Protein AF-0000000086659235 (afdb_homodimer)

pLDDT: mean 73.27, std 20.07, range [25.64, 96.81]

Organism: Colletotrichum gloeosporioides (NCBI:txid474922)

Sequence (1084 aa):
MAILKSAFWPSCLPILSLALAESQTADDIQRLITEQNGDSKALSAISAASWVDSPKVRGTVDILLTCVVTLVACVWSVLHQNIWTLIAILAPDTVLVVAANQMIAARGLRKELKMLQARKNKTYLVDVPLNFCFSVEMGGFQVDLDLEGISLGPSFMASCPERLPLSPAGFLKLIDMDLLNLEKMMKHANVTEKSKANVFQKLLIATQVIWMFIQCIARKSQGLPIILLEIHTVVHVVCALIVLLCWTSKPLDVNTPEIVESESDNVLGFFSLAIQSQICEQKFVLVGPRDIHSYTTAIRQDANEDDLDAERELPRILHLRPKETLPFGFKYEGGPNLHLQPTDMLRLRRATQFLRDHYGRELRHPNQALPMSQFGSFFSEGGNYAYSISGRYKGLALWEQASLLVIGPWFYTHEEEEGVLNVSYRVSIFALLVTLVYSGLHLSAWSARFPTQVEEICWKAAGIIPIGNALFALFVIYVIEFDTPSGLSFFTSKVFPAALLMFGALNGMARIYLTAESFASLRNLPIGAFSMPVWLQLFPHIMAILKSAFWPSCLPILSLALAESQTADDIQRLITEQNGDSKALSAISAASWVDSPKVRGTVDILLTCVVTLVACVWSVLHQNIWTLIAILAPDTVLVVAANQMIAARGLRKELKMLQARKNKTYLVDVPLNFCFSVEMGGFQVDLDLEGISLGPSFMASCPERLPLSPAGFLKLIDMDLLNLEKMMKHANVTEKSKANVFQKLLIATQVIWMFIQCIARKSQGLPIILLEIHTVVHVVCALIVLLCWTSKPLDVNTPEIVESESDNVLGFFSLAIQSQICEQKFVLVGPRDIHSYTTAIRQDANEDDLDAERELPRILHLRPKETLPFGFKYEGGPNLHLQPTDMLRLRRATQFLRDHYGRELRHPNQALPMSQFGSFFSEGGNYAYSISGRYKGLALWEQASLLVIGPWFYTHEEEEGVLNVSYRVSIFALLVTLVYSGLHLSAWSARFPTQVEEICWKAAGIIPIGNALFALFVIYVIEFDTPSGLSFFTSKVFPAALLMFGALNGMARIYLTAESFASLRNLPIGAFSMPVWLQLFPHI

Solvent-accessible surface area (backbone atoms only — not comparable to full-atom values): 57962 Å² total; per-residue (Å²): 118,63,65,69,57,60,56,55,56,62,67,49,46,63,58,54,57,33,67,74,41,62,72,36,50,33,68,57,52,47,50,56,53,60,72,50,73,80,42,40,69,55,30,54,64,43,71,40,52,37,21,36,39,48,49,50,46,50,12,50,56,56,54,50,50,39,43,51,51,44,47,50,48,46,35,51,92,37,54,79,37,65,72,50,28,54,39,36,72,59,35,33,55,52,51,30,47,35,34,49,48,49,38,52,48,19,52,48,48,45,50,50,52,50,51,51,41,58,70,67,63,50,90,70,76,78,84,72,55,63,35,53,29,34,35,37,66,72,30,25,39,23,40,61,28,78,41,92,39,50,34,81,58,88,49,89,84,44,78,65,63,61,56,44,26,31,14,57,60,28,49,50,50,35,44,73,70,65,68,40,59,66,68,59,50,56,62,68,59,48,50,67,67,52,40,57,68,47,50,61,58,50,48,54,36,47,41,36,39,49,43,53,50,49,53,53,53,53,40,48,75,70,43,34,50,78,53,59,41,56,48,57,37,43,50,40,34,57,33,31,54,52,31,50,64,43,44,66,51,47,53,77,78,56,85,69,50,43,68,58,85,57,85,46,69,65,46,43,10,50,51,19,36,25,45,43,23,48,58,43,78,51,69,38,28,24,46,38,70,71,50,78,76,66,43,57,59,73,58,42,67,80,50,68,81,87,67,70,81,56,93,64,74,67,62,76,66,45,79,45,50,58,67,40,67,46,67,78,14,46,29,32,62,56,68,74,71,39,78,37,39,52,44,46,50,42,16,50,49,35,18,47,50,38,45,47,73,74,39,33,83,72,42,70,51,70,61,39,51,34,40,46,73,84,32,44,50,28,48,31,54,72,56,43,60,75,29,45,50,47,36,77,65,41,66,74,53,64,64,64,57,45,44,63,69,66,56,52,82,58,57,50,61,61,64,81,65,80,93,59,67,52,48,53,64,66,58,52,54,50,44,39,54,44,39,43,50,54,26,48,55,58,46,68,54,70,83,53,82,57,82,42,71,65,58,45,54,50,49,54,48,34,29,45,42,50,47,52,40,44,53,49,52,53,49,51,51,49,44,62,68,65,65,59,55,79,84,43,45,62,45,64,69,47,50,48,56,52,49,48,51,51,40,48,52,49,32,51,51,24,36,50,46,55,56,50,48,23,61,58,44,56,50,44,36,33,51,25,57,31,56,38,68,52,75,66,62,71,50,78,65,88,119,64,66,68,57,61,56,55,58,62,67,49,44,62,60,55,57,34,66,74,42,60,69,36,51,33,67,57,53,48,53,56,52,60,73,50,73,80,41,40,68,56,31,55,63,42,70,39,54,36,22,36,38,48,49,52,44,50,13,50,56,54,54,50,50,39,42,50,50,43,47,50,48,47,32,51,91,36,54,77,38,65,72,51,29,55,39,36,73,60,36,33,53,49,49,28,46,32,33,48,50,51,38,52,49,19,52,48,47,45,50,51,52,52,50,50,42,58,70,66,63,50,88,70,78,76,84,72,55,64,36,54,30,34,34,36,65,72,31,26,39,22,39,61,30,79,42,93,40,52,33,73,65,86,50,91,86,42,76,68,64,62,56,46,26,32,13,57,60,28,49,48,50,36,44,74,70,65,68,43,57,66,69,60,50,56,60,67,58,49,50,68,67,51,39,57,66,46,50,60,60,50,48,54,37,47,41,37,39,50,42,54,51,50,51,54,53,53,38,48,74,71,44,34,52,78,52,59,42,57,48,55,37,45,50,40,34,58,33,32,55,51,31,50,63,42,45,67,51,47,53,78,74,57,82,68,51,43,66,59,83,58,85,46,68,66,49,45,11,49,50,21,35,26,45,42,22,48,58,54,73,46,75,35,29,24,41,38,71,72,49,77,77,65,43,57,59,72,57,41,69,80,50,68,82,85,65,69,82,54,95,64,74,68,64,76,66,45,76,44,50,59,67,41,67,46,65,76,16,44,28,30,65,52,69,74,70,39,78,36,39,53,44,47,50,42,17,49,50,35,19,46,51,37,44,46,73,76,40,33,83,71,39,71,50,67,66,35,50,52,42,37,74,84,33,44,51,26,48,32,56,70,61,44,61,74,32,45,51,48,37,76,71,42,67,75,54,64,64,64,57,46,45,65,71,66,59,50,79,54,55,52,62,60,66,81,64,81,93,60,69,52,46,54,65,67,55,53,53,50,45,40,54,44,40,45,50,53,25,48,55,56,46,67,54,71,81,53,82,56,82,43,72,66,58,45,53,51,49,55,49,34,30,46,41,51,46,52,41,44,52,49,52,52,50,51,51,51,46,61,67,64,66,58,56,80,83,43,46,62,45,63,67,49,48,47,55,54,50,49,51,50,42,47,50,51,34,51,51,24,35,50,46,54,56,51,46,23,61,58,43,56,48,44,35,33,51,25,59,29,56,38,68,53,75,65,64,71,50,79,65,91

Nearest PDB structures (foldseek):
  5l0d-assembly2_D  TM=6.676E-01  e=7.601E+00  Homo sapiens
  5l0g-assembly2_C  TM=6.094E-01  e=7.601E+00  Homo sapiens
  5l0d-assembly2_D  TM=5.496E-01  e=5.290E+00  Homo sapiens
  5l0g-assembly2_C  TM=6.109E-01  e=8.288E+00  Homo sapiens

Secondary structure (DSSP, 8-state):
-HHHHHHHHHHTHHHHHHHTS-EE-HHHHHHHHHHTTT-HHHHHHSBPPSEEPPPSB--HHHHHHHHHHHHHHHTGGGTTSHHHHHHHHH-HHHHHHHHHHHHHHHHHHHHHHHHHHHHTT-SS-----HHHHHHHHTT-EEEETTSTTT-----SSS---SEEEBPHHHHHHHHHTTSS-HHHHHHHH-HHHHHHHHHHHHHHHHHHHHHHHHHHHHHHHTTPPPPHHHHHHHHHHHHHHHHHHHTTT--S-TTSPEE----SHHHHHHHHHHHHHHTS--TTEEE----STTHHHHHHHHS-GGGGSS-----SSEEE-TT-B-TTSEEE-SSSPEEE-HHHHHHHHHHHHHHHHHHTTGGGSS-EEES-GGGTTSB-HHHHHHTTHHHHHS---HHHHHHHHHS-TT-----SSSS-----HHHHHHHHHHHHHHHHHHHGGGG---SSHHHHHHHHHHHHHHHHHHHHHHHHHHHHHTT--GGGHHIIIIIHHHHHHHHHHHHHHHHHHHHHHHHHGGGS-BGGGGB--GGGGGS---/-HHHHHHHHHHTHHHHHHHTS-EE-HHHHHHHHHHTTT-HHHHHHSBPPSEEPPPSB--HHHHHHHHHHHHHHHTGGGTTSHHHHHHHHH-HHHHHHHHHHHHHHHHHHHHHHHHHHHHTT-SS-----HHHHHHHHTT-EEEETTSTTT-----SSS---SEEEBPHHHHHHHHHTTSS-HHHHHHHH-HHHHHHHHHHHHHHHHHHHHHHHHHHHHHHHTTPPPPHHHHHHHHHHHHHHHHHHHTTT--S-TTSPEE----SHHHHHHHHHHHHHHTS--TTEEE----STTHHHHHHHHS-GGGSSS-----SSEEE-TT-B-TTSEEE-SSSPEEE-HHHHHHHHHHHHHHHHHHHHHHTSS-EESS-GGGTTSB-HHHHHHTTHHHHHS---HHHHHHHHSS-TT-----SSSS-----HHHHHHHHHHHHHHHHHHHGGGG---SSHHHHHHHHHHHHHHHHHHHHHHHHHHHHHS---GGGHHIIIIIHHHHHHHHHHHHHHHHHHHHHHHHHGGGS-BGGGGB--GGGGGS---

Radius of gyration: 35.7 Å; Cα contacts (8 Å, |Δi|>4): 1490; chains: 2; bounding box: 100×107×80 Å

Foldseek 3Di:
DPVVVPPVVVVCVVVVVLVPFDEAEPVVVVVVVVVVVPPPVVVVVDDDRSHYFDDQFFDLVRVVVLLVVLLCLLLVLCVVPVVSSVCCNLPLLLVLLQLQVLLVQLVVLQVLLQVLCVVVVDVDRDRDDSQNSSLLQVQLEKAALPPQQNNPPPLVPWPPPRIFGWHSLLVSVCVSVVVDDPVVVRVVCVLVVQLVVCVVSLVQSLQSLVLLLVQVVVLVVVVFDDALSSLSSNLSSVSSVSSCVSCNSHGRPSVNRDYDDQPDLLSLLLSLLLCFQAQVPQQQKWFFPQPPPVQCPPVPPVDDPVPVPPPDDPPQWDWDAAQDADNLRIHRHDDDIDIDGPSRVSSVSSNSVNCCVPVVVVSVPGTDTPNDLSSNPGTPCVRVVVTCSCCSVPNPPVVVVVVVVFRRVQQPPPPSDDDASPRPLVSLVSSLVSLCVSLVSQCVCLPPDAPDPVLSVLSNVLSCLSNVLSVLVSVLNVCRPVDPPPVCCCCNPPVSVVVNVVSRVSNSVSSVSSSVRSSVRSVDDDPSNRGGDRVSVVRDYD/DPPVVPPVPVVCVVVVVLVPFDEAEPVVVVVVVVVVVPPPVVVVVDDDRSHYFDDQFFDLVRVVVLLVVLLCLLLVLCVVPVVSSVCCNLPLLLVLLQLQVLLVQLVVLQVLLQVLCVVVVDVDRDRDDSQNSSLLQVQLEKAACPPQLRHPPPDVPFPPDRIFGWHSLLVSVCVSVVVDDPVVVRVVCVLVVQLVVCVVSLVQSLQSLVLLLVQVVVLVVVVFDDALSSLSSNLSSVSSVSSCVSCNSHGRPSVNRHYDDQPDLLSLLLSLLLCCLAQVPQQQKWAFPQPPPVQCPPVPPVDDPVPVPPPDDPPQWDWAAAQDADNLRIGRHDDDIDIDGPSRVSSVNSNSVNCCVPVVVVSVPGTDGSNDLSSNPGTPCVVVVVGCSCCSVPNPPVVVVVVVVFRRVQQPPSPSDDDARVRPLVSLVSSLVSLCVSLVSQCVCLPPDAPDPVLSVLSNVLSCLSNVLSVLVSVLNVCRPVDPDPVCCCCNPPVSVVVNVVSRVSNSVSSVSSSVRSSVRSVDDDSSNRGGDRVSVVRDYD

Structure (mmCIF, N/CA/C/O backbone):
data_AF-0000000086659235-model_v1
#
loop_
_entity.id
_entity.type
_entity.pdbx_description
1 polymer 'Uncharacterized protein'
#
loop_
_atom_site.group_PDB
_atom_site.id
_atom_site.type_symbol
_atom_site.label_atom_id
_atom_site.label_alt_id
_atom_site.label_comp_id
_atom_site.label_asym_id
_atom_site.label_entity_id
_atom_site.label_seq_id
_atom_site.pdbx_PDB_ins_code
_atom_site.Cartn_x
_atom_site.Cartn_y
_atom_site.Cartn_z
_atom_site.occupancy
_atom_site.B_iso_or_equiv
_atom_site.auth_seq_id
_atom_site.auth_comp_id
_atom_site.auth_asym_id
_atom_site.auth_atom_id
_atom_site.pdbx_PDB_model_num
ATOM 1 N N . MET A 1 1 ? 2.992 6.582 -16.672 1 26.02 1 MET A N 1
ATOM 2 C CA . MET A 1 1 ? 1.937 5.664 -17.094 1 26.02 1 MET A CA 1
ATOM 3 C C . MET A 1 1 ? 2.248 5.055 -18.453 1 26.02 1 MET A C 1
ATOM 5 O O . MET A 1 1 ? 1.911 3.898 -18.703 1 26.02 1 MET A O 1
ATOM 9 N N . ALA A 1 2 ? 2.844 5.957 -19.266 1 29.45 2 ALA A N 1
ATOM 10 C CA . ALA A 1 2 ? 3.045 5.621 -20.672 1 29.45 2 ALA A CA 1
ATOM 11 C C . ALA A 1 2 ? 4.18 4.613 -20.828 1 29.45 2 ALA A C 1
ATOM 13 O O . ALA A 1 2 ? 4.113 3.725 -21.688 1 29.45 2 ALA A O 1
ATOM 14 N N . ILE A 1 3 ? 5.16 4.848 -20.047 1 29.36 3 ILE A N 1
ATOM 15 C CA . ILE A 1 3 ? 6.324 4.051 -20.406 1 29.36 3 ILE A CA 1
ATOM 16 C C . ILE A 1 3 ? 6.117 2.604 -19.969 1 29.36 3 ILE A C 1
ATOM 18 O O . ILE A 1 3 ? 6.5 1.671 -20.672 1 29.36 3 ILE A O 1
ATOM 22 N N . LEU A 1 4 ? 5.473 2.402 -18.844 1 31.45 4 LEU A N 1
ATOM 23 C CA . LEU A 1 4 ? 5.234 1.007 -18.5 1 31.45 4 LEU A CA 1
ATOM 24 C C . LEU A 1 4 ? 4.215 0.379 -19.438 1 31.45 4 LEU A C 1
ATOM 26 O O . LEU A 1 4 ? 4.125 -0.847 -19.547 1 31.45 4 LEU A O 1
ATOM 30 N N . LYS A 1 5 ? 3.307 1.133 -20.016 1 36.94 5 LYS A N 1
ATOM 31 C CA . LYS A 1 5 ? 2.357 0.588 -20.984 1 36.94 5 LYS A CA 1
ATOM 32 C C . LYS A 1 5 ? 3.074 0.08 -22.219 1 36.94 5 LYS A C 1
ATOM 34 O O . LYS A 1 5 ? 2.691 -0.945 -22.797 1 36.94 5 LYS A O 1
ATOM 39 N N . SER A 1 6 ? 4.051 0.846 -22.75 1 33.34 6 SER A N 1
ATOM 40 C CA . SER A 1 6 ? 4.586 0.503 -24.062 1 33.34 6 SER A CA 1
ATOM 41 C C . SER A 1 6 ? 5.578 -0.652 -23.969 1 33.34 6 SER A C 1
ATOM 43 O O . SER A 1 6 ? 5.871 -1.309 -24.969 1 33.34 6 SER A O 1
ATOM 45 N N . ALA A 1 7 ? 6.32 -0.747 -22.859 1 34.56 7 ALA A N 1
ATOM 46 C CA . ALA A 1 7 ? 7.41 -1.721 -22.891 1 34.56 7 ALA A CA 1
ATOM 47 C C . ALA A 1 7 ? 6.914 -3.111 -22.5 1 34.56 7 ALA A C 1
ATOM 49 O O . ALA A 1 7 ? 7.602 -4.109 -22.734 1 34.56 7 ALA A O 1
ATOM 50 N N . PHE A 1 8 ? 5.867 -3.164 -21.812 1 37.25 8 PHE A N 1
ATOM 51 C CA . PHE A 1 8 ? 5.457 -4.496 -21.375 1 37.25 8 PHE A CA 1
ATOM 52 C C . PHE A 1 8 ? 4.973 -5.324 -22.562 1 37.25 8 PHE A C 1
ATOM 54 O O . PHE A 1 8 ? 5.238 -6.523 -22.641 1 37.25 8 PHE A O 1
ATOM 61 N N . TRP A 1 9 ? 4.316 -4.734 -23.453 1 36.53 9 TRP A N 1
ATOM 62 C CA . TRP A 1 9 ? 3.668 -5.488 -24.531 1 36.53 9 TRP A CA 1
ATOM 63 C C . TRP A 1 9 ? 4.699 -6.055 -25.5 1 36.53 9 TRP A C 1
ATOM 65 O O . TRP A 1 9 ? 4.578 -7.199 -25.938 1 36.53 9 TRP A O 1
ATOM 75 N N . PRO A 1 10 ? 5.617 -5.27 -25.844 1 37.97 10 PRO A N 1
ATOM 76 C CA . PRO A 1 10 ? 6.488 -5.883 -26.844 1 37.97 10 PRO A CA 1
ATOM 77 C C . PRO A 1 10 ? 7.324 -7.031 -26.297 1 37.97 10 PRO A C 1
ATOM 79 O O . PRO A 1 10 ? 7.797 -7.879 -27.047 1 37.97 10 PRO A O 1
ATOM 82 N N . SER A 1 11 ? 7.605 -7.023 -25.078 1 39.66 11 SER A N 1
ATOM 83 C CA . SER A 1 11 ? 8.422 -8.125 -24.594 1 39.66 11 SER A CA 1
ATOM 84 C C . SER A 1 11 ? 7.625 -9.43 -24.531 1 39.66 11 SER A C 1
ATOM 86 O O . SER A 1 11 ? 8.18 -10.492 -24.266 1 39.66 11 SER A O 1
ATOM 88 N N . CYS A 1 12 ? 6.32 -9.32 -24.516 1 42.78 12 CYS A N 1
ATOM 89 C CA . CYS A 1 12 ? 5.477 -10.508 -24.594 1 42.78 12 CYS A CA 1
ATOM 90 C C . CYS A 1 12 ? 5.539 -11.117 -25.984 1 42.78 12 CYS A C 1
ATOM 92 O O . CYS A 1 12 ? 4.957 -12.18 -26.234 1 42.78 12 CYS A O 1
ATOM 94 N N . LEU A 1 13 ? 5.98 -10.477 -26.922 1 44.66 13 LEU A N 1
ATOM 95 C CA . LEU A 1 13 ? 5.977 -10.953 -28.312 1 44.66 13 LEU A CA 1
ATOM 96 C C . LEU A 1 13 ? 6.805 -12.219 -28.453 1 44.66 13 LEU A C 1
ATOM 98 O O . LEU A 1 13 ? 6.402 -13.156 -29.156 1 44.66 13 LEU A O 1
ATOM 102 N N . PRO A 1 14 ? 7.961 -12.203 -28 1 48.88 14 PRO A N 1
ATOM 103 C CA . PRO A 1 14 ? 8.664 -13.469 -28.25 1 48.88 14 PRO A CA 1
ATOM 104 C C . PRO A 1 14 ? 8 -14.656 -27.547 1 48.88 14 PRO A C 1
ATOM 106 O O . PRO A 1 14 ? 8.156 -15.797 -27.984 1 48.88 14 PRO A O 1
ATOM 109 N N . ILE A 1 15 ? 7.352 -14.414 -26.516 1 53.03 15 ILE A N 1
ATOM 110 C CA . ILE A 1 15 ? 6.652 -15.508 -25.844 1 53.03 15 ILE A CA 1
ATOM 111 C C . ILE A 1 15 ? 5.586 -16.078 -26.781 1 53.03 15 ILE A C 1
ATOM 113 O O . ILE A 1 15 ? 5.383 -17.297 -26.844 1 53.03 15 ILE A O 1
ATOM 117 N N . LEU A 1 16 ? 4.879 -15.164 -27.484 1 49.22 16 LEU A N 1
ATOM 118 C CA . LEU A 1 16 ? 3.852 -15.617 -28.422 1 49.22 16 LEU A CA 1
ATOM 119 C C . LEU A 1 16 ? 4.469 -16.422 -29.562 1 49.22 16 LEU A C 1
ATOM 121 O O . LEU A 1 16 ? 3.869 -17.391 -30.047 1 49.22 16 LEU A O 1
ATOM 125 N N . SER A 1 17 ? 5.609 -15.953 -30.016 1 53.88 17 SER A N 1
ATOM 126 C CA . SER A 1 17 ? 6.199 -16.719 -31.109 1 53.88 17 SER A CA 1
ATOM 127 C C . SER A 1 17 ? 6.598 -18.125 -30.641 1 53.88 17 SER A C 1
ATOM 129 O O . SER A 1 17 ? 6.617 -19.062 -31.438 1 53.88 17 SER A O 1
ATOM 131 N N . LEU A 1 18 ? 6.934 -18.281 -29.469 1 55.56 18 LEU A N 1
ATOM 132 C CA . LEU A 1 18 ? 7.301 -19.594 -28.922 1 55.56 18 LEU A CA 1
ATOM 133 C C . LEU A 1 18 ? 6.094 -20.516 -28.875 1 55.56 18 LEU A C 1
ATOM 135 O O . LEU A 1 18 ? 6.227 -21.719 -29.125 1 55.56 18 LEU A O 1
ATOM 139 N N . ALA A 1 19 ? 4.844 -19.953 -28.578 1 53.59 19 ALA A N 1
ATOM 140 C CA . ALA A 1 19 ? 3.645 -20.781 -28.5 1 53.59 19 ALA A CA 1
ATOM 141 C C . ALA A 1 19 ? 3.281 -21.359 -29.875 1 53.59 19 ALA A C 1
ATOM 143 O O . ALA A 1 19 ? 2.672 -22.422 -29.969 1 53.59 19 ALA A O 1
ATOM 144 N N . LEU A 1 20 ? 3.684 -20.688 -30.953 1 52.84 20 LEU A N 1
ATOM 145 C CA . LEU A 1 20 ? 3.344 -21.172 -32.281 1 52.84 20 LEU A CA 1
ATOM 146 C C . LEU A 1 20 ? 4.32 -22.25 -32.75 1 52.84 20 LEU A C 1
ATOM 148 O O . LEU A 1 20 ? 4.086 -22.922 -33.75 1 52.84 20 LEU A O 1
ATOM 152 N N . ALA A 1 21 ? 5.332 -22.469 -32 1 60.78 21 ALA A N 1
ATOM 153 C CA . ALA A 1 21 ? 6.305 -23.453 -32.469 1 60.78 21 ALA A CA 1
ATOM 154 C C . ALA A 1 21 ? 5.91 -24.859 -32 1 60.78 21 ALA A C 1
ATOM 156 O O . ALA A 1 21 ? 4.836 -25.062 -31.438 1 60.78 21 ALA A O 1
ATOM 157 N N . GLU A 1 22 ? 6.723 -25.891 -32.188 1 73.5 22 GLU A N 1
ATOM 158 C CA . GLU A 1 22 ? 6.512 -27.297 -31.844 1 73.5 22 GLU A CA 1
ATOM 159 C C . GLU A 1 22 ? 6.156 -27.453 -30.375 1 73.5 22 GLU A C 1
ATOM 161 O O . GLU A 1 22 ? 6.82 -26.875 -29.5 1 73.5 22 GLU A O 1
ATOM 166 N N . SER A 1 23 ? 4.824 -27.953 -30.109 1 85.75 23 SER A N 1
ATOM 167 C CA . SER A 1 23 ? 4.324 -28.078 -28.75 1 85.75 23 SER A CA 1
ATOM 168 C C . SER A 1 23 ? 4.297 -29.547 -28.312 1 85.75 23 SER A C 1
ATOM 170 O O . SER A 1 23 ? 4.164 -30.438 -29.141 1 85.75 23 SER A O 1
ATOM 172 N N 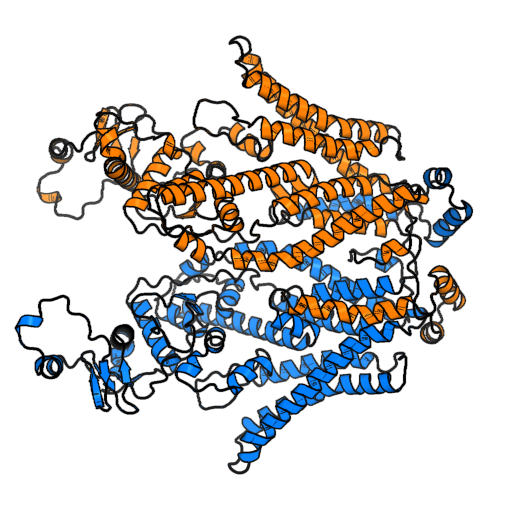. GLN A 1 24 ? 4.766 -29.797 -27.141 1 90.5 24 GLN A N 1
ATOM 173 C CA . GLN A 1 24 ? 4.668 -31.094 -26.484 1 90.5 24 GLN A CA 1
ATOM 174 C C . GLN A 1 24 ? 3.76 -31.031 -25.266 1 90.5 24 GLN A C 1
ATOM 176 O O . GLN A 1 24 ? 3.621 -29.984 -24.641 1 90.5 24 GLN A O 1
ATOM 181 N N . THR A 1 25 ? 3.059 -32.125 -25.062 1 90.94 25 THR A N 1
ATOM 182 C CA . THR A 1 25 ? 2.162 -32.188 -23.906 1 90.94 25 THR A CA 1
ATOM 183 C C . THR A 1 25 ? 2.934 -32.5 -22.625 1 90.94 25 THR A C 1
ATOM 185 O O . THR A 1 25 ? 4.039 -33.062 -22.688 1 90.94 25 THR A O 1
ATOM 188 N N . ALA A 1 26 ? 2.354 -32.156 -21.5 1 92.31 26 ALA A N 1
ATOM 189 C CA . ALA A 1 26 ? 2.953 -32.469 -20.203 1 92.31 26 ALA A CA 1
ATOM 190 C C . ALA A 1 26 ? 3.076 -33.969 -20 1 92.31 26 ALA A C 1
ATOM 192 O O . ALA A 1 26 ? 4.039 -34.438 -19.391 1 92.31 26 ALA A O 1
ATOM 193 N N . ASP A 1 27 ? 2.15 -34.719 -20.562 1 89.81 27 ASP A N 1
ATOM 194 C CA . ASP A 1 27 ? 2.168 -36.188 -20.453 1 89.81 27 ASP A CA 1
ATOM 195 C C . ASP A 1 27 ? 3.361 -36.781 -21.188 1 89.81 27 ASP A C 1
ATOM 197 O O . ASP A 1 27 ? 3.992 -37.719 -20.719 1 89.81 27 ASP A O 1
ATOM 201 N N . ASP A 1 28 ? 3.658 -36.219 -22.328 1 92.12 28 ASP A N 1
ATOM 202 C CA . ASP A 1 28 ? 4.805 -36.656 -23.125 1 92.12 28 ASP A CA 1
ATOM 203 C C . ASP A 1 28 ? 6.113 -36.406 -22.375 1 92.12 28 ASP A C 1
ATOM 205 O O . ASP A 1 28 ? 6.988 -37.281 -22.344 1 92.12 28 ASP A O 1
ATOM 209 N N . ILE A 1 29 ? 6.227 -35.281 -21.797 1 93.38 29 ILE A N 1
ATOM 210 C CA . ILE A 1 29 ? 7.422 -34.906 -21.047 1 93.38 29 ILE A CA 1
ATOM 211 C C . ILE A 1 29 ? 7.574 -35.812 -19.828 1 93.38 29 ILE A C 1
ATOM 213 O O . ILE A 1 29 ? 8.68 -36.25 -19.516 1 93.38 29 ILE A O 1
ATOM 217 N N . GLN A 1 30 ? 6.465 -36.094 -19.172 1 92.06 30 GLN A N 1
ATOM 218 C CA . GLN A 1 30 ? 6.492 -36.969 -18.016 1 92.06 30 GLN A CA 1
ATOM 219 C C . GLN A 1 30 ? 6.961 -38.375 -18.406 1 92.06 30 GLN A C 1
ATOM 221 O O . GLN A 1 30 ? 7.746 -39 -17.688 1 92.06 30 GLN A O 1
ATOM 226 N N . ARG A 1 31 ? 6.488 -38.844 -19.484 1 91.12 31 ARG A N 1
ATOM 227 C CA . ARG A 1 31 ? 6.914 -40.156 -19.984 1 91.12 31 ARG A CA 1
ATOM 228 C C . ARG A 1 31 ? 8.414 -40.156 -20.266 1 91.12 31 ARG A C 1
ATOM 230 O O . ARG A 1 31 ? 9.117 -41.094 -19.875 1 91.12 31 ARG A O 1
ATOM 237 N N . LEU A 1 32 ? 8.938 -39.125 -20.875 1 92.94 32 LEU A N 1
ATOM 238 C CA . LEU A 1 32 ? 10.352 -39.031 -21.219 1 92.94 32 LEU A CA 1
ATOM 239 C C . LEU A 1 32 ? 11.211 -38.969 -19.953 1 92.94 32 LEU A C 1
ATOM 241 O O . LEU A 1 32 ? 12.281 -39.562 -19.891 1 92.94 32 LEU A O 1
ATOM 245 N N . ILE A 1 33 ? 10.773 -38.25 -18.984 1 92.44 33 ILE A N 1
ATOM 246 C CA . ILE A 1 33 ? 11.508 -38.125 -17.734 1 92.44 33 ILE A CA 1
ATOM 247 C C . ILE A 1 33 ? 11.547 -39.469 -17.016 1 92.44 33 ILE A C 1
ATOM 249 O O . ILE A 1 33 ? 12.594 -39.875 -16.5 1 92.44 33 ILE A O 1
ATOM 253 N N . THR A 1 34 ? 10.352 -40.156 -16.938 1 90.44 34 THR A N 1
ATOM 254 C CA . THR A 1 34 ? 10.266 -41.438 -16.25 1 90.44 34 THR A CA 1
ATOM 255 C C . THR A 1 34 ? 11.141 -42.469 -16.938 1 90.44 34 THR A C 1
ATOM 257 O O . THR A 1 34 ? 11.734 -43.312 -16.266 1 90.44 34 THR A O 1
ATOM 260 N N . GLU A 1 35 ? 11.258 -42.406 -18.219 1 92.44 35 GLU A N 1
ATOM 261 C CA . GLU A 1 35 ? 12.055 -43.344 -18.984 1 92.44 35 GLU A CA 1
ATOM 262 C C . GLU A 1 35 ? 13.539 -43.188 -18.656 1 92.44 35 GLU A C 1
ATOM 264 O O . GLU A 1 35 ? 14.312 -44.156 -18.844 1 92.44 35 GLU A O 1
ATOM 269 N N . GLN A 1 36 ? 13.984 -42 -18.219 1 91 36 GLN A N 1
ATOM 270 C CA . GLN A 1 36 ? 15.398 -41.781 -17.938 1 91 36 GLN A CA 1
ATOM 271 C C . GLN A 1 36 ? 15.766 -42.219 -16.531 1 91 36 GLN A C 1
ATOM 273 O O . GLN A 1 36 ? 16.938 -42.188 -16.156 1 91 36 GLN A O 1
ATOM 278 N N . ASN A 1 37 ? 14.969 -42.812 -15.734 1 86.38 37 ASN A N 1
ATOM 279 C CA . ASN A 1 37 ? 15.148 -43.406 -14.43 1 86.38 37 ASN A CA 1
ATOM 280 C C . ASN A 1 37 ? 16.047 -42.562 -13.523 1 86.38 37 ASN A C 1
ATOM 282 O O . ASN A 1 37 ? 17 -43.094 -12.93 1 86.38 37 ASN A O 1
ATOM 286 N N . GLY A 1 38 ? 15.961 -41.25 -13.477 1 83.25 38 GLY A N 1
ATOM 287 C CA . GLY A 1 38 ? 16.656 -40.375 -12.539 1 83.25 38 GLY A CA 1
ATOM 288 C C . GLY A 1 38 ? 18.078 -40.031 -12.984 1 83.25 38 GLY A C 1
ATOM 289 O O . GLY A 1 38 ? 18.891 -39.594 -12.18 1 83.25 38 GLY A O 1
ATOM 290 N N . ASP A 1 39 ? 18.469 -40.25 -14.227 1 90.69 39 ASP A N 1
ATOM 291 C CA . ASP A 1 39 ? 19.781 -39.875 -14.766 1 90.69 39 ASP A CA 1
ATOM 292 C C . ASP A 1 39 ? 19.875 -38.375 -15 1 90.69 39 ASP A C 1
ATOM 294 O O . ASP A 1 39 ? 19.312 -37.844 -15.961 1 90.69 39 ASP A O 1
ATOM 298 N N . SER A 1 40 ? 20.641 -37.812 -14.086 1 90.31 40 SER A N 1
ATOM 299 C CA . SER A 1 40 ? 20.766 -36.375 -14.117 1 90.31 40 SER A CA 1
ATOM 300 C C . SER A 1 40 ? 21.391 -35.875 -15.422 1 90.31 40 SER A C 1
ATOM 302 O O . SER A 1 40 ? 21 -34.844 -15.961 1 90.31 40 SER A O 1
ATOM 304 N N . LYS A 1 41 ? 22.375 -36.562 -16.047 1 87.94 41 LYS A N 1
ATOM 305 C CA . LYS A 1 41 ? 23.031 -36.188 -17.281 1 87.94 41 LYS A CA 1
ATOM 306 C C . LYS A 1 41 ? 22.078 -36.25 -18.469 1 87.94 41 LYS A C 1
ATOM 308 O O . LYS A 1 41 ? 22.062 -35.344 -19.312 1 87.94 41 LYS A O 1
ATOM 313 N N . ALA A 1 42 ? 21.234 -37.219 -18.453 1 91.38 42 ALA A N 1
ATOM 314 C CA . ALA A 1 42 ? 20.266 -37.375 -19.531 1 91.38 42 ALA A CA 1
ATOM 315 C C . ALA A 1 42 ? 19.172 -36.281 -19.438 1 91.38 42 ALA A C 1
ATOM 317 O O . ALA A 1 42 ? 18.75 -35.75 -20.469 1 91.38 42 ALA A O 1
ATOM 318 N N . LEU A 1 43 ? 18.781 -36.062 -18.25 1 92.44 43 LEU A N 1
ATOM 319 C CA . LEU A 1 43 ? 17.734 -35.062 -18.016 1 92.44 43 LEU A CA 1
ATOM 320 C C . LEU A 1 43 ? 18.203 -33.688 -18.453 1 92.44 43 LEU A C 1
ATOM 322 O O . LEU A 1 43 ? 17.391 -32.844 -18.812 1 92.44 43 LEU A O 1
ATOM 326 N N . SER A 1 44 ? 19.484 -33.438 -18.406 1 91.31 44 SER A N 1
ATOM 327 C CA . SER A 1 44 ? 20.047 -32.156 -18.781 1 91.31 44 SER A CA 1
ATOM 328 C C . SER A 1 44 ? 20.422 -32.125 -20.25 1 91.31 44 SER A C 1
ATOM 330 O O . SER A 1 44 ? 20.625 -31.047 -20.828 1 91.31 44 SER A O 1
ATOM 332 N N . ALA A 1 45 ? 20.453 -33.281 -20.906 1 89.56 45 ALA A N 1
ATOM 333 C CA . ALA A 1 45 ? 20.938 -33.375 -22.266 1 89.56 45 ALA A CA 1
ATOM 334 C C . ALA A 1 45 ? 19.797 -33.406 -23.266 1 89.56 45 ALA A C 1
ATOM 336 O O . ALA A 1 45 ? 19.875 -32.812 -24.344 1 89.56 45 ALA A O 1
ATOM 337 N N . ILE A 1 46 ? 18.688 -34.062 -22.953 1 92 46 ILE A N 1
ATOM 338 C CA . ILE A 1 46 ? 17.562 -34.25 -23.875 1 92 46 ILE A CA 1
ATOM 339 C C . ILE A 1 46 ? 16.766 -32.938 -23.953 1 92 46 ILE A C 1
ATOM 341 O O . ILE A 1 46 ? 16.344 -32.406 -22.938 1 92 46 ILE A O 1
ATOM 345 N N . SER A 1 47 ? 16.578 -32.5 -25.172 1 91.19 47 SER A N 1
ATOM 346 C CA . SER A 1 47 ? 15.875 -31.25 -25.391 1 91.19 47 SER A CA 1
ATOM 347 C C . SER A 1 47 ? 14.367 -31.469 -25.516 1 91.19 47 SER A C 1
ATOM 349 O O . SER A 1 47 ? 13.922 -32.438 -26.125 1 91.19 47 SER A O 1
ATOM 351 N N . ALA A 1 48 ? 13.695 -30.609 -24.844 1 92.94 48 ALA A N 1
ATOM 352 C CA . ALA A 1 48 ? 12.242 -30.594 -25 1 92.94 48 ALA A CA 1
ATOM 353 C C . ALA A 1 48 ? 11.836 -29.688 -26.156 1 92.94 48 ALA A C 1
ATOM 355 O O . ALA A 1 48 ? 12.664 -28.969 -26.719 1 92.94 48 ALA A O 1
ATOM 356 N N . ALA A 1 49 ? 10.547 -29.797 -26.516 1 90.5 49 ALA A N 1
ATOM 357 C CA . ALA A 1 49 ? 10 -28.891 -27.531 1 90.5 49 ALA A CA 1
ATOM 358 C C . ALA A 1 49 ? 10.031 -27.453 -27.031 1 90.5 49 ALA A C 1
ATOM 360 O O . ALA A 1 49 ? 10.227 -27.203 -25.828 1 90.5 49 ALA A O 1
ATOM 361 N N . SER A 1 50 ? 9.898 -26.5 -27.922 1 88.62 50 SER A N 1
ATOM 362 C CA . SER A 1 50 ? 9.969 -25.078 -27.594 1 88.62 50 SER A CA 1
ATOM 363 C C . SER A 1 50 ? 8.852 -24.688 -26.641 1 88.62 50 SER A C 1
ATOM 365 O O . SER A 1 50 ? 9 -23.734 -25.875 1 88.62 50 SER A O 1
ATOM 367 N N . TRP A 1 51 ? 7.777 -25.453 -26.766 1 90.75 51 TRP A N 1
ATOM 368 C CA . TRP A 1 51 ? 6.652 -25.172 -25.891 1 90.75 51 TRP A CA 1
ATOM 369 C C . TRP A 1 51 ? 6.117 -26.453 -25.266 1 90.75 51 TRP A C 1
ATOM 371 O O . TRP A 1 51 ? 5.848 -27.438 -25.984 1 90.75 51 TRP A O 1
ATOM 381 N N . VAL A 1 52 ? 6.082 -26.453 -24 1 92.69 52 VAL A N 1
ATOM 382 C CA . VAL A 1 52 ? 5.504 -27.578 -23.266 1 92.69 52 VAL A CA 1
ATOM 383 C C . VAL A 1 52 ? 4.23 -27.125 -22.547 1 92.69 52 VAL A C 1
ATOM 385 O O . VAL A 1 52 ? 4.246 -26.156 -21.797 1 92.69 52 VAL A O 1
ATOM 388 N N . ASP A 1 53 ? 3.096 -27.828 -22.797 1 91.5 53 ASP A N 1
ATOM 389 C CA . ASP A 1 53 ? 1.81 -27.469 -22.188 1 91.5 53 ASP A CA 1
ATOM 390 C C . ASP A 1 53 ? 1.797 -27.781 -20.703 1 91.5 53 ASP A C 1
ATOM 392 O O . ASP A 1 53 ? 2.506 -28.672 -20.234 1 91.5 53 ASP A O 1
ATOM 396 N N . SER A 1 54 ? 0.921 -27 -20 1 91.81 54 SER A N 1
ATOM 397 C CA . SER A 1 54 ? 0.705 -27.281 -18.578 1 91.81 54 SER A CA 1
ATOM 398 C C . SER A 1 54 ? -0.057 -28.578 -18.375 1 91.81 54 SER A C 1
ATOM 400 O O . SER A 1 54 ? -0.739 -29.062 -19.281 1 91.81 54 SER A O 1
ATOM 402 N N . PRO A 1 55 ? 0.13 -29.141 -17.188 1 93.06 55 PRO A N 1
ATOM 403 C CA . PRO A 1 55 ? -0.617 -30.375 -16.922 1 93.06 55 PRO A CA 1
ATOM 404 C C . PRO A 1 55 ? -2.129 -30.156 -16.922 1 93.06 55 PRO A C 1
ATOM 406 O O . PRO A 1 55 ? -2.607 -29.078 -16.562 1 93.06 55 PRO A O 1
ATOM 409 N N . LYS A 1 56 ? -2.844 -31.203 -17.281 1 92.5 56 LYS A N 1
ATOM 410 C CA . LYS A 1 56 ? -4.297 -31.141 -17.406 1 92.5 56 LYS A CA 1
ATOM 411 C C . LYS A 1 56 ? -4.969 -31.422 -16.062 1 92.5 56 LYS A C 1
ATOM 413 O O . LYS A 1 56 ? -6.191 -31.328 -15.938 1 92.5 56 LYS A O 1
ATOM 418 N N . VAL A 1 57 ? -4.227 -31.844 -15.102 1 93.75 57 VAL A N 1
ATOM 419 C CA . VAL A 1 57 ? -4.766 -32.156 -13.789 1 93.75 57 VAL A CA 1
ATOM 420 C C . VAL A 1 57 ? -4.102 -31.297 -12.727 1 93.75 57 VAL A C 1
ATOM 422 O O . VAL A 1 57 ? -2.92 -30.969 -12.836 1 93.75 57 VAL A O 1
ATOM 425 N N . ARG A 1 58 ? -4.918 -30.875 -11.805 1 92.19 58 ARG A N 1
ATOM 426 C CA . ARG A 1 58 ? -4.414 -30.125 -10.656 1 92.19 58 ARG A CA 1
ATOM 427 C C . ARG A 1 58 ? -4.574 -30.938 -9.375 1 92.19 58 ARG A C 1
ATOM 429 O O . ARG A 1 58 ? -5.418 -31.828 -9.297 1 92.19 58 ARG A O 1
ATOM 436 N N . GLY A 1 59 ? -3.705 -30.672 -8.422 1 92 59 GLY A N 1
ATOM 437 C CA . GLY A 1 59 ? -3.768 -31.359 -7.145 1 92 59 GLY A CA 1
ATOM 438 C C . GLY A 1 59 ? -4.625 -30.641 -6.121 1 92 59 GLY A C 1
ATOM 439 O O . GLY A 1 59 ? -5.16 -29.562 -6.398 1 92 59 GLY A O 1
ATOM 440 N N . THR A 1 60 ? -4.812 -31.297 -4.977 1 91.81 60 THR A N 1
ATOM 441 C CA . THR A 1 60 ? -5.605 -30.734 -3.891 1 91.81 60 THR A CA 1
ATOM 442 C C . THR A 1 60 ? -4.984 -29.438 -3.391 1 91.81 60 THR A C 1
ATOM 444 O O . THR A 1 60 ? -5.691 -28.453 -3.17 1 91.81 60 THR A O 1
ATOM 447 N N . VAL A 1 61 ? -3.697 -29.422 -3.309 1 90.38 61 VAL A N 1
ATOM 448 C CA . VAL A 1 61 ? -3.02 -28.25 -2.795 1 90.38 61 VAL A CA 1
ATOM 449 C C . VAL A 1 61 ? -3.123 -27.109 -3.811 1 90.38 61 VAL A C 1
ATOM 451 O O . VAL A 1 61 ? -3.221 -25.938 -3.436 1 90.38 61 VAL A O 1
ATOM 454 N N . ASP A 1 62 ? -3.084 -27.422 -5.07 1 90.94 62 ASP A N 1
ATOM 455 C CA . ASP A 1 62 ? -3.221 -26.406 -6.113 1 90.94 62 ASP A CA 1
ATOM 456 C C . ASP A 1 62 ? -4.57 -25.703 -6.02 1 90.94 62 ASP A C 1
ATOM 458 O O . ASP A 1 62 ? -4.648 -24.484 -6.145 1 90.94 62 ASP A O 1
ATOM 462 N N . ILE A 1 63 ? -5.59 -26.484 -5.812 1 92.56 63 ILE A N 1
ATOM 463 C CA . ILE A 1 63 ? -6.934 -25.938 -5.672 1 92.56 63 ILE A CA 1
ATOM 464 C C . ILE A 1 63 ? -7.008 -25.047 -4.426 1 92.56 63 ILE A C 1
ATOM 466 O O . ILE A 1 63 ? -7.504 -23.922 -4.48 1 92.56 63 ILE A O 1
ATOM 470 N N . LEU A 1 64 ? -6.5 -25.625 -3.379 1 91.88 64 LEU A N 1
ATOM 471 C CA . LEU A 1 64 ? -6.531 -24.922 -2.1 1 91.88 64 LEU A CA 1
ATOM 472 C C . LEU A 1 64 ? -5.801 -23.594 -2.195 1 91.88 64 LEU A C 1
ATOM 474 O O . LEU A 1 64 ? -6.34 -22.562 -1.796 1 91.88 64 LEU A O 1
ATOM 478 N N . LEU A 1 65 ? -4.609 -23.562 -2.73 1 89.62 65 LEU A N 1
ATOM 479 C CA . LEU A 1 65 ? -3.783 -22.359 -2.783 1 89.62 65 LEU A CA 1
ATOM 480 C C . LEU A 1 65 ? -4.391 -21.328 -3.721 1 89.62 65 LEU A C 1
ATOM 482 O O . LEU A 1 65 ? -4.367 -20.125 -3.426 1 89.62 65 LEU A O 1
ATOM 486 N N . THR A 1 66 ? -4.879 -21.734 -4.812 1 90.19 66 THR A N 1
ATOM 487 C CA . THR A 1 66 ? -5.496 -20.797 -5.742 1 90.19 66 THR A CA 1
ATOM 488 C C . THR A 1 66 ? -6.699 -20.109 -5.098 1 90.19 66 THR A C 1
ATOM 490 O O . THR A 1 66 ? -6.883 -18.906 -5.25 1 90.19 66 THR A O 1
ATOM 493 N N . CYS A 1 67 ? -7.496 -20.844 -4.398 1 93.06 67 CYS A N 1
ATOM 494 C CA . CYS A 1 67 ? -8.672 -20.281 -3.742 1 93.06 67 CYS A CA 1
ATOM 495 C C . CYS A 1 67 ? -8.266 -19.375 -2.592 1 93.06 67 CYS A C 1
ATOM 497 O O . CYS A 1 67 ? -8.828 -18.281 -2.428 1 93.06 67 CYS A O 1
ATOM 499 N N . VAL A 1 68 ? -7.312 -19.812 -1.839 1 90.56 68 VAL A N 1
ATOM 500 C CA . VAL A 1 68 ? -6.875 -19.031 -0.692 1 90.56 68 VAL A CA 1
ATOM 501 C C . VAL A 1 68 ? -6.25 -17.719 -1.174 1 90.56 68 VAL A C 1
ATOM 503 O O . VAL A 1 68 ? -6.535 -16.656 -0.627 1 90.56 68 VAL A O 1
ATOM 506 N N . VAL A 1 69 ? -5.406 -17.781 -2.17 1 88.06 69 VAL A N 1
ATOM 507 C CA . VAL A 1 69 ? -4.773 -16.594 -2.711 1 88.06 69 VAL A CA 1
ATOM 508 C C . VAL A 1 69 ? -5.836 -15.641 -3.264 1 88.06 69 VAL A C 1
ATOM 510 O O . VAL A 1 69 ? -5.742 -14.422 -3.088 1 88.06 69 VAL A O 1
ATOM 513 N N . THR A 1 70 ? -6.797 -16.188 -3.934 1 91.62 70 THR A N 1
ATOM 514 C CA . THR A 1 70 ? -7.879 -15.367 -4.465 1 91.62 70 THR A CA 1
ATOM 515 C C . THR A 1 70 ? -8.68 -14.734 -3.332 1 91.62 70 THR A C 1
ATOM 517 O O . THR A 1 70 ? -9.055 -13.562 -3.414 1 91.62 70 THR A O 1
ATOM 520 N N . LEU A 1 71 ? -8.922 -15.484 -2.281 1 92.06 71 LEU A N 1
ATOM 521 C CA . LEU A 1 71 ? -9.656 -14.945 -1.144 1 92.06 71 LEU A CA 1
ATOM 522 C C . LEU A 1 71 ? -8.875 -13.812 -0.479 1 92.06 71 LEU A C 1
ATOM 524 O O . LEU A 1 71 ? -9.453 -12.789 -0.11 1 92.06 71 LEU A O 1
ATOM 528 N N . VAL A 1 72 ? -7.629 -13.969 -0.402 1 86.81 72 VAL A N 1
ATOM 529 C CA . VAL A 1 72 ? -6.777 -12.93 0.173 1 86.81 72 VAL A CA 1
ATOM 530 C C . VAL A 1 72 ? -6.809 -11.688 -0.713 1 86.81 72 VAL A C 1
ATOM 532 O O . VAL A 1 72 ? -6.871 -10.562 -0.213 1 86.81 72 VAL A O 1
ATOM 535 N N . ALA A 1 73 ? -6.73 -11.891 -1.971 1 87.06 73 ALA A N 1
ATOM 536 C CA . ALA A 1 73 ? -6.809 -10.773 -2.912 1 87.06 73 ALA A CA 1
ATOM 537 C C . ALA A 1 73 ? -8.125 -10.016 -2.756 1 87.06 73 ALA A C 1
ATOM 539 O O . ALA A 1 73 ? -8.156 -8.789 -2.852 1 87.06 73 ALA A O 1
ATOM 540 N N . CYS A 1 74 ? -9.141 -10.75 -2.43 1 89.19 74 CYS A N 1
ATOM 541 C CA . CYS A 1 74 ? -10.461 -10.148 -2.312 1 89.19 74 CYS A CA 1
ATOM 542 C C . CYS A 1 74 ? -10.547 -9.281 -1.058 1 89.19 74 CYS A C 1
ATOM 544 O O . CYS A 1 74 ? -11.297 -8.305 -1.027 1 89.19 74 CYS A O 1
ATOM 546 N N . VAL A 1 75 ? -9.867 -9.617 -0.063 1 85.81 75 VAL A N 1
ATOM 547 C CA . VAL A 1 75 ? -9.992 -8.875 1.188 1 85.81 75 VAL A CA 1
ATOM 548 C C . VAL A 1 75 ? -8.82 -7.91 1.34 1 85.81 75 VAL A C 1
ATOM 550 O O . VAL A 1 75 ? -8.672 -7.262 2.377 1 85.81 75 VAL A O 1
ATOM 553 N N . TRP A 1 76 ? -8.07 -7.652 0.314 1 76.69 76 TRP A N 1
ATOM 554 C CA . TRP A 1 76 ? -6.832 -6.887 0.371 1 76.69 76 TRP A CA 1
ATOM 555 C C . TRP A 1 76 ? -7.098 -5.441 0.774 1 76.69 76 TRP A C 1
ATOM 557 O O . TRP A 1 76 ? -6.359 -4.867 1.576 1 76.69 76 TRP A O 1
ATOM 567 N N . SER A 1 77 ? -8.164 -4.902 0.256 1 70.12 77 SER A N 1
ATOM 568 C CA . SER A 1 77 ? -8.461 -3.488 0.455 1 70.12 77 SER A CA 1
ATOM 569 C C . SER A 1 77 ? -8.766 -3.188 1.918 1 70.12 77 SER A C 1
ATOM 571 O O . SER A 1 77 ? -8.625 -2.045 2.363 1 70.12 77 SER A O 1
ATOM 573 N N . VAL A 1 78 ? -9.133 -4.172 2.646 1 69.94 78 VAL A N 1
ATOM 574 C CA . VAL A 1 78 ? -9.539 -3.924 4.023 1 69.94 78 VAL A CA 1
ATOM 575 C C . VAL A 1 78 ? -8.617 -4.676 4.98 1 69.94 78 VAL A C 1
ATOM 577 O O . VAL A 1 78 ? -8.883 -4.738 6.184 1 69.94 78 VAL A O 1
ATOM 580 N N . LEU A 1 79 ? -7.609 -5.309 4.418 1 61.12 79 LEU A N 1
ATOM 581 C CA . LEU A 1 79 ? -6.762 -6.227 5.168 1 61.12 79 LEU A CA 1
ATOM 582 C C . LEU A 1 79 ? -6.113 -5.523 6.352 1 61.12 79 LEU A C 1
ATOM 584 O O . LEU A 1 79 ? -5.797 -6.156 7.363 1 61.12 79 LEU A O 1
ATOM 588 N N . HIS A 1 80 ? -6.008 -4.203 6.344 1 58.09 80 HIS A N 1
ATOM 589 C CA . HIS A 1 80 ? -5.273 -3.518 7.398 1 58.09 80 HIS A CA 1
ATOM 590 C C . HIS A 1 80 ? -6.203 -3.092 8.531 1 58.09 80 HIS A C 1
ATOM 592 O O . HIS A 1 80 ? -5.742 -2.643 9.578 1 58.09 80 HIS A O 1
ATOM 598 N N . GLN A 1 81 ? -7.379 -3.354 8.367 1 60.56 81 GLN A N 1
ATOM 599 C CA . GLN A 1 81 ? -8.375 -3.078 9.398 1 60.56 81 GLN A CA 1
ATOM 600 C C . GLN A 1 81 ? -8.945 -4.371 9.969 1 60.56 81 GLN A C 1
ATOM 602 O O . GLN A 1 81 ? -9.758 -5.035 9.32 1 60.56 81 GLN A O 1
ATOM 607 N N . ASN A 1 82 ? -8.5 -4.77 11.109 1 59.69 82 ASN A N 1
ATOM 608 C CA . ASN A 1 82 ? -8.758 -6.086 11.68 1 59.69 82 ASN A CA 1
ATOM 609 C C . ASN A 1 82 ? -10.234 -6.449 11.617 1 59.69 82 ASN A C 1
ATOM 611 O O . ASN A 1 82 ? -10.602 -7.484 11.047 1 59.69 82 ASN A O 1
ATOM 615 N N . ILE A 1 83 ? -11.031 -5.551 12.156 1 62.59 83 ILE A N 1
ATOM 616 C CA . ILE A 1 83 ? -12.445 -5.918 12.25 1 62.59 83 ILE A CA 1
ATOM 617 C C . ILE A 1 83 ? -13.039 -6.027 10.844 1 62.59 83 ILE A C 1
ATOM 619 O O . ILE A 1 83 ? -13.789 -6.957 10.555 1 62.59 83 ILE A O 1
ATOM 623 N N . TRP A 1 84 ? -12.586 -5.297 10 1 68.75 84 TRP A N 1
ATOM 624 C CA . TRP A 1 84 ? -13.141 -5.281 8.648 1 68.75 84 TRP A CA 1
ATOM 625 C C . TRP A 1 84 ? -12.617 -6.453 7.828 1 68.75 84 TRP A C 1
ATOM 627 O O . TRP A 1 84 ? -13.305 -6.965 6.945 1 68.75 84 TRP A O 1
ATOM 637 N N . THR A 1 85 ? -11.43 -6.863 8.18 1 75.5 85 THR A N 1
ATOM 638 C CA . THR A 1 85 ? -10.906 -8.039 7.484 1 75.5 85 THR A CA 1
ATOM 639 C C . THR A 1 85 ? -11.734 -9.273 7.809 1 75.5 85 THR A C 1
ATOM 641 O O . THR A 1 85 ? -12.086 -10.047 6.914 1 75.5 85 THR A O 1
ATOM 644 N N . LEU A 1 86 ? -12.086 -9.406 9.055 1 77.62 86 LEU A N 1
ATOM 645 C CA . LEU A 1 86 ? -12.891 -10.547 9.469 1 77.62 86 LEU A CA 1
ATOM 646 C C . LEU A 1 86 ? -14.273 -10.492 8.82 1 77.62 86 LEU A C 1
ATOM 648 O O . LEU A 1 86 ? -14.773 -11.516 8.344 1 77.62 86 LEU A O 1
ATOM 652 N N . ILE A 1 87 ? -14.75 -9.328 8.766 1 81.81 87 ILE A N 1
ATOM 653 C CA . ILE A 1 87 ? -16.062 -9.164 8.156 1 81.81 87 ILE A CA 1
ATOM 654 C C . ILE A 1 87 ? -15.984 -9.461 6.66 1 81.81 87 ILE A C 1
ATOM 656 O O . ILE A 1 87 ? -16.875 -10.094 6.098 1 81.81 87 ILE A O 1
ATOM 660 N N . ALA A 1 88 ? -14.914 -9.07 6.121 1 85.44 88 ALA A N 1
ATOM 661 C CA . ALA A 1 88 ? -14.75 -9.289 4.688 1 85.44 88 ALA A CA 1
ATOM 662 C C . ALA A 1 88 ? -14.625 -10.773 4.367 1 85.44 88 ALA A C 1
ATOM 664 O O . ALA A 1 88 ? -15.07 -11.227 3.314 1 85.44 88 ALA A O 1
ATOM 665 N N . ILE A 1 89 ? -14.094 -11.453 5.316 1 87.69 89 ILE A N 1
ATOM 666 C CA . ILE A 1 89 ? -13.914 -12.891 5.113 1 87.69 89 ILE A CA 1
ATOM 667 C C . ILE A 1 89 ? -15.25 -13.609 5.293 1 87.69 89 ILE A C 1
ATOM 669 O O . ILE A 1 89 ? -15.594 -14.5 4.512 1 87.69 89 ILE A O 1
ATOM 673 N N . LEU A 1 90 ? -16.031 -13.172 6.223 1 89.56 90 LEU A N 1
ATOM 674 C CA . LEU A 1 90 ? -17.25 -13.898 6.578 1 89.56 90 LEU A CA 1
ATOM 675 C C . LEU A 1 90 ? -18.453 -13.305 5.863 1 89.56 90 LEU A C 1
ATOM 677 O O . LEU A 1 90 ? -19.422 -14.023 5.562 1 89.56 90 LEU A O 1
ATOM 681 N N . ALA A 1 91 ? -18.375 -12.055 5.668 1 90.94 91 ALA A N 1
ATOM 682 C CA . ALA A 1 91 ? -19.531 -11.375 5.105 1 90.94 91 ALA A CA 1
ATOM 683 C C . ALA A 1 91 ? -19.125 -10.344 4.062 1 90.94 91 ALA A C 1
ATOM 685 O O . ALA A 1 91 ? -19.328 -9.141 4.246 1 90.94 91 ALA A O 1
ATOM 686 N N . PRO A 1 92 ? -18.688 -10.883 2.898 1 91 92 PRO A N 1
ATOM 687 C CA . PRO A 1 92 ? -18.25 -9.945 1.858 1 91 92 PRO A CA 1
ATOM 688 C C . PRO A 1 92 ? -19.375 -9.062 1.342 1 91 92 PRO A C 1
ATOM 690 O O . PRO A 1 92 ? -19.125 -7.949 0.874 1 91 92 PRO A O 1
ATOM 693 N N . ASP A 1 93 ? -20.688 -9.508 1.439 1 90.81 93 ASP A N 1
ATOM 694 C CA . ASP A 1 93 ? -21.828 -8.719 0.996 1 90.81 93 ASP A CA 1
ATOM 695 C C . ASP A 1 93 ? -22 -7.473 1.858 1 90.81 93 ASP A C 1
ATOM 697 O O . ASP A 1 93 ? -22.391 -6.414 1.357 1 90.81 93 ASP A O 1
ATOM 701 N N . THR A 1 94 ? -21.672 -7.605 3.092 1 85.38 94 THR A N 1
ATOM 702 C CA . THR A 1 94 ? -21.75 -6.449 3.975 1 85.38 94 THR A CA 1
ATOM 703 C C . THR A 1 94 ? -20.719 -5.391 3.572 1 85.38 94 THR A C 1
ATOM 705 O O . THR A 1 94 ? -21.031 -4.195 3.568 1 85.38 94 THR A O 1
ATOM 708 N N . VAL A 1 95 ? -19.562 -5.801 3.266 1 85.06 95 VAL A N 1
ATOM 709 C CA . VAL A 1 95 ? -18.531 -4.875 2.826 1 85.06 95 VAL A CA 1
ATOM 710 C C . VAL A 1 95 ? -18.953 -4.188 1.535 1 85.06 95 VAL A C 1
ATOM 712 O O . VAL A 1 95 ? -18.719 -2.992 1.349 1 85.06 95 VAL A O 1
ATOM 715 N N . LEU A 1 96 ? -19.547 -4.953 0.726 1 89.12 96 LEU A N 1
ATOM 716 C CA . LEU A 1 96 ? -20.047 -4.406 -0.534 1 89.12 96 LEU A CA 1
ATOM 717 C C . LEU A 1 96 ? -21.078 -3.312 -0.285 1 89.12 96 LEU A C 1
ATOM 719 O O . LEU A 1 96 ? -21.047 -2.262 -0.929 1 89.12 96 LEU A O 1
ATOM 723 N N . VAL A 1 97 ? -21.953 -3.5 0.596 1 86.44 97 VAL A N 1
ATOM 724 C CA . VAL A 1 97 ? -22.984 -2.516 0.904 1 86.44 97 VAL A CA 1
ATOM 725 C C . VAL A 1 97 ? -22.344 -1.252 1.471 1 86.44 97 VAL A C 1
ATOM 727 O O . VAL A 1 97 ? -22.734 -0.137 1.106 1 86.44 97 VAL A O 1
ATOM 730 N N . VAL A 1 98 ? -21.406 -1.436 2.289 1 83.06 98 VAL A N 1
ATOM 731 C CA . VAL A 1 98 ? -20.703 -0.295 2.875 1 83.06 98 VAL A CA 1
ATOM 732 C C . VAL A 1 98 ? -19.984 0.482 1.781 1 83.06 98 VAL A C 1
ATOM 734 O O . VAL A 1 98 ? -20.016 1.714 1.753 1 83.06 98 VAL A O 1
ATOM 737 N N . ALA A 1 99 ? -19.328 -0.206 0.939 1 84.31 99 ALA A N 1
ATOM 738 C CA . ALA A 1 99 ? -18.594 0.433 -0.152 1 84.31 99 ALA A CA 1
ATOM 739 C C . ALA A 1 99 ? -19.531 1.211 -1.062 1 84.31 99 ALA A C 1
ATOM 741 O O . ALA A 1 99 ? -19.234 2.336 -1.469 1 84.31 99 ALA A O 1
ATOM 742 N N . ALA A 1 100 ? -20.656 0.62 -1.353 1 85.44 100 ALA A N 1
ATOM 743 C CA . ALA A 1 100 ? -21.641 1.284 -2.205 1 85.44 100 ALA A CA 1
ATOM 744 C C . ALA A 1 100 ? -22.203 2.537 -1.531 1 85.44 100 ALA A C 1
ATOM 746 O O . ALA A 1 100 ? -22.344 3.578 -2.174 1 85.44 100 ALA A O 1
ATOM 747 N N . ASN A 1 101 ? -22.438 2.449 -0.31 1 82.25 101 ASN A N 1
ATOM 748 C CA . ASN A 1 101 ? -22.938 3.602 0.43 1 82.25 101 ASN A CA 1
ATOM 749 C C . ASN A 1 101 ? -21.906 4.723 0.49 1 82.25 101 ASN A C 1
ATOM 751 O O . ASN A 1 101 ? -22.266 5.902 0.405 1 82.25 101 ASN A O 1
ATOM 755 N N . GLN A 1 102 ? -20.734 4.309 0.696 1 81.56 102 GLN A N 1
ATOM 756 C CA . GLN A 1 102 ? -19.672 5.312 0.725 1 81.56 102 GLN A CA 1
ATOM 757 C C . GLN A 1 102 ? -19.547 6.016 -0.624 1 81.56 102 GLN A C 1
ATOM 759 O O . GLN A 1 102 ? -19.297 7.223 -0.682 1 81.56 102 GLN A O 1
ATOM 764 N N . MET A 1 103 ? -19.688 5.312 -1.652 1 86.5 103 MET A N 1
ATOM 765 C CA . MET A 1 103 ? -19.625 5.898 -2.986 1 86.5 103 MET A CA 1
ATOM 766 C C . MET A 1 103 ? -20.797 6.859 -3.215 1 86.5 103 MET A C 1
ATOM 768 O O . MET A 1 103 ? -20.609 7.953 -3.75 1 86.5 103 MET A O 1
ATOM 772 N N . ILE A 1 104 ? -21.953 6.453 -2.795 1 85.12 104 ILE A N 1
ATOM 773 C CA . ILE A 1 104 ? -23.125 7.297 -2.947 1 85.12 104 ILE A CA 1
ATOM 774 C C . ILE A 1 104 ? -22.969 8.562 -2.113 1 85.12 104 ILE A C 1
ATOM 776 O O . ILE A 1 104 ? -23.281 9.664 -2.58 1 85.12 104 ILE A O 1
ATOM 780 N N . ALA A 1 105 ? -22.453 8.367 -0.938 1 83.56 105 ALA A N 1
ATOM 781 C CA . ALA A 1 105 ? -22.234 9.516 -0.054 1 83.56 105 ALA A CA 1
ATOM 782 C C . ALA A 1 105 ? -21.203 10.469 -0.643 1 83.56 105 ALA A C 1
ATOM 784 O O . ALA A 1 105 ? -21.391 11.688 -0.613 1 83.56 105 ALA A O 1
ATOM 785 N N . ALA A 1 106 ? -20.156 9.953 -1.116 1 88.12 106 ALA A N 1
ATOM 786 C CA . ALA A 1 106 ? -19.109 10.781 -1.714 1 88.12 106 ALA A CA 1
ATOM 787 C C . ALA A 1 106 ? -19.625 11.523 -2.939 1 88.12 106 ALA A C 1
ATOM 789 O O . ALA A 1 106 ? -19.328 12.703 -3.129 1 88.12 106 ALA A O 1
ATOM 790 N N . ARG A 1 107 ? -20.391 10.867 -3.773 1 90.12 107 ARG A N 1
ATOM 791 C CA . ARG A 1 107 ? -20.984 11.508 -4.945 1 90.12 107 ARG A CA 1
ATOM 792 C C . ARG A 1 107 ? -21.984 12.586 -4.535 1 90.12 107 ARG A C 1
ATOM 794 O O . ARG A 1 107 ? -22.078 13.633 -5.188 1 90.12 107 ARG A O 1
ATOM 801 N N . GLY A 1 108 ? -22.719 12.234 -3.52 1 90.19 108 GLY A N 1
ATOM 802 C CA . GLY A 1 108 ? -23.625 13.234 -2.98 1 90.19 108 GLY A CA 1
ATOM 803 C C . GLY A 1 108 ? -22.906 14.477 -2.48 1 90.19 108 GLY A C 1
ATOM 804 O O . GLY A 1 108 ? -23.344 15.602 -2.74 1 90.19 108 GLY A O 1
ATOM 805 N N . LEU A 1 109 ? -21.875 14.25 -1.818 1 91.56 109 LEU A N 1
ATOM 806 C CA . LEU A 1 109 ? -21.078 15.375 -1.326 1 91.56 109 LEU A CA 1
ATOM 807 C C . LEU A 1 109 ? -20.531 16.188 -2.484 1 91.56 109 LEU A C 1
ATOM 809 O O . LEU A 1 109 ? -20.516 17.422 -2.428 1 91.56 109 LEU A O 1
ATOM 813 N N . ARG A 1 110 ? -20.031 15.562 -3.455 1 93.31 110 ARG A N 1
ATOM 814 C CA . ARG A 1 110 ? -19.516 16.25 -4.641 1 93.31 110 ARG A CA 1
ATOM 815 C C . ARG A 1 110 ? -20.594 17.125 -5.27 1 93.31 110 ARG A C 1
ATOM 817 O O . ARG A 1 110 ? -20.328 18.266 -5.641 1 93.31 110 ARG A O 1
ATOM 824 N N . LYS A 1 111 ? -21.766 16.625 -5.355 1 92.06 111 LYS A N 1
ATOM 825 C CA . LYS A 1 111 ? -22.891 17.375 -5.914 1 92.06 111 LYS A CA 1
ATOM 826 C C . LYS A 1 111 ? -23.219 18.578 -5.043 1 92.06 111 LYS A C 1
ATOM 828 O O . LYS A 1 111 ? -23.453 19.672 -5.559 1 92.06 111 LYS A O 1
ATOM 833 N N . GLU A 1 112 ? -23.266 18.359 -3.803 1 92.12 112 GLU A N 1
ATOM 834 C CA . GLU A 1 112 ? -23.578 19.438 -2.877 1 92.12 112 GLU A CA 1
ATOM 835 C C . GLU A 1 112 ? -22.516 20.531 -2.943 1 92.12 112 GLU A C 1
ATOM 837 O O . GLU A 1 112 ? -22.844 21.719 -2.873 1 92.12 112 GLU A O 1
ATOM 842 N N . LEU A 1 113 ? -21.266 20.141 -3.027 1 92.25 113 LEU A N 1
ATOM 843 C CA . LEU A 1 113 ? -20.188 21.125 -3.121 1 92.25 113 LEU A CA 1
ATOM 844 C C . LEU A 1 113 ? -20.297 21.922 -4.418 1 92.25 113 LEU A C 1
ATOM 846 O O . LEU A 1 113 ? -20.047 23.125 -4.43 1 92.25 113 LEU A O 1
ATOM 850 N N . LYS A 1 114 ? -20.656 21.266 -5.461 1 90.06 114 LYS A N 1
ATOM 851 C CA . LYS A 1 114 ? -20.844 21.938 -6.738 1 90.06 114 LYS A CA 1
ATOM 852 C C . LYS A 1 114 ? -22 22.938 -6.66 1 90.06 114 LYS A C 1
ATOM 854 O O . LYS A 1 114 ? -21.906 24.062 -7.156 1 90.06 114 LYS A O 1
ATOM 859 N N . MET A 1 115 ? -23.047 22.5 -6.039 1 89.44 115 MET A N 1
ATOM 860 C CA . MET A 1 115 ? -24.219 23.359 -5.879 1 89.44 115 MET A CA 1
ATOM 861 C C . MET A 1 115 ? -23.875 24.578 -5.016 1 89.44 115 MET A C 1
ATOM 863 O O . MET A 1 115 ? -24.344 25.688 -5.285 1 89.44 115 MET A O 1
ATOM 867 N N . LEU A 1 116 ? -23.109 24.328 -4.02 1 89.81 116 LEU A N 1
ATOM 868 C CA . LEU A 1 116 ? -22.703 25.406 -3.133 1 89.81 116 LEU A CA 1
ATOM 869 C C . LEU A 1 116 ? -21.844 26.438 -3.883 1 89.81 116 LEU A C 1
ATOM 871 O O . LEU A 1 116 ? -22 27.641 -3.688 1 89.81 116 LEU A O 1
ATOM 875 N N . GLN A 1 117 ? -20.953 25.953 -4.648 1 88.81 117 GLN A N 1
ATOM 876 C CA . GLN A 1 117 ? -20.125 26.844 -5.449 1 88.81 117 GLN A CA 1
ATOM 877 C C . GLN A 1 117 ? -20.969 27.641 -6.438 1 88.81 117 GLN A C 1
ATOM 879 O O . GLN A 1 117 ? -20.719 28.812 -6.676 1 88.81 117 GLN A O 1
ATOM 884 N N . ALA A 1 118 ? -21.922 27 -7.02 1 86.06 118 ALA A N 1
ATOM 885 C CA . ALA A 1 118 ? -22.812 27.672 -7.969 1 86.06 118 ALA A CA 1
ATOM 886 C C . ALA A 1 118 ? -23.641 28.75 -7.285 1 86.06 118 ALA A C 1
ATOM 888 O O . ALA A 1 118 ? -23.859 29.828 -7.855 1 86.06 118 ALA A O 1
ATOM 889 N N . ARG A 1 119 ? -24.047 28.5 -6.148 1 86.44 119 ARG A N 1
ATOM 890 C CA . ARG A 1 119 ? -24.844 29.453 -5.383 1 86.44 119 ARG A CA 1
ATOM 891 C C . ARG A 1 119 ? -24.016 30.688 -5.02 1 86.44 119 ARG A C 1
ATOM 893 O O . ARG A 1 119 ? -24.547 31.797 -5 1 86.44 119 ARG A O 1
ATOM 900 N N . LYS A 1 120 ? -22.781 30.484 -4.609 1 83.19 120 LYS A N 1
ATOM 901 C CA . LYS A 1 120 ? -21.922 31.594 -4.203 1 83.19 120 LYS A CA 1
ATOM 902 C C . LYS A 1 120 ? -21.359 32.344 -5.418 1 83.19 120 LYS A C 1
ATOM 904 O O . LYS A 1 120 ? -20.547 33.25 -5.277 1 83.19 120 LYS A O 1
ATOM 909 N N . ASN A 1 121 ? -21.953 32.156 -6.527 1 70.31 121 ASN A N 1
ATOM 910 C CA . ASN A 1 121 ? -21.656 32.844 -7.781 1 70.31 121 ASN A CA 1
ATOM 911 C C . ASN A 1 121 ? -20.156 32.938 -8.031 1 70.31 121 ASN A C 1
ATOM 913 O O . ASN A 1 121 ? -19.656 33.969 -8.438 1 70.31 121 ASN A O 1
ATOM 917 N N . LYS A 1 122 ? -19.453 31.891 -7.578 1 66.12 122 LYS A N 1
ATOM 918 C CA . LYS A 1 122 ? -18.031 31.953 -7.887 1 66.12 122 LYS A CA 1
ATOM 919 C C . LYS A 1 122 ? -17.781 31.797 -9.383 1 66.12 122 LYS A C 1
ATOM 921 O O . LYS A 1 122 ? -18.5 31.047 -10.055 1 66.12 122 LYS A O 1
ATOM 926 N N . THR A 1 123 ? -17.188 32.719 -10.039 1 60.66 123 THR A N 1
ATOM 927 C CA . THR A 1 123 ? -16.906 32.781 -11.469 1 60.66 123 THR A CA 1
ATOM 928 C C . THR A 1 123 ? -16.203 31.5 -11.945 1 60.66 123 THR A C 1
ATOM 930 O O . THR A 1 123 ? -16.469 31.031 -13.055 1 60.66 123 THR A O 1
ATOM 933 N N . TYR A 1 124 ? -15.391 30.953 -11.117 1 63.56 124 TYR A N 1
ATOM 934 C CA . TYR A 1 124 ? -14.656 29.75 -11.484 1 63.56 124 TYR A CA 1
ATOM 935 C C . TYR A 1 124 ? -14.992 28.594 -10.539 1 63.56 124 TYR A C 1
ATOM 937 O O . TYR A 1 124 ? -14.805 28.703 -9.328 1 63.56 124 TYR A O 1
ATOM 945 N N . LEU A 1 125 ? -15.844 27.688 -11.109 1 74.44 125 LEU A N 1
ATOM 946 C CA . LEU A 1 125 ? -16.156 26.484 -10.344 1 74.44 125 LEU A CA 1
ATOM 947 C C . LEU A 1 125 ? -14.945 25.562 -10.258 1 74.44 125 LEU A C 1
ATOM 949 O O . LEU A 1 125 ? -14.383 25.188 -11.289 1 74.44 125 LEU A O 1
ATOM 953 N N . VAL A 1 126 ? -14.43 25.391 -9.125 1 81.62 126 VAL A N 1
ATOM 954 C CA . VAL A 1 126 ? -13.328 24.469 -8.906 1 81.62 126 VAL A CA 1
ATOM 955 C C . VAL A 1 126 ? -13.828 23.031 -9.008 1 81.62 126 VAL A C 1
ATOM 957 O O . VAL A 1 126 ? -14.875 22.688 -8.453 1 81.62 126 VAL A O 1
ATOM 960 N N . ASP A 1 127 ? -13.312 22.25 -9.898 1 85.81 127 ASP A N 1
ATOM 961 C CA . ASP A 1 127 ? -13.68 20.844 -10.008 1 85.81 127 ASP A CA 1
ATOM 962 C C . ASP A 1 127 ? -13.18 20.047 -8.797 1 85.81 127 ASP A C 1
ATOM 964 O O . ASP A 1 127 ? -11.984 20.062 -8.492 1 85.81 127 ASP A O 1
ATOM 968 N N . VAL A 1 128 ? -14.117 19.484 -8.117 1 89.25 128 VAL A N 1
ATOM 969 C CA . VAL A 1 128 ? -13.773 18.703 -6.938 1 89.25 128 VAL A CA 1
ATOM 970 C C . VAL A 1 128 ? -13.656 17.219 -7.316 1 89.25 128 VAL A C 1
ATOM 972 O O . VAL A 1 128 ? -14.648 16.594 -7.691 1 89.25 128 VAL A O 1
ATOM 975 N N . PRO A 1 129 ? -12.508 16.703 -7.273 1 89.06 129 PRO A N 1
ATOM 976 C CA . PRO A 1 129 ? -12.359 15.289 -7.598 1 89.06 129 PRO A CA 1
ATOM 977 C C . PRO A 1 129 ? -13.07 14.383 -6.598 1 89.06 129 PRO A C 1
ATOM 979 O O . PRO A 1 129 ? -13.18 14.719 -5.414 1 89.06 129 PRO A O 1
ATOM 982 N N . LEU A 1 130 ? -13.531 13.266 -7.082 1 89.62 130 LEU A N 1
ATOM 983 C CA . LEU A 1 130 ? -14.266 12.32 -6.254 1 89.62 130 LEU A CA 1
ATOM 984 C C . LEU A 1 130 ? -13.375 11.766 -5.141 1 89.62 130 LEU A C 1
ATOM 986 O O . LEU A 1 130 ? -13.859 11.445 -4.055 1 89.62 130 LEU A O 1
ATOM 990 N N . ASN A 1 131 ? -12.109 11.625 -5.418 1 85.88 131 ASN A N 1
ATOM 991 C CA . ASN A 1 131 ? -11.188 11.141 -4.402 1 85.88 131 ASN A CA 1
ATOM 992 C C . ASN A 1 131 ? -11.148 12.062 -3.188 1 85.88 131 ASN A C 1
ATOM 994 O O . ASN A 1 131 ? -10.992 11.602 -2.055 1 85.88 131 ASN A O 1
ATOM 998 N N . PHE A 1 132 ? -11.25 13.297 -3.447 1 87.88 132 PHE A N 1
ATOM 999 C CA . PHE A 1 132 ? -11.305 14.266 -2.359 1 87.88 132 PHE A CA 1
ATOM 1000 C C . PHE A 1 132 ? -12.57 14.078 -1.531 1 87.88 132 PHE A C 1
ATOM 1002 O O . PHE A 1 132 ? -12.523 14.102 -0.3 1 87.88 132 PHE A O 1
ATOM 1009 N N . CYS A 1 133 ? -13.633 13.852 -2.189 1 89 133 CYS A N 1
ATOM 1010 C CA . CYS A 1 133 ? -14.898 13.656 -1.496 1 89 133 CYS A CA 1
ATOM 1011 C C . CYS A 1 133 ? -14.867 12.398 -0.643 1 89 133 CYS A C 1
ATOM 1013 O O . CYS A 1 133 ? -15.43 12.367 0.454 1 89 133 CYS A O 1
ATOM 1015 N N . PHE A 1 134 ? -14.266 11.375 -1.163 1 84.56 134 PHE A N 1
ATOM 1016 C CA . PHE A 1 134 ? -14.086 10.156 -0.377 1 84.56 134 PHE A CA 1
ATOM 1017 C C . PHE A 1 134 ? -13.273 10.445 0.88 1 84.56 134 PHE A C 1
ATOM 1019 O O . PHE A 1 134 ? -13.578 9.93 1.956 1 84.56 134 PHE A O 1
ATOM 1026 N N . SER A 1 135 ? -12.25 11.242 0.71 1 82 135 SER A N 1
ATOM 1027 C CA . SER A 1 135 ? -11.406 11.57 1.852 1 82 135 SER A CA 1
ATOM 1028 C C . SER A 1 135 ? -12.195 12.305 2.93 1 82 135 SER A C 1
ATOM 1030 O O . SER A 1 135 ? -12.016 12.055 4.121 1 82 135 SER A O 1
ATOM 1032 N N . VAL A 1 136 ? -13.016 13.172 2.504 1 84.75 136 VAL A N 1
ATOM 1033 C CA . VAL A 1 136 ? -13.836 13.922 3.453 1 84.75 136 VAL A CA 1
ATOM 1034 C C . VAL A 1 136 ? -14.797 12.969 4.16 1 84.75 136 VAL A C 1
ATOM 1036 O O . VAL A 1 136 ? -14.953 13.031 5.383 1 84.75 136 VAL A O 1
ATOM 1039 N N . GLU A 1 137 ? -15.375 12.062 3.414 1 81.12 137 GLU A N 1
ATOM 1040 C CA . GLU A 1 137 ? -16.344 11.109 3.955 1 81.12 137 GLU A CA 1
ATOM 1041 C C . GLU A 1 137 ? -15.68 10.164 4.953 1 81.12 137 GLU A C 1
ATOM 1043 O O . GLU A 1 137 ? -16.312 9.719 5.91 1 81.12 137 GLU A O 1
ATOM 1048 N N . MET A 1 138 ? -14.484 9.914 4.75 1 77.94 138 MET A N 1
ATOM 1049 C CA . MET A 1 138 ? -13.789 8.953 5.605 1 77.94 138 MET A CA 1
ATOM 1050 C C . MET A 1 138 ? -13.172 9.648 6.812 1 77.94 138 MET A C 1
ATOM 1052 O O . MET A 1 138 ? -12.516 9.008 7.637 1 77.94 138 MET A O 1
ATOM 1056 N N . GLY A 1 139 ? -13.32 10.914 6.918 1 77.81 139 GLY A N 1
ATOM 1057 C CA . GLY A 1 139 ? -12.781 11.641 8.055 1 77.81 139 GLY A CA 1
ATOM 1058 C C . GLY A 1 139 ? -11.359 12.125 7.836 1 77.81 139 GLY A C 1
ATOM 1059 O O . GLY A 1 139 ? -10.578 12.219 8.781 1 77.81 139 GLY A O 1
ATOM 1060 N N . GLY A 1 140 ? -11.023 12.391 6.621 1 75.69 140 GLY A N 1
ATOM 1061 C CA . GLY A 1 140 ? -9.68 12.844 6.281 1 75.69 140 GLY A CA 1
ATOM 1062 C C . GLY A 1 140 ? -9.328 14.18 6.902 1 75.69 140 GLY A C 1
ATOM 1063 O O . GLY A 1 140 ? -8.148 14.523 7.035 1 75.69 140 GLY A O 1
ATOM 1064 N N . PHE A 1 141 ? -10.289 14.922 7.277 1 82.06 141 PHE A N 1
ATOM 1065 C CA . PHE A 1 141 ? -10.07 16.203 7.926 1 82.06 141 PHE A CA 1
ATOM 1066 C C . PHE A 1 141 ? -10.438 16.141 9.406 1 82.06 141 PHE A C 1
ATOM 1068 O O . PHE A 1 141 ? -11.562 15.797 9.758 1 82.06 141 PHE A O 1
ATOM 1075 N N . GLN A 1 142 ? -9.359 16.438 10.148 1 81.5 142 GLN A N 1
ATOM 1076 C CA . GLN A 1 142 ? -9.578 16.312 11.586 1 81.5 142 GLN A CA 1
ATOM 1077 C C . GLN A 1 142 ? -9.242 17.625 12.297 1 81.5 142 GLN A C 1
ATOM 1079 O O . GLN A 1 142 ? -8.453 18.422 11.805 1 81.5 142 GLN A O 1
ATOM 1084 N N . VAL A 1 143 ? -9.898 17.812 13.422 1 81.12 143 VAL A N 1
ATOM 1085 C CA . VAL A 1 143 ? -9.703 19 14.25 1 81.12 143 VAL A CA 1
ATOM 1086 C C . VAL A 1 143 ? -8.969 18.625 15.539 1 81.12 143 VAL A C 1
ATOM 1088 O O . VAL A 1 143 ? -9.328 17.641 16.203 1 81.12 143 VAL A O 1
ATOM 1091 N N . ASP A 1 144 ? -7.84 19.359 15.781 1 74.69 144 ASP A N 1
ATOM 1092 C CA . ASP A 1 144 ? -7.07 19.109 17 1 74.69 144 ASP A CA 1
ATOM 1093 C C . ASP A 1 144 ? -7.758 19.734 18.203 1 74.69 144 ASP A C 1
ATOM 1095 O O . ASP A 1 144 ? -8.07 20.922 18.219 1 74.69 144 ASP A O 1
ATOM 1099 N N . LEU A 1 145 ? -7.98 18.875 19.188 1 71.88 145 LEU A N 1
ATOM 1100 C CA . LEU A 1 145 ? -8.703 19.344 20.375 1 71.88 145 LEU A CA 1
ATOM 1101 C C . LEU A 1 145 ? -7.754 20.016 21.359 1 71.88 145 LEU A C 1
ATOM 1103 O O . LEU A 1 145 ? -8.195 20.641 22.328 1 71.88 145 LEU A O 1
ATOM 1107 N N . ASP A 1 146 ? -6.465 19.859 21.125 1 64.69 146 ASP A N 1
ATOM 1108 C CA . ASP A 1 146 ? -5.52 20.5 22.031 1 64.69 146 ASP A CA 1
ATOM 1109 C C . ASP A 1 146 ? -5.387 21.984 21.703 1 64.69 146 ASP A C 1
ATOM 1111 O O . ASP A 1 146 ? -4.648 22.703 22.391 1 64.69 146 ASP A O 1
ATOM 1115 N N . LEU A 1 147 ? -6.191 22.422 20.797 1 61.56 147 LEU A N 1
ATOM 1116 C CA . LEU A 1 147 ? -6.152 23.859 20.5 1 61.56 147 LEU A CA 1
ATOM 1117 C C . LEU A 1 147 ? -6.766 24.656 21.641 1 61.56 147 LEU A C 1
ATOM 1119 O O . LEU A 1 147 ? -7.672 24.188 22.328 1 61.56 147 LEU A O 1
ATOM 1123 N N . GLU A 1 148 ? -6.082 25.75 22 1 56.91 148 GLU A N 1
ATOM 1124 C CA . GLU A 1 148 ? -6.531 26.594 23.094 1 56.91 148 GLU A CA 1
ATOM 1125 C C . GLU A 1 148 ? -8 26.984 22.938 1 56.91 148 GLU A C 1
ATOM 1127 O O . GLU A 1 148 ? -8.391 27.547 21.922 1 56.91 148 GLU A O 1
ATOM 1132 N N . GLY A 1 149 ? -8.898 26.516 23.859 1 57.88 149 GLY A N 1
ATOM 1133 C CA . GLY A 1 149 ? -10.281 26.953 23.953 1 57.88 149 GLY A CA 1
ATOM 1134 C C . GLY A 1 149 ? -11.273 25.906 23.484 1 57.88 149 GLY A C 1
ATOM 1135 O O . GLY A 1 149 ? -12.492 26.125 23.547 1 57.88 149 GLY A O 1
ATOM 1136 N N . ILE A 1 150 ? -10.719 24.797 22.828 1 62.06 150 ILE A N 1
ATOM 1137 C CA . ILE A 1 150 ? -11.688 23.812 22.344 1 62.06 150 ILE A CA 1
ATOM 1138 C C . ILE A 1 150 ? -11.492 22.484 23.078 1 62.06 150 ILE A C 1
ATOM 1140 O O . ILE A 1 150 ? -12.203 21.516 22.812 1 62.06 150 ILE A O 1
ATOM 1144 N N . SER A 1 151 ? -10.586 22.516 23.969 1 60.66 151 SER A N 1
ATOM 1145 C CA . SER A 1 151 ? -10.211 21.266 24.641 1 60.66 151 SER A CA 1
ATOM 1146 C C . SER A 1 151 ? -11.344 20.75 25.516 1 60.66 151 SER A C 1
ATOM 1148 O O . SER A 1 151 ? -12.094 21.531 26.109 1 60.66 151 SER A O 1
ATOM 1150 N N . LEU A 1 152 ? -11.75 19.422 25.344 1 59.97 152 LEU A N 1
ATOM 1151 C CA . LEU A 1 152 ? -12.789 18.797 26.172 1 59.97 152 LEU A CA 1
ATOM 1152 C C . LEU A 1 152 ? -12.25 18.484 27.562 1 59.97 152 LEU A C 1
ATOM 1154 O O . LEU A 1 152 ? -13.016 18.141 28.469 1 59.97 152 LEU A O 1
ATOM 1158 N N . GLY A 1 153 ? -11.336 19.328 28.109 1 49.78 153 GLY A N 1
ATOM 1159 C CA . GLY A 1 153 ? -10.789 19.062 29.422 1 49.78 153 GLY A CA 1
ATOM 1160 C C . GLY A 1 153 ? -10.609 17.578 29.719 1 49.78 153 GLY A C 1
ATOM 1161 O O . GLY A 1 153 ? -11.07 16.734 28.938 1 49.78 153 GLY A O 1
ATOM 1162 N N . PRO A 1 154 ? -9.664 17.203 30.547 1 44.31 154 PRO A N 1
ATOM 1163 C CA . PRO A 1 154 ? -9.406 15.82 30.938 1 44.31 154 PRO A CA 1
ATOM 1164 C C . PRO A 1 154 ? -10.664 15.094 31.391 1 44.31 154 PRO A C 1
ATOM 1166 O O . PRO A 1 154 ? -11.43 15.625 32.188 1 44.31 154 PRO A O 1
ATOM 1169 N N . SER A 1 155 ? -11.43 14.602 30.562 1 41.84 155 SER A N 1
ATOM 1170 C CA . SER A 1 155 ? -12.508 13.805 31.141 1 41.84 155 SER A CA 1
ATOM 1171 C C . SER A 1 155 ? -11.961 12.547 31.812 1 41.84 155 SER A C 1
ATOM 1173 O O . SER A 1 155 ? -10.945 11.992 31.375 1 41.84 155 SER A O 1
ATOM 1175 N N . PHE A 1 156 ? -12.078 12.477 33.188 1 38.25 156 PHE A N 1
ATOM 1176 C CA . PHE A 1 156 ? -11.648 11.375 34.062 1 38.25 156 PHE A CA 1
ATOM 1177 C C . PHE A 1 156 ? -11.656 10.062 33.281 1 38.25 156 PHE A C 1
ATOM 1179 O O . PHE A 1 156 ? -10.812 9.195 33.5 1 38.25 156 PHE A O 1
ATOM 1186 N N . MET A 1 157 ? -12.758 9.672 32.781 1 37.34 157 MET A N 1
ATOM 1187 C CA . MET A 1 157 ? -12.867 8.25 32.438 1 37.34 157 MET A CA 1
ATOM 1188 C C . MET A 1 157 ? -12.352 7.984 31.031 1 37.34 157 MET A C 1
ATOM 1190 O O . MET A 1 157 ? -12.18 6.828 30.641 1 37.34 157 MET A O 1
ATOM 1194 N N . ALA A 1 158 ? -12.664 8.867 30.047 1 42.72 158 ALA A N 1
ATOM 1195 C CA . ALA A 1 158 ? -12.383 8.391 28.688 1 42.72 158 ALA A CA 1
ATOM 1196 C C . ALA A 1 158 ? -11.32 9.25 28.016 1 42.72 158 ALA A C 1
ATOM 1198 O O . ALA A 1 158 ? -11.188 10.438 28.328 1 42.72 158 ALA A O 1
ATOM 1199 N N . SER A 1 159 ? -10.172 8.688 27.703 1 45.72 159 SER A N 1
ATOM 1200 C CA . SER A 1 159 ? -9.086 9.258 26.922 1 45.72 159 SER A CA 1
ATOM 1201 C C . SER A 1 159 ? -9.609 10.141 25.797 1 45.72 159 SER A C 1
ATOM 1203 O O . SER A 1 159 ? -10.367 9.68 24.938 1 45.72 159 SER A O 1
ATOM 1205 N N . CYS A 1 160 ? -9.93 11.289 26.047 1 50.84 160 CYS A N 1
ATOM 1206 C CA . CYS A 1 160 ? -10.336 12.25 25.031 1 50.84 160 CYS A CA 1
ATOM 1207 C C . CYS A 1 160 ? -9.461 12.141 23.797 1 50.84 160 CYS A C 1
ATOM 1209 O O . CYS A 1 160 ? -8.234 12.07 23.906 1 50.84 160 CYS A O 1
ATOM 1211 N N . PRO A 1 161 ? -10.219 11.812 22.719 1 60.59 161 PRO A N 1
ATOM 1212 C CA . PRO A 1 161 ? -9.375 11.773 21.516 1 60.59 161 PRO A CA 1
ATOM 1213 C C . PRO A 1 161 ? -8.633 13.086 21.281 1 60.59 161 PRO A C 1
ATOM 1215 O O . PRO A 1 161 ? -9.109 14.156 21.688 1 60.59 161 PRO A O 1
ATOM 1218 N N . GLU A 1 162 ? -7.516 13.023 21 1 64.19 162 GLU A N 1
ATOM 1219 C CA . GLU A 1 162 ? -6.703 14.203 20.703 1 64.19 162 GLU A CA 1
ATOM 1220 C C . GLU A 1 162 ? -7.219 14.93 19.453 1 64.19 162 GLU A C 1
ATOM 1222 O O . GLU A 1 162 ? -7.07 16.156 19.344 1 64.19 162 GLU A O 1
ATOM 1227 N N . ARG A 1 163 ? -8.016 14.125 18.594 1 74.94 163 ARG A N 1
ATOM 1228 C CA . ARG A 1 163 ? -8.508 14.695 17.344 1 74.94 163 ARG A CA 1
ATOM 1229 C C . ARG A 1 163 ? -9.906 14.172 17.016 1 74.94 163 ARG A C 1
ATOM 1231 O O . ARG A 1 163 ? -10.25 13.047 17.375 1 74.94 163 ARG A O 1
ATOM 1238 N N . LEU A 1 164 ? -10.68 15.062 16.5 1 76.62 164 LEU A N 1
ATOM 1239 C CA . LEU A 1 164 ? -12.016 14.664 16.047 1 76.62 164 LEU A CA 1
ATOM 1240 C C . LEU A 1 164 ? -12.164 14.844 14.547 1 76.62 164 LEU A C 1
ATOM 1242 O O . LEU A 1 164 ? -11.844 15.906 14.008 1 76.62 164 LEU A O 1
ATOM 1246 N N . PRO A 1 165 ? -12.633 13.805 13.844 1 79.62 165 PRO A N 1
ATOM 1247 C CA . PRO A 1 165 ? -12.859 13.945 12.406 1 79.62 165 PRO A CA 1
ATOM 1248 C C . PRO A 1 165 ? -14.102 14.773 12.078 1 79.62 165 PRO A C 1
ATOM 1250 O O . PRO A 1 165 ? -15.125 14.641 12.75 1 79.62 165 PRO A O 1
ATOM 1253 N N . LEU A 1 166 ? -14 15.57 11.156 1 83.88 166 LEU A N 1
ATOM 1254 C CA . LEU A 1 166 ? -15.133 16.359 10.672 1 83.88 166 LEU A CA 1
ATOM 1255 C C . LEU A 1 166 ? -16.078 15.508 9.828 1 83.88 166 LEU A C 1
ATOM 1257 O O . LEU A 1 166 ? -15.625 14.688 9.031 1 83.88 166 LEU A O 1
ATOM 1261 N N . SER A 1 167 ? -17.312 15.625 10.086 1 82.19 167 SER A N 1
ATOM 1262 C CA . SER A 1 167 ? -18.312 14.984 9.219 1 82.19 167 SER A CA 1
ATOM 1263 C C . SER A 1 167 ? -18.453 15.734 7.902 1 82.19 167 SER A C 1
ATOM 1265 O O . SER A 1 167 ? -18.047 16.891 7.789 1 82.19 167 SER A O 1
ATOM 1267 N N . PRO A 1 168 ? -19 15.047 6.918 1 86 168 PRO A N 1
ATOM 1268 C CA . PRO A 1 168 ? -19.25 15.742 5.652 1 86 168 PRO A CA 1
ATOM 1269 C C . PRO A 1 168 ? -20.156 16.969 5.82 1 86 168 PRO A C 1
ATOM 1271 O O . PRO A 1 168 ? -19.953 17.984 5.156 1 86 168 PRO A O 1
ATOM 1274 N N . ALA A 1 169 ? -21.125 16.859 6.707 1 85.12 169 ALA A N 1
ATOM 1275 C CA . ALA A 1 169 ? -22 18 6.969 1 85.12 169 ALA A CA 1
ATOM 1276 C C . ALA A 1 169 ? -21.234 19.172 7.586 1 85.12 169 ALA A C 1
ATOM 1278 O O . ALA A 1 169 ? -21.469 20.328 7.238 1 85.12 169 ALA A O 1
ATOM 1279 N N . GLY A 1 170 ? -20.406 18.75 8.531 1 87.62 170 GLY A N 1
ATOM 1280 C CA . GLY A 1 170 ? -19.578 19.781 9.133 1 87.62 170 GLY A CA 1
ATOM 1281 C C . GLY A 1 170 ? -18.641 20.438 8.148 1 87.62 170 GLY A C 1
ATOM 1282 O O . GLY A 1 170 ? -18.469 21.672 8.172 1 87.62 170 GLY A O 1
ATOM 1283 N N . PHE A 1 171 ? -18.109 19.719 7.234 1 90.75 171 PHE A N 1
ATOM 1284 C CA . PHE A 1 171 ? -17.219 20.234 6.195 1 90.75 171 PHE A CA 1
ATOM 1285 C C . PHE A 1 171 ? -17.984 21.156 5.254 1 90.75 171 PHE A C 1
ATOM 1287 O O . PHE A 1 171 ? -17.484 22.25 4.926 1 90.75 171 PHE A O 1
ATOM 1294 N N . LEU A 1 172 ? -19.109 20.75 4.898 1 89.81 172 LEU A N 1
ATOM 1295 C CA . LEU A 1 172 ? -19.938 21.547 3.99 1 89.81 172 LEU A CA 1
ATOM 1296 C C . LEU A 1 172 ? -20.328 22.875 4.629 1 89.81 172 LEU A C 1
ATOM 1298 O O . LEU A 1 172 ? -20.312 23.906 3.967 1 89.81 172 LEU A O 1
ATOM 1302 N N . LYS A 1 173 ? -20.672 22.828 5.84 1 90 173 LYS A N 1
ATOM 1303 C CA . LYS A 1 173 ? -21.078 24.047 6.531 1 90 173 LYS A CA 1
ATOM 1304 C C . LYS A 1 173 ? -19.906 25.016 6.66 1 90 173 LYS A C 1
ATOM 1306 O O . LYS A 1 173 ? -20.094 26.234 6.527 1 90 173 LYS A O 1
ATOM 1311 N N . LEU A 1 174 ? -18.75 24.484 6.918 1 91.38 174 LEU A N 1
ATOM 1312 C CA . LEU A 1 174 ? -17.562 25.328 7.02 1 91.38 174 LEU A CA 1
ATOM 1313 C C . LEU A 1 174 ? -17.266 26.016 5.688 1 91.38 174 LEU A C 1
ATOM 1315 O O . LEU A 1 174 ? -16.891 27.188 5.66 1 91.38 174 LEU A O 1
ATOM 1319 N N . ILE A 1 175 ? -17.406 25.312 4.613 1 90.38 175 ILE A N 1
ATOM 1320 C CA . ILE A 1 175 ? -17.203 25.891 3.287 1 90.38 175 ILE A CA 1
ATOM 1321 C C . ILE A 1 175 ? -18.312 26.891 2.984 1 90.38 175 ILE A C 1
ATOM 1323 O O . ILE A 1 175 ? -18.047 27.969 2.428 1 90.38 175 ILE A O 1
ATOM 1327 N N . ASP A 1 176 ? -19.531 26.547 3.371 1 89.31 176 ASP A N 1
ATOM 1328 C CA . ASP A 1 176 ? -20.688 27.406 3.133 1 89.31 176 ASP A CA 1
ATOM 1329 C C . ASP A 1 176 ? -20.531 28.75 3.842 1 89.31 176 ASP A C 1
ATOM 1331 O O . ASP A 1 176 ? -20.875 29.797 3.291 1 89.31 176 ASP A O 1
ATOM 1335 N N . MET A 1 177 ? -19.938 28.766 5.023 1 89 177 MET A N 1
ATOM 1336 C CA . MET A 1 177 ? -19.766 29.969 5.82 1 89 177 MET A CA 1
ATOM 1337 C C . MET A 1 177 ? -18.469 30.672 5.449 1 89 177 MET A C 1
ATOM 1339 O O . MET A 1 177 ? -18.078 31.656 6.086 1 89 177 MET A O 1
ATOM 1343 N N . ASP A 1 178 ? -17.656 30.094 4.512 1 87.94 178 ASP A N 1
ATOM 1344 C CA . ASP A 1 178 ? -16.406 30.656 4.02 1 87.94 178 ASP A CA 1
ATOM 1345 C C . ASP A 1 178 ? -15.336 30.656 5.109 1 87.94 178 ASP A C 1
ATOM 1347 O O . ASP A 1 178 ? -14.539 31.594 5.203 1 87.94 178 ASP A O 1
ATOM 1351 N N . LEU A 1 179 ? -15.484 29.703 5.988 1 88.81 179 LEU A N 1
ATOM 1352 C CA . LEU A 1 179 ? -14.484 29.562 7.039 1 88.81 179 LEU A CA 1
ATOM 1353 C C . LEU A 1 179 ? -13.32 28.688 6.566 1 88.81 179 LEU A C 1
ATOM 1355 O O . LEU A 1 179 ? -12.227 28.766 7.125 1 88.81 179 LEU A O 1
ATOM 1359 N N . LEU A 1 180 ? -13.648 27.844 5.605 1 88.25 180 LEU A N 1
ATOM 1360 C CA . LEU A 1 180 ? -12.633 27.016 4.961 1 88.25 180 LEU A CA 1
ATOM 1361 C C . LEU A 1 180 ? -12.609 27.266 3.455 1 88.25 180 LEU A C 1
ATOM 1363 O O . LEU A 1 180 ? -13.664 27.422 2.83 1 88.25 180 LEU A O 1
ATOM 1367 N N . ASN A 1 181 ? -11.375 27.328 3.006 1 85.31 181 ASN A N 1
ATOM 1368 C CA . ASN A 1 181 ? -11.227 27.469 1.562 1 85.31 181 ASN A CA 1
ATOM 1369 C C . ASN A 1 181 ? -11.078 26.125 0.871 1 85.31 181 ASN A C 1
ATOM 1371 O O . ASN A 1 181 ? -10.117 25.391 1.124 1 85.31 181 ASN A O 1
ATOM 1375 N N . LEU A 1 182 ? -12.023 25.828 0.005 1 87.19 182 LEU A N 1
ATOM 1376 C CA . LEU A 1 182 ? -12.086 24.547 -0.669 1 87.19 182 LEU A CA 1
ATOM 1377 C C . LEU A 1 182 ? -10.844 24.312 -1.518 1 87.19 182 LEU A C 1
ATOM 1379 O O . LEU A 1 182 ? -10.281 23.219 -1.518 1 87.19 182 LEU A O 1
ATOM 1383 N N . GLU A 1 183 ? -10.414 25.312 -2.227 1 82.25 183 GLU A N 1
ATOM 1384 C CA . GLU A 1 183 ? -9.25 25.188 -3.096 1 82.25 183 GLU A CA 1
ATOM 1385 C C . GLU A 1 183 ? -7.984 24.906 -2.287 1 82.25 183 GLU A C 1
ATOM 1387 O O . GLU A 1 183 ? -7.16 24.078 -2.676 1 82.25 183 GLU A O 1
ATOM 1392 N N . LYS A 1 184 ? -7.879 25.547 -1.206 1 77.62 184 LYS A N 1
ATOM 1393 C CA . LYS A 1 184 ? -6.727 25.359 -0.333 1 77.62 184 LYS A CA 1
ATOM 1394 C C . LYS A 1 184 ? -6.727 23.953 0.273 1 77.62 184 LYS A C 1
ATOM 1396 O O . LYS A 1 184 ? -5.68 23.312 0.365 1 77.62 184 LYS A O 1
ATOM 1401 N N . MET A 1 185 ? -7.926 23.516 0.614 1 83.06 185 MET A N 1
ATOM 1402 C CA . MET A 1 185 ? -8.031 22.203 1.224 1 83.06 185 MET A CA 1
ATOM 1403 C C . MET A 1 185 ? -7.703 21.109 0.212 1 83.06 185 MET A C 1
ATOM 1405 O O . MET A 1 185 ? -7.094 20.094 0.562 1 83.06 185 MET A O 1
ATOM 1409 N N . MET A 1 186 ? -8.141 21.328 -0.977 1 82 186 MET A N 1
ATOM 1410 C CA . MET A 1 186 ? -7.875 20.344 -2.031 1 82 186 MET A CA 1
ATOM 1411 C C . MET A 1 186 ? -6.387 20.281 -2.355 1 82 186 MET A C 1
ATOM 1413 O O . MET A 1 186 ? -5.848 19.203 -2.627 1 82 186 MET A O 1
ATOM 1417 N N . LYS A 1 187 ? -5.727 21.328 -2.332 1 71.25 187 LYS A N 1
ATOM 1418 C CA . LYS A 1 187 ? -4.293 21.375 -2.602 1 71.25 187 LYS A CA 1
ATOM 1419 C C . LYS A 1 187 ? -3.496 20.719 -1.479 1 71.25 187 LYS A C 1
ATOM 1421 O O . LYS A 1 187 ? -2.51 20.031 -1.734 1 71.25 187 LYS A O 1
ATOM 1426 N N . HIS A 1 188 ? -3.986 20.938 -0.284 1 66.25 188 HIS A N 1
ATOM 1427 C CA . HIS A 1 188 ? -3.303 20.375 0.875 1 66.25 188 HIS A CA 1
ATOM 1428 C C . HIS A 1 188 ? -3.441 18.859 0.911 1 66.25 188 HIS A C 1
ATOM 1430 O O . HIS A 1 188 ? -2.5 18.156 1.284 1 66.25 188 HIS A O 1
ATOM 1436 N N . ALA A 1 189 ? -4.527 18.359 0.636 1 63.53 189 ALA A N 1
ATOM 1437 C CA . ALA A 1 189 ? -4.816 16.938 0.793 1 63.53 189 ALA A CA 1
ATOM 1438 C C . ALA A 1 189 ? -4.086 16.109 -0.262 1 63.53 189 ALA A C 1
ATOM 1440 O O . ALA A 1 189 ? -3.811 14.93 -0.052 1 63.53 189 ALA A O 1
ATOM 1441 N N . ASN A 1 190 ? -3.268 16.812 -1.14 1 61.47 190 ASN A N 1
ATOM 1442 C CA . ASN A 1 190 ? -2.52 16.156 -2.207 1 61.47 190 ASN A CA 1
ATOM 1443 C C . ASN A 1 190 ? -3.047 14.742 -2.477 1 61.47 190 ASN A C 1
ATOM 1445 O O . ASN A 1 190 ? -2.268 13.797 -2.594 1 61.47 190 ASN A O 1
ATOM 1449 N N . VAL A 1 191 ? -4.379 14.492 -2.467 1 58.47 191 VAL A N 1
ATOM 1450 C CA . VAL A 1 191 ? -5.062 13.203 -2.537 1 58.47 191 VAL A CA 1
ATOM 1451 C C . VAL A 1 191 ? -4.738 12.523 -3.863 1 58.47 191 VAL A C 1
ATOM 1453 O O . VAL A 1 191 ? -4.684 11.297 -3.938 1 58.47 191 VAL A O 1
ATOM 1456 N N . THR A 1 192 ? -4.344 13.312 -4.824 1 58.44 192 THR A N 1
ATOM 1457 C CA . THR A 1 192 ? -4.113 12.742 -6.145 1 58.44 192 THR A CA 1
ATOM 1458 C C . THR A 1 192 ? -2.846 11.891 -6.156 1 58.44 192 THR A C 1
ATOM 1460 O O . THR A 1 192 ? -2.805 10.828 -6.785 1 58.44 192 THR A O 1
ATOM 1463 N N . GLU A 1 193 ? -1.872 12.312 -5.457 1 58.19 193 GLU A N 1
ATOM 1464 C CA . GLU A 1 193 ? -0.621 11.562 -5.473 1 58.19 193 GLU A CA 1
ATOM 1465 C C . GLU A 1 193 ? -0.753 10.25 -4.703 1 58.19 193 GLU A C 1
ATOM 1467 O O . GLU A 1 193 ? -0.198 9.227 -5.109 1 58.19 193 GLU A O 1
ATOM 1472 N N . LYS A 1 194 ? -1.651 10.289 -3.746 1 59.56 194 LYS A N 1
ATOM 1473 C CA . LYS A 1 194 ? -1.859 9.094 -2.938 1 59.56 194 LYS A CA 1
ATOM 1474 C C . LYS A 1 194 ? -2.602 8.016 -3.727 1 59.56 194 LYS A C 1
ATOM 1476 O O . LYS A 1 194 ? -2.395 6.824 -3.502 1 59.56 194 LYS A O 1
ATOM 1481 N N . SER A 1 195 ? -3.293 8.438 -4.715 1 58.47 195 SER A N 1
ATOM 1482 C CA . SER A 1 195 ? -4.156 7.527 -5.465 1 58.47 195 SER A CA 1
ATOM 1483 C C . SER A 1 195 ? -3.361 6.738 -6.5 1 58.47 195 SER A C 1
ATOM 1485 O O . SER A 1 195 ? -3.693 5.59 -6.801 1 58.47 195 SER A O 1
ATOM 1487 N N . LYS A 1 196 ? -2.213 7.215 -6.965 1 57.5 196 LYS A N 1
ATOM 1488 C CA . LYS A 1 196 ? -1.47 6.57 -8.039 1 57.5 196 LYS A CA 1
ATOM 1489 C C . LYS A 1 196 ? -0.821 5.273 -7.562 1 57.5 196 LYS A C 1
ATOM 1491 O O . LYS A 1 196 ? -0.822 4.273 -8.281 1 57.5 196 LYS A O 1
ATOM 1496 N N . ALA A 1 197 ? -0.163 5.254 -6.434 1 56.72 197 ALA A N 1
ATOM 1497 C CA . ALA A 1 197 ? 0.488 4.055 -5.91 1 56.72 197 ALA A CA 1
ATOM 1498 C C . ALA A 1 197 ? -0.504 2.9 -5.789 1 56.72 197 ALA A C 1
ATOM 1500 O O . ALA A 1 197 ? -0.136 1.736 -5.965 1 56.72 197 ALA A O 1
ATOM 1501 N N . ASN A 1 198 ? -1.776 3.131 -5.961 1 63.84 198 ASN A N 1
ATOM 1502 C CA . ASN A 1 198 ? -2.83 2.162 -5.676 1 63.84 198 ASN A CA 1
ATOM 1503 C C . ASN A 1 198 ? -3.324 1.481 -6.949 1 63.84 198 ASN A C 1
ATOM 1505 O O . ASN A 1 198 ? -3.881 0.383 -6.895 1 63.84 198 ASN A O 1
ATOM 1509 N N . VAL A 1 199 ? -2.82 1.976 -8.047 1 68.31 199 VAL A N 1
ATOM 1510 C CA . VAL A 1 199 ? -3.424 1.466 -9.273 1 68.31 199 VAL A CA 1
ATOM 1511 C C . VAL A 1 199 ? -2.836 0.098 -9.609 1 68.31 199 VAL A C 1
ATOM 1513 O O . VAL A 1 199 ? -3.555 -0.807 -10.039 1 68.31 199 VAL A O 1
ATOM 1516 N N . PHE A 1 200 ? -1.604 -0.146 -9.398 1 71.5 200 PHE A N 1
ATOM 1517 C CA . PHE A 1 200 ? -0.959 -1.417 -9.711 1 71.5 200 PHE A CA 1
ATOM 1518 C C . PHE A 1 200 ? -1.514 -2.533 -8.828 1 71.5 200 PHE A C 1
ATOM 1520 O O . PHE A 1 200 ? -1.777 -3.637 -9.312 1 71.5 200 PHE A O 1
ATOM 1527 N N . GLN A 1 201 ? -1.594 -2.162 -7.641 1 75.31 201 GLN A N 1
ATOM 1528 C CA . GLN A 1 201 ? -2.15 -3.145 -6.715 1 75.31 201 GLN A CA 1
ATOM 1529 C C . GLN A 1 201 ? -3.576 -3.521 -7.109 1 75.31 201 GLN A C 1
ATOM 1531 O O . GLN A 1 201 ? -3.938 -4.699 -7.098 1 75.31 201 GLN A O 1
ATOM 1536 N N . LYS A 1 202 ? -4.301 -2.574 -7.523 1 78.31 202 LYS A N 1
ATOM 1537 C CA . LYS A 1 202 ? -5.684 -2.814 -7.934 1 78.31 202 LYS A CA 1
ATOM 1538 C C . LYS A 1 202 ? -5.738 -3.652 -9.211 1 78.31 202 LYS A C 1
ATOM 1540 O O . LYS A 1 202 ? -6.613 -4.508 -9.359 1 78.31 202 LYS A O 1
ATOM 1545 N N . LEU A 1 203 ? -4.785 -3.51 -10.016 1 80.31 203 LEU A N 1
ATOM 1546 C CA . LEU A 1 203 ? -4.738 -4.27 -11.266 1 80.31 203 LEU A CA 1
ATOM 1547 C C . LEU A 1 203 ? -4.398 -5.73 -11 1 80.31 203 LEU A C 1
ATOM 1549 O O . LEU A 1 203 ? -4.984 -6.629 -11.609 1 80.31 203 LEU A O 1
ATOM 1553 N N . LEU A 1 204 ? -3.496 -5.965 -10.125 1 81.75 204 LEU A N 1
ATOM 1554 C CA . LEU A 1 204 ? -3.129 -7.332 -9.773 1 81.75 204 LEU A CA 1
ATOM 1555 C C . LEU A 1 204 ? -4.309 -8.07 -9.148 1 81.75 204 LEU A C 1
ATOM 1557 O O . LEU A 1 204 ? -4.566 -9.227 -9.477 1 81.75 204 LEU A O 1
ATOM 1561 N N . ILE A 1 205 ? -4.988 -7.352 -8.312 1 84.19 205 ILE A N 1
ATOM 1562 C CA . ILE A 1 205 ? -6.148 -7.941 -7.656 1 84.19 205 ILE A CA 1
ATOM 1563 C C . ILE A 1 205 ? -7.238 -8.234 -8.688 1 84.19 205 ILE A C 1
ATOM 1565 O O . ILE A 1 205 ? -7.809 -9.32 -8.703 1 84.19 205 ILE A O 1
ATOM 1569 N N . ALA A 1 206 ? -7.434 -7.324 -9.57 1 86.56 206 ALA A N 1
ATOM 1570 C CA . ALA A 1 206 ? -8.461 -7.484 -10.594 1 86.56 206 ALA A CA 1
ATOM 1571 C C . ALA A 1 206 ? -8.141 -8.656 -11.516 1 86.56 206 ALA A C 1
ATOM 1573 O O . ALA A 1 206 ? -9.023 -9.445 -11.859 1 86.56 206 ALA A O 1
ATOM 1574 N N . THR A 1 207 ? -6.883 -8.789 -11.82 1 86.69 207 THR A N 1
ATOM 1575 C CA . THR A 1 207 ? -6.473 -9.875 -12.695 1 86.69 207 THR A CA 1
ATOM 1576 C C . THR A 1 207 ? -6.742 -11.234 -12.047 1 86.69 207 THR A C 1
ATOM 1578 O O . THR A 1 207 ? -7.293 -12.133 -12.68 1 86.69 207 THR A O 1
ATOM 1581 N N . GLN A 1 208 ? -6.406 -11.344 -10.781 1 87.88 208 GLN A N 1
ATOM 1582 C CA . GLN A 1 208 ? -6.609 -12.594 -10.055 1 87.88 208 GLN A CA 1
ATOM 1583 C C . GLN A 1 208 ? -8.094 -12.914 -9.914 1 87.88 208 GLN A C 1
ATOM 1585 O O . GLN A 1 208 ? -8.508 -14.055 -10.125 1 87.88 208 GLN A O 1
ATOM 1590 N N . VAL A 1 209 ? -8.867 -11.922 -9.633 1 88.69 209 VAL A N 1
ATOM 1591 C CA . VAL A 1 209 ? -10.289 -12.117 -9.391 1 88.69 209 VAL A CA 1
ATOM 1592 C C . VAL A 1 209 ? -11 -12.43 -10.703 1 88.69 209 VAL A C 1
ATOM 1594 O O . VAL A 1 209 ? -11.836 -13.336 -10.758 1 88.69 209 VAL A O 1
ATOM 1597 N N . ILE A 1 210 ? -10.602 -11.82 -11.75 1 89.38 210 ILE A N 1
ATOM 1598 C CA . ILE A 1 210 ? -11.203 -12.062 -13.055 1 89.38 210 ILE A CA 1
ATOM 1599 C C . ILE A 1 210 ? -10.828 -13.453 -13.555 1 89.38 210 ILE A C 1
ATOM 1601 O O . ILE A 1 210 ? -11.656 -14.164 -14.117 1 89.38 210 ILE A O 1
ATOM 1605 N N . TRP A 1 211 ? -9.625 -13.781 -13.273 1 90.81 211 TRP A N 1
ATOM 1606 C CA . TRP A 1 211 ? -9.18 -15.109 -13.68 1 90.81 211 TRP A CA 1
ATOM 1607 C C . TRP A 1 211 ? -9.992 -16.188 -12.977 1 90.81 211 TRP A C 1
ATOM 1609 O O . TRP A 1 211 ? -10.438 -17.156 -13.609 1 90.81 211 TRP A O 1
ATOM 1619 N N . MET A 1 212 ? -10.172 -16.047 -11.695 1 91.5 212 MET A N 1
ATOM 1620 C CA . MET A 1 212 ? -10.938 -17.031 -10.93 1 91.5 212 MET A CA 1
ATOM 1621 C C . MET A 1 212 ? -12.375 -17.109 -11.438 1 91.5 212 MET A C 1
ATOM 1623 O O . MET A 1 212 ? -12.938 -18.203 -11.562 1 91.5 212 MET A O 1
ATOM 1627 N N . PHE A 1 213 ? -12.906 -16.047 -11.766 1 89.81 213 PHE A N 1
ATOM 1628 C CA . PHE A 1 213 ? -14.273 -15.984 -12.273 1 89.81 213 PHE A CA 1
ATOM 1629 C C . PHE A 1 213 ? -14.383 -16.688 -13.617 1 89.81 213 PHE A C 1
ATOM 1631 O O . PHE A 1 213 ? -15.266 -17.531 -13.812 1 89.81 213 PHE A O 1
ATOM 1638 N N . ILE A 1 214 ? -13.453 -16.453 -14.5 1 90.31 214 ILE A N 1
ATOM 1639 C CA . ILE A 1 214 ? -13.445 -17.047 -15.828 1 90.31 214 ILE A CA 1
ATOM 1640 C C . ILE A 1 214 ? -13.195 -18.562 -15.719 1 90.31 214 ILE A C 1
ATOM 1642 O O . ILE A 1 214 ? -13.805 -19.344 -16.438 1 90.31 214 ILE A O 1
ATOM 1646 N N . GLN A 1 215 ? -12.289 -18.922 -14.82 1 92 215 GLN A N 1
ATOM 1647 C CA . GLN A 1 215 ? -11.969 -20.328 -14.617 1 92 215 GLN A CA 1
ATOM 1648 C C . GLN A 1 215 ? -13.211 -21.125 -14.211 1 92 215 GLN A C 1
ATOM 1650 O O . GLN A 1 215 ? -13.453 -22.219 -14.727 1 92 215 GLN A O 1
ATOM 1655 N N . CYS A 1 216 ? -13.992 -20.594 -13.367 1 90.88 216 CYS A N 1
ATOM 1656 C CA . CYS A 1 216 ? -15.188 -21.281 -12.891 1 90.88 216 CYS A CA 1
ATOM 1657 C C . CYS A 1 216 ? -16.234 -21.375 -13.992 1 90.88 216 CYS A C 1
ATOM 1659 O O . CYS A 1 216 ? -16.859 -22.422 -14.18 1 90.88 216 CYS A O 1
ATOM 1661 N N . ILE A 1 217 ? -16.406 -20.328 -14.766 1 90.5 217 ILE A N 1
ATOM 1662 C CA . ILE A 1 217 ? -17.375 -20.312 -15.859 1 90.5 217 ILE A CA 1
ATOM 1663 C C . ILE A 1 217 ? -16.938 -21.297 -16.953 1 90.5 217 ILE A C 1
ATOM 1665 O O . ILE A 1 217 ? -17.766 -22.047 -17.469 1 90.5 217 ILE A O 1
ATOM 1669 N N . ALA A 1 218 ? -15.672 -21.312 -17.281 1 91.81 218 ALA A N 1
ATOM 1670 C CA . ALA A 1 218 ? -15.141 -22.203 -18.312 1 91.81 218 ALA A CA 1
ATOM 1671 C C . ALA A 1 218 ? -15.281 -23.672 -17.906 1 91.81 218 ALA A C 1
ATOM 1673 O O . ALA A 1 218 ? -15.688 -24.516 -18.719 1 91.81 218 ALA A O 1
ATOM 1674 N N . ARG A 1 219 ? -15.008 -24 -16.703 1 91.88 219 ARG A N 1
ATOM 1675 C CA . ARG A 1 219 ? -15.117 -25.359 -16.219 1 91.88 219 ARG A CA 1
ATOM 1676 C C . ARG A 1 219 ? -16.578 -25.812 -16.188 1 91.88 219 ARG A C 1
ATOM 1678 O O . ARG A 1 219 ? -16.891 -26.938 -16.625 1 91.88 219 ARG A O 1
ATOM 1685 N N . LYS A 1 220 ? -17.422 -24.953 -15.758 1 90.69 220 LYS A N 1
ATOM 1686 C CA . LYS A 1 220 ? -18.844 -25.281 -15.742 1 90.69 220 LYS A CA 1
ATOM 1687 C C . LYS A 1 220 ? -19.359 -25.516 -17.156 1 90.69 220 LYS A C 1
ATOM 1689 O O . LYS A 1 220 ? -20.156 -26.438 -17.391 1 90.69 220 LYS A O 1
ATOM 1694 N N . SER A 1 221 ? -18.922 -24.766 -18.078 1 91.5 221 SER A N 1
ATOM 1695 C CA . SER A 1 221 ? -19.344 -24.875 -19.469 1 91.5 221 SER A CA 1
ATOM 1696 C C . SER A 1 221 ? -18.875 -26.172 -20.094 1 91.5 221 SER A C 1
ATOM 1698 O O . SER A 1 221 ? -19.5 -26.688 -21.031 1 91.5 221 SER A O 1
ATOM 1700 N N . GLN A 1 222 ? -17.781 -26.766 -19.594 1 91.38 222 GLN A N 1
ATOM 1701 C CA . GLN A 1 222 ? -17.25 -28.016 -20.094 1 91.38 222 GLN A CA 1
ATOM 1702 C C . GLN A 1 222 ? -17.859 -29.219 -19.375 1 91.38 222 GLN A C 1
ATOM 1704 O O . GLN A 1 222 ? -17.438 -30.359 -19.578 1 91.38 222 GLN A O 1
ATOM 1709 N N . GLY A 1 223 ? -18.781 -28.891 -18.453 1 89.94 223 GLY A N 1
ATOM 1710 C CA . GLY A 1 223 ? -19.484 -29.953 -17.75 1 89.94 223 GLY A CA 1
ATOM 1711 C C . GLY A 1 223 ? -18.719 -30.484 -16.562 1 89.94 223 GLY A C 1
ATOM 1712 O O . GLY A 1 223 ? -19.016 -31.578 -16.062 1 89.94 223 GLY A O 1
ATOM 1713 N N . LEU A 1 224 ? -17.75 -29.812 -16.125 1 92.62 224 LEU A N 1
ATOM 1714 C CA . LEU A 1 224 ? -16.969 -30.234 -14.969 1 92.62 224 LEU A CA 1
ATOM 1715 C C . LEU A 1 224 ? -17.594 -29.734 -13.672 1 92.62 224 LEU A C 1
ATOM 1717 O O . LEU A 1 224 ? -18.188 -28.656 -13.641 1 92.62 224 LEU A O 1
ATOM 1721 N N . PRO A 1 225 ? -17.516 -30.469 -12.656 1 93.25 225 PRO A N 1
ATOM 1722 C CA . PRO A 1 225 ? -18.109 -30.047 -11.383 1 93.25 225 PRO A CA 1
ATOM 1723 C C . PRO A 1 225 ? -17.328 -28.906 -10.727 1 93.25 225 PRO A C 1
ATOM 1725 O O . PRO A 1 225 ? -16.094 -28.859 -10.812 1 93.25 225 PRO A O 1
ATOM 1728 N N . ILE A 1 226 ? -18.062 -28.016 -10.133 1 93.38 226 ILE A N 1
ATOM 1729 C CA . ILE A 1 226 ? -17.469 -26.953 -9.328 1 93.38 226 ILE A CA 1
ATOM 1730 C C . ILE A 1 226 ? -17.562 -27.297 -7.844 1 93.38 226 ILE A C 1
ATOM 1732 O O . ILE A 1 226 ? -18.625 -27.703 -7.367 1 93.38 226 ILE A O 1
ATOM 1736 N N . ILE A 1 227 ? -16.5 -27.188 -7.121 1 94.12 227 ILE A N 1
ATOM 1737 C CA . ILE A 1 227 ? -16.469 -27.609 -5.723 1 94.12 227 ILE A CA 1
ATOM 1738 C C . ILE A 1 227 ? -16.953 -26.469 -4.836 1 94.12 227 ILE A C 1
ATOM 1740 O O . ILE A 1 227 ? -17.047 -25.312 -5.281 1 94.12 227 ILE A O 1
ATOM 1744 N N . LEU A 1 228 ? -17.25 -26.766 -3.607 1 95.62 228 LEU A N 1
ATOM 1745 C CA . LEU A 1 228 ? -17.828 -25.812 -2.682 1 95.62 228 LEU A CA 1
ATOM 1746 C C . LEU A 1 228 ? -16.859 -24.672 -2.398 1 95.62 228 LEU A C 1
ATOM 1748 O O . LEU A 1 228 ? -17.266 -23.516 -2.301 1 95.62 228 LEU A O 1
ATOM 1752 N N . LEU A 1 229 ? -15.586 -24.969 -2.295 1 95 229 LEU A N 1
ATOM 1753 C CA . LEU A 1 229 ? -14.578 -23.953 -2.021 1 95 229 LEU A CA 1
ATOM 1754 C C . LEU A 1 229 ? -14.5 -22.953 -3.166 1 95 229 LEU A C 1
ATOM 1756 O O . LEU A 1 229 ? -14.359 -21.75 -2.934 1 95 229 LEU A O 1
ATOM 1760 N N . GLU A 1 230 ? -14.578 -23.422 -4.359 1 95.38 230 GLU A N 1
ATOM 1761 C CA . GLU A 1 230 ? -14.57 -22.547 -5.523 1 95.38 230 GLU A CA 1
ATOM 1762 C C . GLU A 1 230 ? -15.82 -21.672 -5.562 1 95.38 230 GLU A C 1
ATOM 1764 O O . GLU A 1 230 ? -15.75 -20.484 -5.902 1 95.38 230 GLU A O 1
ATOM 1769 N N . ILE A 1 231 ? -16.922 -22.219 -5.199 1 94.88 231 ILE A N 1
ATOM 1770 C CA . ILE A 1 231 ? -18.156 -21.453 -5.145 1 94.88 231 ILE A CA 1
ATOM 1771 C C . ILE A 1 231 ? -18.047 -20.359 -4.086 1 94.88 231 ILE A C 1
ATOM 1773 O O . ILE A 1 231 ? -18.391 -19.203 -4.344 1 94.88 231 ILE A O 1
ATOM 1777 N N . HIS A 1 232 ? -17.578 -20.797 -2.947 1 95.38 232 HIS A N 1
ATOM 1778 C CA . HIS A 1 232 ? -17.359 -19.844 -1.869 1 95.38 232 HIS A CA 1
ATOM 1779 C C . HIS A 1 232 ? -16.438 -18.719 -2.311 1 95.38 232 HIS A C 1
ATOM 1781 O O . HIS A 1 232 ? -16.688 -17.547 -2.021 1 95.38 232 HIS A O 1
ATOM 1787 N N . THR A 1 233 ? -15.391 -19.031 -3.01 1 95 233 THR A N 1
ATOM 1788 C CA . THR A 1 233 ? -14.43 -18.047 -3.498 1 95 233 THR A CA 1
ATOM 1789 C C . THR A 1 233 ? -15.062 -17.141 -4.551 1 95 233 THR A C 1
ATOM 1791 O O . THR A 1 233 ? -14.82 -15.93 -4.559 1 95 233 THR A O 1
ATOM 1794 N N . VAL A 1 234 ? -15.875 -17.719 -5.402 1 94.75 234 VAL A N 1
ATOM 1795 C CA . VAL A 1 234 ? -16.531 -16.938 -6.453 1 94.75 234 VAL A CA 1
ATOM 1796 C C . VAL A 1 234 ? -17.453 -15.898 -5.824 1 94.75 234 VAL A C 1
ATOM 1798 O O . VAL A 1 234 ? -17.578 -14.781 -6.324 1 94.75 234 VAL A O 1
ATOM 1801 N N . VAL A 1 235 ? -18.141 -16.266 -4.785 1 94.81 235 VAL A N 1
ATOM 1802 C CA . VAL A 1 235 ? -18.984 -15.32 -4.074 1 94.81 235 VAL A CA 1
ATOM 1803 C C . VAL A 1 235 ? -18.172 -14.117 -3.633 1 94.81 235 VAL A C 1
ATOM 1805 O O . VAL A 1 235 ? -18.578 -12.969 -3.836 1 94.81 235 VAL A O 1
ATOM 1808 N N . HIS A 1 236 ? -17.047 -14.383 -3.072 1 94.81 236 HIS A N 1
ATOM 1809 C CA . HIS A 1 236 ? -16.156 -13.305 -2.643 1 94.81 236 HIS A CA 1
ATOM 1810 C C . HIS A 1 236 ? -15.648 -12.508 -3.834 1 94.81 236 HIS A C 1
ATOM 1812 O O . HIS A 1 236 ? -15.508 -11.281 -3.754 1 94.81 236 HIS A O 1
ATOM 1818 N N . VAL A 1 237 ? -15.375 -13.195 -4.898 1 93.31 237 VAL A N 1
ATOM 1819 C CA . VAL A 1 237 ? -14.859 -12.57 -6.109 1 93.31 237 VAL A CA 1
ATOM 1820 C C . VAL A 1 237 ? -15.883 -11.594 -6.668 1 93.31 237 VAL A C 1
ATOM 1822 O O . VAL A 1 237 ? -15.555 -10.453 -6.992 1 93.31 237 VAL A O 1
ATOM 1825 N N . VAL A 1 238 ? -17.094 -11.977 -6.746 1 91.75 238 VAL A N 1
ATOM 1826 C CA . VAL A 1 238 ? -18.156 -11.125 -7.277 1 91.75 238 VAL A CA 1
ATOM 1827 C C . VAL A 1 238 ? -18.312 -9.883 -6.395 1 91.75 238 VAL A C 1
ATOM 1829 O O . VAL A 1 238 ? -18.391 -8.766 -6.898 1 91.75 238 VAL A O 1
ATOM 1832 N N . CYS A 1 239 ? -18.297 -10.109 -5.125 1 91.5 239 CYS A N 1
ATOM 1833 C CA . CYS A 1 239 ? -18.391 -8.992 -4.199 1 91.5 239 CYS A CA 1
ATOM 1834 C C . CYS A 1 239 ? -17.188 -8.078 -4.32 1 91.5 239 CYS A C 1
ATOM 1836 O O . CYS A 1 239 ? -17.312 -6.855 -4.367 1 91.5 239 CYS A O 1
ATOM 1838 N N . ALA A 1 240 ? -16.062 -8.664 -4.438 1 90.19 240 ALA A N 1
ATOM 1839 C CA . ALA A 1 240 ? -14.82 -7.895 -4.512 1 90.19 240 ALA A CA 1
ATOM 1840 C C . ALA A 1 240 ? -14.766 -7.055 -5.785 1 90.19 240 ALA A C 1
ATOM 1842 O O . ALA A 1 240 ? -14.273 -5.926 -5.77 1 90.19 240 ALA A O 1
ATOM 1843 N N . LEU A 1 241 ? -15.234 -7.598 -6.898 1 89 241 LEU A N 1
ATOM 1844 C CA . LEU A 1 241 ? -15.234 -6.871 -8.164 1 89 241 LEU A CA 1
ATOM 1845 C C . LEU A 1 241 ? -16.109 -5.621 -8.07 1 89 241 LEU A C 1
ATOM 1847 O O . LEU A 1 241 ? -15.711 -4.547 -8.531 1 89 241 LEU A O 1
ATOM 1851 N N . ILE A 1 242 ? -17.203 -5.719 -7.414 1 90.25 242 ILE A N 1
ATOM 1852 C CA . ILE A 1 242 ? -18.109 -4.574 -7.266 1 90.25 242 ILE A CA 1
ATOM 1853 C C . ILE A 1 242 ? -17.516 -3.576 -6.277 1 90.25 242 ILE A C 1
ATOM 1855 O O . ILE A 1 242 ? -17.594 -2.363 -6.488 1 90.25 242 ILE A O 1
ATOM 1859 N N . VAL A 1 243 ? -16.969 -4.078 -5.223 1 88.31 243 VAL A N 1
ATOM 1860 C CA . VAL A 1 243 ? -16.312 -3.213 -4.246 1 88.31 243 VAL A CA 1
ATOM 1861 C C . VAL A 1 243 ? -15.195 -2.426 -4.918 1 88.31 243 VAL A C 1
ATOM 1863 O O . VAL A 1 243 ? -15.039 -1.228 -4.676 1 88.31 243 VAL A O 1
ATOM 1866 N N . LEU A 1 244 ? -14.398 -3.08 -5.793 1 86.69 244 LEU A N 1
ATOM 1867 C CA . LEU A 1 244 ? -13.32 -2.416 -6.52 1 86.69 244 LEU A CA 1
ATOM 1868 C C . LEU A 1 244 ? -13.867 -1.296 -7.398 1 86.69 244 LEU A C 1
ATOM 1870 O O . LEU A 1 244 ? -13.242 -0.239 -7.523 1 86.69 244 LEU A O 1
ATOM 1874 N N . LEU A 1 245 ? -14.969 -1.52 -7.922 1 87.88 245 LEU A N 1
ATOM 1875 C CA . LEU A 1 245 ? -15.594 -0.502 -8.758 1 87.88 245 LEU A CA 1
ATOM 1876 C C . LEU A 1 245 ? -16.078 0.674 -7.922 1 87.88 245 LEU A C 1
ATOM 1878 O O . LEU A 1 245 ? -15.922 1.831 -8.312 1 87.88 245 LEU A O 1
ATOM 1882 N N . CYS A 1 246 ? -16.609 0.375 -6.754 1 87.44 246 CYS A N 1
ATOM 1883 C CA . CYS A 1 246 ? -17.109 1.421 -5.867 1 87.44 246 CYS A CA 1
ATOM 1884 C C . CYS A 1 246 ? -15.953 2.217 -5.258 1 87.44 246 CYS A C 1
ATOM 1886 O O . CYS A 1 246 ? -16.062 3.428 -5.07 1 87.44 246 CYS A O 1
ATOM 1888 N N . TRP A 1 247 ? -14.898 1.596 -5.008 1 83.56 247 TRP A N 1
ATOM 1889 C CA . TRP A 1 247 ? -13.789 2.225 -4.305 1 83.56 247 TRP A CA 1
ATOM 1890 C C . TRP A 1 247 ? -12.664 2.578 -5.27 1 83.56 247 TRP A C 1
ATOM 1892 O O . TRP A 1 247 ? -11.508 2.73 -4.863 1 83.56 247 TRP A O 1
ATOM 1902 N N . THR A 1 248 ? -12.945 2.727 -6.566 1 82 248 THR A N 1
ATOM 1903 C CA . THR A 1 248 ? -11.93 3.061 -7.555 1 82 248 THR A CA 1
ATOM 1904 C C . THR A 1 248 ? -11.289 4.406 -7.234 1 82 248 THR A C 1
ATOM 1906 O O . THR A 1 248 ? -10.086 4.586 -7.422 1 82 248 THR A O 1
ATOM 1909 N N . SER A 1 249 ? -12.07 5.332 -6.652 1 81.31 249 SER A N 1
ATOM 1910 C CA . SER A 1 249 ? -11.562 6.676 -6.383 1 81.31 249 SER A CA 1
ATOM 1911 C C . SER A 1 249 ? -11.25 6.863 -4.902 1 81.31 249 SER A C 1
ATOM 1913 O O . SER A 1 249 ? -10.875 7.957 -4.473 1 81.31 249 SER A O 1
ATOM 1915 N N . LYS A 1 250 ? -11.43 5.816 -4.156 1 79.62 250 LYS A N 1
ATOM 1916 C CA . LYS A 1 250 ? -11.133 5.906 -2.73 1 79.62 250 LYS A CA 1
ATOM 1917 C C . LYS A 1 250 ? -9.625 5.922 -2.488 1 79.62 250 LYS A C 1
ATOM 1919 O O . LYS A 1 250 ? -8.898 5.055 -2.986 1 79.62 250 LYS A O 1
ATOM 1924 N N . PRO A 1 251 ? -9.156 6.938 -1.812 1 71.19 251 PRO A N 1
ATOM 1925 C CA . PRO A 1 251 ? -7.715 6.98 -1.539 1 71.19 251 PRO A CA 1
ATOM 1926 C C . PRO A 1 251 ? -7.277 5.938 -0.513 1 71.19 251 PRO A C 1
ATOM 1928 O O . PRO A 1 251 ? -8.047 5.602 0.394 1 71.19 251 PRO A O 1
ATOM 1931 N N . LEU A 1 252 ? -6.18 5.152 -0.683 1 60.41 252 LEU A N 1
ATOM 1932 C CA . LEU A 1 252 ? -5.715 4.082 0.189 1 60.41 252 LEU A CA 1
ATOM 1933 C C . LEU A 1 252 ? -5.16 4.645 1.495 1 60.41 252 LEU A C 1
ATOM 1935 O O . LEU A 1 252 ? -5.301 4.023 2.551 1 60.41 252 LEU A O 1
ATOM 1939 N N . ASP A 1 253 ? -4.23 5.707 1.473 1 54.41 253 ASP A N 1
ATOM 1940 C CA . ASP A 1 253 ? -3.48 6.133 2.65 1 54.41 253 ASP A CA 1
ATOM 1941 C C . ASP A 1 253 ? -4.156 7.32 3.332 1 54.41 253 ASP A C 1
ATOM 1943 O O . ASP A 1 253 ? -3.705 8.461 3.197 1 54.41 253 ASP A O 1
ATOM 1947 N N . VAL A 1 254 ? -5.488 7.133 3.805 1 54 254 VAL A N 1
ATOM 1948 C CA . VAL A 1 254 ? -6.156 8.211 4.527 1 54 254 VAL A CA 1
ATOM 1949 C C . VAL A 1 254 ? -5.566 8.336 5.93 1 54 254 VAL A C 1
ATOM 1951 O O . VAL A 1 254 ? -5.98 9.195 6.707 1 54 254 VAL A O 1
ATOM 1954 N N . ASN A 1 255 ? -4.582 7.527 6.266 1 50.91 255 ASN A N 1
ATOM 1955 C CA . ASN A 1 255 ? -4.156 7.539 7.664 1 50.91 255 ASN A CA 1
ATOM 1956 C C . ASN A 1 255 ? -3.434 8.836 8.016 1 50.91 255 ASN A C 1
ATOM 1958 O O . ASN A 1 255 ? -3.135 9.086 9.188 1 50.91 255 ASN A O 1
ATOM 1962 N N . THR A 1 256 ? -3.197 9.648 7.055 1 59.28 256 THR A N 1
ATOM 1963 C CA . THR A 1 256 ? -2.654 10.93 7.5 1 59.28 256 THR A CA 1
ATOM 1964 C C . THR A 1 256 ? -3.699 12.039 7.367 1 59.28 256 THR A C 1
ATOM 1966 O O . THR A 1 256 ? -3.797 12.688 6.324 1 59.28 256 THR A O 1
ATOM 1969 N N . PRO A 1 257 ? -4.48 12.078 8.43 1 66.44 257 PRO A N 1
ATOM 1970 C CA . PRO A 1 257 ? -5.527 13.102 8.375 1 66.44 257 PRO A CA 1
ATOM 1971 C C . PRO A 1 257 ? -4.969 14.516 8.289 1 66.44 257 PRO A C 1
ATOM 1973 O O . PRO A 1 257 ? -3.846 14.766 8.734 1 66.44 257 PRO A O 1
ATOM 1976 N N . GLU A 1 258 ? -5.594 15.328 7.504 1 74.38 258 GLU A N 1
ATOM 1977 C CA . GLU A 1 258 ? -5.273 16.75 7.457 1 74.38 258 GLU A CA 1
ATOM 1978 C C . GLU A 1 258 ? -5.883 17.5 8.641 1 74.38 258 GLU A C 1
ATOM 1980 O O . GLU A 1 258 ? -7.074 17.359 8.922 1 74.38 258 GLU A O 1
ATOM 1985 N N . ILE A 1 259 ? -4.941 18.141 9.328 1 74 259 ILE A N 1
ATOM 1986 C CA . ILE A 1 259 ? -5.426 18.906 10.469 1 74 259 ILE A CA 1
ATOM 1987 C C . ILE A 1 259 ? -5.891 20.281 10 1 74 259 ILE A C 1
ATOM 1989 O O . ILE A 1 259 ? -5.141 21 9.336 1 74 259 ILE A O 1
ATOM 1993 N N . VAL A 1 260 ? -7.117 20.5 10.219 1 78.81 260 VAL A N 1
ATOM 1994 C CA . VAL A 1 260 ? -7.684 21.781 9.828 1 78.81 260 VAL A CA 1
ATOM 1995 C C . VAL A 1 260 ? -7.098 22.891 10.703 1 78.81 260 VAL A C 1
ATOM 1997 O O . VAL A 1 260 ? -7.145 22.812 11.93 1 78.81 260 VAL A O 1
ATOM 2000 N N . GLU A 1 261 ? -6.297 23.828 9.961 1 67.25 261 GLU A N 1
ATOM 2001 C CA . GLU A 1 261 ? -5.703 24.953 10.656 1 67.25 261 GLU A CA 1
ATOM 2002 C C . GLU A 1 261 ? -6.777 25.875 11.234 1 67.25 261 GLU A C 1
ATOM 2004 O O . GLU A 1 261 ? -7.766 26.172 10.562 1 67.25 261 GLU A O 1
ATOM 2009 N N . SER A 1 262 ? -6.777 26.062 12.594 1 66.62 262 SER A N 1
ATOM 2010 C CA . SER A 1 262 ? -7.801 26.766 13.359 1 66.62 262 SER A CA 1
ATOM 2011 C C . SER A 1 262 ? -7.324 28.156 13.773 1 66.62 262 SER A C 1
ATOM 2013 O O . SER A 1 262 ? -7.695 28.656 14.836 1 66.62 262 SER A O 1
ATOM 2015 N N . GLU A 1 263 ? -6.559 28.859 12.922 1 63.88 263 GLU A N 1
ATOM 2016 C CA . GLU A 1 263 ? -5.988 30.062 13.523 1 63.88 263 GLU A CA 1
ATOM 2017 C C . GLU A 1 263 ? -7.02 31.188 13.594 1 63.88 263 GLU A C 1
ATOM 2019 O O . GLU A 1 263 ? -6.91 32.062 14.438 1 63.88 263 GLU A O 1
ATOM 2024 N N . SER A 1 264 ? -8.141 31 12.891 1 76.12 264 SER A N 1
ATOM 2025 C CA . SER A 1 264 ? -9.109 32.094 12.922 1 76.12 264 SER A CA 1
ATOM 2026 C C . SER A 1 264 ? -10.117 31.906 14.055 1 76.12 264 SER A C 1
ATOM 2028 O O . SER A 1 264 ? -10.5 30.781 14.367 1 76.12 264 SER A O 1
ATOM 2030 N N . ASP A 1 265 ? -10.445 33.031 14.703 1 79.75 265 ASP A N 1
ATOM 2031 C CA . ASP A 1 265 ? -11.398 33.031 15.812 1 79.75 265 ASP A CA 1
ATOM 2032 C C . ASP A 1 265 ? -12.75 32.5 15.367 1 79.75 265 ASP A C 1
ATOM 2034 O O . ASP A 1 265 ? -13.43 31.812 16.141 1 79.75 265 ASP A O 1
ATOM 2038 N N . ASN A 1 266 ? -13.047 32.75 14.18 1 86.12 266 ASN A N 1
ATOM 2039 C CA . ASN A 1 266 ? -14.336 32.281 13.688 1 86.12 266 ASN A CA 1
ATOM 2040 C C . ASN A 1 266 ? -14.352 30.75 13.539 1 86.12 266 ASN A C 1
ATOM 2042 O O . ASN A 1 266 ? -15.359 30.109 13.844 1 86.12 266 ASN A O 1
ATOM 2046 N N . VAL A 1 267 ? -13.266 30.25 13.102 1 88.56 267 VAL A N 1
ATOM 2047 C CA . VAL A 1 267 ? -13.188 28.797 12.938 1 88.56 267 VAL A CA 1
ATOM 2048 C C . VAL A 1 267 ? -13.203 28.125 14.305 1 88.56 267 VAL A C 1
ATOM 2050 O O . VAL A 1 267 ? -13.883 27.109 14.492 1 88.56 267 VAL A O 1
ATOM 2053 N N . LEU A 1 268 ? -12.539 28.703 15.195 1 86.62 268 LEU A N 1
ATOM 2054 C CA . LEU A 1 268 ? -12.516 28.172 16.547 1 86.62 268 LEU A CA 1
ATOM 2055 C C . LEU A 1 268 ? -13.891 28.266 17.203 1 86.62 268 LEU A C 1
ATOM 2057 O O . LEU A 1 268 ? -14.289 27.359 17.953 1 86.62 268 LEU A O 1
ATOM 2061 N N . GLY A 1 269 ? -14.539 29.438 16.922 1 86.5 269 GLY A N 1
ATOM 2062 C CA . GLY A 1 269 ? -15.898 29.578 17.406 1 86.5 269 GLY A CA 1
ATOM 2063 C C . GLY A 1 269 ? -16.844 28.531 16.844 1 86.5 269 GLY A C 1
ATOM 2064 O O . GLY A 1 269 ? -17.688 28 17.578 1 86.5 269 GLY A O 1
ATOM 2065 N N . PHE A 1 270 ? -16.703 28.234 15.648 1 89.12 270 PHE A N 1
ATOM 2066 C CA . PHE A 1 270 ? -17.5 27.203 15 1 89.12 270 PHE A CA 1
ATOM 2067 C C . PHE A 1 270 ? -17.281 25.859 15.664 1 89.12 270 PHE A C 1
ATOM 2069 O O . PHE A 1 270 ? -18.25 25.156 16 1 89.12 270 PHE A O 1
ATOM 2076 N N . PHE A 1 271 ? -16.047 25.469 15.836 1 87.19 271 PHE A N 1
ATOM 2077 C CA . PHE A 1 271 ? -15.727 24.188 16.438 1 87.19 271 PHE A CA 1
ATOM 2078 C C . PHE A 1 271 ? -16.219 24.125 17.891 1 87.19 271 PHE A C 1
ATOM 2080 O O . PHE A 1 271 ? -16.703 23.094 18.344 1 87.19 271 PHE A O 1
ATOM 2087 N N . SER A 1 272 ? -16.062 25.219 18.516 1 82.38 272 SER A N 1
ATOM 2088 C CA . SER A 1 272 ? -16.531 25.266 19.906 1 82.38 272 SER A CA 1
ATOM 2089 C C . SER A 1 272 ? -18.031 25.031 19.984 1 82.38 272 SER A C 1
ATOM 2091 O O . SER A 1 272 ? -18.516 24.281 20.828 1 82.38 272 SER A O 1
ATOM 2093 N N . LEU A 1 273 ? -18.75 25.672 19.125 1 82.94 273 LEU A N 1
ATOM 2094 C CA . LEU A 1 273 ? -20.203 25.5 19.078 1 82.94 273 LEU A CA 1
ATOM 2095 C C . LEU A 1 273 ? -20.578 24.062 18.703 1 82.94 273 LEU A C 1
ATOM 2097 O O . LEU A 1 273 ? -21.484 23.484 19.297 1 82.94 273 LEU A O 1
ATOM 2101 N N . ALA A 1 274 ? -19.906 23.562 17.734 1 82.56 274 ALA A N 1
ATOM 2102 C CA . ALA A 1 274 ? -20.188 22.203 17.281 1 82.56 274 ALA A CA 1
ATOM 2103 C C . ALA A 1 274 ? -19.906 21.188 18.391 1 82.56 274 ALA A C 1
ATOM 2105 O O . ALA A 1 274 ? -20.688 20.25 18.609 1 82.56 274 ALA A O 1
ATOM 2106 N N . ILE A 1 275 ? -18.828 21.344 19.062 1 78.69 275 ILE A N 1
ATOM 2107 C CA . ILE A 1 275 ? -18.453 20.438 20.141 1 78.69 275 ILE A CA 1
ATOM 2108 C C . ILE A 1 275 ? -19.469 20.547 21.281 1 78.69 275 ILE A C 1
ATOM 2110 O O . ILE A 1 275 ? -19.906 19.531 21.828 1 78.69 275 ILE A O 1
ATOM 2114 N N . GLN A 1 276 ? -19.828 21.75 21.547 1 75.31 276 GLN A N 1
ATOM 2115 C CA . GLN A 1 276 ? -20.812 21.969 22.609 1 75.31 276 GLN A CA 1
ATOM 2116 C C . GLN A 1 276 ? -22.156 21.344 22.25 1 75.31 276 GLN A C 1
ATOM 2118 O O . GLN A 1 276 ? -22.828 20.781 23.125 1 75.31 276 GLN A O 1
ATOM 2123 N N . SER A 1 277 ? -22.516 21.5 21.062 1 75.31 277 SER A N 1
ATOM 2124 C CA . SER A 1 277 ? -23.828 21.016 20.625 1 75.31 277 SER A CA 1
ATOM 2125 C C . SER A 1 277 ? -23.828 19.5 20.469 1 75.31 277 SER A C 1
ATOM 2127 O O . SER A 1 277 ? -24.859 18.844 20.703 1 75.31 277 SER A O 1
ATOM 2129 N N . GLN A 1 278 ? -22.766 19 20.078 1 70.19 278 GLN A N 1
ATOM 2130 C CA . GLN A 1 278 ? -22.75 17.578 19.766 1 70.19 278 GLN A CA 1
ATOM 2131 C C . GLN A 1 278 ? -22.266 16.75 20.953 1 70.19 278 GLN A C 1
ATOM 2133 O O . GLN A 1 278 ? -22.781 15.656 21.203 1 70.19 278 GLN A O 1
ATOM 2138 N N . ILE A 1 279 ? -21.359 17.312 21.562 1 63.38 279 ILE A N 1
ATOM 2139 C CA . ILE A 1 279 ? -20.672 16.484 22.547 1 63.38 279 ILE A CA 1
ATOM 2140 C C . ILE A 1 279 ? -21.172 16.812 23.953 1 63.38 279 ILE A C 1
ATOM 2142 O O . ILE A 1 279 ? -21.391 15.922 24.766 1 63.38 279 ILE A O 1
ATOM 2146 N N . CYS A 1 280 ? -21.406 18.172 24.125 1 61.12 280 CYS A N 1
ATOM 2147 C CA . CYS A 1 280 ? -21.734 18.578 25.484 1 61.12 280 CYS A CA 1
ATOM 2148 C C . CYS A 1 280 ? -23.234 18.5 25.734 1 61.12 280 CYS A C 1
ATOM 2150 O O . CYS A 1 280 ? -24.031 18.797 24.828 1 61.12 280 CYS A O 1
ATOM 2152 N N . GLU A 1 281 ? -23.953 17.406 26 1 52.78 281 GLU A N 1
ATOM 2153 C CA . GLU A 1 281 ? -25.344 17.062 26.25 1 52.78 281 GLU A CA 1
ATOM 2154 C C . GLU A 1 281 ? -26.062 18.156 27.031 1 52.78 281 GLU A C 1
ATOM 2156 O O . GLU A 1 281 ? -27.062 17.891 27.719 1 52.78 281 GLU A O 1
ATOM 2161 N N . GLN A 1 282 ? -25.688 19.438 26.984 1 53.75 282 GLN A N 1
ATOM 2162 C CA . GLN A 1 282 ? -26.406 20.359 27.859 1 53.75 282 GLN A CA 1
ATOM 2163 C C . GLN A 1 282 ? -27.531 21.062 27.109 1 53.75 282 GLN A C 1
ATOM 2165 O O . GLN A 1 282 ? -27.312 22.094 26.469 1 53.75 282 GLN A O 1
ATOM 2170 N N . LYS A 1 283 ? -28.672 20.375 27.016 1 52.88 283 LYS A N 1
ATOM 2171 C CA . LYS A 1 283 ? -29.875 20.844 26.328 1 52.88 283 LYS A CA 1
ATOM 2172 C C . LYS A 1 283 ? -30.375 22.172 26.891 1 52.88 283 LYS A C 1
ATOM 2174 O O . LYS A 1 283 ? -31.125 22.891 26.234 1 52.88 283 LYS A O 1
ATOM 2179 N N . PHE A 1 284 ? -29.875 22.578 28.031 1 57.09 284 PHE A N 1
ATOM 2180 C CA . PHE A 1 284 ? -30.641 23.609 28.719 1 57.09 284 PHE A CA 1
ATOM 2181 C C . PHE A 1 284 ? -29.859 24.922 28.766 1 57.09 284 PHE A C 1
ATOM 2183 O O . PHE A 1 284 ? -30.016 25.703 29.703 1 57.09 284 PHE A O 1
ATOM 2190 N N . VAL A 1 285 ? -28.984 25.062 27.719 1 62.19 285 VAL A N 1
ATOM 2191 C CA . VAL A 1 285 ? -28.219 26.312 27.781 1 62.19 285 VAL A CA 1
ATOM 2192 C C . VAL A 1 285 ? -28.75 27.297 26.75 1 62.19 285 VAL A C 1
ATOM 2194 O O . VAL A 1 285 ? -29 26.922 25.594 1 62.19 285 VAL A O 1
ATOM 2197 N N . LEU A 1 286 ? -29.219 28.5 27.281 1 62.16 286 LEU A N 1
ATOM 2198 C CA . LEU A 1 286 ? -29.734 29.578 26.438 1 62.16 286 LEU A CA 1
ATOM 2199 C C . LEU A 1 286 ? -28.719 30.703 26.297 1 62.16 286 LEU A C 1
ATOM 2201 O O . LEU A 1 286 ? -27.984 30.984 27.25 1 62.16 286 LEU A O 1
ATOM 2205 N N . VAL A 1 287 ? -28.562 31.203 25.094 1 63.56 287 VAL A N 1
ATOM 2206 C CA . VAL A 1 287 ? -27.703 32.344 24.844 1 63.56 287 VAL A CA 1
ATOM 2207 C C . VAL A 1 287 ? -28.562 33.625 24.781 1 63.56 287 VAL A C 1
ATOM 2209 O O . VAL A 1 287 ? -29.531 33.688 24.031 1 63.56 287 VAL A O 1
ATOM 2212 N N . GLY A 1 288 ? -28.516 34.562 25.875 1 58.59 288 GLY A N 1
ATOM 2213 C CA . GLY A 1 288 ? -29.203 35.844 25.922 1 58.59 288 GLY A CA 1
ATOM 2214 C C . GLY A 1 288 ? -28.359 37 25.453 1 58.59 288 GLY A C 1
ATOM 2215 O O . GLY A 1 288 ? -27.203 36.812 25.078 1 58.59 288 GLY A O 1
ATOM 2216 N N . PRO A 1 289 ? -29 38.375 25.219 1 55.56 289 PRO A N 1
ATOM 2217 C CA . PRO A 1 289 ? -28.25 39.562 24.844 1 55.56 289 PRO A CA 1
ATOM 2218 C C . PRO A 1 289 ? -27.141 39.906 25.828 1 55.56 289 PRO A C 1
ATOM 2220 O O . PRO A 1 289 ? -27.188 39.469 26.984 1 55.56 289 PRO A O 1
ATOM 2223 N N . ARG A 1 290 ? -25.922 40.406 25.297 1 53.12 290 ARG A N 1
ATOM 2224 C CA . ARG A 1 290 ? -24.812 40.844 26.156 1 53.12 290 ARG A CA 1
ATOM 2225 C C . ARG A 1 290 ? -25.328 41.75 27.281 1 53.12 290 ARG A C 1
ATOM 2227 O O . ARG A 1 290 ? -25.938 42.781 27.016 1 53.12 290 ARG A O 1
ATOM 2234 N N . ASP A 1 291 ? -25.891 41.375 28.312 1 44.84 291 ASP A N 1
ATOM 2235 C CA . ASP A 1 291 ? -26.172 42.344 29.359 1 44.84 291 ASP A CA 1
ATOM 2236 C C . ASP A 1 291 ? -24.875 42.906 29.953 1 44.84 291 ASP A C 1
ATOM 2238 O O . ASP A 1 291 ? -24.141 42.188 30.625 1 44.84 291 ASP A O 1
ATOM 2242 N N . ILE A 1 292 ? -24.344 43.969 29.359 1 40.56 292 ILE A N 1
ATOM 2243 C CA . ILE A 1 292 ? -23.219 44.75 29.891 1 40.56 292 ILE A CA 1
ATOM 2244 C C . ILE A 1 292 ? -23.391 44.938 31.406 1 40.56 292 ILE A C 1
ATOM 2246 O O . ILE A 1 292 ? -22.406 45 32.156 1 40.56 292 ILE A O 1
ATOM 2250 N N . HIS A 1 293 ? -24.578 45.312 31.938 1 37.56 293 HIS A N 1
ATOM 2251 C CA . HIS A 1 293 ? -24.766 45.75 33.312 1 37.56 293 HIS A CA 1
ATOM 2252 C C . HIS A 1 293 ? -24.609 44.625 34.312 1 37.56 293 HIS A C 1
ATOM 2254 O O . HIS A 1 293 ? -24.391 44.844 35.5 1 37.56 293 HIS A O 1
ATOM 2260 N N . SER A 1 294 ? -24.891 43.531 34.031 1 37.72 294 SER A N 1
ATOM 2261 C CA . SER A 1 294 ? -24.984 42.438 35 1 37.72 294 SER A CA 1
ATOM 2262 C C . SER A 1 294 ? -23.594 41.906 35.344 1 37.72 294 SER A C 1
ATOM 2264 O O . SER A 1 294 ? -23.469 40.938 36.094 1 37.72 294 SER A O 1
ATOM 2266 N N . TYR A 1 295 ? -22.578 42.281 34.75 1 36.47 295 TYR A N 1
ATOM 2267 C CA . TYR A 1 295 ? -21.219 41.844 35.031 1 36.47 295 TYR A CA 1
ATOM 2268 C C . TYR A 1 295 ? -20.859 42.062 36.5 1 36.47 295 TYR A C 1
ATOM 2270 O O . TYR A 1 295 ? -20.234 41.188 37.125 1 36.47 295 TYR A O 1
ATOM 2278 N N . THR A 1 296 ? -21.016 43.344 36.875 1 35 296 THR A N 1
ATOM 2279 C CA . THR A 1 296 ? -20.375 44 38.031 1 35 296 THR A CA 1
ATOM 2280 C C . THR A 1 296 ? -20.844 43.344 39.344 1 35 296 THR A C 1
ATOM 2282 O O . THR A 1 296 ? -20.094 43.281 40.312 1 35 296 THR A O 1
ATOM 2285 N N . THR A 1 297 ? -22.109 43 39.469 1 35.06 297 THR A N 1
ATOM 2286 C CA . THR A 1 297 ? -22.547 42.688 40.812 1 35.06 297 THR A CA 1
ATOM 2287 C C . THR A 1 297 ? -22.078 41.281 41.219 1 35.06 297 THR A C 1
ATOM 2289 O O . THR A 1 297 ? -21.766 41.031 42.375 1 35.06 297 THR A O 1
ATOM 2292 N N . ALA A 1 298 ? -22.156 40.281 40.281 1 36.16 298 ALA A N 1
ATOM 2293 C CA . ALA A 1 298 ? -21.875 38.938 40.812 1 36.16 298 ALA A CA 1
ATOM 2294 C C . ALA A 1 298 ? -20.375 38.75 41.062 1 36.16 298 ALA A C 1
ATOM 2296 O O . ALA A 1 298 ? -19.984 38.094 42.031 1 36.16 298 ALA A O 1
ATOM 2297 N N . ILE A 1 299 ? -19.484 39.25 40.125 1 37.91 299 ILE A N 1
ATOM 2298 C CA . ILE A 1 299 ? -18.078 39.156 40.5 1 37.91 299 ILE A CA 1
ATOM 2299 C C . ILE A 1 299 ? -17.797 40.188 41.625 1 37.91 299 ILE A C 1
ATOM 2301 O O . ILE A 1 299 ? -16.812 40.031 42.344 1 37.91 299 ILE A O 1
ATOM 2305 N N . ARG A 1 300 ? -18.391 41.375 41.625 1 37.28 300 ARG A N 1
ATOM 2306 C CA . ARG A 1 300 ? -18.062 42.375 42.625 1 37.28 300 ARG A CA 1
ATOM 2307 C C . ARG A 1 300 ? -18.375 41.906 44.031 1 37.28 300 ARG A C 1
ATOM 2309 O O . ARG A 1 300 ? -17.844 42.406 45.031 1 37.28 300 ARG A O 1
ATOM 2316 N N . GLN A 1 301 ? -19.5 41.219 44.219 1 34.53 301 GLN A N 1
ATOM 2317 C CA . GLN A 1 301 ? -19.688 41.125 45.656 1 34.53 301 GLN A CA 1
ATOM 2318 C C . GLN A 1 301 ? -18.453 40.531 46.344 1 34.53 301 GLN A C 1
ATOM 2320 O O . GLN A 1 301 ? -18.078 41 47.438 1 34.53 301 GLN A O 1
ATOM 2325 N N . ASP A 1 302 ? -17.938 39.312 46.094 1 34.38 302 ASP A N 1
ATOM 2326 C CA . ASP A 1 302 ? -16.875 38.906 47 1 34.38 302 ASP A CA 1
ATOM 2327 C C . ASP A 1 302 ? -15.516 39.406 46.531 1 34.38 302 ASP A C 1
ATOM 2329 O O . ASP A 1 302 ? -14.492 39.062 47.125 1 34.38 302 ASP A O 1
ATOM 2333 N N . ALA A 1 303 ? -15.289 39.906 45.188 1 33.38 303 ALA A N 1
ATOM 2334 C CA . ALA A 1 303 ? -13.914 40.375 45 1 33.38 303 ALA A CA 1
ATOM 2335 C C . ALA A 1 303 ? -13.727 41.812 45.5 1 33.38 303 ALA A C 1
ATOM 2337 O O . ALA A 1 303 ? -14.539 42.688 45.188 1 33.38 303 ALA A O 1
ATOM 2338 N N . ASN A 1 304 ? -13.078 42.188 46.594 1 31.31 304 ASN A N 1
ATOM 2339 C CA . ASN A 1 304 ? -12.383 43.406 47 1 31.31 304 ASN A CA 1
ATOM 2340 C C . ASN A 1 304 ? -11.672 44.062 45.844 1 31.31 304 ASN A C 1
ATOM 2342 O O . ASN A 1 304 ? -11.281 43.406 44.875 1 31.31 304 ASN A O 1
ATOM 2346 N N . GLU A 1 305 ? -11.719 45.406 45.469 1 33.81 305 GLU A N 1
ATOM 2347 C CA . GLU A 1 305 ? -11.148 46.375 44.5 1 33.81 305 GLU A CA 1
ATOM 2348 C C . GLU A 1 305 ? -9.758 45.938 44.062 1 33.81 305 GLU A C 1
ATOM 2350 O O . GLU A 1 305 ? -9.383 46.125 42.906 1 33.81 305 GLU A O 1
ATOM 2355 N N . ASP A 1 306 ? -8.664 45.75 45 1 34.28 306 ASP A N 1
ATOM 2356 C CA . ASP A 1 306 ? -7.227 45.562 44.812 1 34.28 306 ASP A CA 1
ATOM 2357 C C . ASP A 1 306 ? -6.953 44.469 43.781 1 34.28 306 ASP A C 1
ATOM 2359 O O . ASP A 1 306 ? -5.844 44.375 43.25 1 34.28 306 ASP A O 1
ATOM 2363 N N . ASP A 1 307 ? -7.746 43.406 43.719 1 32.09 307 ASP A N 1
ATOM 2364 C CA . ASP A 1 307 ? -7.328 42.188 43 1 32.09 307 ASP A CA 1
ATOM 2365 C C . ASP A 1 307 ? -7.672 42.25 41.531 1 32.09 307 ASP A C 1
ATOM 2367 O O . ASP A 1 307 ? -7.625 41.25 40.812 1 32.09 307 ASP A O 1
ATOM 2371 N N . LEU A 1 308 ? -8.203 43.25 40.906 1 32.66 308 LEU A N 1
ATOM 2372 C CA . LEU A 1 308 ? -8.594 43.406 39.5 1 32.66 308 LEU A CA 1
ATOM 2373 C C . LEU A 1 308 ? -7.363 43.438 38.594 1 32.66 308 LEU A C 1
ATOM 2375 O O . LEU A 1 308 ? -7.488 43.375 37.375 1 32.66 308 LEU A O 1
ATOM 2379 N N . ASP A 1 309 ? -6.262 44.219 38.875 1 32.47 309 ASP A N 1
ATOM 2380 C CA . ASP A 1 309 ? -5.109 44.438 38 1 32.47 309 ASP A CA 1
ATOM 2381 C C . ASP A 1 309 ? -4.504 43.125 37.531 1 32.47 309 ASP A C 1
ATOM 2383 O O . ASP A 1 309 ? -3.549 43.094 36.75 1 32.47 309 ASP A O 1
ATOM 2387 N N . ALA A 1 310 ? -4.293 42.125 38.531 1 32.75 310 ALA A N 1
ATOM 2388 C CA . ALA A 1 310 ? -3.461 40.969 38.281 1 32.75 310 ALA A CA 1
ATOM 2389 C C . ALA A 1 310 ? -4.082 40.062 37.219 1 32.75 310 ALA A C 1
ATOM 2391 O O . ALA A 1 310 ? -5.309 39.938 37.156 1 32.75 310 ALA A O 1
ATOM 2392 N N . GLU A 1 311 ? -3.564 39.781 36 1 34.75 311 GLU A N 1
ATOM 2393 C CA . GLU A 1 311 ? -3.809 38.719 35 1 34.75 311 GLU A CA 1
ATOM 2394 C C . GLU A 1 311 ? -4.492 37.531 35.656 1 34.75 311 GLU A C 1
ATOM 2396 O O . GLU A 1 311 ? -3.834 36.562 36.031 1 34.75 311 GLU A O 1
ATOM 2401 N N . ARG A 1 312 ? -5.426 37.562 36.5 1 35.88 312 ARG A N 1
ATOM 2402 C CA . ARG A 1 312 ? -6.02 36.75 37.531 1 35.88 312 ARG A CA 1
ATOM 2403 C C . ARG A 1 312 ? -6.641 35.469 36.938 1 35.88 312 ARG A C 1
ATOM 2405 O O . ARG A 1 312 ? -7.285 35.531 35.906 1 35.88 312 ARG A O 1
ATOM 2412 N N . GLU A 1 313 ? -6.242 34.312 37.438 1 39 313 GLU A N 1
ATOM 2413 C CA . GLU A 1 313 ? -6.453 32.875 37.281 1 39 313 GLU A CA 1
ATOM 2414 C C . GLU A 1 313 ? -7.941 32.562 37.188 1 39 313 GLU A C 1
ATOM 2416 O O . GLU A 1 313 ? -8.711 32.906 38.062 1 39 313 GLU A O 1
ATOM 2421 N N . LEU A 1 314 ? -8.711 32.781 36 1 42.66 314 LEU A N 1
ATOM 2422 C CA . LEU A 1 314 ? -10.039 32.156 35.938 1 42.66 314 LEU A CA 1
ATOM 2423 C C . LEU A 1 314 ? -10.227 31.125 37.031 1 42.66 314 LEU A C 1
ATOM 2425 O O . LEU A 1 314 ? -9.297 30.391 37.375 1 42.66 314 LEU A O 1
ATOM 2429 N N . PRO A 1 315 ? -11.055 31.375 38 1 47.09 315 PRO A N 1
ATOM 2430 C CA . PRO A 1 315 ? -11.203 30.328 39.031 1 47.09 315 PRO A CA 1
ATOM 2431 C C . PRO A 1 315 ? -11.109 28.922 38.438 1 47.09 315 PRO A C 1
ATOM 2433 O O . PRO A 1 315 ? -11.414 28.719 37.25 1 47.09 315 PRO A O 1
ATOM 2436 N N . ARG A 1 316 ? -10.367 27.953 39.031 1 58.41 316 ARG A N 1
ATOM 2437 C CA . ARG A 1 316 ? -10.047 26.578 38.688 1 58.41 316 ARG A CA 1
ATOM 2438 C C . ARG A 1 316 ? -11.305 25.812 38.25 1 58.41 316 ARG A C 1
ATOM 2440 O O . ARG A 1 316 ? -11.281 25.094 37.25 1 58.41 316 ARG A O 1
ATOM 2447 N N . ILE A 1 317 ? -12.453 25.859 39 1 62.16 317 ILE A N 1
ATOM 2448 C CA . ILE A 1 317 ? -13.719 25.219 38.719 1 62.16 317 ILE A CA 1
ATOM 2449 C C . ILE A 1 317 ? -14.875 26.156 39.031 1 62.16 317 ILE A C 1
ATOM 2451 O O . ILE A 1 317 ? -14.961 26.672 40.156 1 62.16 317 ILE A O 1
ATOM 2455 N N . LEU A 1 318 ? -15.68 26.703 38.031 1 69.12 318 LEU A N 1
ATOM 2456 C CA . LEU A 1 318 ? -16.875 27.516 38.219 1 69.12 318 LEU A CA 1
ATOM 2457 C C . LEU A 1 318 ? -18.109 26.641 38.406 1 69.12 318 LEU A C 1
ATOM 2459 O O . LEU A 1 318 ? -18.344 25.75 37.562 1 69.12 318 LEU A O 1
ATOM 2463 N N . HIS A 1 319 ? -18.781 26.719 39.531 1 72.62 319 HIS A N 1
ATOM 2464 C CA . HIS A 1 319 ? -20.047 26.016 39.75 1 72.62 319 HIS A CA 1
ATOM 2465 C C . HIS A 1 319 ? -21.234 26.875 39.312 1 72.62 319 HIS A C 1
ATOM 2467 O O . HIS A 1 319 ? -21.406 27.984 39.812 1 72.62 319 HIS A O 1
ATOM 2473 N N . LEU A 1 320 ? -21.922 26.406 38.312 1 73.38 320 LEU A N 1
ATOM 2474 C CA . LEU A 1 320 ? -23.094 27.109 37.812 1 73.38 320 LEU A CA 1
ATOM 2475 C C . LEU A 1 320 ? -24.375 26.422 38.25 1 73.38 320 LEU A C 1
ATOM 2477 O O . LEU A 1 320 ? -24.578 25.234 37.969 1 73.38 320 LEU A O 1
ATOM 2481 N N . ARG A 1 321 ? -25.266 27.078 39.031 1 76.94 321 ARG A N 1
ATOM 2482 C CA . ARG A 1 321 ? -26.578 26.578 39.438 1 76.94 321 ARG A CA 1
ATOM 2483 C C . ARG A 1 321 ? -27.641 26.922 38.406 1 76.94 321 ARG A C 1
ATOM 2485 O O . ARG A 1 321 ? -27.438 27.812 37.562 1 76.94 321 ARG A O 1
ATOM 2492 N N . PRO A 1 322 ? -28.641 26.203 38.438 1 75.5 322 PRO A N 1
ATOM 2493 C CA . PRO A 1 322 ? -29.734 26.516 37.5 1 75.5 322 PRO A CA 1
ATOM 2494 C C . PRO A 1 322 ? -30.219 27.953 37.625 1 75.5 322 PRO A C 1
ATOM 2496 O O . PRO A 1 322 ? -30.281 28.516 38.719 1 75.5 322 PRO A O 1
ATOM 2499 N N . LYS A 1 323 ? -30.469 28.609 36.469 1 73.81 323 LYS A N 1
ATOM 2500 C CA . LYS A 1 323 ? -31.031 29.953 36.281 1 73.81 323 LYS A CA 1
ATOM 2501 C C . LYS A 1 323 ? -29.953 31.016 36.469 1 73.81 323 LYS A C 1
ATOM 2503 O O . LYS A 1 323 ? -30.25 32.219 36.562 1 73.81 323 LYS A O 1
ATOM 2508 N N . GLU A 1 324 ? -28.766 30.531 36.562 1 74 324 GLU A N 1
ATOM 2509 C CA . GLU A 1 324 ? -27.656 31.484 36.625 1 74 324 GLU A CA 1
ATOM 2510 C C . GLU A 1 324 ? -27.172 31.844 35.219 1 74 324 GLU A C 1
ATOM 2512 O O . GLU A 1 324 ? -27.25 31.031 34.281 1 74 324 GLU A O 1
ATOM 2517 N N . THR A 1 325 ? -26.828 33.125 35 1 73.25 325 THR A N 1
ATOM 2518 C CA . THR A 1 325 ? -26.344 33.625 33.719 1 73.25 325 THR A CA 1
ATOM 2519 C C . THR A 1 325 ? -24.875 34.062 33.812 1 73.25 325 THR A C 1
ATOM 2521 O O . THR A 1 325 ? -24.469 34.688 34.812 1 73.25 325 THR A O 1
ATOM 2524 N N . LEU A 1 326 ? -24.078 33.625 32.844 1 74.75 326 LEU A N 1
ATOM 2525 C CA . LEU A 1 326 ? -22.672 34 32.781 1 74.75 326 LEU A CA 1
ATOM 2526 C C . LEU A 1 326 ? -22.531 35.344 32.094 1 74.75 326 LEU A C 1
ATOM 2528 O O . LEU A 1 326 ? -23.406 35.75 31.297 1 74.75 326 LEU A O 1
ATOM 2532 N N . PRO A 1 327 ? -21.422 36.031 32.312 1 69.81 327 PRO A N 1
ATOM 2533 C CA . PRO A 1 327 ? -21.266 37.406 31.797 1 69.81 327 PRO A CA 1
ATOM 2534 C C . PRO A 1 327 ? -21.328 37.469 30.281 1 69.81 327 PRO A C 1
ATOM 2536 O O . PRO A 1 327 ? -21.719 38.5 29.719 1 69.81 327 PRO A O 1
ATOM 2539 N N . PHE A 1 328 ? -21.047 36.531 29.641 1 74.62 328 PHE A N 1
ATOM 2540 C CA . PHE A 1 328 ? -21.016 36.594 28.188 1 74.62 328 PHE A CA 1
ATOM 2541 C C . PHE A 1 328 ? -22.359 36.188 27.594 1 74.62 328 PHE A C 1
ATOM 2543 O O . PHE A 1 328 ? -22.5 36.062 26.375 1 74.62 328 PHE A O 1
ATOM 2550 N N . GLY A 1 329 ? -23.453 36.031 28.391 1 70.62 329 GLY A N 1
ATOM 2551 C CA . GLY A 1 329 ? -24.812 35.844 27.922 1 70.62 329 GLY A CA 1
ATOM 2552 C C . GLY A 1 329 ? -25.266 34.375 27.969 1 70.62 329 GLY A C 1
ATOM 2553 O O . GLY A 1 329 ? -26.328 34.062 27.438 1 70.62 329 GLY A O 1
ATOM 2554 N N . PHE A 1 330 ? -24.484 33.562 28.531 1 74.75 330 PHE A N 1
ATOM 2555 C CA . PHE A 1 330 ? -24.844 32.156 28.688 1 74.75 330 PHE A CA 1
ATOM 2556 C C . PHE A 1 330 ? -25.734 31.953 29.906 1 74.75 330 PHE A C 1
ATOM 2558 O O . PHE A 1 330 ? -25.328 32.219 31.047 1 74.75 330 PHE A O 1
ATOM 2565 N N . LYS A 1 331 ? -26.969 31.562 29.594 1 72.44 331 LYS A N 1
ATOM 2566 C CA . LYS A 1 331 ? -27.938 31.328 30.656 1 72.44 331 LYS A CA 1
ATOM 2567 C C . LYS A 1 331 ? -28.219 29.828 30.828 1 72.44 331 LYS A C 1
ATOM 2569 O O . LYS A 1 331 ? -28.578 29.156 29.875 1 72.44 331 LYS A O 1
ATOM 2574 N N . TYR A 1 332 ? -27.953 29.344 32.031 1 72.75 332 TYR A N 1
ATOM 2575 C CA . TYR A 1 332 ? -28.234 27.953 32.375 1 72.75 332 TYR A CA 1
ATOM 2576 C C . TYR A 1 332 ? -29.672 27.812 32.906 1 72.75 332 TYR A C 1
ATOM 2578 O O . TYR A 1 332 ? -30.016 28.359 33.938 1 72.75 332 TYR A O 1
ATOM 2586 N N . GLU A 1 333 ? -30.578 27.266 32.062 1 69.44 333 GLU A N 1
ATOM 2587 C CA . GLU A 1 333 ? -32 27.25 32.406 1 69.44 333 GLU A CA 1
ATOM 2588 C C . GLU A 1 333 ? -32.312 26.188 33.438 1 69.44 333 GLU A C 1
ATOM 2590 O O . GLU A 1 333 ? -33.156 26.422 34.344 1 69.44 333 GLU A O 1
ATOM 2595 N N . GLY A 1 334 ? -31.703 24.984 33.25 1 64 334 GLY A N 1
ATOM 2596 C CA . GLY A 1 334 ? -32.094 23.953 34.219 1 64 334 GLY A CA 1
ATOM 2597 C C . GLY A 1 334 ? -31.188 22.734 34.125 1 64 334 GLY A C 1
ATOM 2598 O O . GLY A 1 334 ? -30.312 22.641 33.281 1 64 334 GLY A O 1
ATOM 2599 N N . GLY A 1 335 ? -31.188 21.844 35.219 1 63.28 335 GLY A N 1
ATOM 2600 C CA . GLY A 1 335 ? -30.422 20.609 35.344 1 63.28 335 GLY A CA 1
ATOM 2601 C C . GLY A 1 335 ? -29.516 20.578 36.531 1 63.28 335 GLY A C 1
ATOM 2602 O O . GLY A 1 335 ? -29.688 21.359 37.469 1 63.28 335 GLY A O 1
ATOM 2603 N N . PRO A 1 336 ? -28.703 19.594 36.531 1 67.38 336 PRO A N 1
ATOM 2604 C CA . PRO A 1 336 ? -27.766 19.516 37.656 1 67.38 336 PRO A CA 1
ATOM 2605 C C . PRO A 1 336 ? -26.734 20.641 37.625 1 67.38 336 PRO A C 1
ATOM 2607 O O . PRO A 1 336 ? -26.5 21.25 36.562 1 67.38 336 PRO A O 1
ATOM 2610 N N . ASN A 1 337 ? -26.266 20.922 38.781 1 67.06 337 ASN A N 1
ATOM 2611 C CA . ASN A 1 337 ? -25.203 21.922 38.875 1 67.06 337 ASN A CA 1
ATOM 2612 C C . ASN A 1 337 ? -24.062 21.594 37.906 1 67.06 337 ASN A C 1
ATOM 2614 O O . ASN A 1 337 ? -23.656 20.438 37.781 1 67.06 337 ASN A O 1
ATOM 2618 N N . LEU A 1 338 ? -23.688 22.609 37.156 1 69 338 LEU A N 1
ATOM 2619 C CA . LEU A 1 338 ? -22.609 22.438 36.219 1 69 338 LEU A CA 1
ATOM 2620 C C . LEU A 1 338 ? -21.281 22.875 36.812 1 69 338 LEU A C 1
ATOM 2622 O O . LEU A 1 338 ? -21.203 23.938 37.438 1 69 338 LEU A O 1
ATOM 2626 N N . HIS A 1 339 ? -20.297 21.969 36.75 1 69.81 339 HIS A N 1
ATOM 2627 C CA . HIS A 1 339 ? -18.922 22.297 37.094 1 69.81 339 HIS A CA 1
ATOM 2628 C C . HIS A 1 339 ? -18.109 22.609 35.844 1 69.81 339 HIS A C 1
ATOM 2630 O O . HIS A 1 339 ? -17.812 21.719 35.062 1 69.81 339 HIS A O 1
ATOM 2636 N N . LEU A 1 340 ? -17.828 23.922 35.688 1 69.56 340 LEU A N 1
ATOM 2637 C CA . LEU A 1 340 ? -17.156 24.344 34.469 1 69.56 340 LEU A CA 1
ATOM 2638 C C . LEU A 1 340 ? -15.672 24.609 34.75 1 69.56 340 LEU A C 1
ATOM 2640 O O . LEU A 1 340 ? -15.328 25.375 35.656 1 69.56 340 LEU A O 1
ATOM 2644 N N . GLN A 1 341 ? -14.867 23.953 33.938 1 70.75 341 GLN A N 1
ATOM 2645 C CA . GLN A 1 341 ? -13.438 24.234 33.938 1 70.75 341 GLN A CA 1
ATOM 2646 C C . GLN A 1 341 ? -13.117 25.438 33.094 1 70.75 341 GLN A C 1
ATOM 2648 O O . GLN A 1 341 ? -13.945 25.875 32.281 1 70.75 341 GLN A O 1
ATOM 2653 N N . PRO A 1 342 ? -12 26.031 33.344 1 71.31 342 PRO A N 1
ATOM 2654 C CA . PRO A 1 342 ? -11.633 27.188 32.531 1 71.31 342 PRO A CA 1
ATOM 2655 C C . PRO A 1 342 ? -11.695 26.922 31.047 1 71.31 342 PRO A C 1
ATOM 2657 O O . PRO A 1 342 ? -12.078 27.797 30.266 1 71.31 342 PRO A O 1
ATOM 2660 N N . THR A 1 343 ? -11.352 25.781 30.609 1 73 343 THR A N 1
ATOM 2661 C CA . THR A 1 343 ? -11.406 25.422 29.188 1 73 343 THR A CA 1
ATOM 2662 C C . THR A 1 343 ? -12.852 25.391 28.703 1 73 343 THR A C 1
ATOM 2664 O O . THR A 1 343 ? -13.133 25.766 27.562 1 73 343 THR A O 1
ATOM 2667 N N . ASP A 1 344 ? -13.68 25 29.609 1 73.31 344 ASP A N 1
ATOM 2668 C CA . ASP A 1 344 ? -15.102 25 29.266 1 73.31 344 ASP A CA 1
ATOM 2669 C C . ASP A 1 344 ? -15.625 26.422 29.094 1 73.31 344 ASP A C 1
ATOM 2671 O O . ASP A 1 344 ? -16.406 26.703 28.188 1 73.31 344 ASP A O 1
ATOM 2675 N N . MET A 1 345 ? -15.141 27.203 29.984 1 73.5 345 MET A N 1
ATOM 2676 C CA . MET A 1 345 ? -15.586 28.594 29.953 1 73.5 345 MET A CA 1
ATOM 2677 C C . MET A 1 345 ? -15.148 29.266 28.656 1 73.5 345 MET A C 1
ATOM 2679 O O . MET A 1 345 ? -15.922 30 28.031 1 73.5 345 MET A O 1
ATOM 2683 N N . LEU A 1 346 ? -13.969 28.984 28.312 1 78.31 346 LEU A N 1
ATOM 2684 C CA . LEU A 1 346 ? -13.453 29.562 27.078 1 78.31 346 LEU A CA 1
ATOM 2685 C C . LEU A 1 346 ? -14.219 29.047 25.859 1 78.31 346 LEU A C 1
ATOM 2687 O O . LEU A 1 346 ? -14.523 29.797 24.938 1 78.31 346 LEU A O 1
ATOM 2691 N N . ARG A 1 347 ? -14.523 27.844 25.812 1 80.31 347 ARG A N 1
ATOM 2692 C CA . ARG A 1 347 ? -15.289 27.234 24.719 1 80.31 347 ARG A CA 1
ATOM 2693 C C . ARG A 1 347 ? -16.688 27.844 24.641 1 80.31 347 ARG A C 1
ATOM 2695 O O . ARG A 1 347 ? -17.156 28.156 23.547 1 80.31 347 ARG A O 1
ATOM 2702 N N . LEU A 1 348 ? -17.266 27.953 25.797 1 79.25 348 LEU A N 1
ATOM 2703 C CA . LEU A 1 348 ? -18.609 28.516 25.828 1 79.25 348 LEU A CA 1
ATOM 2704 C C . LEU A 1 348 ? -18.609 29.969 25.375 1 79.25 348 LEU A C 1
ATOM 2706 O O . LEU A 1 348 ? -19.547 30.422 24.703 1 79.25 348 LEU A O 1
ATOM 2710 N N . ARG A 1 349 ? -17.641 30.656 25.812 1 80.44 349 ARG A N 1
ATOM 2711 C CA . ARG A 1 349 ? -17.516 32.062 25.391 1 80.44 349 ARG A CA 1
ATOM 2712 C C . ARG A 1 349 ? -17.375 32.156 23.875 1 80.44 349 ARG A C 1
ATOM 2714 O O . ARG A 1 349 ? -18.031 32.969 23.234 1 80.44 349 ARG A O 1
ATOM 2721 N N . ARG A 1 350 ? -16.562 31.375 23.312 1 82.88 350 ARG A N 1
ATOM 2722 C CA . ARG A 1 350 ? -16.328 31.375 21.859 1 82.88 350 ARG A CA 1
ATOM 2723 C C . ARG A 1 350 ? -17.578 30.953 21.109 1 82.88 350 ARG A C 1
ATOM 2725 O O . ARG A 1 350 ? -17.922 31.531 20.078 1 82.88 350 ARG A O 1
ATOM 2732 N N . ALA A 1 351 ? -18.219 29.969 21.609 1 83.44 351 ALA A N 1
ATOM 2733 C CA . ALA A 1 351 ? -19.453 29.469 20.984 1 83.44 351 ALA A CA 1
ATOM 2734 C C . ALA A 1 351 ? -20.531 30.547 20.984 1 83.44 351 ALA A C 1
ATOM 2736 O O . ALA A 1 351 ? -21.219 30.75 19.984 1 83.44 351 ALA A O 1
ATOM 2737 N N . THR A 1 352 ? -20.641 31.219 22.094 1 79.62 352 THR A N 1
ATOM 2738 C CA . THR A 1 352 ? -21.656 32.25 22.234 1 79.62 352 THR A CA 1
ATOM 2739 C C . THR A 1 352 ? -21.344 33.438 21.312 1 79.62 352 THR A C 1
ATOM 2741 O O . THR A 1 352 ? -22.25 34 20.672 1 79.62 352 THR A O 1
ATOM 2744 N N . GLN A 1 353 ? -20.094 33.75 21.297 1 81.06 353 GLN A N 1
ATOM 2745 C CA . GLN A 1 353 ? -19.688 34.844 20.422 1 81.06 353 GLN A CA 1
ATOM 2746 C C . GLN A 1 353 ? -19.953 34.5 18.969 1 81.06 353 GLN A C 1
ATOM 2748 O O . GLN A 1 353 ? -20.406 35.344 18.188 1 81.06 353 GLN A O 1
ATOM 2753 N N . PHE A 1 354 ? -19.672 33.344 18.562 1 85.81 354 PHE A N 1
ATOM 2754 C CA . PHE A 1 354 ? -19.906 32.875 17.203 1 85.81 354 PHE A CA 1
ATOM 2755 C C . PHE A 1 354 ? -21.391 32.938 16.859 1 85.81 354 PHE A C 1
ATOM 2757 O O . PHE A 1 354 ? -21.766 33.375 15.766 1 85.81 354 PHE A O 1
ATOM 2764 N N . LEU A 1 355 ? -22.156 32.438 17.75 1 81.12 355 LEU A N 1
ATOM 2765 C CA . LEU A 1 355 ? -23.594 32.438 17.547 1 81.12 355 LEU A CA 1
ATOM 2766 C C . LEU A 1 355 ? -24.109 33.875 17.359 1 81.12 355 LEU A C 1
ATOM 2768 O O . LEU A 1 355 ? -24.969 34.094 16.516 1 81.12 355 LEU A O 1
ATOM 2772 N N . ARG A 1 356 ? -23.578 34.719 18.094 1 77.12 356 ARG A N 1
ATOM 2773 C CA . ARG A 1 356 ? -24 36.125 18 1 77.12 356 ARG A CA 1
ATOM 2774 C C . ARG A 1 356 ? -23.562 36.75 16.672 1 77.12 356 ARG A C 1
ATOM 2776 O O . ARG A 1 356 ? -24.312 37.5 16.062 1 77.12 356 ARG A O 1
ATOM 2783 N N . ASP A 1 357 ? -22.391 36.406 16.312 1 81.06 357 ASP A N 1
ATOM 2784 C CA . ASP A 1 357 ? -21.828 37 15.102 1 81.06 357 ASP A CA 1
ATOM 2785 C C . ASP A 1 357 ? -22.531 36.5 13.852 1 81.06 357 ASP A C 1
ATOM 2787 O O . ASP A 1 357 ? -22.734 37.25 12.891 1 81.06 357 ASP A O 1
ATOM 2791 N N . HIS A 1 358 ? -22.922 35.281 13.844 1 82.69 358 HIS A N 1
ATOM 2792 C CA . HIS A 1 358 ? -23.391 34.688 12.594 1 82.69 358 HIS A CA 1
ATOM 2793 C C . HIS A 1 358 ? -24.891 34.469 12.617 1 82.69 358 HIS A C 1
ATOM 2795 O O . HIS A 1 358 ? -25.531 34.406 11.57 1 82.69 358 HIS A O 1
ATOM 2801 N N . TYR A 1 359 ? -25.453 34.281 13.805 1 75 359 TYR A N 1
ATOM 2802 C CA . TYR A 1 359 ? -26.875 34.031 13.898 1 75 359 TYR A CA 1
ATOM 2803 C C . TYR A 1 359 ? -27.578 35.094 14.719 1 75 359 TYR A C 1
ATOM 2805 O O . TYR A 1 359 ? -28.688 34.875 15.219 1 75 359 TYR A O 1
ATOM 2813 N N . GLY A 1 360 ? -26.906 36.156 14.984 1 66.88 360 GLY A N 1
ATOM 2814 C CA . GLY A 1 360 ? -27.406 37.25 15.82 1 66.88 360 GLY A CA 1
ATOM 2815 C C . GLY A 1 360 ? -28.797 37.688 15.43 1 66.88 360 GLY A C 1
ATOM 2816 O O . GLY A 1 360 ? -29.609 38.031 16.281 1 66.88 360 GLY A O 1
ATOM 2817 N N . ARG A 1 361 ? -29.047 37.812 14.148 1 59.81 361 ARG A N 1
ATOM 2818 C CA . ARG A 1 361 ? -30.359 38.312 13.727 1 59.81 361 ARG A CA 1
ATOM 2819 C C . ARG A 1 361 ? -31.469 37.344 14.148 1 59.81 361 ARG A C 1
ATOM 2821 O O . ARG A 1 361 ? -32.562 37.781 14.477 1 59.81 361 ARG A O 1
ATOM 2828 N N . GLU A 1 362 ? -31.031 36.094 14.156 1 58.81 362 GLU A N 1
ATOM 2829 C CA . GLU A 1 362 ? -32.031 35.062 14.555 1 58.81 362 GLU A CA 1
ATOM 2830 C C . GLU A 1 362 ? -32.125 34.969 16.078 1 58.81 362 GLU A C 1
ATOM 2832 O O . GLU A 1 362 ? -33.156 34.562 16.594 1 58.81 362 GLU A O 1
ATOM 2837 N N . LEU A 1 363 ? -31.031 35.344 16.672 1 58.28 363 LEU A N 1
ATOM 2838 C CA . LEU A 1 363 ? -30.984 35.312 18.125 1 58.28 363 LEU A CA 1
ATOM 2839 C C . LEU A 1 363 ? -31.828 36.438 18.719 1 58.28 363 LEU A C 1
ATOM 2841 O O . LEU A 1 363 ? -31.984 36.531 19.938 1 58.28 363 LEU A O 1
ATOM 2845 N N . ARG A 1 364 ? -32.312 37.438 17.922 1 50.91 364 ARG A N 1
ATOM 2846 C CA . ARG A 1 364 ? -33.125 38.562 18.438 1 50.91 364 ARG A CA 1
ATOM 2847 C C . ARG A 1 364 ? -34.219 38.031 19.359 1 50.91 364 ARG A C 1
ATOM 2849 O O . ARG A 1 364 ? -34.812 38.812 20.109 1 50.91 364 ARG A O 1
ATOM 2856 N N . HIS A 1 365 ? -34.531 36.781 19.219 1 50.22 365 HIS A N 1
ATOM 2857 C CA . HIS A 1 365 ? -35.438 36.375 20.266 1 50.22 365 HIS A CA 1
ATOM 2858 C C . HIS A 1 365 ? -34.688 35.812 21.469 1 50.22 365 HIS A C 1
ATOM 2860 O O . HIS A 1 365 ? -33.719 35.062 21.312 1 50.22 365 HIS A O 1
ATOM 2866 N N . PRO A 1 366 ? -34.625 36.5 22.688 1 51.84 366 PRO A N 1
ATOM 2867 C CA . PRO A 1 366 ? -33.938 36.469 23.969 1 51.84 366 PRO A CA 1
ATOM 2868 C C . PRO A 1 366 ? -33.75 35.031 24.516 1 51.84 366 PRO A C 1
ATOM 2870 O O . PRO A 1 366 ? -33.031 34.844 25.484 1 51.84 366 PRO A O 1
ATOM 2873 N N . ASN A 1 367 ? -33.75 33.812 23.594 1 57.47 367 ASN A N 1
ATOM 2874 C CA . ASN A 1 367 ? -33.625 32.531 24.281 1 57.47 367 ASN A CA 1
ATOM 2875 C C . ASN A 1 367 ? -33.219 31.422 23.297 1 57.47 367 ASN A C 1
ATOM 2877 O O . ASN A 1 367 ? -33.875 30.391 23.266 1 57.47 367 ASN A O 1
ATOM 2881 N N . GLN A 1 368 ? -32.125 31.672 22.656 1 62.91 368 GLN A N 1
ATOM 2882 C CA . GLN A 1 368 ? -31.75 30.547 21.812 1 62.91 368 GLN A CA 1
ATOM 2883 C C . GLN A 1 368 ? -31 29.484 22.625 1 62.91 368 GLN A C 1
ATOM 2885 O O . GLN A 1 368 ? -30.172 29.797 23.469 1 62.91 368 GLN A O 1
ATOM 2890 N N . ALA A 1 369 ? -31.453 28.234 22.438 1 66.19 369 ALA A N 1
ATOM 2891 C CA . ALA A 1 369 ? -30.953 27.125 23.219 1 66.19 369 ALA A CA 1
ATOM 2892 C C . ALA A 1 369 ? -29.672 26.562 22.609 1 66.19 369 ALA A C 1
ATOM 2894 O O . ALA A 1 369 ? -29.562 26.438 21.391 1 66.19 369 ALA A O 1
ATOM 2895 N N . LEU A 1 370 ? -28.656 26.484 23.422 1 64.19 370 LEU A N 1
ATOM 2896 C CA . LEU A 1 370 ? -27.516 25.594 23.203 1 64.19 370 LEU A CA 1
ATOM 2897 C C . LEU A 1 370 ? -27.719 24.266 23.906 1 64.19 370 LEU A C 1
ATOM 2899 O O . LEU A 1 370 ? -28.047 24.219 25.094 1 64.19 370 LEU A O 1
ATOM 2903 N N . PRO A 1 371 ? -27.656 23.078 22.938 1 63.09 371 PRO A N 1
ATOM 2904 C CA . PRO A 1 371 ? -27.047 22.891 21.609 1 63.09 371 PRO A CA 1
ATOM 2905 C C . PRO A 1 371 ? -28 23.219 20.469 1 63.09 371 PRO A C 1
ATOM 2907 O O . PRO A 1 371 ? -29.219 23.141 20.625 1 63.09 371 PRO A O 1
ATOM 2910 N N . MET A 1 372 ? -27.359 23.844 19.406 1 68.25 372 MET A N 1
ATOM 2911 C CA . MET A 1 372 ? -28.078 24 18.141 1 68.25 372 MET A CA 1
ATOM 2912 C C . MET A 1 372 ? -28.094 22.688 17.359 1 68.25 372 MET A C 1
ATOM 2914 O O . MET A 1 372 ? -27.031 22.141 17.047 1 68.25 372 MET A O 1
ATOM 2918 N N . SER A 1 373 ? -29.297 22.188 17.219 1 64.75 373 SER A N 1
ATOM 2919 C CA . SER A 1 373 ? -29.484 20.891 16.578 1 64.75 373 SER A CA 1
ATOM 2920 C C . SER A 1 373 ? -28.719 20.812 15.266 1 64.75 373 SER A C 1
ATOM 2922 O O . SER A 1 373 ? -28.172 19.75 14.93 1 64.75 373 SER A O 1
ATOM 2924 N N . GLN A 1 374 ? -28.531 21.938 14.602 1 70.56 374 GLN A N 1
ATOM 2925 C CA . GLN A 1 374 ? -27.875 21.938 13.297 1 70.56 374 GLN A CA 1
ATOM 2926 C C . GLN A 1 374 ? -26.391 21.625 13.422 1 70.56 374 GLN A C 1
ATOM 2928 O O . GLN A 1 374 ? -25.781 21.125 12.477 1 70.56 374 GLN A O 1
ATOM 2933 N N . PHE A 1 375 ? -25.891 21.891 14.617 1 71.69 375 PHE A N 1
ATOM 2934 C CA . PHE A 1 375 ? -24.453 21.719 14.812 1 71.69 375 PHE A CA 1
ATOM 2935 C C . PHE A 1 375 ? -24.156 20.359 15.461 1 71.69 375 PHE A C 1
ATOM 2937 O O . PHE A 1 375 ? -23 20.062 15.789 1 71.69 375 PHE A O 1
ATOM 2944 N N . GLY A 1 376 ? -25.172 19.625 15.672 1 66.38 376 GLY A N 1
ATOM 2945 C CA . GLY A 1 376 ? -25.016 18.359 16.375 1 66.38 376 GLY A CA 1
ATOM 2946 C C . GLY A 1 376 ? -24.484 17.234 15.508 1 66.38 376 GLY A C 1
ATOM 2947 O O . GLY A 1 376 ? -24.422 16.078 15.938 1 66.38 376 GLY A O 1
ATOM 2948 N N . SER A 1 377 ? -24.078 17.516 14.219 1 70.81 377 SER A N 1
ATOM 2949 C CA . SER A 1 377 ? -23.656 16.438 13.336 1 70.81 377 SER A CA 1
ATOM 2950 C C . SER A 1 377 ? -22.406 16.828 12.547 1 70.81 377 SER A C 1
ATOM 2952 O O . SER A 1 377 ? -22.156 16.266 11.477 1 70.81 377 SER A O 1
ATOM 2954 N N . PHE A 1 378 ? -21.703 17.75 13.117 1 78.25 378 PHE A N 1
ATOM 2955 C CA . PHE A 1 378 ? -20.625 18.281 12.297 1 78.25 378 PHE A CA 1
ATOM 2956 C C . PHE A 1 378 ? -19.328 17.516 12.539 1 78.25 378 PHE A C 1
ATOM 2958 O O . PHE A 1 378 ? -18.344 17.703 11.812 1 78.25 378 PHE A O 1
ATOM 2965 N N . PHE A 1 379 ? -19.312 16.719 13.477 1 72.38 379 PHE A N 1
ATOM 2966 C CA . PHE A 1 379 ? -18.203 15.812 13.664 1 72.38 379 PHE A CA 1
ATOM 2967 C C . PHE A 1 379 ? -18.641 14.367 13.438 1 72.38 379 PHE A C 1
ATOM 2969 O O . PHE A 1 379 ? -19.797 14.016 13.703 1 72.38 379 PHE A O 1
ATOM 2976 N N . SER A 1 380 ? -17.672 13.672 12.648 1 62.97 380 SER A N 1
ATOM 2977 C CA . SER A 1 380 ? -18.016 12.305 12.281 1 62.97 380 SER A CA 1
ATOM 2978 C C . SER A 1 380 ? -18.266 11.445 13.516 1 62.97 380 SER A C 1
ATOM 2980 O O . SER A 1 380 ? -17.641 11.656 14.555 1 62.97 380 SER A O 1
ATOM 2982 N N . GLU A 1 381 ? -19.359 10.812 13.453 1 51.94 381 GLU A N 1
ATOM 2983 C CA . GLU A 1 381 ? -19.812 9.953 14.547 1 51.94 381 GLU A CA 1
ATOM 2984 C C . GLU A 1 381 ? -18.797 8.867 14.859 1 51.94 381 GLU A C 1
ATOM 2986 O O . GLU A 1 381 ? -18.688 8.422 16 1 51.94 381 GLU A O 1
ATOM 2991 N N . GLY A 1 382 ? -18.234 8.188 13.797 1 45.34 382 GLY A N 1
ATOM 2992 C CA . GLY A 1 382 ? -17.25 7.141 14.07 1 45.34 382 GLY A CA 1
ATOM 2993 C C . GLY A 1 382 ? -16.234 7.531 15.117 1 45.34 382 GLY A C 1
ATOM 2994 O O . GLY A 1 382 ? -15.836 6.703 15.945 1 45.34 382 GLY A O 1
ATOM 2995 N N . GLY A 1 383 ? -15.664 8.633 14.992 1 39 383 GLY A N 1
ATOM 2996 C CA . GLY A 1 383 ? -14.789 9.148 16.031 1 39 383 GLY A CA 1
ATOM 2997 C C . GLY A 1 383 ? -15.492 9.367 17.359 1 39 383 GLY A C 1
ATOM 2998 O O . GLY A 1 383 ? -14.867 9.305 18.406 1 39 383 GLY A O 1
ATOM 2999 N N . ASN A 1 384 ? -16.672 9.75 17.266 1 37.91 384 ASN A N 1
ATOM 3000 C CA . ASN A 1 384 ? -17.453 10.023 18.469 1 37.91 384 ASN A CA 1
ATOM 3001 C C . ASN A 1 384 ? -17.656 8.758 19.297 1 37.91 384 ASN A C 1
ATOM 3003 O O . ASN A 1 384 ? -17.656 8.82 20.531 1 37.91 384 ASN A O 1
ATOM 3007 N N . TYR A 1 385 ? -17.922 7.668 18.516 1 35.66 385 TYR A N 1
ATOM 3008 C CA . TYR A 1 385 ? -18.25 6.398 19.172 1 35.66 385 TYR A CA 1
ATOM 3009 C C . TYR A 1 385 ? -17.016 5.82 19.859 1 35.66 385 TYR A C 1
ATOM 3011 O O . TYR A 1 385 ? -17.141 5.141 20.891 1 35.66 385 TYR A O 1
ATOM 3019 N N . ALA A 1 386 ? -15.969 5.762 19.047 1 35.78 386 ALA A N 1
ATOM 3020 C CA . ALA A 1 386 ? -14.789 5.199 19.703 1 35.78 386 ALA A CA 1
ATOM 3021 C C . ALA A 1 386 ? -14.57 5.844 21.062 1 35.78 386 ALA A C 1
ATOM 3023 O O . ALA A 1 386 ? -13.961 5.246 21.953 1 35.78 386 ALA A O 1
ATOM 3024 N N . TYR A 1 387 ? -14.742 7.176 21.062 1 33.56 387 TYR A N 1
ATOM 3025 C CA . TYR A 1 387 ? -14.477 7.816 22.344 1 33.56 387 TYR A CA 1
ATOM 3026 C C . TYR A 1 387 ? -15.75 7.902 23.188 1 33.56 387 TYR A C 1
ATOM 3028 O O . TYR A 1 387 ? -16.828 8.211 22.672 1 33.56 387 TYR A O 1
ATOM 3036 N N . SER A 1 388 ? -16.062 6.922 23.906 1 35.59 388 SER A N 1
ATOM 3037 C CA . SER A 1 388 ? -17.016 6.973 25.016 1 35.59 388 SER A CA 1
ATOM 3038 C C . SER A 1 388 ? -17.422 8.406 25.328 1 35.59 388 SER A C 1
ATOM 3040 O O . SER A 1 388 ? -17.672 8.75 26.484 1 35.59 388 SER A O 1
ATOM 3042 N N . ILE A 1 389 ? -17.156 9.219 24.562 1 37.34 389 ILE A N 1
ATOM 3043 C CA . ILE A 1 389 ? -17.516 10.57 24.969 1 37.34 389 ILE A CA 1
ATOM 3044 C C . ILE A 1 389 ? -19.016 10.633 25.297 1 37.34 389 ILE A C 1
ATOM 3046 O O . ILE A 1 389 ? -19.422 11.359 26.203 1 37.34 389 ILE A O 1
ATOM 3050 N N . SER A 1 390 ? -19.734 9.891 24.406 1 36.69 390 SER A N 1
ATOM 3051 C CA . SER A 1 390 ? -21.125 9.859 24.875 1 36.69 390 SER A CA 1
ATOM 3052 C C . SER A 1 390 ? -21.219 9.32 26.312 1 36.69 390 SER A C 1
ATOM 3054 O O . SER A 1 390 ? -22.062 9.75 27.094 1 36.69 390 SER A O 1
ATOM 3056 N N . GLY A 1 391 ? -20.422 8.305 26.547 1 35.81 391 GLY A N 1
ATOM 3057 C CA . GLY A 1 391 ? -20.5 7.891 27.938 1 35.81 391 GLY A CA 1
ATOM 3058 C C . GLY A 1 391 ? -20.156 9 28.922 1 35.81 391 GLY A C 1
ATOM 3059 O O . GLY A 1 391 ? -20.422 8.891 30.109 1 35.81 391 GLY A O 1
ATOM 3060 N N . ARG A 1 392 ? -19.156 9.773 28.75 1 35.16 392 ARG A N 1
ATOM 3061 C CA . ARG A 1 392 ? -18.984 10.844 29.734 1 35.16 392 ARG A CA 1
ATOM 3062 C C . ARG A 1 392 ? -20.281 11.602 29.969 1 35.16 392 ARG A C 1
ATOM 3064 O O . ARG A 1 392 ? -20.547 12.055 31.078 1 35.16 392 ARG A O 1
ATOM 3071 N N . TYR A 1 393 ? -20.891 11.953 28.953 1 34.03 393 TYR A N 1
ATOM 3072 C CA . TYR A 1 393 ? -22.172 12.625 29.203 1 34.03 393 TYR A CA 1
ATOM 3073 C C . TYR A 1 393 ? -23.344 11.672 29.031 1 34.03 393 TYR A C 1
ATOM 3075 O O . TYR A 1 393 ? -24.375 11.82 29.688 1 34.03 393 TYR A O 1
ATOM 3083 N N . LYS A 1 394 ? -23.438 10.906 27.875 1 35.66 394 LYS A N 1
ATOM 3084 C CA . LYS A 1 394 ? -24.531 9.93 27.859 1 35.66 394 LYS A CA 1
ATOM 3085 C C . LYS A 1 394 ? -24.031 8.562 28.328 1 35.66 394 LYS A C 1
ATOM 3087 O O . LYS A 1 394 ? -22.859 8.234 28.203 1 35.66 394 LYS A O 1
ATOM 3092 N N . GLY A 1 395 ? -24.531 8.016 29.344 1 30.91 395 GLY A N 1
ATOM 3093 C CA . GLY A 1 395 ? -24.344 6.656 29.844 1 30.91 395 GLY A CA 1
ATOM 3094 C C . GLY A 1 395 ? -23.875 5.695 28.766 1 30.91 395 GLY A C 1
ATOM 3095 O O . GLY A 1 395 ? -23.984 5.996 27.562 1 30.91 395 GLY A O 1
ATOM 3096 N N . LEU A 1 396 ? -23.031 4.738 29.141 1 32.12 396 LEU A N 1
ATOM 3097 C CA . LEU A 1 396 ? -22.5 3.604 28.406 1 32.12 396 LEU A CA 1
ATOM 3098 C C . LEU A 1 396 ? -23.531 3.055 27.422 1 32.12 396 LEU A C 1
ATOM 3100 O O . LEU A 1 396 ? -24.453 2.355 27.828 1 32.12 396 LEU A O 1
ATOM 3104 N N . ALA A 1 397 ? -24.203 3.672 26.609 1 31.92 397 ALA A N 1
ATOM 3105 C CA . ALA A 1 397 ? -25.203 2.852 25.953 1 31.92 397 ALA A CA 1
ATOM 3106 C C . ALA A 1 397 ? -24.562 1.708 25.172 1 31.92 397 ALA A C 1
ATOM 3108 O O . ALA A 1 397 ? -23.844 1.94 24.203 1 31.92 397 ALA A O 1
ATOM 3109 N N . LEU A 1 398 ? -24.188 0.627 25.781 1 33.5 398 LEU A N 1
ATOM 3110 C CA . LEU A 1 398 ? -23.875 -0.682 25.219 1 33.5 398 LEU A CA 1
ATOM 3111 C C . LEU A 1 398 ? -24.406 -0.793 23.797 1 33.5 398 LEU A C 1
ATOM 3113 O O . LEU A 1 398 ? -23.781 -1.409 22.938 1 33.5 398 LEU A O 1
ATOM 3117 N N . TRP A 1 399 ? -25.656 -0.371 23.656 1 32.84 399 TRP A N 1
ATOM 3118 C CA . TRP A 1 399 ? -26.422 -0.557 22.438 1 32.84 399 TRP A CA 1
ATOM 3119 C C . TRP A 1 399 ? -25.812 0.25 21.297 1 32.84 399 TRP A C 1
ATOM 3121 O O . TRP A 1 399 ? -25.891 -0.163 20.125 1 32.84 399 TRP A O 1
ATOM 3131 N N . GLU A 1 400 ? -25.234 1.363 21.641 1 37.06 400 GLU A N 1
ATOM 3132 C CA . GLU A 1 400 ? -24.672 2.178 20.578 1 37.06 400 GLU A CA 1
ATOM 3133 C C . GLU A 1 400 ? -23.375 1.558 20.031 1 37.06 400 GLU A C 1
ATOM 3135 O O . GLU A 1 400 ? -23.094 1.649 18.844 1 37.06 400 GLU A O 1
ATOM 3140 N N . GLN A 1 401 ? -22.672 0.922 20.891 1 35.25 401 GLN A N 1
ATOM 3141 C CA . GLN A 1 401 ? -21.516 0.122 20.516 1 35.25 401 GLN A CA 1
ATOM 3142 C C . GLN A 1 401 ? -21.922 -1.112 19.719 1 35.25 401 GLN A C 1
ATOM 3144 O O . GLN A 1 401 ? -21.203 -1.539 18.812 1 35.25 401 GLN A O 1
ATOM 3149 N N . ALA A 1 402 ? -22.922 -1.795 20.297 1 33.47 402 ALA A N 1
ATOM 3150 C CA . ALA A 1 402 ? -23.516 -2.939 19.594 1 33.47 402 ALA A CA 1
ATOM 3151 C C . ALA A 1 402 ? -23.984 -2.551 18.203 1 33.47 402 ALA A C 1
ATOM 3153 O O . ALA A 1 402 ? -24.078 -3.4 17.312 1 33.47 402 ALA A O 1
ATOM 3154 N N . SER A 1 403 ? -24.422 -1.288 18.109 1 33.66 403 SER A N 1
ATOM 3155 C CA . SER A 1 403 ? -24.781 -0.854 16.766 1 33.66 403 SER A CA 1
ATOM 3156 C C . SER A 1 403 ? -23.594 -0.982 15.812 1 33.66 403 SER A C 1
ATOM 3158 O O . SER A 1 403 ? -23.781 -0.975 14.594 1 33.66 403 SER A O 1
ATOM 3160 N N . LEU A 1 404 ? -22.469 -0.766 16.312 1 34.88 404 LEU A N 1
ATOM 3161 C CA . LEU A 1 404 ? -21.266 -0.942 15.508 1 34.88 404 LEU A CA 1
ATOM 3162 C C . LEU A 1 404 ? -21.141 -2.379 15.008 1 34.88 404 LEU A C 1
ATOM 3164 O O . LEU A 1 404 ? -20.656 -2.619 13.906 1 34.88 404 LEU A O 1
ATOM 3168 N N . LEU A 1 405 ? -21.109 -3.26 16.016 1 34.47 405 LEU A N 1
ATOM 3169 C CA . LEU A 1 405 ? -20.984 -4.668 15.664 1 34.47 405 LEU A CA 1
ATOM 3170 C C . LEU A 1 405 ? -22.047 -5.078 14.664 1 34.47 405 LEU A C 1
ATOM 3172 O O . LEU A 1 405 ? -21.797 -5.902 13.781 1 34.47 405 LEU A O 1
ATOM 3176 N N . VAL A 1 406 ? -23.359 -5.008 15.172 1 33.22 406 VAL A N 1
ATOM 3177 C CA . VAL A 1 406 ? -24.406 -5.621 14.359 1 33.22 406 VAL A CA 1
ATOM 3178 C C . VAL A 1 406 ? -24.375 -5.047 12.945 1 33.22 406 VAL A C 1
ATOM 3180 O O . VAL A 1 406 ? -24.359 -5.797 11.969 1 33.22 406 VAL A O 1
ATOM 3183 N N . ILE A 1 407 ? -25.344 -3.85 12.68 1 34.53 407 ILE A N 1
ATOM 3184 C CA . ILE A 1 407 ? -25.812 -3.484 11.352 1 34.53 407 ILE A CA 1
ATOM 3185 C C . ILE A 1 407 ? -24.703 -2.744 10.602 1 34.53 407 ILE A C 1
ATOM 3187 O O . ILE A 1 407 ? -24.125 -1.793 11.117 1 34.53 407 ILE A O 1
ATOM 3191 N N . GLY A 1 408 ? -23.984 -3.211 9.711 1 33.31 408 GLY A N 1
ATOM 3192 C CA . GLY A 1 408 ? -23.141 -2.604 8.695 1 33.31 408 GLY A CA 1
ATOM 3193 C C . GLY A 1 408 ? -23.359 -1.11 8.547 1 33.31 408 GLY A C 1
ATOM 3194 O O . GLY A 1 408 ? -24.312 -0.56 9.109 1 33.31 408 GLY A O 1
ATOM 3195 N N . PRO A 1 409 ? -22.406 -0.262 7.867 1 32.84 409 PRO A N 1
ATOM 3196 C CA . PRO A 1 409 ? -22.625 1.144 7.52 1 32.84 409 PRO A CA 1
ATOM 3197 C C . PRO A 1 409 ? -24.094 1.484 7.34 1 32.84 409 PRO A C 1
ATOM 3199 O O . PRO A 1 409 ? -24.438 2.605 6.945 1 32.84 409 PRO A O 1
ATOM 3202 N N . TRP A 1 410 ? -24.984 0.63 7.504 1 32.91 410 TRP A N 1
ATOM 3203 C CA . TRP A 1 410 ? -26.391 0.85 7.133 1 32.91 410 TRP A CA 1
ATOM 3204 C C . TRP A 1 410 ? -27.047 1.834 8.086 1 32.91 410 TRP A C 1
ATOM 3206 O O . TRP A 1 410 ? -27.984 2.543 7.703 1 32.91 410 TRP A O 1
ATOM 3216 N N . PHE A 1 411 ? -26.859 1.715 9.375 1 33 411 PHE A N 1
ATOM 3217 C CA . PHE A 1 411 ? -27.75 2.5 10.227 1 33 411 PHE A CA 1
ATOM 3218 C C . PHE A 1 411 ? -27.062 3.783 10.68 1 33 411 PHE A C 1
ATOM 3220 O O . PHE A 1 411 ? -26.156 3.748 11.508 1 33 411 PHE A O 1
ATOM 3227 N N . TYR A 1 412 ? -26.688 4.621 9.867 1 31.52 412 TYR A N 1
ATOM 3228 C CA . TYR A 1 412 ? -26.391 5.973 10.336 1 31.52 412 TYR A CA 1
ATOM 3229 C C . TYR A 1 412 ? -27.562 6.535 11.125 1 31.52 412 TYR A C 1
ATOM 3231 O O . TYR A 1 412 ? -28.703 6.512 10.664 1 31.52 412 TYR A O 1
ATOM 3239 N N . THR A 1 413 ? -27.547 6.48 12.438 1 32.06 413 THR A N 1
ATOM 3240 C CA . THR A 1 413 ? -28.547 7.23 13.195 1 32.06 413 THR A CA 1
ATOM 3241 C C . THR A 1 413 ? -28.391 8.727 12.953 1 32.06 413 THR A C 1
ATOM 3243 O O . THR A 1 413 ? -27.328 9.305 13.219 1 32.06 413 THR A O 1
ATOM 3246 N N . HIS A 1 414 ? -28.766 9.281 11.875 1 31.22 414 HIS A N 1
ATOM 3247 C CA . HIS A 1 414 ? -28.906 10.734 11.883 1 31.22 414 HIS A CA 1
ATOM 3248 C C . HIS A 1 414 ? -29.703 11.203 13.094 1 31.22 414 HIS A C 1
ATOM 3250 O O . HIS A 1 414 ? -30.859 10.789 13.281 1 31.22 414 HIS A O 1
ATOM 3256 N N . GLU A 1 415 ? -29.109 11.438 14.172 1 32.78 415 GLU A N 1
ATOM 3257 C CA . GLU A 1 415 ? -29.797 12.016 15.32 1 32.78 415 GLU A CA 1
ATOM 3258 C C . GLU A 1 415 ? -30.656 13.211 14.914 1 32.78 415 GLU A C 1
ATOM 3260 O O . GLU A 1 415 ? -31.125 13.961 15.773 1 32.78 415 GLU A O 1
ATOM 3265 N N . GLU A 1 416 ? -30.688 13.852 13.797 1 33.22 416 GLU A N 1
ATOM 3266 C CA . GLU A 1 416 ? -31.547 15.016 13.961 1 33.22 416 GLU A CA 1
ATOM 3267 C C . GLU A 1 416 ? -32.75 14.68 14.82 1 33.22 416 GLU A C 1
ATOM 3269 O O . GLU A 1 416 ? -33.094 15.438 15.734 1 33.22 416 GLU A O 1
ATOM 3274 N N . GLU A 1 417 ? -34.031 14.148 14.273 1 31.98 417 GLU A N 1
ATOM 3275 C CA . GLU A 1 417 ? -35.25 13.922 15.023 1 31.98 417 GLU A CA 1
ATOM 3276 C C . GLU A 1 417 ? -35.094 12.781 16.016 1 31.98 417 GLU A C 1
ATOM 3278 O O . GLU A 1 417 ? -34.156 11.969 15.898 1 31.98 417 GLU A O 1
ATOM 3283 N N . GLU A 1 418 ? -36.125 12.328 16.906 1 30.36 418 GLU A N 1
ATOM 3284 C CA . GLU A 1 418 ? -36.188 11.25 17.906 1 30.36 418 GLU A CA 1
ATOM 3285 C C . GLU A 1 418 ? -35.25 10.109 17.516 1 30.36 418 GLU A C 1
ATOM 3287 O O . GLU A 1 418 ? -34.75 10.062 16.391 1 30.36 418 GLU A O 1
ATOM 3292 N N . GLY A 1 419 ? -35.25 8.93 18.344 1 31.09 419 GLY A N 1
ATOM 3293 C CA . GLY A 1 419 ? -34.75 7.574 18.562 1 31.09 419 GLY A CA 1
ATOM 3294 C C . GLY A 1 419 ? -34.469 6.816 17.281 1 31.09 419 GLY A C 1
ATOM 3295 O O . GLY A 1 419 ? -34.094 5.648 17.328 1 31.09 419 GLY A O 1
ATOM 3296 N N . VAL A 1 420 ? -35.25 7.012 16.219 1 29.7 420 VAL A N 1
ATOM 3297 C CA . VAL A 1 420 ? -35.531 5.98 15.219 1 29.7 420 VAL A CA 1
ATOM 3298 C C . VAL A 1 420 ? -34.344 5.859 14.266 1 29.7 420 VAL A C 1
ATOM 3300 O O . VAL A 1 420 ? -33.719 6.867 13.898 1 29.7 420 VAL A O 1
ATOM 3303 N N . LEU A 1 421 ? -33.688 4.719 14.117 1 37.91 421 LEU A N 1
ATOM 3304 C CA . LEU A 1 421 ? -32.812 4.117 13.094 1 37.91 421 LEU A CA 1
ATOM 3305 C C . LEU A 1 421 ? -33.125 4.691 11.719 1 37.91 421 LEU A C 1
ATOM 3307 O O . LEU A 1 421 ? -34.219 4.438 11.164 1 37.91 421 LEU A O 1
ATOM 3311 N N . ASN A 1 422 ? -33 5.918 11.391 1 38.81 422 ASN A N 1
ATOM 3312 C CA . ASN A 1 422 ? -33.25 6.32 10.016 1 38.81 422 ASN A CA 1
ATOM 3313 C C . ASN A 1 422 ? -32.5 5.434 9.023 1 38.81 422 ASN A C 1
ATOM 3315 O O . ASN A 1 422 ? -31.391 5.754 8.633 1 38.81 422 ASN A O 1
ATOM 3319 N N . VAL A 1 423 ? -32.625 4.211 9.156 1 47.41 423 VAL A N 1
ATOM 3320 C CA . VAL A 1 423 ? -32.156 3.258 8.156 1 47.41 423 VAL A CA 1
ATOM 3321 C C . VAL A 1 423 ? -32.844 3.529 6.824 1 47.41 423 VAL A C 1
ATOM 3323 O O . VAL A 1 423 ? -34.094 3.475 6.73 1 47.41 423 VAL A O 1
ATOM 3326 N N . SER A 1 424 ? -32.125 4.336 5.832 1 57.88 424 SER A N 1
ATOM 3327 C CA . SER A 1 424 ? -32.719 4.559 4.516 1 57.88 424 SER A CA 1
ATOM 3328 C C . SER A 1 424 ? -33.188 3.248 3.891 1 57.88 424 SER A C 1
ATOM 3330 O O . SER A 1 424 ? -32.469 2.248 3.926 1 57.88 424 SER A O 1
ATOM 3332 N N . TYR A 1 425 ? -34.5 3.104 3.73 1 67 425 TYR A N 1
ATOM 3333 C CA . TYR A 1 425 ? -35.125 1.989 3.031 1 67 425 TYR A CA 1
ATOM 3334 C C . TYR A 1 425 ? -34.344 1.604 1.788 1 67 425 TYR A C 1
ATOM 3336 O O . TYR A 1 425 ? -34.219 0.421 1.468 1 67 425 TYR A O 1
ATOM 3344 N N . ARG A 1 426 ? -33.75 2.533 1.241 1 70.69 426 ARG A N 1
ATOM 3345 C CA . ARG A 1 426 ? -33.031 2.268 -0.004 1 70.69 426 ARG A CA 1
ATOM 3346 C C . ARG A 1 426 ? -31.781 1.426 0.247 1 70.69 426 ARG A C 1
ATOM 3348 O O . ARG A 1 426 ? -31.5 0.482 -0.496 1 70.69 426 ARG A O 1
ATOM 3355 N N . VAL A 1 427 ? -31.172 1.718 1.344 1 73.75 427 VAL A N 1
ATOM 3356 C CA . VAL A 1 427 ? -29.953 0.988 1.675 1 73.75 427 VAL A CA 1
ATOM 3357 C C . VAL A 1 427 ? -30.297 -0.438 2.098 1 73.75 427 VAL A C 1
ATOM 3359 O O . VAL A 1 427 ? -29.594 -1.388 1.74 1 73.75 427 VAL A O 1
ATOM 3362 N N . SER A 1 428 ? -31.438 -0.56 2.783 1 76.69 428 SER A N 1
ATOM 3363 C CA . SER A 1 428 ? -31.844 -1.877 3.266 1 76.69 428 SER A CA 1
ATOM 3364 C C . SER A 1 428 ? -32.281 -2.775 2.117 1 76.69 428 SER A C 1
ATOM 3366 O O . SER A 1 428 ? -32 -3.977 2.119 1 76.69 428 SER A O 1
ATOM 3368 N N . ILE A 1 429 ? -32.969 -2.189 1.206 1 82.25 429 ILE A N 1
ATOM 3369 C CA . ILE A 1 429 ? -33.375 -2.961 0.042 1 82.25 429 ILE A CA 1
ATOM 3370 C C . ILE A 1 429 ? -32.156 -3.391 -0.764 1 82.25 429 ILE A C 1
ATOM 3372 O O . ILE A 1 429 ? -32.094 -4.527 -1.24 1 82.25 429 ILE A O 1
ATOM 3376 N N . PHE A 1 430 ? -31.297 -2.553 -0.884 1 84.75 430 PHE A N 1
ATOM 3377 C CA . PHE A 1 430 ? -30.047 -2.885 -1.578 1 84.75 430 PHE A CA 1
ATOM 3378 C C . PHE A 1 430 ? -29.297 -3.986 -0.843 1 84.75 430 PHE A C 1
ATOM 3380 O O . PHE A 1 430 ? -28.781 -4.918 -1.468 1 84.75 430 PHE A O 1
ATOM 3387 N N . ALA A 1 431 ? -29.234 -3.855 0.401 1 84.88 431 ALA A N 1
ATOM 3388 C CA . ALA A 1 431 ? -28.578 -4.875 1.212 1 84.88 431 ALA A CA 1
ATOM 3389 C C . ALA A 1 431 ? -29.234 -6.238 1.028 1 84.88 431 ALA A C 1
ATOM 3391 O O . ALA A 1 431 ? -28.562 -7.262 0.958 1 84.88 431 ALA A O 1
ATOM 3392 N N . LEU A 1 432 ? -30.562 -6.234 0.972 1 89.19 432 LEU A N 1
ATOM 3393 C CA . LEU A 1 432 ? -31.297 -7.477 0.749 1 89.19 432 LEU A CA 1
ATOM 3394 C C . LEU A 1 432 ? -30.953 -8.07 -0.612 1 89.19 432 LEU A C 1
ATOM 3396 O O . LEU A 1 432 ? -30.75 -9.281 -0.731 1 89.19 432 LEU A O 1
ATOM 3400 N N . LEU A 1 433 ? -30.859 -7.281 -1.59 1 90.56 433 LEU A N 1
ATOM 3401 C CA . LEU A 1 433 ? -30.547 -7.754 -2.934 1 90.56 433 LEU A CA 1
ATOM 3402 C C . LEU A 1 433 ? -29.156 -8.375 -2.979 1 90.56 433 LEU A C 1
ATOM 3404 O O . LEU A 1 433 ? -28.953 -9.43 -3.584 1 90.56 433 LEU A O 1
ATOM 3408 N N . VAL A 1 434 ? -28.219 -7.762 -2.332 1 91.38 434 VAL A N 1
ATOM 3409 C CA . VAL A 1 434 ? -26.844 -8.266 -2.303 1 91.38 434 VAL A CA 1
ATOM 3410 C C . VAL A 1 434 ? -26.797 -9.594 -1.547 1 91.38 434 VAL A C 1
ATOM 3412 O O . VAL A 1 434 ? -26.125 -10.531 -1.973 1 91.38 434 VAL A O 1
ATOM 3415 N N . THR A 1 435 ? -27.531 -9.633 -0.484 1 92.06 435 THR A N 1
ATOM 3416 C CA . THR A 1 435 ? -27.562 -10.859 0.307 1 92.06 435 THR A CA 1
ATOM 3417 C C . THR A 1 435 ? -28.219 -11.992 -0.488 1 92.06 435 THR A C 1
ATOM 3419 O O . THR A 1 435 ? -27.812 -13.156 -0.364 1 92.06 435 THR A O 1
ATOM 3422 N N . LEU A 1 436 ? -29.188 -11.641 -1.273 1 93.25 436 LEU A N 1
ATOM 3423 C CA . LEU A 1 436 ? -29.828 -12.641 -2.117 1 93.25 436 LEU A CA 1
ATOM 3424 C C . LEU A 1 436 ? -28.844 -13.219 -3.125 1 93.25 436 LEU A C 1
ATOM 3426 O O . LEU A 1 436 ? -28.844 -14.422 -3.396 1 93.25 436 LEU A O 1
ATOM 3430 N N . VAL A 1 437 ? -28.031 -12.414 -3.611 1 91.62 437 VAL A N 1
ATOM 3431 C CA . VAL A 1 437 ? -27.016 -12.883 -4.547 1 91.62 437 VAL A CA 1
ATOM 3432 C C . VAL A 1 437 ? -25.984 -13.75 -3.812 1 91.62 437 VAL A C 1
ATOM 3434 O O . VAL A 1 437 ? -25.625 -14.828 -4.293 1 91.62 437 VAL A O 1
ATOM 3437 N N . TYR A 1 438 ? -25.547 -13.328 -2.654 1 93.94 438 TYR A N 1
ATOM 3438 C CA . TYR A 1 438 ? -24.625 -14.078 -1.81 1 93.94 438 TYR A CA 1
ATOM 3439 C C . TYR A 1 438 ? -25.172 -15.469 -1.506 1 93.94 438 TYR A C 1
ATOM 3441 O O . TYR A 1 438 ? -24.5 -16.469 -1.743 1 93.94 438 TYR A O 1
ATOM 3449 N N . SER A 1 439 ? -26.344 -15.461 -1.045 1 95.06 439 SER A N 1
ATOM 3450 C CA . SER A 1 439 ? -26.969 -16.719 -0.683 1 95.06 439 SER A CA 1
ATOM 3451 C C . SER A 1 439 ? -27.312 -17.547 -1.922 1 95.06 439 SER A C 1
ATOM 3453 O O . SER A 1 439 ? -27.156 -18.766 -1.924 1 95.06 439 SER A O 1
ATOM 3455 N N . GLY A 1 440 ? -27.812 -16.828 -2.916 1 94.69 440 GLY A N 1
ATOM 3456 C CA . GLY A 1 440 ? -28.141 -17.516 -4.156 1 94.69 440 GLY A CA 1
ATOM 3457 C C . GLY A 1 440 ? -26.953 -18.25 -4.766 1 94.69 440 GLY A C 1
ATOM 3458 O O . GLY A 1 440 ? -27.094 -19.375 -5.242 1 94.69 440 GLY A O 1
ATOM 3459 N N . LEU A 1 441 ? -25.828 -17.719 -4.742 1 93.62 441 LEU A N 1
ATOM 3460 C CA . LEU A 1 441 ? 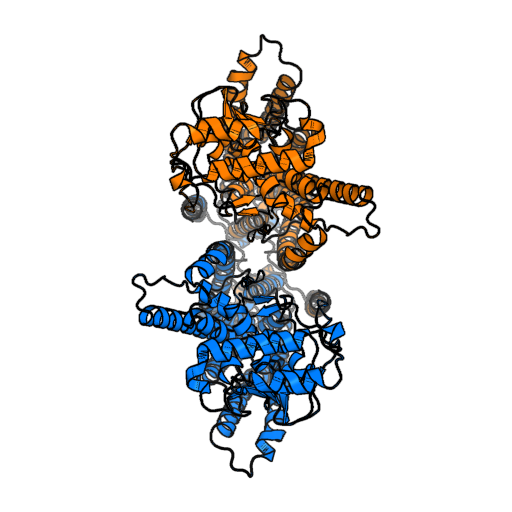-24.625 -18.344 -5.285 1 93.62 441 LEU A CA 1
ATOM 3461 C C . LEU A 1 441 ? -24.234 -19.562 -4.453 1 93.62 441 LEU A C 1
ATOM 3463 O O . LEU A 1 441 ? -23.859 -20.609 -5.008 1 93.62 441 LEU A O 1
ATOM 3467 N N . HIS A 1 442 ? -24.328 -19.469 -3.186 1 95.38 442 HIS A N 1
ATOM 3468 C CA . HIS A 1 442 ? -24.031 -20.625 -2.342 1 95.38 442 HIS A CA 1
ATOM 3469 C C . HIS A 1 442 ? -25.047 -21.75 -2.568 1 95.38 442 HIS A C 1
ATOM 3471 O O . HIS A 1 442 ? -24.672 -22.922 -2.6 1 95.38 442 HIS A O 1
ATOM 3477 N N . LEU A 1 443 ? -26.25 -21.312 -2.771 1 95.31 443 LEU A N 1
ATOM 3478 C CA . LEU A 1 443 ? -27.312 -22.312 -2.928 1 95.31 443 LEU A CA 1
ATOM 3479 C C . LEU A 1 443 ? -27.281 -22.922 -4.324 1 95.31 443 LEU A C 1
ATOM 3481 O O . LEU A 1 443 ? -27.953 -23.922 -4.582 1 95.31 443 LEU A O 1
ATOM 3485 N N . SER A 1 444 ? -26.516 -22.344 -5.23 1 91.56 444 SER A N 1
ATOM 3486 C CA . SER A 1 444 ? -26.344 -22.953 -6.547 1 91.56 444 SER A CA 1
ATOM 3487 C C . SER A 1 444 ? -25.672 -24.312 -6.445 1 91.56 444 SER A C 1
ATOM 3489 O O . SER A 1 444 ? -25.75 -25.125 -7.371 1 91.56 444 SER A O 1
ATOM 3491 N N . ALA A 1 445 ? -24.969 -24.547 -5.297 1 91 445 ALA A N 1
ATOM 3492 C CA . ALA A 1 445 ? -24.375 -25.844 -5.012 1 91 445 ALA A CA 1
ATOM 3493 C C . ALA A 1 445 ? -25.406 -26.797 -4.418 1 91 445 ALA A C 1
ATOM 3495 O O . ALA A 1 445 ? -25.062 -27.703 -3.643 1 91 445 ALA A O 1
ATOM 3496 N N . TRP A 1 446 ? -26.625 -26.656 -4.816 1 88.25 446 TRP A N 1
ATOM 3497 C CA . TRP A 1 446 ? -27.734 -27.438 -4.281 1 88.25 446 TRP A CA 1
ATOM 3498 C C . TRP A 1 446 ? -27.531 -28.922 -4.566 1 88.25 446 TRP A C 1
ATOM 3500 O O . TRP A 1 446 ? -27.812 -29.781 -3.715 1 88.25 446 TRP A O 1
ATOM 3510 N N . SER A 1 447 ? -26.938 -29.25 -5.727 1 85.38 447 SER A N 1
ATOM 3511 C CA . SER A 1 447 ? -26.766 -30.656 -6.109 1 85.38 447 SER A CA 1
ATOM 3512 C C . SER A 1 447 ? -25.297 -31.062 -6.09 1 85.38 447 SER A C 1
ATOM 3514 O O . SER A 1 447 ? -24.906 -32.031 -6.758 1 85.38 447 SER A O 1
ATOM 3516 N N . ALA A 1 448 ? -24.547 -30.375 -5.395 1 86.56 448 ALA A N 1
ATOM 3517 C CA . ALA A 1 448 ? -23.125 -30.703 -5.301 1 86.56 448 ALA A CA 1
ATOM 3518 C C . ALA A 1 448 ? -22.906 -31.906 -4.395 1 86.56 448 ALA A C 1
ATOM 3520 O O . ALA A 1 448 ? -23.812 -32.312 -3.662 1 86.56 448 ALA A O 1
ATOM 3521 N N . ARG A 1 449 ? -21.797 -32.438 -4.539 1 86.5 449 ARG A N 1
ATOM 3522 C CA . ARG A 1 449 ? -21.438 -33.594 -3.723 1 86.5 449 ARG A CA 1
ATOM 3523 C C . ARG A 1 449 ? -20.938 -33.156 -2.352 1 86.5 449 ARG A C 1
ATOM 3525 O O . ARG A 1 449 ? -20.078 -32.281 -2.254 1 86.5 449 ARG A O 1
ATOM 3532 N N . PHE A 1 450 ? -21.531 -33.781 -1.328 1 90.62 450 PHE A N 1
ATOM 3533 C CA . PHE A 1 450 ? -21.109 -33.531 0.046 1 90.62 450 PHE A CA 1
ATOM 3534 C C . PHE A 1 450 ? -20.625 -34.812 0.699 1 90.62 450 PHE A C 1
ATOM 3536 O O . PHE A 1 450 ? -21.047 -35.906 0.324 1 90.62 450 PHE A O 1
ATOM 3543 N N . PRO A 1 451 ? -19.656 -34.719 1.613 1 87.25 451 PRO A N 1
ATOM 3544 C CA . PRO A 1 451 ? -19.156 -35.938 2.281 1 87.25 451 PRO A CA 1
ATOM 3545 C C . PRO A 1 451 ? -20.234 -36.656 3.053 1 87.25 451 PRO A C 1
ATOM 3547 O O . PRO A 1 451 ? -20.25 -37.906 3.07 1 87.25 451 PRO A O 1
ATOM 3550 N N . THR A 1 452 ? -21.125 -35.906 3.744 1 91.94 452 THR A N 1
ATOM 3551 C CA . THR A 1 452 ? -22.219 -36.531 4.488 1 91.94 452 THR A CA 1
ATOM 3552 C C . THR A 1 452 ? -23.547 -35.812 4.199 1 91.94 452 THR A C 1
ATOM 3554 O O . THR A 1 452 ? -23.547 -34.656 3.711 1 91.94 452 THR A O 1
ATOM 3557 N N . GLN A 1 453 ? -24.641 -36.5 4.438 1 93.62 453 GLN A N 1
ATOM 3558 C CA . GLN A 1 453 ? -25.969 -35.938 4.223 1 93.62 453 GLN A CA 1
ATOM 3559 C C . GLN A 1 453 ? -26.25 -34.781 5.191 1 93.62 453 GLN A C 1
ATOM 3561 O O . GLN A 1 453 ? -26.906 -33.812 4.832 1 93.62 453 GLN A O 1
ATOM 3566 N N . VAL A 1 454 ? -25.734 -34.906 6.359 1 95 454 VAL A N 1
ATOM 3567 C CA . VAL A 1 454 ? -25.922 -33.844 7.359 1 95 454 VAL A CA 1
ATOM 3568 C C . VAL A 1 454 ? -25.25 -32.562 6.891 1 95 454 VAL A C 1
ATOM 3570 O O . VAL A 1 454 ? -25.828 -31.484 7.02 1 95 454 VAL A O 1
ATOM 3573 N N . GLU A 1 455 ? -24.094 -32.75 6.324 1 95.5 455 GLU A N 1
ATOM 3574 C CA . GLU A 1 455 ? -23.375 -31.578 5.82 1 95.5 455 GLU A CA 1
ATOM 3575 C C . GLU A 1 455 ? -24.156 -30.906 4.684 1 95.5 455 GLU A C 1
ATOM 3577 O O . GLU A 1 455 ? -24.156 -29.688 4.57 1 95.5 455 GLU A O 1
ATOM 3582 N N . GLU A 1 456 ? -24.766 -31.703 3.912 1 95.44 456 GLU A N 1
ATOM 3583 C CA . GLU A 1 456 ? -25.562 -31.188 2.809 1 95.44 456 GLU A CA 1
ATOM 3584 C C . GLU A 1 456 ? -26.75 -30.359 3.322 1 95.44 456 GLU A C 1
ATOM 3586 O O . GLU A 1 456 ? -26.984 -29.25 2.85 1 95.44 456 GLU A O 1
ATOM 3591 N N . ILE A 1 457 ? -27.453 -30.875 4.27 1 96.12 457 ILE A N 1
ATOM 3592 C CA . ILE A 1 457 ? -28.609 -30.203 4.828 1 96.12 457 ILE A CA 1
ATOM 3593 C C . ILE A 1 457 ? -28.188 -28.906 5.523 1 96.12 457 ILE A C 1
ATOM 3595 O O . ILE A 1 457 ? -28.828 -27.875 5.375 1 96.12 457 ILE A O 1
ATOM 3599 N N . CYS A 1 458 ? -27.141 -29.031 6.262 1 96.25 458 CYS A N 1
ATOM 3600 C CA . CYS A 1 458 ? -26.625 -27.859 6.969 1 96.25 458 CYS A CA 1
ATOM 3601 C C . CYS A 1 458 ? -26.203 -26.766 5.992 1 96.25 458 CYS A C 1
ATOM 3603 O O . CYS A 1 458 ? -26.406 -25.578 6.25 1 96.25 458 CYS A O 1
ATOM 3605 N N . TRP A 1 459 ? -25.609 -27.156 4.859 1 96.62 459 TRP A N 1
ATOM 3606 C CA . TRP A 1 459 ? -25.203 -26.203 3.838 1 96.62 459 TRP A CA 1
ATOM 3607 C C . TRP A 1 459 ? -26.422 -25.453 3.271 1 96.62 459 TRP A C 1
ATOM 3609 O O . TRP A 1 459 ? -26.406 -24.234 3.162 1 96.62 459 TRP A O 1
ATOM 3619 N N . LYS A 1 460 ? -27.484 -26.188 2.996 1 96.5 460 LYS A N 1
ATOM 3620 C CA . LYS A 1 460 ? -28.688 -25.594 2.438 1 96.5 460 LYS A CA 1
ATOM 3621 C C . LYS A 1 460 ? -29.375 -24.656 3.445 1 96.5 460 LYS A C 1
ATOM 3623 O O . LYS A 1 460 ? -29.797 -23.562 3.094 1 96.5 460 LYS A O 1
ATOM 3628 N N . ALA A 1 461 ? -29.359 -25.062 4.684 1 96.38 461 ALA A N 1
ATOM 3629 C CA . ALA A 1 461 ? -29.906 -24.219 5.738 1 96.38 461 ALA A CA 1
ATOM 3630 C C . ALA A 1 461 ? -29.078 -22.953 5.918 1 96.38 461 ALA A C 1
ATOM 3632 O O . ALA A 1 461 ? -29.641 -21.844 6.02 1 96.38 461 ALA A O 1
ATOM 3633 N N . ALA A 1 462 ? -27.812 -23.156 5.961 1 96.75 462 ALA A N 1
ATOM 3634 C CA . ALA A 1 462 ? -26.906 -22.016 6.145 1 96.75 462 ALA A CA 1
ATOM 3635 C C . ALA A 1 462 ? -27.016 -21.047 4.98 1 96.75 462 ALA A C 1
ATOM 3637 O O . ALA A 1 462 ? -26.812 -19.844 5.156 1 96.75 462 ALA A O 1
ATOM 3638 N N . GLY A 1 463 ? -27.297 -21.562 3.795 1 95.62 463 GLY A N 1
ATOM 3639 C CA . GLY A 1 463 ? -27.484 -20.688 2.639 1 95.62 463 GLY A CA 1
ATOM 3640 C C . GLY A 1 463 ? -28.766 -19.891 2.693 1 95.62 463 GLY A C 1
ATOM 3641 O O . GLY A 1 463 ? -28.828 -18.781 2.158 1 95.62 463 GLY A O 1
ATOM 3642 N N . ILE A 1 464 ? -29.734 -20.312 3.443 1 95.75 464 ILE A N 1
ATOM 3643 C CA . ILE A 1 464 ? -31.047 -19.688 3.48 1 95.75 464 ILE A CA 1
ATOM 3644 C C . ILE A 1 464 ? -31.125 -18.719 4.652 1 95.75 464 ILE A C 1
ATOM 3646 O O . ILE A 1 464 ? -31.797 -17.688 4.574 1 95.75 464 ILE A O 1
ATOM 3650 N N . ILE A 1 465 ? -30.438 -18.938 5.699 1 95.25 465 ILE A N 1
ATOM 3651 C CA . ILE A 1 465 ? -30.516 -18.188 6.949 1 95.25 465 ILE A CA 1
ATOM 3652 C C . ILE A 1 465 ? -30.203 -16.719 6.695 1 95.25 465 ILE A C 1
ATOM 3654 O O . ILE A 1 465 ? -30.906 -15.828 7.184 1 95.25 465 ILE A O 1
ATOM 3658 N N . PRO A 1 466 ? -29.172 -16.391 5.91 1 93.94 466 PRO A N 1
ATOM 3659 C CA . PRO A 1 466 ? -28.891 -14.977 5.676 1 93.94 466 PRO A CA 1
ATOM 3660 C C . PRO A 1 466 ? -30.062 -14.25 5 1 93.94 466 PRO A C 1
ATOM 3662 O O . PRO A 1 466 ? -30.312 -13.078 5.293 1 93.94 466 PRO A O 1
ATOM 3665 N N . ILE A 1 467 ? -30.781 -14.914 4.125 1 92.94 467 ILE A N 1
ATOM 3666 C CA . ILE A 1 467 ? -31.938 -14.328 3.477 1 92.94 467 ILE A CA 1
ATOM 3667 C C . ILE A 1 467 ? -33.031 -14.039 4.516 1 92.94 467 ILE A C 1
ATOM 3669 O O . ILE A 1 467 ? -33.625 -12.953 4.527 1 92.94 467 ILE A O 1
ATOM 3673 N N . GLY A 1 468 ? -33.25 -15.008 5.359 1 91.44 468 GLY A N 1
ATOM 3674 C CA . GLY A 1 468 ? -34.219 -14.812 6.43 1 91.44 468 GLY A CA 1
ATOM 3675 C C . GLY A 1 468 ? -33.875 -13.664 7.352 1 91.44 468 GLY A C 1
ATOM 3676 O O . GLY A 1 468 ? -34.75 -12.898 7.754 1 91.44 468 GLY A O 1
ATOM 3677 N N . ASN A 1 469 ? -32.656 -13.609 7.641 1 89.88 469 ASN A N 1
ATOM 3678 C CA . ASN A 1 469 ? -32.188 -12.516 8.492 1 89.88 469 ASN A CA 1
ATOM 3679 C C . ASN A 1 469 ? -32.438 -11.156 7.84 1 89.88 469 ASN A C 1
ATOM 3681 O O . ASN A 1 469 ? -32.875 -10.227 8.492 1 89.88 469 ASN A O 1
ATOM 3685 N N . ALA A 1 470 ? -32.094 -11.047 6.543 1 88 470 ALA A N 1
ATOM 3686 C CA . ALA A 1 470 ? -32.281 -9.789 5.82 1 88 470 ALA A CA 1
ATOM 3687 C C . ALA A 1 470 ? -33.75 -9.43 5.715 1 88 470 ALA A C 1
ATOM 3689 O O . ALA A 1 470 ? -34.125 -8.266 5.895 1 88 470 ALA A O 1
ATOM 3690 N N . LEU A 1 471 ? -34.594 -10.359 5.512 1 89.12 471 LEU A N 1
ATOM 3691 C CA . LEU A 1 471 ? -36.031 -10.133 5.414 1 89.12 471 LEU A CA 1
ATOM 3692 C C . LEU A 1 471 ? -36.594 -9.719 6.766 1 89.12 471 LEU A C 1
ATOM 3694 O O . LEU A 1 471 ? -37.469 -8.836 6.836 1 89.12 471 LEU A O 1
ATOM 3698 N N . PHE A 1 472 ? -36.125 -10.344 7.777 1 86.31 472 PHE A N 1
ATOM 3699 C CA . PHE A 1 472 ? -36.594 -9.992 9.117 1 86.31 472 PHE A CA 1
ATOM 3700 C C . PHE A 1 472 ? -36.188 -8.57 9.477 1 86.31 472 PHE A C 1
ATOM 3702 O O . PHE A 1 472 ? -36.969 -7.824 10.062 1 86.31 472 PHE A O 1
ATOM 3709 N N . ALA A 1 473 ? -34.938 -8.203 9.18 1 81.19 473 ALA A N 1
ATOM 3710 C CA . ALA A 1 473 ? -34.5 -6.84 9.43 1 81.19 473 ALA A CA 1
ATOM 3711 C C . ALA A 1 473 ? -35.344 -5.82 8.695 1 81.19 473 ALA A C 1
ATOM 3713 O O . ALA A 1 473 ? -35.75 -4.793 9.258 1 81.19 473 ALA A O 1
ATOM 3714 N N . LEU A 1 474 ? -35.688 -6.109 7.434 1 81.69 474 LEU A N 1
ATOM 3715 C CA . LEU A 1 474 ? -36.531 -5.223 6.652 1 81.69 474 LEU A CA 1
ATOM 3716 C C . LEU A 1 474 ? -37.938 -5.133 7.273 1 81.69 474 LEU A C 1
ATOM 3718 O O . LEU A 1 474 ? -38.531 -4.062 7.281 1 81.69 474 LEU A O 1
ATOM 3722 N N . PHE A 1 475 ? -38.438 -6.23 7.859 1 83.06 475 PHE A N 1
ATOM 3723 C CA . PHE A 1 475 ? -39.719 -6.273 8.531 1 83.06 475 PHE A CA 1
ATOM 3724 C C . PHE A 1 475 ? -39.719 -5.395 9.773 1 83.06 475 PHE A C 1
ATOM 3726 O O . PHE A 1 475 ? -40.656 -4.641 10.016 1 83.06 475 PHE A O 1
ATOM 3733 N N . VAL A 1 476 ? -38.656 -5.469 10.469 1 77.38 476 VAL A N 1
ATOM 3734 C CA . VAL A 1 476 ? -38.562 -4.684 11.695 1 77.38 476 VAL A CA 1
ATOM 3735 C C . VAL A 1 476 ? -38.5 -3.197 11.352 1 77.38 476 VAL A C 1
ATOM 3737 O O . VAL A 1 476 ? -39.156 -2.381 12 1 77.38 476 VAL A O 1
ATOM 3740 N N . ILE A 1 477 ? -37.75 -2.852 10.305 1 74.38 477 ILE A N 1
ATOM 3741 C CA . ILE A 1 477 ? -37.656 -1.464 9.867 1 74.38 477 ILE A CA 1
ATOM 3742 C C . ILE A 1 477 ? -39.031 -0.97 9.414 1 74.38 477 ILE A C 1
ATOM 3744 O O . ILE A 1 477 ? -39.406 0.153 9.734 1 74.38 477 ILE A O 1
ATOM 3748 N N . TYR A 1 478 ? -39.719 -1.772 8.719 1 76.19 478 TYR A N 1
ATOM 3749 C CA . TYR A 1 478 ? -41.062 -1.439 8.234 1 76.19 478 TYR A CA 1
ATOM 3750 C C . TYR A 1 478 ? -42.031 -1.19 9.398 1 76.19 478 TYR A C 1
ATOM 3752 O O . TYR A 1 478 ? -42.781 -0.228 9.383 1 76.19 478 TYR A O 1
ATOM 3760 N N . VAL A 1 479 ? -41.906 -1.958 10.453 1 75.75 479 VAL A N 1
ATOM 3761 C CA . VAL A 1 479 ? -42.812 -1.85 11.594 1 75.75 479 VAL A CA 1
ATOM 3762 C C . VAL A 1 479 ? -42.5 -0.587 12.391 1 75.75 479 VAL A C 1
ATOM 3764 O O . VAL A 1 479 ? -43.406 0.104 12.867 1 75.75 479 VAL A O 1
ATOM 3767 N N . ILE A 1 480 ? -41.219 -0.357 12.484 1 70.19 480 ILE A N 1
ATOM 3768 C CA . ILE A 1 480 ? -40.812 0.804 13.258 1 70.19 480 ILE A CA 1
ATOM 3769 C C . ILE A 1 480 ? -41.188 2.084 12.523 1 70.19 480 ILE A C 1
ATOM 3771 O O . ILE A 1 480 ? -41.625 3.059 13.156 1 70.19 480 ILE A O 1
ATOM 3775 N N . GLU A 1 481 ? -40.969 2.117 11.211 1 66.69 481 GLU A N 1
ATOM 3776 C CA . GLU A 1 481 ? -41.281 3.314 10.43 1 66.69 481 GLU A CA 1
ATOM 3777 C C . GLU A 1 481 ? -42.781 3.561 10.328 1 66.69 481 GLU A C 1
ATOM 3779 O O . GLU A 1 481 ? -43.219 4.711 10.297 1 66.69 481 GLU A O 1
ATOM 3784 N N . PHE A 1 482 ? -43.5 2.6 10.055 1 64.31 482 PHE A N 1
ATOM 3785 C CA . PHE A 1 482 ? -44.906 2.812 9.836 1 64.31 482 PHE A CA 1
ATOM 3786 C C . PHE A 1 482 ? -45.688 2.781 11.148 1 64.31 482 PHE A C 1
ATOM 3788 O O . PHE A 1 482 ? -46.531 1.913 11.359 1 64.31 482 PHE A O 1
ATOM 3795 N N . ASP A 1 483 ? -45.438 3.77 12.133 1 59.34 483 ASP A N 1
ATOM 3796 C CA . ASP A 1 483 ? -46.125 4.262 13.305 1 59.34 483 ASP A CA 1
ATOM 3797 C C . ASP A 1 483 ? -46.562 3.111 14.219 1 59.34 483 ASP A C 1
ATOM 3799 O O . ASP A 1 483 ? -47.594 2.48 13.992 1 59.34 483 ASP A O 1
ATOM 3803 N N . THR A 1 484 ? -45.719 2.572 14.906 1 59.59 484 THR A N 1
ATOM 3804 C CA . THR A 1 484 ? -46 1.521 15.875 1 59.59 484 THR A CA 1
ATOM 3805 C C . THR A 1 484 ? -47.156 1.939 16.781 1 59.59 484 THR A C 1
ATOM 3807 O O . THR A 1 484 ? -47.125 3.016 17.391 1 59.59 484 THR A O 1
ATOM 3810 N N . PRO A 1 485 ? -48.344 1.431 16.531 1 60.97 485 PRO A N 1
ATOM 3811 C CA . PRO A 1 485 ? -49.344 1.702 17.578 1 60.97 485 PRO A CA 1
ATOM 3812 C C . PRO A 1 485 ? -48.781 1.509 18.984 1 60.97 485 PRO A C 1
ATOM 3814 O O . PRO A 1 485 ? -47.844 0.753 19.172 1 60.97 485 PRO A O 1
ATOM 3817 N N . SER A 1 486 ? -49.062 2.391 19.938 1 61.59 486 SER A N 1
ATOM 3818 C CA . SER A 1 486 ? -48.688 2.4 21.359 1 61.59 486 SER A CA 1
ATOM 3819 C C . SER A 1 486 ? -48.594 0.985 21.922 1 61.59 486 SER A C 1
ATOM 3821 O O . SER A 1 486 ? -47.75 0.688 22.75 1 61.59 486 SER A O 1
ATOM 3823 N N . GLY A 1 487 ? -49.438 0.089 21.453 1 63.44 487 GLY A N 1
ATOM 3824 C CA . GLY A 1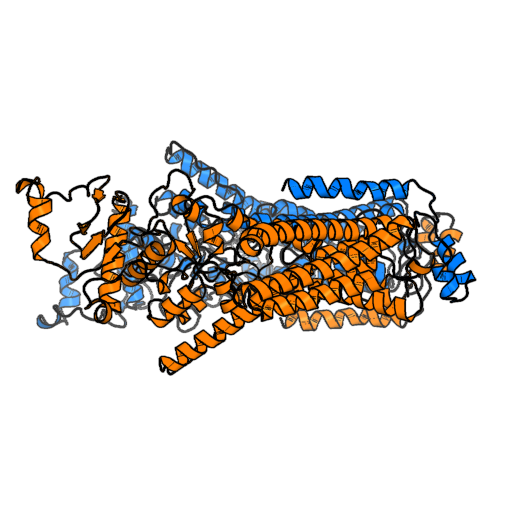 487 ? -49.5 -1.248 22.016 1 63.44 487 GLY A CA 1
ATOM 3825 C C . GLY A 1 487 ? -48.344 -2.137 21.625 1 63.44 487 GLY A C 1
ATOM 3826 O O . GLY A 1 487 ? -48.094 -3.166 22.266 1 63.44 487 GLY A O 1
ATOM 3827 N N . LEU A 1 488 ? -47.656 -1.676 20.641 1 69.81 488 LEU A N 1
ATOM 3828 C CA . LEU A 1 488 ? -46.594 -2.557 20.172 1 69.81 488 LEU A CA 1
ATOM 3829 C C . LEU A 1 488 ? -45.219 -2.09 20.656 1 69.81 488 LEU A C 1
ATOM 3831 O O . LEU A 1 488 ? -44.188 -2.568 20.188 1 69.81 488 LEU A O 1
ATOM 3835 N N . SER A 1 489 ? -45.406 -1.246 21.672 1 70.69 489 SER A N 1
ATOM 3836 C CA . SER A 1 489 ? -44.188 -0.649 22.188 1 70.69 489 SER A CA 1
ATOM 3837 C C . SER A 1 489 ? -43.281 -1.703 22.828 1 70.69 489 SER A C 1
ATOM 3839 O O . SER A 1 489 ? -42.031 -1.651 22.672 1 70.69 489 SER A O 1
ATOM 3841 N N . PHE A 1 490 ? -43.969 -2.689 23.5 1 74.06 490 PHE A N 1
ATOM 3842 C CA . PHE A 1 490 ? -43.219 -3.76 24.109 1 74.06 490 PHE A CA 1
ATOM 3843 C C . PHE A 1 490 ? -42.438 -4.551 23.047 1 74.06 490 PHE A C 1
ATOM 3845 O O . PHE A 1 490 ? -41.25 -4.867 23.234 1 74.06 490 PHE A O 1
ATOM 3852 N N . PHE A 1 491 ? -43.125 -4.793 21.953 1 74.75 491 PHE A N 1
ATOM 3853 C CA . PHE A 1 491 ? -42.531 -5.59 20.891 1 74.75 491 PHE A CA 1
ATOM 3854 C C . PHE A 1 491 ? -41.406 -4.82 20.219 1 74.75 491 PHE A C 1
ATOM 3856 O O . PHE A 1 491 ? -40.312 -5.375 19.969 1 74.75 491 PHE A O 1
ATOM 3863 N N . THR A 1 492 ? -41.594 -3.611 20.047 1 73.31 492 THR A N 1
ATOM 3864 C CA . THR A 1 492 ? -40.625 -2.82 19.297 1 73.31 492 THR A CA 1
ATOM 3865 C C . THR A 1 492 ? -39.406 -2.49 20.156 1 73.31 492 THR A C 1
ATOM 3867 O O . THR A 1 492 ? -38.281 -2.369 19.656 1 73.31 492 THR A O 1
ATOM 3870 N N . SER A 1 493 ? -39.688 -2.432 21.453 1 71.06 493 SER A N 1
ATOM 3871 C CA . SER A 1 493 ? -38.594 -1.979 22.312 1 71.06 493 SER A CA 1
ATOM 3872 C C . SER A 1 493 ? -37.812 -3.158 22.875 1 71.06 493 SER A C 1
ATOM 3874 O O . SER A 1 493 ? -36.594 -3.039 23.172 1 71.06 493 SER A O 1
ATOM 3876 N N . LYS A 1 494 ? -38.438 -4.27 23 1 76.06 494 LYS A N 1
ATOM 3877 C CA . LYS A 1 494 ? -37.75 -5.367 23.688 1 76.06 494 LYS A CA 1
ATOM 3878 C C . LYS A 1 494 ? -37.656 -6.586 22.766 1 76.06 494 LYS A C 1
ATOM 3880 O O . LYS A 1 494 ? -36.562 -7.117 22.578 1 76.06 494 LYS A O 1
ATOM 3885 N N . VAL A 1 495 ? -38.719 -6.961 22.203 1 79.5 495 VAL A N 1
ATOM 3886 C CA . VAL A 1 495 ? -38.75 -8.234 21.484 1 79.5 495 VAL A CA 1
ATOM 3887 C C . VAL A 1 495 ? -37.969 -8.117 20.172 1 79.5 495 VAL A C 1
ATOM 3889 O O . VAL A 1 495 ? -37.125 -8.977 19.859 1 79.5 495 VAL A O 1
ATOM 3892 N N . PHE A 1 496 ? -38.219 -7.086 19.453 1 77.75 496 PHE A N 1
ATOM 3893 C CA . PHE A 1 496 ? -37.594 -6.957 18.125 1 77.75 496 PHE A CA 1
ATOM 3894 C C . PHE A 1 496 ? -36.094 -6.836 18.25 1 77.75 496 PHE A C 1
ATOM 3896 O O . PHE A 1 496 ? -35.344 -7.516 17.531 1 77.75 496 PHE A O 1
ATOM 3903 N N . PRO A 1 497 ? -35.594 -6.09 19.156 1 74.44 497 PRO A N 1
ATOM 3904 C CA . PRO A 1 497 ? -34.125 -6.039 19.297 1 74.44 497 PRO A CA 1
ATOM 3905 C C . PRO A 1 497 ? -33.531 -7.379 19.719 1 74.44 497 PRO A C 1
ATOM 3907 O O . PRO A 1 497 ? -32.469 -7.762 19.234 1 74.44 497 PRO A O 1
ATOM 3910 N N . ALA A 1 498 ? -34.219 -8.055 20.594 1 80 498 ALA A N 1
ATOM 3911 C CA . ALA A 1 498 ? -33.719 -9.375 21 1 80 498 ALA A CA 1
ATOM 3912 C C . ALA A 1 498 ? -33.75 -10.359 19.844 1 80 498 ALA A C 1
ATOM 3914 O O . ALA A 1 498 ? -32.812 -11.148 19.672 1 80 498 ALA A O 1
ATOM 3915 N N . ALA A 1 499 ? -34.812 -10.305 19.109 1 83.06 499 ALA A N 1
ATOM 3916 C CA . ALA A 1 499 ? -34.938 -11.172 17.938 1 83.06 499 ALA A CA 1
ATOM 3917 C C . ALA A 1 499 ? -33.844 -10.836 16.906 1 83.06 499 ALA A C 1
ATOM 3919 O O . ALA A 1 499 ? -33.281 -11.727 16.266 1 83.06 499 ALA A O 1
ATOM 3920 N N . LEU A 1 500 ? -33.594 -9.641 16.781 1 79.62 500 LEU A N 1
ATOM 3921 C CA . LEU A 1 500 ? -32.562 -9.219 15.836 1 79.62 500 LEU A CA 1
ATOM 3922 C C . LEU A 1 500 ? -31.188 -9.719 16.266 1 79.62 500 LEU A C 1
ATOM 3924 O O . LEU A 1 500 ? -30.391 -10.125 15.422 1 79.62 500 LEU A O 1
ATOM 3928 N N . LEU A 1 501 ? -30.969 -9.727 17.469 1 79.75 501 LEU A N 1
ATOM 3929 C CA . LEU A 1 501 ? -29.703 -10.242 18 1 79.75 501 LEU A CA 1
ATOM 3930 C C . LEU A 1 501 ? -29.594 -11.75 17.766 1 79.75 501 LEU A C 1
ATOM 3932 O O . LEU A 1 501 ? -28.531 -12.25 17.391 1 79.75 501 LEU A O 1
ATOM 3936 N N . MET A 1 502 ? -30.672 -12.375 17.969 1 85.62 502 MET A N 1
ATOM 3937 C CA . MET A 1 502 ? -30.688 -13.828 17.781 1 85.62 502 MET A CA 1
ATOM 3938 C C . MET A 1 502 ? -30.5 -14.188 16.312 1 85.62 502 MET A C 1
ATOM 3940 O O . MET A 1 502 ? -29.688 -15.055 15.984 1 85.62 502 MET A O 1
ATOM 3944 N N . PHE A 1 503 ? -31.234 -13.523 15.492 1 86.12 503 PHE A N 1
ATOM 3945 C CA . PHE A 1 503 ? -31.094 -13.773 14.062 1 86.12 503 PHE A CA 1
ATOM 3946 C C . PHE A 1 503 ? -29.719 -13.367 13.562 1 86.12 503 PHE A C 1
ATOM 3948 O O . PHE A 1 503 ? -29.156 -14 12.664 1 86.12 503 PHE A O 1
ATOM 3955 N N . GLY A 1 504 ? -29.234 -12.375 14.195 1 86 504 GLY A N 1
ATOM 3956 C CA . GLY A 1 504 ? -27.875 -11.977 13.875 1 86 504 GLY A CA 1
ATOM 3957 C C . GLY A 1 504 ? -26.844 -13.031 14.242 1 86 504 GLY A C 1
ATOM 3958 O O . GLY A 1 504 ? -25.922 -13.312 13.469 1 86 504 GLY A O 1
ATOM 3959 N N . ALA A 1 505 ? -27 -13.594 15.328 1 88.5 505 ALA A N 1
ATOM 3960 C CA . ALA A 1 505 ? -26.094 -14.656 15.773 1 88.5 505 ALA A CA 1
ATOM 3961 C C . ALA A 1 505 ? -26.219 -15.891 14.875 1 88.5 505 ALA A C 1
ATOM 3963 O O . ALA A 1 505 ? -25.203 -16.5 14.523 1 88.5 505 ALA A O 1
ATOM 3964 N N . LEU A 1 506 ? -27.469 -16.141 14.539 1 92 506 LEU A N 1
ATOM 3965 C CA . LEU A 1 506 ? -27.688 -17.281 13.641 1 92 506 LEU A CA 1
ATOM 3966 C C . LEU A 1 506 ? -27.047 -17.016 12.281 1 92 506 LEU A C 1
ATOM 3968 O O . LEU A 1 506 ? -26.484 -17.938 11.672 1 92 506 LEU A O 1
ATOM 3972 N N . ASN A 1 507 ? -27.188 -15.867 11.859 1 92.69 507 ASN A N 1
ATOM 3973 C CA . ASN A 1 507 ? -26.562 -15.484 10.602 1 92.69 507 ASN A CA 1
ATOM 3974 C C . ASN A 1 507 ? -25.047 -15.625 10.68 1 92.69 507 ASN A C 1
ATOM 3976 O O . ASN A 1 507 ? -24.422 -16.141 9.75 1 92.69 507 ASN A O 1
ATOM 3980 N N . GLY A 1 508 ? -24.484 -15.242 11.766 1 91.5 508 GLY A N 1
ATOM 3981 C CA . GLY A 1 508 ? -23.047 -15.406 11.969 1 91.5 508 GLY A CA 1
ATOM 3982 C C . GLY A 1 508 ? -22.609 -16.859 11.969 1 91.5 508 GLY A C 1
ATOM 3983 O O . GLY A 1 508 ? -21.609 -17.203 11.328 1 91.5 508 GLY A O 1
ATOM 3984 N N . MET A 1 509 ? -23.359 -17.672 12.547 1 94.44 509 MET A N 1
ATOM 3985 C CA . MET A 1 509 ? -23.062 -19.094 12.609 1 94.44 509 MET A CA 1
ATOM 3986 C C . MET A 1 509 ? -23.188 -19.734 11.227 1 94.44 509 MET A C 1
ATOM 3988 O O . MET A 1 509 ? -22.375 -20.594 10.852 1 94.44 509 MET A O 1
ATOM 3992 N N . ALA A 1 510 ? -24.172 -19.312 10.602 1 96.06 510 ALA A N 1
ATOM 3993 C CA . ALA A 1 510 ? -24.375 -19.828 9.25 1 96.06 510 ALA A CA 1
ATOM 3994 C C . ALA A 1 510 ? -23.203 -19.469 8.344 1 96.06 510 ALA A C 1
ATOM 3996 O O . ALA A 1 510 ? -22.703 -20.312 7.586 1 96.06 510 ALA A O 1
ATOM 3997 N N . ARG A 1 511 ? -22.703 -18.328 8.469 1 94.81 511 ARG A N 1
ATOM 3998 C CA . ARG A 1 511 ? -21.594 -17.875 7.637 1 94.81 511 ARG A CA 1
ATOM 3999 C C . ARG A 1 511 ? -20.297 -18.578 8.023 1 94.81 511 ARG A C 1
ATOM 4001 O O . ARG A 1 511 ? -19.484 -18.922 7.156 1 94.81 511 ARG A O 1
ATOM 4008 N N . ILE A 1 512 ? -20.172 -18.781 9.219 1 94.75 512 ILE A N 1
ATOM 4009 C CA . ILE A 1 512 ? -19 -19.531 9.688 1 94.75 512 ILE A CA 1
ATOM 4010 C C . ILE A 1 512 ? -19.047 -20.953 9.156 1 94.75 512 ILE A C 1
ATOM 4012 O O . ILE A 1 512 ? -18.047 -21.5 8.719 1 94.75 512 ILE A O 1
ATOM 4016 N N . TYR A 1 513 ? -20.203 -21.531 9.211 1 95.44 513 TYR A N 1
ATOM 4017 C CA . TYR A 1 513 ? -20.375 -22.891 8.719 1 95.44 513 TYR A CA 1
ATOM 4018 C C . TYR A 1 513 ? -20.078 -22.969 7.219 1 95.44 513 TYR A C 1
ATOM 4020 O O . TYR A 1 513 ? -19.391 -23.891 6.762 1 95.44 513 TYR A O 1
ATOM 4028 N N . LEU A 1 514 ? -20.625 -22.016 6.465 1 95.75 514 LEU A N 1
ATOM 4029 C CA . LEU A 1 514 ? -20.391 -22 5.023 1 95.75 514 LEU A CA 1
ATOM 4030 C C . LEU A 1 514 ? -18.906 -21.922 4.715 1 95.75 514 LEU A C 1
ATOM 4032 O O . LEU A 1 514 ? -18.422 -22.625 3.824 1 95.75 514 LEU A O 1
ATOM 4036 N N . THR A 1 515 ? -18.203 -21.094 5.461 1 94.75 515 THR A N 1
ATOM 4037 C CA . THR A 1 515 ? -16.766 -20.953 5.266 1 94.75 515 THR A CA 1
ATOM 4038 C C . THR A 1 515 ? -16.031 -22.234 5.66 1 94.75 515 THR A C 1
ATOM 4040 O O . THR A 1 515 ? -15.227 -22.75 4.883 1 94.75 515 THR A O 1
ATOM 4043 N N . ALA A 1 516 ? -16.375 -22.797 6.738 1 93.62 516 ALA A N 1
ATOM 4044 C CA . ALA A 1 516 ? -15.695 -23.984 7.238 1 93.62 516 ALA A CA 1
ATOM 4045 C C . ALA A 1 516 ? -15.984 -25.203 6.348 1 93.62 516 ALA A C 1
ATOM 4047 O O . ALA A 1 516 ? -15.078 -25.969 6.027 1 93.62 516 ALA A O 1
ATOM 4048 N N . GLU A 1 517 ? -17.219 -25.328 5.949 1 94.25 517 GLU A N 1
ATOM 4049 C CA . GLU A 1 517 ? -17.609 -26.453 5.117 1 94.25 517 GLU A CA 1
ATOM 4050 C C . GLU A 1 517 ? -16.969 -26.375 3.734 1 94.25 517 GLU A C 1
ATOM 4052 O O . GLU A 1 517 ? -16.672 -27.406 3.127 1 94.25 517 GLU A O 1
ATOM 4057 N N . SER A 1 518 ? -16.766 -25.172 3.25 1 94.62 518 SER A N 1
ATOM 4058 C CA . SER A 1 518 ? -16.109 -25.016 1.958 1 94.62 518 SER A CA 1
ATOM 4059 C C . SER A 1 518 ? -14.703 -25.609 1.979 1 94.62 518 SER A C 1
ATOM 4061 O O . SER A 1 518 ? -14.273 -26.234 1.009 1 94.62 518 SER A O 1
ATOM 4063 N N . PHE A 1 519 ? -14.031 -25.469 3.041 1 93.25 519 PHE A N 1
ATOM 4064 C CA . PHE A 1 519 ? -12.695 -26.047 3.182 1 93.25 519 PHE A CA 1
ATOM 4065 C C . PHE A 1 519 ? -12.773 -27.531 3.502 1 93.25 519 PHE A C 1
ATOM 4067 O O . PHE A 1 519 ? -12.008 -28.328 2.953 1 93.25 519 PHE A O 1
ATOM 4074 N N . ALA A 1 520 ? -13.75 -27.922 4.289 1 91 520 ALA A N 1
ATOM 4075 C CA . ALA A 1 520 ? -13.875 -29.312 4.723 1 91 520 ALA A CA 1
ATOM 4076 C C . ALA A 1 520 ? -14.305 -30.203 3.566 1 91 520 ALA A C 1
ATOM 4078 O O . ALA A 1 520 ? -13.969 -31.391 3.541 1 91 520 ALA A O 1
ATOM 4079 N N . SER A 1 521 ? -14.969 -29.703 2.633 1 91.75 521 SER A N 1
ATOM 4080 C CA . SER A 1 521 ? -15.492 -30.484 1.513 1 91.75 521 SER A CA 1
ATOM 4081 C C . SER A 1 521 ? -14.367 -30.969 0.604 1 91.75 521 SER A C 1
ATOM 4083 O O . SER A 1 521 ? -14.578 -31.859 -0.216 1 91.75 521 SER A O 1
ATOM 4085 N N . LEU A 1 522 ? -13.141 -30.438 0.781 1 91.56 522 LEU A N 1
ATOM 4086 C CA . LEU A 1 522 ? -12 -30.844 -0.034 1 91.56 522 LEU A CA 1
ATOM 4087 C C . LEU A 1 522 ? -11.633 -32.312 0.221 1 91.56 522 LEU A C 1
ATOM 4089 O O . LEU A 1 522 ? -10.969 -32.938 -0.607 1 91.56 522 LEU A O 1
ATOM 4093 N N . ARG A 1 523 ? -12.141 -32.875 1.296 1 89 523 ARG A N 1
ATOM 4094 C CA . ARG A 1 523 ? -11.766 -34.219 1.679 1 89 523 ARG A CA 1
ATOM 4095 C C . ARG A 1 523 ? -12.461 -35.25 0.795 1 89 523 ARG A C 1
ATOM 4097 O O . ARG A 1 523 ? -12.062 -36.438 0.763 1 89 523 ARG A O 1
ATOM 4104 N N . ASN A 1 524 ? -13.523 -34.812 0.169 1 90.12 524 ASN A N 1
ATOM 4105 C CA . ASN A 1 524 ? -14.289 -35.688 -0.707 1 90.12 524 ASN A CA 1
ATOM 4106 C C . ASN A 1 524 ? -14.703 -34.969 -1.992 1 90.12 524 ASN A C 1
ATOM 4108 O O . ASN A 1 524 ? -15.797 -34.438 -2.072 1 90.12 524 ASN A O 1
ATOM 4112 N N . LEU A 1 525 ? -13.82 -35.125 -3.014 1 93.44 525 LEU A N 1
ATOM 4113 C CA . LEU A 1 525 ? -14.094 -34.438 -4.277 1 93.44 525 LEU A CA 1
ATOM 4114 C C . LEU A 1 525 ? -14.258 -35.469 -5.406 1 93.44 525 LEU A C 1
ATOM 4116 O O . LEU A 1 525 ? -13.68 -36.562 -5.359 1 93.44 525 LEU A O 1
ATOM 4120 N N . PRO A 1 526 ? -15.117 -35.125 -6.348 1 94.25 526 PRO A N 1
ATOM 4121 C CA . PRO A 1 526 ? -15.172 -35.938 -7.555 1 94.25 526 PRO A CA 1
ATOM 4122 C C . PRO A 1 526 ? -13.93 -35.812 -8.43 1 94.25 526 PRO A C 1
ATOM 4124 O O . PRO A 1 526 ? -13.227 -34.781 -8.344 1 94.25 526 PRO A O 1
ATOM 4127 N N . ILE A 1 527 ? -13.648 -36.75 -9.242 1 94.44 527 ILE A N 1
ATOM 4128 C CA . ILE A 1 527 ? -12.438 -36.781 -10.055 1 94.44 527 ILE A CA 1
ATOM 4129 C C . ILE A 1 527 ? -12.477 -35.625 -11.055 1 94.44 527 ILE A C 1
ATOM 4131 O O . ILE A 1 527 ? -11.438 -35.062 -11.438 1 94.44 527 ILE A O 1
ATOM 4135 N N . GLY A 1 528 ? -13.633 -35.125 -11.438 1 94.19 528 GLY A N 1
ATOM 4136 C CA . GLY A 1 528 ? -13.758 -34.031 -12.383 1 94.19 528 GLY A CA 1
ATOM 4137 C C . GLY A 1 528 ? -13.281 -32.719 -11.82 1 94.19 528 GLY A C 1
ATOM 4138 O O . GLY A 1 528 ? -12.984 -31.781 -12.578 1 94.19 528 GLY A O 1
ATOM 4139 N N . ALA A 1 529 ? -13.227 -32.562 -10.508 1 94.56 529 ALA A N 1
ATOM 4140 C CA . ALA A 1 529 ? -12.797 -31.344 -9.852 1 94.56 529 ALA A CA 1
ATOM 4141 C C . ALA A 1 529 ? -11.312 -31.078 -10.102 1 94.56 529 ALA A C 1
ATOM 4143 O O . ALA A 1 529 ? -10.859 -29.938 -10.008 1 94.56 529 ALA A O 1
ATOM 4144 N N . PHE A 1 530 ? -10.602 -32.125 -10.453 1 95.44 530 PHE A N 1
ATOM 4145 C CA . PHE A 1 530 ? -9.156 -32 -10.602 1 95.44 530 PHE A CA 1
ATOM 4146 C C . PHE A 1 530 ? -8.773 -31.75 -12.055 1 95.44 530 PHE A C 1
ATOM 4148 O O . PHE A 1 530 ? -7.602 -31.531 -12.367 1 95.44 530 PHE A O 1
ATOM 4155 N N . SER A 1 531 ? -9.734 -31.75 -12.922 1 93.5 531 SER A N 1
ATOM 4156 C CA . SER A 1 531 ? -9.477 -31.484 -14.328 1 93.5 531 SER A CA 1
ATOM 4157 C C . SER A 1 531 ? -9.344 -29.984 -14.586 1 93.5 531 SER A C 1
ATOM 4159 O O . SER A 1 531 ? -10.133 -29.188 -14.078 1 93.5 531 SER A O 1
ATOM 4161 N N . MET A 1 532 ? -8.305 -29.578 -15.289 1 91.56 532 MET A N 1
ATOM 4162 C CA . MET A 1 532 ? -8.047 -28.188 -15.609 1 91.56 532 MET A CA 1
ATOM 4163 C C . MET A 1 532 ? -7.703 -28.016 -17.094 1 91.56 532 MET A C 1
ATOM 4165 O O . MET A 1 532 ? -6.68 -28.531 -17.547 1 91.56 532 MET A O 1
ATOM 4169 N N . PRO A 1 533 ? -8.562 -27.297 -17.781 1 87.62 533 PRO A N 1
ATOM 4170 C CA . PRO A 1 533 ? -8.234 -27.047 -19.188 1 87.62 533 PRO A CA 1
ATOM 4171 C C . PRO A 1 533 ? -6.922 -26.297 -19.359 1 87.62 533 PRO A C 1
ATOM 4173 O O . PRO A 1 533 ? -6.66 -25.328 -18.641 1 87.62 533 PRO A O 1
ATOM 4176 N N . VAL A 1 534 ? -6.125 -26.672 -20.328 1 87.12 534 VAL A N 1
ATOM 4177 C CA . VAL A 1 534 ? -4.773 -26.172 -20.547 1 87.12 534 VAL A CA 1
ATOM 4178 C C . VAL A 1 534 ? -4.832 -24.688 -20.938 1 87.12 534 VAL A C 1
ATOM 4180 O O . VAL A 1 534 ? -3.986 -23.906 -20.516 1 87.12 534 VAL A O 1
ATOM 4183 N N . TRP A 1 535 ? -5.82 -24.234 -21.703 1 83.38 535 TRP A N 1
ATOM 4184 C CA . TRP A 1 535 ? -5.883 -22.859 -22.219 1 83.38 535 TRP A CA 1
ATOM 4185 C C . TRP A 1 535 ? -6.113 -21.875 -21.094 1 83.38 535 TRP A C 1
ATOM 4187 O O . TRP A 1 535 ? -5.719 -20.703 -21.188 1 83.38 535 TRP A O 1
ATOM 4197 N N . LEU A 1 536 ? -6.73 -22.312 -19.969 1 84.88 536 LEU A N 1
ATOM 4198 C CA . LEU A 1 536 ? -6.977 -21.438 -18.828 1 84.88 536 LEU A CA 1
ATOM 4199 C C . LEU A 1 536 ? -5.676 -21.109 -18.109 1 84.88 536 LEU A C 1
ATOM 4201 O O . LEU A 1 536 ? -5.562 -20.047 -17.469 1 84.88 536 LEU A O 1
ATOM 4205 N N . GLN A 1 537 ? -4.789 -21.984 -18.188 1 83.81 537 GLN A N 1
ATOM 4206 C CA . GLN A 1 537 ? -3.533 -21.844 -17.469 1 83.81 537 GLN A CA 1
ATOM 4207 C C . GLN A 1 537 ? -2.588 -20.891 -18.188 1 83.81 537 GLN A C 1
ATOM 4209 O O . GLN A 1 537 ? -1.583 -20.453 -17.609 1 83.81 537 GLN A O 1
ATOM 4214 N N . LEU A 1 538 ? -2.965 -20.469 -19.438 1 76.12 538 LEU A N 1
ATOM 4215 C CA . LEU A 1 538 ? -2.15 -19.547 -20.234 1 76.12 538 LEU A CA 1
ATOM 4216 C C . LEU A 1 538 ? -2.307 -18.109 -19.734 1 76.12 538 LEU A C 1
ATOM 4218 O O . LEU A 1 538 ? -1.439 -17.266 -19.969 1 76.12 538 LEU A O 1
ATOM 4222 N N . PHE A 1 539 ? -3.369 -17.875 -18.953 1 76.19 539 PHE A N 1
ATOM 4223 C CA . PHE A 1 539 ? -3.617 -16.516 -18.484 1 76.19 539 PHE A CA 1
ATOM 4224 C C . PHE A 1 539 ? -2.91 -16.281 -17.156 1 76.19 539 PHE A C 1
ATOM 4226 O O . PHE A 1 539 ? -2.865 -17.156 -16.297 1 76.19 539 PHE A O 1
ATOM 4233 N N . PRO A 1 540 ? -2.383 -15.016 -17.141 1 72.06 540 PRO A N 1
ATOM 4234 C CA . PRO A 1 540 ? -1.686 -14.695 -15.891 1 72.06 540 PRO A CA 1
ATOM 4235 C C . PRO A 1 540 ? -2.592 -14.797 -14.664 1 72.06 540 PRO A C 1
ATOM 4237 O O . PRO A 1 540 ? -3.727 -14.312 -14.688 1 72.06 540 PRO A O 1
ATOM 4240 N N . HIS A 1 541 ? -2.152 -15.586 -13.805 1 74.88 541 HIS A N 1
ATOM 4241 C CA . HIS A 1 541 ? -2.854 -15.734 -12.531 1 74.88 541 HIS A CA 1
ATOM 4242 C C . HIS A 1 541 ? -1.9 -16.172 -11.422 1 74.88 541 HIS A C 1
ATOM 4244 O O . HIS A 1 541 ? -0.745 -16.5 -11.688 1 74.88 541 HIS A O 1
ATOM 4250 N N . ILE A 1 542 ? -2.297 -15.836 -10.25 1 68.88 542 ILE A N 1
ATOM 4251 C CA . ILE A 1 542 ? -1.516 -16.281 -9.109 1 68.88 542 ILE A CA 1
ATOM 4252 C C . ILE A 1 542 ? -2.18 -17.516 -8.477 1 68.88 542 ILE A C 1
ATOM 4254 O O . ILE A 1 542 ? -3.391 -17.516 -8.242 1 68.88 542 ILE A O 1
ATOM 4258 N N . MET B 1 1 ? -2.41 -7.855 16.156 1 25.64 1 MET B N 1
ATOM 4259 C CA . MET B 1 1 ? -1.339 -8.766 15.75 1 25.64 1 MET B CA 1
ATOM 4260 C C . MET B 1 1 ? -1.628 -10.188 16.219 1 25.64 1 MET B C 1
ATOM 4262 O O . MET B 1 1 ? -1.218 -11.148 15.57 1 25.64 1 MET B O 1
ATOM 4266 N N . ALA B 1 2 ? -2.232 -10.172 17.422 1 29.16 2 ALA B N 1
ATOM 4267 C CA . ALA B 1 2 ? -2.416 -11.43 18.141 1 29.16 2 ALA B CA 1
ATOM 4268 C C . ALA B 1 2 ? -3.518 -12.266 17.5 1 29.16 2 ALA B C 1
ATOM 4270 O O . ALA B 1 2 ? -3.418 -13.5 17.438 1 29.16 2 ALA B O 1
ATOM 4271 N N . ILE B 1 3 ? -4.527 -11.578 17.078 1 28.98 3 ILE B N 1
ATOM 4272 C CA . ILE B 1 3 ? -5.668 -12.422 16.734 1 28.98 3 ILE B CA 1
ATOM 4273 C C . ILE B 1 3 ? -5.418 -13.102 15.383 1 28.98 3 ILE B C 1
ATOM 4275 O O . ILE B 1 3 ? -5.805 -14.258 15.188 1 28.98 3 ILE B O 1
ATOM 4279 N N . LEU B 1 4 ? -4.75 -12.43 14.484 1 31.28 4 LEU B N 1
ATOM 4280 C CA . LEU B 1 4 ? -4.484 -13.141 13.234 1 31.28 4 LEU B CA 1
ATOM 4281 C C . LEU B 1 4 ? -3.439 -14.234 13.438 1 31.28 4 LEU B C 1
ATOM 4283 O O . LEU B 1 4 ? -3.281 -15.109 12.586 1 31.28 4 LEU B O 1
ATOM 4287 N N . LYS B 1 5 ? -2.561 -14.109 14.383 1 36.34 5 LYS B N 1
ATOM 4288 C CA . LYS B 1 5 ? -1.593 -15.172 14.641 1 36.34 5 LYS B CA 1
ATOM 4289 C C . LYS B 1 5 ? -2.291 -16.453 15.094 1 36.34 5 LYS B C 1
ATOM 4291 O O . LYS B 1 5 ? -1.878 -17.547 14.719 1 36.34 5 LYS B O 1
ATOM 4296 N N . SER B 1 6 ? -3.246 -16.344 16.016 1 33.03 6 SER B N 1
ATOM 4297 C CA . SER B 1 6 ? -3.748 -17.578 16.625 1 33.03 6 SER B CA 1
ATOM 4298 C C . SER B 1 6 ? -4.727 -18.297 15.711 1 33.03 6 SER B C 1
ATOM 4300 O O . SER B 1 6 ? -5 -19.484 15.891 1 33.03 6 SER B O 1
ATOM 4302 N N . ALA B 1 7 ? -5.504 -17.547 14.906 1 34.47 7 ALA B N 1
ATOM 4303 C CA . ALA B 1 7 ? -6.59 -18.25 14.227 1 34.47 7 ALA B CA 1
ATOM 4304 C C . ALA B 1 7 ? -6.105 -18.875 12.922 1 34.47 7 ALA B C 1
ATOM 4306 O O . ALA B 1 7 ? -6.789 -19.719 12.344 1 34.47 7 ALA B O 1
ATOM 4307 N N . PHE B 1 8 ? -5.07 -18.391 12.414 1 37 8 PHE B N 1
ATOM 4308 C CA . PHE B 1 8 ? -4.684 -18.969 11.133 1 37 8 PHE B CA 1
ATOM 4309 C C . PHE B 1 8 ? -4.184 -20.406 11.312 1 37 8 PHE B C 1
ATOM 4311 O O . PHE B 1 8 ? -4.453 -21.266 10.477 1 37 8 PHE B O 1
ATOM 4318 N N . TRP B 1 9 ? -3.523 -20.656 12.336 1 36.16 9 TRP B N 1
ATOM 4319 C CA . TRP B 1 9 ? -2.865 -21.953 12.484 1 36.16 9 TRP B CA 1
ATOM 4320 C C . TRP B 1 9 ? -3.887 -23.062 12.719 1 36.16 9 TRP B C 1
ATOM 4322 O O . TRP B 1 9 ? -3.756 -24.172 12.18 1 36.16 9 TRP B O 1
ATOM 4332 N N . PRO B 1 10 ? -4.816 -22.797 13.531 1 37.59 10 PRO B N 1
ATOM 4333 C CA . PRO B 1 10 ? -5.676 -23.969 13.766 1 37.59 10 PRO B CA 1
ATOM 4334 C C . PRO B 1 10 ? -6.512 -24.344 12.539 1 37.59 10 PRO B C 1
ATOM 4336 O O . PRO B 1 10 ? -7.02 -25.453 12.453 1 37.59 10 PRO B O 1
ATOM 4339 N N . SER B 1 11 ? -6.82 -23.453 11.727 1 39.25 11 SER B N 1
ATOM 4340 C CA . SER B 1 11 ? -7.637 -23.859 10.586 1 39.25 11 SER B CA 1
ATOM 4341 C C . SER B 1 11 ? -6.828 -24.656 9.578 1 39.25 11 SER B C 1
ATOM 4343 O O . SER B 1 11 ? -7.379 -25.188 8.609 1 39.25 11 SER B O 1
ATOM 4345 N N . CYS B 1 12 ? -5.516 -24.562 9.648 1 42.62 12 CYS B N 1
ATOM 4346 C CA . CYS B 1 12 ? -4.66 -25.406 8.828 1 42.62 12 CYS B CA 1
ATOM 4347 C C . CYS B 1 12 ? -4.703 -26.859 9.305 1 42.62 12 CYS B C 1
ATOM 4349 O O . CYS B 1 12 ? -4.105 -27.734 8.68 1 42.62 12 CYS B O 1
ATOM 4351 N N . LEU B 1 13 ? -5.156 -27.109 10.398 1 44.06 13 LEU B N 1
ATOM 4352 C CA . LEU B 1 13 ? -5.141 -28.453 10.969 1 44.06 13 LEU B CA 1
ATOM 4353 C C . LEU B 1 13 ? -5.961 -29.422 10.109 1 44.06 13 LEU B C 1
ATOM 4355 O O . LEU B 1 13 ? -5.551 -30.562 9.891 1 44.06 13 LEU B O 1
ATOM 4359 N N . PRO B 1 14 ? -7.121 -29.078 9.82 1 48.34 14 PRO B N 1
ATOM 4360 C CA . PRO B 1 14 ? -7.809 -30.109 9.047 1 48.34 14 PRO B CA 1
ATOM 4361 C C . PRO B 1 14 ? -7.148 -30.375 7.699 1 48.34 14 PRO B C 1
ATOM 4363 O O . PRO B 1 14 ? -7.301 -31.469 7.133 1 48.34 14 PRO B O 1
ATOM 4366 N N . ILE B 1 15 ? -6.5 -29.453 7.18 1 52.88 15 ILE B N 1
ATOM 4367 C CA . ILE B 1 15 ? -5.793 -29.688 5.93 1 52.88 15 ILE B CA 1
ATOM 4368 C C . ILE B 1 15 ? -4.719 -30.75 6.145 1 52.88 15 ILE B C 1
ATOM 4370 O O . ILE B 1 15 ? -4.504 -31.609 5.281 1 52.88 15 ILE B O 1
ATOM 4374 N N . LEU B 1 16 ? -4.004 -30.656 7.289 1 48.97 16 LEU B N 1
ATOM 4375 C CA . LEU B 1 16 ? -2.971 -31.641 7.586 1 48.97 16 LEU B CA 1
ATOM 4376 C C . LEU B 1 16 ? -3.578 -33.031 7.766 1 48.97 16 LEU B C 1
ATOM 4378 O O . LEU B 1 16 ? -2.971 -34.031 7.383 1 48.97 16 LEU B O 1
ATOM 4382 N N . SER B 1 17 ? -4.707 -33.062 8.406 1 53.53 17 SER B N 1
ATOM 4383 C CA . SER B 1 17 ? -5.289 -34.375 8.57 1 53.53 17 SER B CA 1
ATOM 4384 C C . SER B 1 17 ? -5.688 -35 7.23 1 53.53 17 SER B C 1
ATOM 4386 O O . SER B 1 17 ? -5.715 -36.219 7.074 1 53.53 17 SER B O 1
ATOM 4388 N N . LEU B 1 18 ? -6.023 -34.25 6.324 1 55.28 18 LEU B N 1
ATOM 4389 C CA . LEU B 1 18 ? -6.391 -34.719 4.992 1 55.28 18 LEU B CA 1
ATOM 4390 C C . LEU B 1 18 ? -5.184 -35.312 4.277 1 55.28 18 LEU B C 1
ATOM 4392 O O . LEU B 1 18 ? -5.309 -36.312 3.549 1 55.28 18 LEU B O 1
ATOM 4396 N N . ALA B 1 19 ? -3.943 -34.719 4.488 1 53.41 19 ALA B N 1
ATOM 4397 C CA . ALA B 1 19 ? -2.742 -35.219 3.82 1 53.41 19 ALA B CA 1
ATOM 4398 C C . ALA B 1 19 ? -2.377 -36.625 4.316 1 53.41 19 ALA B C 1
ATOM 4400 O O . ALA B 1 19 ? -1.769 -37.406 3.586 1 53.41 19 ALA B O 1
ATOM 4401 N N . LEU B 1 20 ? -2.764 -36.969 5.559 1 52.03 20 LEU B N 1
ATOM 4402 C CA . LEU B 1 20 ? -2.418 -38.281 6.094 1 52.03 20 LEU B CA 1
ATOM 4403 C C . LEU B 1 20 ? -3.385 -39.344 5.586 1 52.03 20 LEU B C 1
ATOM 4405 O O . LEU B 1 20 ? -3.143 -40.562 5.754 1 52.03 20 LEU B O 1
ATOM 4409 N N . ALA B 1 21 ? -4.402 -38.938 4.938 1 60.41 21 ALA B N 1
ATOM 4410 C CA . ALA B 1 21 ? -5.359 -39.969 4.492 1 60.41 21 ALA B CA 1
ATOM 4411 C C . ALA B 1 21 ? -4.945 -40.562 3.146 1 60.41 21 ALA B C 1
ATOM 4413 O O . ALA B 1 21 ? -3.885 -40.219 2.613 1 60.41 21 ALA B O 1
ATOM 4414 N N . GLU B 1 22 ? -5.742 -41.375 2.504 1 73.12 22 GLU B N 1
ATOM 4415 C CA . GLU B 1 22 ? -5.516 -42.062 1.23 1 73.12 22 GLU B CA 1
ATOM 4416 C C . GLU B 1 22 ? -5.168 -41.062 0.129 1 73.12 22 GLU B C 1
ATOM 4418 O O . GLU B 1 22 ? -5.844 -40.062 -0.03 1 73.12 22 GLU B O 1
ATOM 4423 N N . SER B 1 23 ? -3.838 -41.188 -0.405 1 85.75 23 SER B N 1
ATOM 4424 C CA . SER B 1 23 ? -3.342 -40.25 -1.416 1 85.75 23 SER B CA 1
ATOM 4425 C C . SER B 1 23 ? -3.301 -40.906 -2.793 1 85.75 23 SER B C 1
ATOM 4427 O O . SER B 1 23 ? -3.158 -42.125 -2.902 1 85.75 23 SER B O 1
ATOM 4429 N N . GLN B 1 24 ? -3.77 -40.219 -3.77 1 90.38 24 GLN B N 1
ATOM 4430 C CA . GLN B 1 24 ? -3.658 -40.594 -5.172 1 90.38 24 GLN B CA 1
ATOM 4431 C C . GLN B 1 24 ? -2.76 -39.625 -5.941 1 90.38 24 GLN B C 1
ATOM 4433 O O . GLN B 1 24 ? -2.643 -38.469 -5.578 1 90.38 24 GLN B O 1
ATOM 4438 N N . THR B 1 25 ? -2.055 -40.219 -6.895 1 90.88 25 THR B N 1
ATOM 4439 C CA . THR B 1 25 ? -1.167 -39.375 -7.691 1 90.88 25 THR B CA 1
ATOM 4440 C C . THR B 1 25 ? -1.942 -38.656 -8.797 1 90.88 25 THR B C 1
ATOM 4442 O O . THR B 1 25 ? -3.041 -39.094 -9.164 1 90.88 25 THR B O 1
ATOM 4445 N N . ALA B 1 26 ? -1.371 -37.562 -9.281 1 92.19 26 ALA B N 1
ATOM 4446 C CA . ALA B 1 26 ? -1.976 -36.844 -10.383 1 92.19 26 ALA B CA 1
ATOM 4447 C C . ALA B 1 26 ? -2.082 -37.688 -11.641 1 92.19 26 ALA B C 1
ATOM 4449 O O . ALA B 1 26 ? -3.037 -37.562 -12.406 1 92.19 26 ALA B O 1
ATOM 4450 N N . ASP B 1 27 ? -1.143 -38.625 -11.82 1 89.62 27 ASP B N 1
ATOM 4451 C CA . ASP B 1 27 ? -1.146 -39.5 -12.977 1 89.62 27 ASP B CA 1
ATOM 4452 C C . ASP B 1 27 ? -2.328 -40.469 -12.922 1 89.62 27 ASP B C 1
ATOM 4454 O O . ASP B 1 27 ? -2.951 -40.75 -13.953 1 89.62 27 ASP B O 1
ATOM 4458 N N . ASP B 1 28 ? -2.629 -40.938 -11.75 1 92.06 28 ASP B N 1
ATOM 4459 C CA . ASP B 1 28 ? -3.766 -41.844 -11.562 1 92.06 28 ASP B CA 1
ATOM 4460 C C . ASP B 1 28 ? -5.078 -41.125 -11.891 1 92.06 28 ASP B C 1
ATOM 4462 O O . ASP B 1 28 ? -5.945 -41.688 -12.555 1 92.06 28 ASP B O 1
ATOM 4466 N N . ILE B 1 29 ? -5.211 -39.938 -11.414 1 93.31 29 ILE B N 1
ATOM 4467 C CA . ILE B 1 29 ? -6.418 -39.156 -11.648 1 93.31 29 ILE B CA 1
ATOM 4468 C C . ILE B 1 29 ? -6.562 -38.844 -13.141 1 93.31 29 ILE B C 1
ATOM 4470 O O . ILE B 1 29 ? -7.664 -38.938 -13.688 1 93.31 29 ILE B O 1
ATOM 4474 N N . GLN B 1 30 ? -5.453 -38.562 -13.781 1 92.06 30 GLN B N 1
ATOM 4475 C CA . GLN B 1 30 ? -5.48 -38.281 -15.219 1 92.06 30 GLN B CA 1
ATOM 4476 C C . GLN B 1 30 ? -5.934 -39.5 -16 1 92.06 30 GLN B C 1
ATOM 4478 O O . GLN B 1 30 ? -6.715 -39.406 -16.953 1 92.06 30 GLN B O 1
ATOM 4483 N N . ARG B 1 31 ? -5.449 -40.625 -15.625 1 91.12 31 ARG B N 1
ATOM 4484 C CA . ARG B 1 31 ? -5.859 -41.875 -16.266 1 91.12 31 ARG B CA 1
ATOM 4485 C C . ARG B 1 31 ? -7.355 -42.125 -16.078 1 91.12 31 ARG B C 1
ATOM 4487 O O . ARG B 1 31 ? -8.055 -42.469 -17.047 1 91.12 31 ARG B O 1
ATOM 4494 N N . LEU B 1 32 ? -7.887 -41.875 -14.898 1 92.88 32 LEU B N 1
ATOM 4495 C CA . LEU B 1 32 ? -9.297 -42.062 -14.602 1 92.88 32 LEU B CA 1
ATOM 4496 C C . LEU B 1 32 ? -10.164 -41.094 -15.414 1 92.88 32 LEU B C 1
ATOM 4498 O O . LEU B 1 32 ? -11.234 -41.469 -15.898 1 92.88 32 LEU B O 1
ATOM 4502 N N . ILE B 1 33 ? -9.742 -39.906 -15.539 1 92.44 33 ILE B N 1
ATOM 4503 C CA . ILE B 1 33 ? -10.492 -38.906 -16.281 1 92.44 33 ILE B CA 1
ATOM 4504 C C . ILE B 1 33 ? -10.516 -39.25 -17.766 1 92.44 33 ILE B C 1
ATOM 4506 O O . ILE B 1 33 ? -11.562 -39.188 -18.422 1 92.44 33 ILE B O 1
ATOM 4510 N N . THR B 1 34 ? -9.305 -39.656 -18.312 1 90.5 34 THR B N 1
ATOM 4511 C CA . THR B 1 34 ? -9.211 -39.969 -19.734 1 90.5 34 THR B CA 1
ATOM 4512 C C . THR B 1 34 ? -10.062 -41.219 -20.047 1 90.5 34 THR B C 1
ATOM 4514 O O . THR B 1 34 ? -10.656 -41.281 -21.125 1 90.5 34 THR B O 1
ATOM 4517 N N . GLU B 1 35 ? -10.18 -42.125 -19.125 1 92.5 35 GLU B N 1
ATOM 4518 C CA . GLU B 1 35 ? -10.969 -43.312 -19.312 1 92.5 35 GLU B CA 1
ATOM 4519 C C . GLU B 1 35 ? -12.453 -43 -19.438 1 92.5 35 GLU B C 1
ATOM 4521 O O . GLU B 1 35 ? -13.211 -43.781 -20.031 1 92.5 35 GLU B O 1
ATOM 4526 N N . GLN B 1 36 ? -12.922 -41.875 -18.859 1 91.06 36 GLN B N 1
ATOM 4527 C CA . GLN B 1 36 ? -14.336 -41.531 -18.875 1 91.06 36 GLN B CA 1
ATOM 4528 C C . GLN B 1 36 ? -14.711 -40.781 -20.156 1 91.06 36 GLN B C 1
ATOM 4530 O O . GLN B 1 36 ? -15.883 -40.5 -20.391 1 91.06 36 GLN B O 1
ATOM 4535 N N . ASN B 1 37 ? -13.898 -40.562 -21.109 1 86.56 37 ASN B N 1
ATOM 4536 C CA . ASN B 1 37 ? -14.078 -40 -22.453 1 86.56 37 ASN B CA 1
ATOM 4537 C C . ASN B 1 37 ? -14.984 -38.781 -22.438 1 86.56 37 ASN B C 1
ATOM 4539 O O . ASN B 1 37 ? -15.93 -38.688 -23.219 1 86.56 37 ASN B O 1
ATOM 4543 N N . GLY B 1 38 ? -14.938 -37.875 -21.469 1 83.44 38 GLY B N 1
ATOM 4544 C CA . GLY B 1 38 ? -15.656 -36.594 -21.469 1 83.44 38 GLY B CA 1
ATOM 4545 C C . GLY B 1 38 ? -17.062 -36.719 -20.922 1 83.44 38 GLY B C 1
ATOM 4546 O O . GLY B 1 38 ? -17.891 -35.812 -21.125 1 83.44 38 GLY B O 1
ATOM 4547 N N . ASP B 1 39 ? -17.453 -37.781 -20.25 1 90.69 39 ASP B N 1
ATOM 4548 C CA . ASP B 1 39 ? -18.766 -37.969 -19.625 1 90.69 39 ASP B CA 1
ATOM 4549 C C . ASP B 1 39 ? -18.875 -37.125 -18.344 1 90.69 39 ASP B C 1
ATOM 4551 O O . ASP B 1 39 ? -18.312 -37.469 -17.312 1 90.69 39 ASP B O 1
ATOM 4555 N N . SER B 1 40 ? -19.656 -36.062 -18.547 1 90.44 40 SER B N 1
ATOM 4556 C CA . SER B 1 40 ? -19.781 -35.125 -17.453 1 90.44 40 SER B CA 1
ATOM 4557 C C . SER B 1 40 ? -20.406 -35.781 -16.219 1 90.44 40 SER B C 1
ATOM 4559 O O . SER B 1 40 ? -20.031 -35.469 -15.086 1 90.44 40 SER B O 1
ATOM 4561 N N . LYS B 1 41 ? -21.375 -36.688 -16.312 1 88.25 41 LYS B N 1
ATOM 4562 C CA . LYS B 1 41 ? -22.031 -37.375 -15.203 1 88.25 41 LYS B CA 1
ATOM 4563 C C . LYS B 1 41 ? -21.078 -38.281 -14.445 1 88.25 41 LYS B C 1
ATOM 4565 O O . LYS B 1 41 ? -21.078 -38.281 -13.211 1 88.25 41 LYS B O 1
ATOM 4570 N N . ALA B 1 42 ? -20.234 -38.938 -15.172 1 91.5 42 ALA B N 1
ATOM 4571 C CA . ALA B 1 42 ? -19.25 -39.812 -14.555 1 91.5 42 ALA B CA 1
ATOM 4572 C C . ALA B 1 42 ? -18.188 -39 -13.812 1 91.5 42 ALA B C 1
ATOM 4574 O O . ALA B 1 42 ? -17.75 -39.406 -12.719 1 91.5 42 ALA B O 1
ATOM 4575 N N . LEU B 1 43 ? -17.797 -37.969 -14.453 1 92.5 43 LEU B N 1
ATOM 4576 C CA . LEU B 1 43 ? -16.766 -37.125 -13.867 1 92.5 43 LEU B CA 1
ATOM 4577 C C . LEU B 1 43 ? -17.234 -36.531 -12.555 1 92.5 43 LEU B C 1
ATOM 4579 O O . LEU B 1 43 ? -16.422 -36.219 -11.672 1 92.5 43 LEU B O 1
ATOM 4583 N N . SER B 1 44 ? -18.531 -36.344 -12.406 1 91.38 44 SER B N 1
ATOM 4584 C CA . SER B 1 44 ? -19.094 -35.75 -11.195 1 91.38 44 SER B CA 1
ATOM 4585 C C . SER B 1 44 ? -19.469 -36.844 -10.188 1 91.38 44 SER B C 1
ATOM 4587 O O . SER B 1 44 ? -19.672 -36.531 -9 1 91.38 44 SER B O 1
ATOM 4589 N N . ALA B 1 45 ? -19.469 -38.094 -10.609 1 89.75 45 ALA B N 1
ATOM 4590 C CA . ALA B 1 45 ? -19.953 -39.156 -9.758 1 89.75 45 ALA B CA 1
ATOM 4591 C C . ALA B 1 45 ? -18.797 -39.938 -9.117 1 89.75 45 ALA B C 1
ATOM 4593 O O . ALA B 1 45 ? -18.875 -40.344 -7.961 1 89.75 45 ALA B O 1
ATOM 4594 N N . ILE B 1 46 ? -17.688 -40.125 -9.805 1 92.12 46 ILE B N 1
ATOM 4595 C CA . ILE B 1 46 ? -16.562 -40.906 -9.312 1 92.12 46 ILE B CA 1
ATOM 4596 C C . ILE B 1 46 ? -15.766 -40.094 -8.297 1 92.12 46 ILE B C 1
ATOM 4598 O O . ILE B 1 46 ? -15.359 -38.938 -8.578 1 92.12 46 ILE B O 1
ATOM 4602 N N . SER B 1 47 ? -15.586 -40.688 -7.152 1 91.25 47 SER B N 1
ATOM 4603 C CA . SER B 1 47 ? -14.898 -40 -6.066 1 91.25 47 SER B CA 1
ATOM 4604 C C . SER B 1 47 ? -13.391 -40.219 -6.145 1 91.25 47 SER B C 1
ATOM 4606 O O . SER B 1 47 ? -12.93 -41.312 -6.449 1 91.25 47 SER B O 1
ATOM 4608 N N . ALA B 1 48 ? -12.719 -39.125 -5.969 1 92.94 48 ALA B N 1
ATOM 4609 C CA . ALA B 1 48 ? -11.266 -39.219 -5.836 1 92.94 48 ALA B CA 1
ATOM 4610 C C . ALA B 1 48 ? -10.859 -39.469 -4.383 1 92.94 48 ALA B C 1
ATOM 4612 O O . ALA B 1 48 ? -11.703 -39.406 -3.482 1 92.94 48 ALA B O 1
ATOM 4613 N N . ALA B 1 49 ? -9.562 -39.812 -4.211 1 90.5 49 ALA B N 1
ATOM 4614 C CA . ALA B 1 49 ? -9.023 -39.938 -2.857 1 90.5 49 ALA B CA 1
ATOM 4615 C C . ALA B 1 49 ? -9.062 -38.594 -2.129 1 90.5 49 ALA B C 1
ATOM 4617 O O . ALA B 1 49 ? -9.258 -37.531 -2.752 1 90.5 49 ALA B O 1
ATOM 4618 N N . SER B 1 50 ? -8.945 -38.625 -0.831 1 88.44 50 SER B N 1
ATOM 4619 C CA . SER B 1 50 ? -9.031 -37.438 -0.005 1 88.44 50 SER B CA 1
ATOM 4620 C C . SER B 1 50 ? -7.926 -36.438 -0.347 1 88.44 50 SER B C 1
ATOM 4622 O O . SER B 1 50 ? -8.086 -35.219 -0.172 1 88.44 50 SER B O 1
ATOM 4624 N N . TRP B 1 51 ? -6.836 -37.031 -0.802 1 90.75 51 TRP B N 1
ATOM 4625 C CA . TRP B 1 51 ? -5.711 -36.188 -1.187 1 90.75 51 TRP B CA 1
ATOM 4626 C C . TRP B 1 51 ? -5.172 -36.594 -2.555 1 90.75 51 TRP B C 1
ATOM 4628 O O . TRP B 1 51 ? -4.895 -37.781 -2.799 1 90.75 51 TRP B O 1
ATOM 4638 N N . VAL B 1 52 ? -5.141 -35.656 -3.402 1 92.62 52 VAL B N 1
ATOM 4639 C CA . VAL B 1 52 ? -4.559 -35.844 -4.723 1 92.62 52 VAL B CA 1
ATOM 4640 C C . VAL B 1 52 ? -3.293 -35 -4.867 1 92.62 52 VAL B C 1
ATOM 4642 O O . VAL B 1 52 ? -3.322 -33.781 -4.66 1 92.62 52 VAL B O 1
ATOM 4645 N N . ASP B 1 53 ? -2.15 -35.656 -5.223 1 91.56 53 ASP B N 1
ATOM 4646 C CA . ASP B 1 53 ? -0.872 -34.938 -5.359 1 91.56 53 ASP B CA 1
ATOM 4647 C C . ASP B 1 53 ? -0.867 -34.031 -6.586 1 91.56 53 ASP B C 1
ATOM 4649 O O . ASP B 1 53 ? -1.58 -34.312 -7.559 1 91.56 53 ASP B O 1
ATOM 4653 N N . SER B 1 54 ? -0.008 -33 -6.48 1 91.94 54 SER B N 1
ATOM 4654 C CA . SER B 1 54 ? 0.204 -32.125 -7.629 1 91.94 54 SER B CA 1
ATOM 4655 C C . SER B 1 54 ? 0.971 -32.844 -8.734 1 91.94 54 SER B C 1
ATOM 4657 O O . SER B 1 54 ? 1.654 -33.844 -8.484 1 91.94 54 SER B O 1
ATOM 4659 N N . PRO B 1 55 ? 0.794 -32.344 -9.945 1 93 55 PRO B N 1
ATOM 4660 C CA . PRO B 1 55 ? 1.549 -32.969 -11.039 1 93 55 PRO B CA 1
ATOM 4661 C C . PRO B 1 55 ? 3.061 -32.812 -10.867 1 93 55 PRO B C 1
ATOM 4663 O O . PRO B 1 55 ? 3.529 -31.828 -10.312 1 93 55 PRO B O 1
ATOM 4666 N N . LYS B 1 56 ? 3.779 -33.781 -11.406 1 92.56 56 LYS B N 1
ATOM 4667 C CA . LYS B 1 56 ? 5.234 -33.812 -11.273 1 92.56 56 LYS B CA 1
ATOM 4668 C C . LYS B 1 56 ? 5.902 -33 -12.375 1 92.56 56 LYS B C 1
ATOM 4670 O O . LYS B 1 56 ? 7.125 -32.812 -12.375 1 92.56 56 LYS B O 1
ATOM 4675 N N . VAL B 1 57 ? 5.16 -32.562 -13.328 1 93.75 57 VAL B N 1
ATOM 4676 C CA . VAL B 1 57 ? 5.699 -31.812 -14.453 1 93.75 57 VAL B CA 1
ATOM 4677 C C . VAL B 1 57 ? 5.023 -30.453 -14.523 1 93.75 57 VAL B C 1
ATOM 4679 O O . VAL B 1 57 ? 3.84 -30.312 -14.211 1 93.75 57 VAL B O 1
ATOM 4682 N N . ARG B 1 58 ? 5.836 -29.469 -14.812 1 92.25 58 ARG B N 1
ATOM 4683 C CA . ARG B 1 58 ? 5.316 -28.125 -15.047 1 92.25 58 ARG B CA 1
ATOM 4684 C C . ARG B 1 58 ? 5.484 -27.719 -16.5 1 92.25 58 ARG B C 1
ATOM 4686 O O . ARG B 1 58 ? 6.34 -28.25 -17.203 1 92.25 58 ARG B O 1
ATOM 4693 N N . GLY B 1 59 ? 4.605 -26.844 -16.953 1 92.06 59 GLY B N 1
ATOM 4694 C CA . GLY B 1 59 ? 4.672 -26.359 -18.328 1 92.06 59 GLY B CA 1
ATOM 4695 C C . GLY B 1 59 ? 5.52 -25.109 -18.469 1 92.06 59 GLY B C 1
ATOM 4696 O O . GLY B 1 59 ? 6.047 -24.594 -17.484 1 92.06 59 GLY B O 1
ATOM 4697 N N . THR B 1 60 ? 5.711 -24.703 -19.719 1 91.88 60 THR B N 1
ATOM 4698 C CA . THR B 1 60 ? 6.492 -23.516 -20.031 1 91.88 60 THR B CA 1
ATOM 4699 C C . THR B 1 60 ? 5.859 -22.281 -19.406 1 91.88 60 THR B C 1
ATOM 4701 O O . THR B 1 60 ? 6.559 -21.438 -18.812 1 91.88 60 THR B O 1
ATOM 4704 N N . VAL B 1 61 ? 4.566 -22.219 -19.453 1 90.5 61 VAL B N 1
ATOM 4705 C CA . VAL B 1 61 ? 3.877 -21.047 -18.922 1 90.5 61 VAL B CA 1
ATOM 4706 C C . VAL B 1 61 ? 3.975 -21.031 -17.406 1 90.5 61 VAL B C 1
ATOM 4708 O O . VAL B 1 61 ? 4.066 -19.969 -16.781 1 90.5 61 VAL B O 1
ATOM 4711 N N . ASP B 1 62 ? 3.945 -22.188 -16.797 1 91 62 ASP B N 1
ATOM 4712 C CA . ASP B 1 62 ? 4.078 -22.281 -15.344 1 91 62 ASP B CA 1
ATOM 4713 C C . ASP B 1 62 ? 5.422 -21.719 -14.875 1 91 62 ASP B C 1
ATOM 4715 O O . ASP B 1 62 ? 5.492 -21 -13.891 1 91 62 ASP B O 1
ATOM 4719 N N . ILE B 1 63 ? 6.449 -22.078 -15.586 1 92.56 63 ILE B N 1
ATOM 4720 C CA . ILE B 1 63 ? 7.789 -21.594 -15.273 1 92.56 63 ILE B CA 1
ATOM 4721 C C . ILE B 1 63 ? 7.848 -20.078 -15.453 1 92.56 63 ILE B C 1
ATOM 4723 O O . ILE B 1 63 ? 8.336 -19.359 -14.578 1 92.56 63 ILE B O 1
ATOM 4727 N N . LEU B 1 64 ? 7.34 -19.703 -16.594 1 91.88 64 LEU B N 1
ATOM 4728 C CA . LEU B 1 64 ? 7.355 -18.281 -16.922 1 91.88 64 LEU B CA 1
ATOM 4729 C C . LEU B 1 64 ? 6.613 -17.453 -15.867 1 91.88 64 LEU B C 1
ATOM 4731 O O . LEU B 1 64 ? 7.137 -16.469 -15.367 1 91.88 64 LEU B O 1
ATOM 4735 N N . LEU B 1 65 ? 5.422 -17.844 -15.5 1 89.56 65 LEU B N 1
ATOM 4736 C CA . LEU B 1 65 ? 4.586 -17.094 -14.578 1 89.56 65 LEU B CA 1
ATOM 4737 C C . LEU B 1 65 ? 5.184 -17.094 -13.172 1 89.56 65 LEU B C 1
ATOM 4739 O O . LEU B 1 65 ? 5.145 -16.062 -12.477 1 89.56 65 LEU B O 1
ATOM 4743 N N . THR B 1 66 ? 5.68 -18.172 -12.75 1 90.12 66 THR B N 1
ATOM 4744 C CA . THR B 1 66 ? 6.289 -18.234 -11.43 1 90.12 66 THR B CA 1
ATOM 4745 C C . THR B 1 66 ? 7.48 -17.281 -11.344 1 90.12 66 THR B C 1
ATOM 4747 O O . THR B 1 66 ? 7.656 -16.578 -10.344 1 90.12 66 THR B O 1
ATOM 4750 N N . CYS B 1 67 ? 8.289 -17.234 -12.352 1 93.06 67 CYS B N 1
ATOM 4751 C CA . CYS B 1 67 ? 9.453 -16.359 -12.367 1 93.06 67 CYS B CA 1
ATOM 4752 C C . CYS B 1 67 ? 9.031 -14.898 -12.461 1 93.06 67 CYS B C 1
ATOM 4754 O O . CYS B 1 67 ? 9.578 -14.047 -11.766 1 93.06 67 CYS B O 1
ATOM 4756 N N . VAL B 1 68 ? 8.078 -14.648 -13.305 1 90.56 68 VAL B N 1
ATOM 4757 C CA . VAL B 1 68 ? 7.629 -13.273 -13.492 1 90.56 68 VAL B CA 1
ATOM 4758 C C . VAL B 1 68 ? 6.996 -12.758 -12.195 1 90.56 68 VAL B C 1
ATOM 4760 O O . VAL B 1 68 ? 7.27 -11.641 -11.766 1 90.56 68 VAL B O 1
ATOM 4763 N N . VAL B 1 69 ? 6.156 -13.555 -11.57 1 88.12 69 VAL B N 1
ATOM 4764 C CA . VAL B 1 69 ? 5.516 -13.156 -10.328 1 88.12 69 VAL B CA 1
ATOM 4765 C C . VAL B 1 69 ? 6.57 -12.922 -9.25 1 88.12 69 VAL B C 1
ATOM 4767 O O . VAL B 1 69 ? 6.469 -11.977 -8.469 1 88.12 69 VAL B O 1
ATOM 4770 N N . THR B 1 70 ? 7.543 -13.773 -9.211 1 91.69 70 THR B N 1
ATOM 4771 C CA . THR B 1 70 ? 8.617 -13.609 -8.234 1 91.69 70 THR B CA 1
ATOM 4772 C C . THR B 1 70 ? 9.406 -12.336 -8.516 1 91.69 70 THR B C 1
ATOM 4774 O O . THR B 1 70 ? 9.773 -11.609 -7.59 1 91.69 70 THR B O 1
ATOM 4777 N N . LEU B 1 71 ? 9.648 -12.055 -9.789 1 92.06 71 LEU B N 1
ATOM 4778 C CA . LEU B 1 71 ? 10.375 -10.844 -10.148 1 92.06 71 LEU B CA 1
ATOM 4779 C C . LEU B 1 71 ? 9.586 -9.602 -9.758 1 92.06 71 LEU B C 1
ATOM 4781 O O . LEU B 1 71 ? 10.148 -8.633 -9.25 1 92.06 71 LEU B O 1
ATOM 4785 N N . VAL B 1 72 ? 8.336 -9.656 -9.93 1 86.88 72 VAL B N 1
ATOM 4786 C CA . VAL B 1 72 ? 7.477 -8.539 -9.547 1 86.88 72 VAL B CA 1
ATOM 4787 C C . VAL B 1 72 ? 7.5 -8.367 -8.031 1 86.88 72 VAL B C 1
ATOM 4789 O O . VAL B 1 72 ? 7.547 -7.238 -7.531 1 86.88 72 VAL B O 1
ATOM 4792 N N . ALA B 1 73 ? 7.441 -9.43 -7.34 1 87 73 ALA B N 1
ATOM 4793 C CA . ALA B 1 73 ? 7.516 -9.383 -5.883 1 87 73 ALA B CA 1
ATOM 4794 C C . ALA B 1 73 ? 8.82 -8.75 -5.418 1 87 73 ALA B C 1
ATOM 4796 O O . ALA B 1 73 ? 8.844 -8 -4.441 1 87 73 ALA B O 1
ATOM 4797 N N . CYS B 1 74 ? 9.836 -8.992 -6.176 1 89.12 74 CYS B N 1
ATOM 4798 C CA . CYS B 1 74 ? 11.156 -8.492 -5.797 1 89.12 74 CYS B CA 1
ATOM 4799 C C . CYS B 1 74 ? 11.234 -6.98 -5.996 1 89.12 74 CYS B C 1
ATOM 4801 O O . CYS B 1 74 ? 11.977 -6.297 -5.293 1 89.12 74 CYS B O 1
ATOM 4803 N N . VAL B 1 75 ? 10.547 -6.465 -6.902 1 85.81 75 VAL B N 1
ATOM 4804 C CA . VAL B 1 75 ? 10.656 -5.039 -7.188 1 85.81 75 VAL B CA 1
ATOM 4805 C C . VAL B 1 75 ? 9.477 -4.293 -6.574 1 85.81 75 VAL B C 1
ATOM 4807 O O . VAL B 1 75 ? 9.312 -3.09 -6.789 1 85.81 75 VAL B O 1
ATOM 4810 N N . TRP B 1 76 ? 8.734 -4.875 -5.695 1 76.56 76 TRP B N 1
ATOM 4811 C CA . TRP B 1 76 ? 7.484 -4.336 -5.168 1 76.56 76 TRP B CA 1
ATOM 4812 C C . TRP B 1 76 ? 7.738 -3.062 -4.367 1 76.56 76 TRP B C 1
ATOM 4814 O O . TRP B 1 76 ? 6.98 -2.094 -4.477 1 76.56 76 TRP B O 1
ATOM 4824 N N . SER B 1 77 ? 8.812 -3.074 -3.623 1 70.12 77 SER B N 1
ATOM 4825 C CA . SER B 1 77 ? 9.086 -1.97 -2.709 1 70.12 77 SER B CA 1
ATOM 4826 C C . SER B 1 77 ? 9.383 -0.682 -3.471 1 70.12 77 SER B C 1
ATOM 4828 O O . SER B 1 77 ? 9.227 0.415 -2.93 1 70.12 77 SER B O 1
ATOM 4830 N N . VAL B 1 78 ? 9.758 -0.81 -4.676 1 70.06 78 VAL B N 1
ATOM 4831 C CA . VAL B 1 78 ? 10.156 0.38 -5.422 1 70.06 78 VAL B CA 1
ATOM 4832 C C . VAL B 1 78 ? 9.234 0.567 -6.625 1 70.06 78 VAL B C 1
ATOM 4834 O O . VAL B 1 78 ? 9.492 1.418 -7.48 1 70.06 78 VAL B O 1
ATOM 4837 N N . LEU B 1 79 ? 8.234 -0.285 -6.715 1 61.09 79 LEU B N 1
ATOM 4838 C CA . LEU B 1 79 ? 7.391 -0.365 -7.902 1 61.09 79 LEU B CA 1
ATOM 4839 C C . LEU B 1 79 ? 6.719 0.976 -8.18 1 61.09 79 LEU B C 1
ATOM 4841 O O . LEU B 1 79 ? 6.406 1.287 -9.336 1 61.09 79 LEU B O 1
ATOM 4845 N N . HIS B 1 80 ? 6.609 1.863 -7.203 1 58.38 80 HIS B N 1
ATOM 4846 C CA . HIS B 1 80 ? 5.859 3.098 -7.406 1 58.38 80 HIS B CA 1
ATOM 4847 C C . HIS B 1 80 ? 6.777 4.23 -7.855 1 58.38 80 HIS B C 1
ATOM 4849 O O . HIS B 1 80 ? 6.309 5.301 -8.242 1 58.38 80 HIS B O 1
ATOM 4855 N N . GLN B 1 81 ? 7.961 3.955 -7.93 1 60.41 81 GLN B N 1
ATOM 4856 C CA . GLN B 1 81 ? 8.945 4.918 -8.422 1 60.41 81 GLN B CA 1
ATOM 4857 C C . GLN B 1 81 ? 9.531 4.477 -9.758 1 60.41 81 GLN B C 1
ATOM 4859 O O . GLN B 1 81 ? 10.344 3.549 -9.805 1 60.41 81 GLN B O 1
ATOM 4864 N N . ASN B 1 82 ? 9.086 5.051 -10.812 1 59.62 82 ASN B N 1
ATOM 4865 C CA . ASN B 1 82 ? 9.352 4.59 -12.172 1 59.62 82 ASN B CA 1
ATOM 4866 C C . ASN B 1 82 ? 10.844 4.316 -12.391 1 59.62 82 ASN B C 1
ATOM 4868 O O . ASN B 1 82 ? 11.219 3.215 -12.781 1 59.62 82 ASN B O 1
ATOM 4872 N N . ILE B 1 83 ? 11.617 5.332 -12.078 1 62.5 83 ILE B N 1
ATOM 4873 C CA . ILE B 1 83 ? 13.031 5.168 -12.398 1 62.5 83 ILE B CA 1
ATOM 4874 C C . ILE B 1 83 ? 13.633 4.059 -11.539 1 62.5 83 ILE B C 1
ATOM 4876 O O . ILE B 1 83 ? 14.398 3.227 -12.031 1 62.5 83 ILE B O 1
ATOM 4880 N N . TRP B 1 84 ? 13.18 3.918 -10.414 1 68.81 84 TRP B N 1
ATOM 4881 C CA . TRP B 1 84 ? 13.742 2.932 -9.508 1 68.81 84 TRP B CA 1
ATOM 4882 C C . TRP B 1 84 ? 13.234 1.533 -9.828 1 68.81 84 TRP B C 1
ATOM 4884 O O . TRP B 1 84 ? 13.938 0.542 -9.609 1 68.81 84 TRP B O 1
ATOM 4894 N N . THR B 1 85 ? 12.039 1.499 -10.375 1 75.69 85 THR B N 1
ATOM 4895 C CA . THR B 1 85 ? 11.531 0.195 -10.781 1 75.69 85 THR B CA 1
ATOM 4896 C C . THR B 1 85 ? 12.375 -0.384 -11.914 1 75.69 85 THR B C 1
ATOM 4898 O O . THR B 1 85 ? 12.734 -1.562 -11.891 1 75.69 85 THR B O 1
ATOM 4901 N N . LEU B 1 86 ? 12.727 0.459 -12.859 1 77.88 86 LEU B N 1
ATOM 4902 C CA . LEU B 1 86 ? 13.539 0.008 -13.977 1 77.88 86 LEU B CA 1
ATOM 4903 C C . LEU B 1 86 ? 14.922 -0.426 -13.5 1 77.88 86 LEU B C 1
ATOM 4905 O O . LEU B 1 86 ? 15.438 -1.46 -13.93 1 77.88 86 LEU B O 1
ATOM 4909 N N . ILE B 1 87 ? 15.391 0.321 -12.586 1 81.75 87 ILE B N 1
ATOM 4910 C CA . ILE B 1 87 ? 16.703 -0.011 -12.047 1 81.75 87 ILE B CA 1
ATOM 4911 C C . ILE B 1 87 ? 16.625 -1.321 -11.266 1 81.75 87 ILE B C 1
ATOM 4913 O O . ILE B 1 87 ? 17.531 -2.16 -11.359 1 81.75 87 ILE B O 1
ATOM 4917 N N . ALA B 1 88 ? 15.555 -1.462 -10.617 1 85.56 88 ALA B N 1
ATOM 4918 C CA . ALA B 1 88 ? 15.398 -2.674 -9.82 1 85.56 88 ALA B CA 1
ATOM 4919 C C . ALA B 1 88 ? 15.289 -3.908 -10.711 1 85.56 88 ALA B C 1
ATOM 4921 O O . ALA B 1 88 ? 15.75 -4.988 -10.344 1 85.56 88 ALA B O 1
ATOM 4922 N N . ILE B 1 89 ? 14.758 -3.666 -11.859 1 87.75 89 ILE B N 1
ATOM 4923 C CA . ILE B 1 89 ? 14.594 -4.781 -12.789 1 87.75 89 ILE B CA 1
ATOM 4924 C C . ILE B 1 89 ? 15.938 -5.117 -13.438 1 87.75 89 ILE B C 1
ATOM 4926 O O . ILE B 1 89 ? 16.297 -6.289 -13.57 1 87.75 89 ILE B O 1
ATOM 4930 N N . LEU B 1 90 ? 16.719 -4.133 -13.727 1 89.75 90 LEU B N 1
ATOM 4931 C CA . LEU B 1 90 ? 17.938 -4.344 -14.492 1 89.75 90 LEU B CA 1
ATOM 4932 C C . LEU B 1 90 ? 19.141 -4.461 -13.57 1 89.75 90 LEU B C 1
ATOM 4934 O O . LEU B 1 90 ? 20.109 -5.152 -13.898 1 89.75 90 LEU B O 1
ATOM 4938 N N . ALA B 1 91 ? 19.047 -3.764 -12.516 1 91.06 91 ALA B N 1
ATOM 4939 C CA . ALA B 1 91 ? 20.203 -3.713 -11.625 1 91.06 91 ALA B CA 1
ATOM 4940 C C . ALA B 1 91 ? 19.781 -3.801 -10.164 1 91.06 91 ALA B C 1
ATOM 4942 O O . ALA B 1 91 ? 19.969 -2.857 -9.398 1 91.06 91 ALA B O 1
ATOM 4943 N N . PRO B 1 92 ? 19.344 -5.031 -9.789 1 91.19 92 PRO B N 1
ATOM 4944 C CA . PRO B 1 92 ? 18.906 -5.18 -8.398 1 91.19 92 PRO B CA 1
ATOM 4945 C C . PRO B 1 92 ? 20.031 -4.961 -7.391 1 91.19 92 PRO B C 1
ATOM 4947 O O . PRO B 1 92 ? 19.781 -4.562 -6.25 1 91.19 92 PRO B O 1
ATOM 4950 N N . ASP B 1 93 ? 21.328 -5.172 -7.777 1 90.94 93 ASP B N 1
ATOM 4951 C CA . ASP B 1 93 ? 22.469 -4.961 -6.887 1 90.94 93 ASP B CA 1
ATOM 4952 C C . ASP B 1 93 ? 22.641 -3.484 -6.539 1 90.94 93 ASP B C 1
ATOM 4954 O O . ASP B 1 93 ? 23.016 -3.145 -5.414 1 90.94 93 ASP B O 1
ATOM 4958 N N . THR B 1 94 ? 22.297 -2.668 -7.461 1 85.62 94 THR B N 1
ATOM 4959 C CA . THR B 1 94 ? 22.359 -1.235 -7.195 1 85.62 94 THR B CA 1
ATOM 4960 C C . THR B 1 94 ? 21.328 -0.835 -6.145 1 85.62 94 THR B C 1
ATOM 4962 O O . THR B 1 94 ? 21.625 -0.035 -5.254 1 85.62 94 THR B O 1
ATOM 4965 N N . VAL B 1 95 ? 20.172 -1.347 -6.25 1 85.19 95 VAL B N 1
ATOM 4966 C CA . VAL B 1 95 ? 19.125 -1.061 -5.277 1 85.19 95 VAL B CA 1
ATOM 4967 C C . VAL B 1 95 ? 19.562 -1.555 -3.896 1 85.19 95 VAL B C 1
ATOM 4969 O O . VAL B 1 95 ? 19.297 -0.894 -2.887 1 85.19 95 VAL B O 1
ATOM 4972 N N . LEU B 1 96 ? 20.172 -2.664 -3.928 1 89.25 96 LEU B N 1
ATOM 4973 C CA . LEU B 1 96 ? 20.656 -3.229 -2.676 1 89.25 96 LEU B CA 1
ATOM 4974 C C . LEU B 1 96 ? 21.672 -2.303 -2.021 1 89.25 96 LEU B C 1
ATOM 4976 O O . LEU B 1 96 ? 21.625 -2.072 -0.812 1 89.25 96 LEU B O 1
ATOM 4980 N N . VAL B 1 97 ? 22.562 -1.761 -2.75 1 86.56 97 VAL B N 1
ATOM 4981 C CA . VAL B 1 97 ? 23.578 -0.864 -2.219 1 86.56 97 VAL B CA 1
ATOM 4982 C C . VAL B 1 97 ? 22.922 0.398 -1.665 1 86.56 97 VAL B C 1
ATOM 4984 O O . VAL B 1 97 ? 23.281 0.878 -0.591 1 86.56 97 VAL B O 1
ATOM 4987 N N . VAL B 1 98 ? 21.984 0.875 -2.348 1 83.06 98 VAL B N 1
ATOM 4988 C CA . VAL B 1 98 ? 21.266 2.068 -1.9 1 83.06 98 VAL B CA 1
ATOM 4989 C C . VAL B 1 98 ? 20.531 1.772 -0.596 1 83.06 98 VAL B C 1
ATOM 4991 O O . VAL B 1 98 ? 20.562 2.578 0.337 1 83.06 98 VAL B O 1
ATOM 4994 N N . ALA B 1 99 ? 19.875 0.676 -0.546 1 84.31 99 ALA B N 1
ATOM 4995 C CA . ALA B 1 99 ? 19.141 0.289 0.655 1 84.31 99 ALA B CA 1
ATOM 4996 C C . ALA B 1 99 ? 20.078 0.144 1.85 1 84.31 99 ALA B C 1
ATOM 4998 O O . ALA B 1 99 ? 19.766 0.596 2.953 1 84.31 99 ALA B O 1
ATOM 4999 N N . ALA B 1 100 ? 21.219 -0.464 1.609 1 85.44 100 ALA B N 1
ATOM 5000 C CA . ALA B 1 100 ? 22.203 -0.641 2.68 1 85.44 100 ALA B CA 1
ATOM 5001 C C . ALA B 1 100 ? 22.734 0.704 3.16 1 85.44 100 ALA B C 1
ATOM 5003 O O . ALA B 1 100 ? 22.875 0.929 4.367 1 85.44 100 ALA B O 1
ATOM 5004 N N . ASN B 1 101 ? 22.984 1.552 2.275 1 82.25 101 ASN B N 1
ATOM 5005 C CA . ASN B 1 101 ? 23.469 2.877 2.637 1 82.25 101 ASN B CA 1
ATOM 5006 C C . ASN B 1 101 ? 22.422 3.666 3.422 1 82.25 101 ASN B C 1
ATOM 5008 O O . ASN B 1 101 ? 22.766 4.398 4.352 1 82.25 101 ASN B O 1
ATOM 5012 N N . GLN B 1 102 ? 21.25 3.541 2.967 1 81.38 102 GLN B N 1
ATOM 5013 C CA . GLN B 1 102 ? 20.172 4.227 3.686 1 81.38 102 GLN B CA 1
ATOM 5014 C C . GLN B 1 102 ? 20.047 3.695 5.109 1 81.38 102 GLN B C 1
ATOM 5016 O O . GLN B 1 102 ? 19.781 4.461 6.043 1 81.38 102 GLN B O 1
ATOM 5021 N N . MET B 1 103 ? 20.203 2.463 5.277 1 86.5 103 MET B N 1
ATOM 5022 C CA . MET B 1 103 ? 20.141 1.868 6.609 1 86.5 103 MET B CA 1
ATOM 5023 C C . MET B 1 103 ? 21.281 2.354 7.48 1 86.5 103 MET B C 1
ATOM 5025 O O . MET B 1 103 ? 21.094 2.688 8.648 1 86.5 103 MET B O 1
ATOM 5029 N N . ILE B 1 104 ? 22.438 2.41 6.906 1 85.06 104 ILE B N 1
ATOM 5030 C CA . ILE B 1 104 ? 23.609 2.873 7.641 1 85.06 104 ILE B CA 1
ATOM 5031 C C . ILE B 1 104 ? 23.438 4.344 8.023 1 85.06 104 ILE B C 1
ATOM 5033 O O . ILE B 1 104 ? 23.734 4.738 9.148 1 85.06 104 ILE B O 1
ATOM 5037 N N . ALA B 1 105 ? 22.922 5.07 7.086 1 83.44 105 ALA B N 1
ATOM 5038 C CA . ALA B 1 105 ? 22.688 6.488 7.34 1 83.44 105 ALA B CA 1
ATOM 5039 C C . ALA B 1 105 ? 21.641 6.684 8.438 1 83.44 105 ALA B C 1
ATOM 5041 O O . ALA B 1 105 ? 21.812 7.527 9.32 1 83.44 105 ALA B O 1
ATOM 5042 N N . ALA B 1 106 ? 20.609 5.977 8.367 1 88.12 106 ALA B N 1
ATOM 5043 C CA . ALA B 1 106 ? 19.562 6.078 9.375 1 88.12 106 ALA B CA 1
ATOM 5044 C C . ALA B 1 106 ? 20.078 5.676 10.75 1 88.12 106 ALA B C 1
ATOM 5046 O O . ALA B 1 106 ? 19.766 6.328 11.75 1 88.12 106 ALA B O 1
ATOM 5047 N N . ARG B 1 107 ? 20.859 4.617 10.82 1 90.25 107 ARG B N 1
ATOM 5048 C CA . ARG B 1 107 ? 21.438 4.184 12.086 1 90.25 107 ARG B CA 1
ATOM 5049 C C . ARG B 1 107 ? 22.422 5.223 12.617 1 90.25 107 ARG B C 1
ATOM 5051 O O . ARG B 1 107 ? 22.516 5.438 13.828 1 90.25 107 ARG B O 1
ATOM 5058 N N . GLY B 1 108 ? 23.156 5.742 11.68 1 90.25 108 GLY B N 1
ATOM 5059 C CA . GLY B 1 108 ? 24.047 6.82 12.07 1 90.25 108 GLY B CA 1
ATOM 5060 C C . GLY B 1 108 ? 23.328 8.016 12.648 1 90.25 108 GLY B C 1
ATOM 5061 O O . GLY B 1 108 ? 23.75 8.578 13.664 1 90.25 108 GLY B O 1
ATOM 5062 N N . LEU B 1 109 ? 22.297 8.336 12.047 1 91.62 109 LEU B N 1
ATOM 5063 C CA . LEU B 1 109 ? 21.484 9.445 12.539 1 91.62 109 LEU B CA 1
ATOM 5064 C C . LEU B 1 109 ? 20.922 9.141 13.922 1 91.62 109 LEU B C 1
ATOM 5066 O O . LEU B 1 109 ? 20.906 10.008 14.805 1 91.62 109 LEU B O 1
ATOM 5070 N N . ARG B 1 110 ? 20.438 8 14.094 1 93.25 110 ARG B N 1
ATOM 5071 C CA . ARG B 1 110 ? 19.922 7.582 15.391 1 93.25 110 ARG B CA 1
ATOM 5072 C C . ARG B 1 110 ? 20.984 7.711 16.469 1 93.25 110 ARG B C 1
ATOM 5074 O O . ARG B 1 110 ? 20.719 8.203 17.562 1 93.25 110 ARG B O 1
ATOM 5081 N N . LYS B 1 111 ? 22.172 7.32 16.156 1 92 111 LYS B N 1
ATOM 5082 C CA . LYS B 1 111 ? 23.297 7.422 17.094 1 92 111 LYS B CA 1
ATOM 5083 C C . LYS B 1 111 ? 23.609 8.883 17.422 1 92 111 LYS B C 1
ATOM 5085 O O . LYS B 1 111 ? 23.828 9.234 18.578 1 92 111 LYS B O 1
ATOM 5090 N N . GLU B 1 112 ? 23.641 9.648 16.422 1 92.19 112 GLU B N 1
ATOM 5091 C CA . GLU B 1 112 ? 23.938 11.062 16.609 1 92.19 112 GLU B CA 1
ATOM 5092 C C . GLU B 1 112 ? 22.875 11.742 17.453 1 92.19 112 GLU B C 1
ATOM 5094 O O . GLU B 1 112 ? 23.188 12.594 18.297 1 92.19 112 GLU B O 1
ATOM 5099 N N . LEU B 1 113 ? 21.641 11.406 17.219 1 92.19 113 LEU B N 1
ATOM 5100 C CA . LEU B 1 113 ? 20.547 11.984 18 1 92.19 113 LEU B CA 1
ATOM 5101 C C . LEU B 1 113 ? 20.641 11.562 19.453 1 92.19 113 LEU B C 1
ATOM 5103 O O . LEU B 1 113 ? 20.391 12.359 20.359 1 92.19 113 LEU B O 1
ATOM 5107 N N . LYS B 1 114 ? 21 10.352 19.672 1 90 114 LYS B N 1
ATOM 5108 C CA . LYS B 1 114 ? 21.188 9.859 21.031 1 90 114 LYS B CA 1
ATOM 5109 C C . LYS B 1 114 ? 22.344 10.594 21.719 1 90 114 LYS B C 1
ATOM 5111 O O . LYS B 1 114 ? 22.234 10.977 22.891 1 90 114 LYS B O 1
ATOM 5116 N N . MET B 1 115 ? 23.391 10.766 21 1 89.38 115 MET B N 1
ATOM 5117 C CA . MET B 1 115 ? 24.547 11.477 21.531 1 89.38 115 MET B CA 1
ATOM 5118 C C . MET B 1 115 ? 24.203 12.922 21.859 1 89.38 115 MET B C 1
ATOM 5120 O O . MET B 1 115 ? 24.656 13.469 22.859 1 89.38 115 MET B O 1
ATOM 5124 N N . LEU B 1 116 ? 23.438 13.492 21 1 89.69 116 LEU B N 1
ATOM 5125 C CA . LEU B 1 116 ? 23.016 14.875 21.219 1 89.69 116 LEU B CA 1
ATOM 5126 C C . LEU B 1 116 ? 22.156 14.992 22.469 1 89.69 116 LEU B C 1
ATOM 5128 O O . LEU B 1 116 ? 22.297 15.945 23.234 1 89.69 116 LEU B O 1
ATOM 5132 N N . GLN B 1 117 ? 21.25 14.102 22.609 1 88.75 117 GLN B N 1
ATOM 5133 C CA . GLN B 1 117 ? 20.422 14.102 23.812 1 88.75 117 GLN B CA 1
ATOM 5134 C C . GLN B 1 117 ? 21.266 13.906 25.062 1 88.75 117 GLN B C 1
ATOM 5136 O O . GLN B 1 117 ? 21 14.516 26.109 1 88.75 117 GLN B O 1
ATOM 5141 N N . ALA B 1 118 ? 22.219 13.047 24.984 1 85.88 118 ALA B N 1
ATOM 5142 C CA . ALA B 1 118 ? 23.109 12.789 26.125 1 85.88 118 ALA B CA 1
ATOM 5143 C C . ALA B 1 118 ? 23.922 14.039 26.484 1 85.88 118 ALA B C 1
ATOM 5145 O O . ALA B 1 118 ? 24.141 14.328 27.656 1 85.88 118 ALA B O 1
ATOM 5146 N N . ARG B 1 119 ? 24.328 14.711 25.531 1 86 119 ARG B N 1
ATOM 5147 C CA . ARG B 1 119 ? 25.109 15.93 25.734 1 86 119 ARG B CA 1
ATOM 5148 C C . ARG B 1 119 ? 24.266 17.016 26.391 1 86 119 ARG B C 1
ATOM 5150 O O . ARG B 1 119 ? 24.781 17.781 27.219 1 86 119 ARG B O 1
ATOM 5157 N N . LYS B 1 120 ? 23.031 17.172 25.969 1 83.12 120 LYS B N 1
ATOM 5158 C CA . LYS B 1 120 ? 22.141 18.203 26.516 1 83.12 120 LYS B CA 1
ATOM 5159 C C . LYS B 1 120 ? 21.594 17.797 27.875 1 83.12 120 LYS B C 1
ATOM 5161 O O . LYS B 1 120 ? 20.75 18.5 28.438 1 83.12 120 LYS B O 1
ATOM 5166 N N . ASN B 1 121 ? 22.188 16.859 28.5 1 69.94 121 ASN B N 1
ATOM 5167 C CA . ASN B 1 121 ? 21.891 16.391 29.844 1 69.94 121 ASN B CA 1
ATOM 5168 C C . ASN B 1 121 ? 20.391 16.25 30.078 1 69.94 121 ASN B C 1
ATOM 5170 O O . ASN B 1 121 ? 19.875 16.641 31.125 1 69.94 121 ASN B O 1
ATOM 5174 N N . LYS B 1 122 ? 19.688 15.867 29 1 66.06 122 LYS B N 1
ATOM 5175 C CA . LYS B 1 122 ? 18.266 15.664 29.25 1 66.06 122 LYS B CA 1
ATOM 5176 C C . LYS B 1 122 ? 18.031 14.445 30.125 1 66.0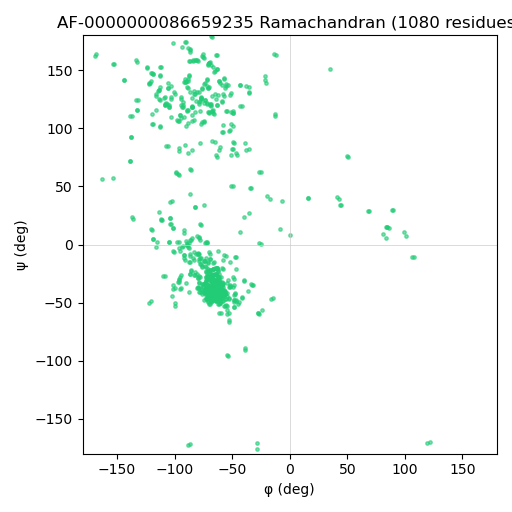6 122 LYS B C 1
ATOM 5178 O O . LYS B 1 122 ? 18.75 13.445 30.016 1 66.06 122 LYS B O 1
ATOM 5183 N N . THR B 1 123 ? 17.438 14.57 31.234 1 61 123 THR B N 1
ATOM 5184 C CA . THR B 1 123 ? 17.172 13.547 32.25 1 61 123 THR B CA 1
ATOM 5185 C C . THR B 1 123 ? 16.484 12.336 31.609 1 61 123 THR B C 1
ATOM 5187 O O . THR B 1 123 ? 16.75 11.195 32 1 61 123 THR B O 1
ATOM 5190 N N . TYR B 1 124 ? 15.648 12.578 30.641 1 63.75 124 TYR B N 1
ATOM 5191 C CA . TYR B 1 124 ? 14.93 11.5 29.984 1 63.75 124 TYR B CA 1
ATOM 5192 C C . TYR B 1 124 ? 15.273 11.438 28.5 1 63.75 124 TYR B C 1
ATOM 5194 O O . TYR B 1 124 ? 15.086 12.414 27.781 1 63.75 124 TYR B O 1
ATOM 5202 N N . LEU B 1 125 ? 16.141 10.414 28.219 1 74.31 125 LEU B N 1
ATOM 5203 C CA . LEU B 1 125 ? 16.469 10.18 26.812 1 74.31 125 LEU B CA 1
ATOM 5204 C C . LEU B 1 125 ? 15.266 9.609 26.062 1 74.31 125 LEU B C 1
ATOM 5206 O O . LEU B 1 125 ? 14.711 8.586 26.469 1 74.31 125 LEU B O 1
ATOM 5210 N N . VAL B 1 126 ? 14.742 10.328 25.172 1 81.25 126 VAL B N 1
ATOM 5211 C CA . VAL B 1 126 ? 13.648 9.852 24.328 1 81.25 126 VAL B CA 1
ATOM 5212 C C . VAL B 1 126 ? 14.172 8.82 23.328 1 81.25 126 VAL B C 1
ATOM 5214 O O . VAL B 1 126 ? 15.219 9.031 22.703 1 81.25 126 VAL B O 1
ATOM 5217 N N . ASP B 1 127 ? 13.664 7.641 23.328 1 85.75 127 ASP B N 1
ATOM 5218 C CA . ASP B 1 127 ? 14.047 6.625 22.359 1 85.75 127 ASP B CA 1
ATOM 5219 C C . ASP B 1 127 ? 13.555 6.992 20.969 1 85.75 127 ASP B C 1
ATOM 5221 O O . ASP B 1 127 ? 12.367 7.23 20.766 1 85.75 127 ASP B O 1
ATOM 5225 N N . VAL B 1 128 ? 14.5 7.117 20.109 1 89.19 128 VAL B N 1
ATOM 5226 C CA . VAL B 1 128 ? 14.172 7.465 18.719 1 89.19 128 VAL B CA 1
ATOM 5227 C C . VAL B 1 128 ? 14.07 6.195 17.875 1 89.19 128 VAL B C 1
ATOM 5229 O O . VAL B 1 128 ? 15.07 5.5 17.672 1 89.19 128 VAL B O 1
ATOM 5232 N N . PRO B 1 129 ? 12.93 5.871 17.453 1 89.06 129 PRO B N 1
ATOM 5233 C CA . PRO B 1 129 ? 12.797 4.68 16.625 1 89.06 129 PRO B CA 1
ATOM 5234 C C . PRO B 1 129 ? 13.508 4.82 15.281 1 89.06 129 PRO B C 1
ATOM 5236 O O . PRO B 1 129 ? 13.609 5.926 14.742 1 89.06 129 PRO B O 1
ATOM 5239 N N . LEU B 1 130 ? 13.992 3.709 14.789 1 89.56 130 LEU B N 1
ATOM 5240 C CA . LEU B 1 130 ? 14.727 3.695 13.531 1 89.56 130 LEU B CA 1
ATOM 5241 C C . LEU B 1 130 ? 13.836 4.141 12.375 1 89.56 130 LEU B C 1
ATOM 5243 O O . LEU B 1 130 ? 14.32 4.738 11.406 1 89.56 130 LEU B O 1
ATOM 5247 N N . ASN B 1 131 ? 12.57 3.824 12.438 1 86 131 ASN B N 1
ATOM 5248 C CA . ASN B 1 131 ? 11.648 4.246 11.391 1 86 131 ASN B CA 1
ATOM 5249 C C . ASN B 1 131 ? 11.594 5.766 11.266 1 86 131 ASN B C 1
ATOM 5251 O O . ASN B 1 131 ? 11.438 6.297 10.164 1 86 131 ASN B O 1
ATOM 5255 N N . PHE B 1 132 ? 11.688 6.406 12.367 1 87.75 132 PHE B N 1
ATOM 5256 C CA . PHE B 1 132 ? 11.734 7.867 12.352 1 87.75 132 PHE B CA 1
ATOM 5257 C C . PHE B 1 132 ? 12.992 8.367 11.664 1 87.75 132 PHE B C 1
ATOM 5259 O O . PHE B 1 132 ? 12.938 9.297 10.859 1 87.75 132 PHE B O 1
ATOM 5266 N N . CYS B 1 133 ? 14.055 7.738 11.945 1 89 133 CYS B N 1
ATOM 5267 C CA . CYS B 1 133 ? 15.328 8.133 11.344 1 89 133 CYS B CA 1
ATOM 5268 C C . CYS B 1 133 ? 15.297 7.918 9.836 1 89 133 CYS B C 1
ATOM 5270 O O . CYS B 1 133 ? 15.859 8.719 9.078 1 89 133 CYS B O 1
ATOM 5272 N N . PHE B 1 134 ? 14.711 6.848 9.414 1 84.62 134 PHE B N 1
ATOM 5273 C CA . PHE B 1 134 ? 14.539 6.613 7.98 1 84.62 134 PHE B CA 1
ATOM 5274 C C . PHE B 1 134 ? 13.719 7.73 7.344 1 84.62 134 PHE B C 1
ATOM 5276 O O . PHE B 1 134 ? 14.031 8.188 6.242 1 84.62 134 PHE B O 1
ATOM 5283 N N . SER B 1 135 ? 12.688 8.117 8.047 1 81.94 135 SER B N 1
ATOM 5284 C CA . SER B 1 135 ? 11.836 9.18 7.523 1 81.94 135 SER B CA 1
ATOM 5285 C C . SER B 1 135 ? 12.609 10.477 7.348 1 81.94 135 SER B C 1
ATOM 5287 O O . SER B 1 135 ? 12.422 11.195 6.363 1 81.94 135 SER B O 1
ATOM 5289 N N . VAL B 1 136 ? 13.43 10.75 8.273 1 84.88 136 VAL B N 1
ATOM 5290 C CA . VAL B 1 136 ? 14.242 11.961 8.195 1 84.88 136 VAL B CA 1
ATOM 5291 C C . VAL B 1 136 ? 15.203 11.859 7.016 1 84.88 136 VAL B C 1
ATOM 5293 O O . VAL B 1 136 ? 15.359 12.805 6.242 1 84.88 136 VAL B O 1
ATOM 5296 N N . GLU B 1 137 ? 15.789 10.695 6.855 1 80.88 137 GLU B N 1
ATOM 5297 C CA . GLU B 1 137 ? 16.766 10.469 5.789 1 80.88 137 GLU B CA 1
ATOM 5298 C C . GLU B 1 137 ? 16.109 10.57 4.414 1 80.88 137 GLU B C 1
ATOM 5300 O O . GLU B 1 137 ? 16.75 10.984 3.447 1 80.88 137 GLU B O 1
ATOM 5305 N N . MET B 1 138 ? 14.922 10.242 4.367 1 77.75 138 MET B N 1
ATOM 5306 C CA . MET B 1 138 ? 14.234 10.227 3.08 1 77.75 138 MET B CA 1
ATOM 5307 C C . MET B 1 138 ? 13.609 11.586 2.783 1 77.75 138 MET B C 1
ATOM 5309 O O . MET B 1 138 ? 12.953 11.758 1.754 1 77.75 138 MET B O 1
ATOM 5313 N N . GLY B 1 139 ? 13.75 12.516 3.652 1 77.69 139 GLY B N 1
ATOM 5314 C CA . GLY B 1 139 ? 13.203 13.844 3.43 1 77.69 139 GLY B CA 1
ATOM 5315 C C . GLY B 1 139 ? 11.781 13.992 3.926 1 77.69 139 GLY B C 1
ATOM 5316 O O . GLY B 1 139 ? 10.992 14.758 3.355 1 77.69 139 GLY B O 1
ATOM 5317 N N . GLY B 1 140 ? 11.438 13.266 4.922 1 75.81 140 GLY B N 1
ATOM 5318 C CA . GLY B 1 140 ? 10.094 13.305 5.473 1 75.81 140 GLY B CA 1
ATOM 5319 C C . GLY B 1 140 ? 9.727 14.664 6.047 1 75.81 140 GLY B C 1
ATOM 5320 O O . GLY B 1 140 ? 8.539 14.977 6.199 1 75.81 140 GLY B O 1
ATOM 5321 N N . PHE B 1 141 ? 10.68 15.453 6.352 1 82.06 141 PHE B N 1
ATOM 5322 C CA . PHE B 1 141 ? 10.445 16.797 6.871 1 82.06 141 PHE B CA 1
ATOM 5323 C C . PHE B 1 141 ? 10.805 17.844 5.828 1 82.06 141 PHE B C 1
ATOM 5325 O O . PHE B 1 141 ? 11.945 17.891 5.348 1 82.06 141 PHE B O 1
ATOM 5332 N N . GLN B 1 142 ? 9.719 18.578 5.543 1 81.44 142 GLN B N 1
ATOM 5333 C CA . GLN B 1 142 ? 9.93 19.562 4.484 1 81.44 142 GLN B CA 1
ATOM 5334 C C . GLN B 1 142 ? 9.586 20.969 4.965 1 81.44 142 GLN B C 1
ATOM 5336 O O . GLN B 1 142 ? 8.781 21.141 5.887 1 81.44 142 GLN B O 1
ATOM 5341 N N . VAL B 1 143 ? 10.25 21.938 4.359 1 81.12 143 VAL B N 1
ATOM 5342 C CA . VAL B 1 143 ? 10.039 23.344 4.672 1 81.12 143 VAL B CA 1
ATOM 5343 C C . VAL B 1 143 ? 9.312 24.031 3.514 1 81.12 143 VAL B C 1
ATOM 5345 O O . VAL B 1 143 ? 9.695 23.875 2.354 1 81.12 143 VAL B O 1
ATOM 5348 N N . ASP B 1 144 ? 8.18 24.703 3.885 1 74.5 144 ASP B N 1
ATOM 5349 C CA . ASP B 1 144 ? 7.418 25.438 2.879 1 74.5 144 ASP B CA 1
ATOM 5350 C C . ASP B 1 144 ? 8.102 26.766 2.529 1 74.5 144 ASP B C 1
ATOM 5352 O O . ASP B 1 144 ? 8.391 27.578 3.416 1 74.5 144 ASP B O 1
ATOM 5356 N N . LEU B 1 145 ? 8.336 26.906 1.254 1 71.62 145 LEU B N 1
ATOM 5357 C CA . LEU B 1 145 ? 9.055 28.109 0.808 1 71.62 145 LEU B CA 1
ATOM 5358 C C . LEU B 1 145 ? 8.102 29.281 0.643 1 71.62 145 LEU B C 1
ATOM 5360 O O . LEU B 1 145 ? 8.539 30.422 0.476 1 71.62 145 LEU B O 1
ATOM 5364 N N . ASP B 1 146 ? 6.805 28.984 0.654 1 63.81 146 ASP B N 1
ATOM 5365 C CA . ASP B 1 146 ? 5.848 30.078 0.519 1 63.81 146 ASP B CA 1
ATOM 5366 C C . ASP B 1 146 ? 5.688 30.844 1.836 1 63.81 146 ASP B C 1
ATOM 5368 O O . ASP B 1 146 ? 4.949 31.828 1.907 1 63.81 146 ASP B O 1
ATOM 5372 N N . LEU B 1 147 ? 6.465 30.453 2.791 1 61.16 147 LEU B N 1
ATOM 5373 C CA . LEU B 1 147 ? 6.395 31.188 4.051 1 61.16 147 LEU B CA 1
ATOM 5374 C C . LEU B 1 147 ? 6.988 32.594 3.895 1 61.16 147 LEU B C 1
ATOM 5376 O O . LEU B 1 147 ? 7.891 32.781 3.082 1 61.16 147 LEU B O 1
ATOM 5380 N N . GLU B 1 148 ? 6.281 33.594 4.441 1 56.38 148 GLU B N 1
ATOM 5381 C CA . GLU B 1 148 ? 6.707 34.969 4.344 1 56.38 148 GLU B CA 1
ATOM 5382 C C . GLU B 1 148 ? 8.172 35.156 4.742 1 56.38 148 GLU B C 1
ATOM 5384 O O . GLU B 1 148 ? 8.562 34.781 5.852 1 56.38 148 GLU B O 1
ATOM 5389 N N . GLY B 1 149 ? 9.047 35.562 3.809 1 57.53 149 GLY B N 1
ATOM 5390 C CA . GLY B 1 149 ? 10.422 35.938 4.07 1 57.53 149 GLY B CA 1
ATOM 5391 C C . GLY B 1 149 ? 11.438 34.906 3.602 1 57.53 149 GLY B C 1
ATOM 5392 O O . GLY B 1 149 ? 12.648 35.125 3.742 1 57.53 149 GLY B O 1
ATOM 5393 N N . ILE B 1 150 ? 10.891 33.656 3.203 1 61.5 150 ILE B N 1
ATOM 5394 C CA . ILE B 1 150 ? 11.883 32.688 2.803 1 61.5 150 ILE B CA 1
ATOM 5395 C C . ILE B 1 150 ? 11.711 32.344 1.323 1 61.5 150 ILE B C 1
ATOM 5397 O O . ILE B 1 150 ? 12.492 31.562 0.759 1 61.5 150 ILE B O 1
ATOM 5401 N N . SER B 1 151 ? 10.711 32.938 0.75 1 59.72 151 SER B N 1
ATOM 5402 C CA . SER B 1 151 ? 10.344 32.594 -0.619 1 59.72 151 SER B CA 1
ATOM 5403 C C . SER B 1 151 ? 11.469 32.906 -1.592 1 59.72 151 SER B C 1
ATOM 5405 O O . SER B 1 151 ? 12.203 33.906 -1.408 1 59.72 151 SER B O 1
ATOM 5407 N N . LEU B 1 152 ? 11.773 31.828 -2.408 1 58.28 152 LEU B N 1
ATOM 5408 C CA . LEU B 1 152 ? 12.727 32.062 -3.49 1 58.28 152 LEU B CA 1
ATOM 5409 C C . LEU B 1 152 ? 12.055 32.781 -4.652 1 58.28 152 LEU B C 1
ATOM 5411 O O . LEU B 1 152 ? 10.906 32.5 -4.988 1 58.28 152 LEU B O 1
ATOM 5415 N N . GLY B 1 153 ? 12.023 34.156 -4.621 1 49.09 153 GLY B N 1
ATOM 5416 C CA . GLY B 1 153 ? 11.422 34.875 -5.73 1 49.09 153 GLY B CA 1
ATOM 5417 C C . GLY B 1 153 ? 11.336 34.062 -7.004 1 49.09 153 GLY B C 1
ATOM 5418 O O . GLY B 1 153 ? 12.008 33.031 -7.133 1 49.09 153 GLY B O 1
ATOM 5419 N N . PRO B 1 154 ? 10.133 34.219 -7.711 1 44.38 154 PRO B N 1
ATOM 5420 C CA . PRO B 1 154 ? 9.922 33.531 -8.984 1 44.38 154 PRO B CA 1
ATOM 5421 C C . PRO B 1 154 ? 11.18 33.5 -9.852 1 44.38 154 PRO B C 1
ATOM 5423 O O . PRO B 1 154 ? 11.844 34.5 -10.016 1 44.38 154 PRO B O 1
ATOM 5426 N N . SER B 1 155 ? 12.008 32.562 -9.695 1 41.5 155 SER B N 1
ATOM 5427 C CA . SER B 1 155 ? 13.039 32.562 -10.727 1 41.5 155 SER B CA 1
ATOM 5428 C C . SER B 1 155 ? 12.469 32.125 -12.07 1 41.5 155 SER B C 1
ATOM 5430 O O . SER B 1 155 ? 11.516 31.328 -12.117 1 41.5 155 SER B O 1
ATOM 5432 N N . PHE B 1 156 ? 12.438 33.062 -13.086 1 38.28 156 PHE B N 1
ATOM 5433 C CA . PHE B 1 156 ? 11.969 32.844 -14.445 1 38.28 156 PHE B CA 1
ATOM 5434 C C . PHE B 1 156 ? 12.047 31.391 -14.844 1 38.28 156 PHE B C 1
ATOM 5436 O O . PHE B 1 156 ? 11.195 30.891 -15.594 1 38.28 156 PHE B O 1
ATOM 5443 N N . MET B 1 157 ? 13.164 30.797 -14.773 1 37.31 157 MET B N 1
ATOM 5444 C CA . MET B 1 157 ? 13.344 29.578 -15.555 1 37.31 157 MET B CA 1
ATOM 5445 C C . MET B 1 157 ? 12.922 28.344 -14.75 1 37.31 157 MET B C 1
ATOM 5447 O O . MET B 1 157 ? 12.82 27.25 -15.297 1 37.31 157 MET B O 1
ATOM 5451 N N . ALA B 1 158 ? 13.117 28.359 -13.422 1 42.44 158 ALA B N 1
ATOM 5452 C CA . ALA B 1 158 ? 12.93 27.047 -12.812 1 42.44 158 ALA B CA 1
ATOM 5453 C C . ALA B 1 158 ? 11.812 27.062 -11.781 1 42.44 158 ALA B C 1
ATOM 5455 O O . ALA B 1 158 ? 11.602 28.078 -11.109 1 42.44 158 ALA B O 1
ATOM 5456 N N . SER B 1 159 ? 10.719 26.406 -12.023 1 45.28 159 SER B N 1
ATOM 5457 C CA . SER B 1 159 ? 9.609 26.172 -11.109 1 45.28 159 SER B CA 1
ATOM 5458 C C . SER B 1 159 ? 10.109 25.922 -9.688 1 45.28 159 SER B C 1
ATOM 5460 O O . SER B 1 159 ? 10.891 25 -9.453 1 45.28 159 SER B O 1
ATOM 5462 N N . CYS B 1 160 ? 10.406 26.859 -8.992 1 50.25 160 CYS B N 1
ATOM 5463 C CA . CYS B 1 160 ? 10.805 26.75 -7.594 1 50.25 160 CYS B CA 1
ATOM 5464 C C . CYS B 1 160 ? 9.914 25.766 -6.852 1 50.25 160 CYS B C 1
ATOM 5466 O O . CYS B 1 160 ? 8.695 25.812 -6.977 1 50.25 160 CYS B O 1
ATOM 5468 N N . PRO B 1 161 ? 10.664 24.734 -6.367 1 60.56 161 PRO B N 1
ATOM 5469 C CA . PRO B 1 161 ? 9.82 23.828 -5.59 1 60.56 161 PRO B CA 1
ATOM 5470 C C . PRO B 1 161 ? 9.062 24.547 -4.469 1 60.56 161 PRO B C 1
ATOM 5472 O O . PRO B 1 161 ? 9.539 25.562 -3.953 1 60.56 161 PRO B O 1
ATOM 5475 N N . GLU B 1 162 ? 7.938 24.281 -4.316 1 63.88 162 GLU B N 1
ATOM 5476 C CA . GLU B 1 162 ? 7.113 24.859 -3.256 1 63.88 162 GLU B CA 1
ATOM 5477 C C . GLU B 1 162 ? 7.613 24.438 -1.877 1 63.88 162 GLU B C 1
ATOM 5479 O O . GLU B 1 162 ? 7.449 25.172 -0.901 1 63.88 162 GLU B O 1
ATOM 5484 N N . ARG B 1 163 ? 8.43 23.266 -1.87 1 74.94 163 ARG B N 1
ATOM 5485 C CA . ARG B 1 163 ? 8.906 22.719 -0.603 1 74.94 163 ARG B CA 1
ATOM 5486 C C . ARG B 1 163 ? 10.312 22.156 -0.75 1 74.94 163 ARG B C 1
ATOM 5488 O O . ARG B 1 163 ? 10.672 21.641 -1.814 1 74.94 163 ARG B O 1
ATOM 5495 N N . LEU B 1 164 ? 11.07 22.375 0.271 1 76.44 164 LEU B N 1
ATOM 5496 C CA . LEU B 1 164 ? 12.414 21.797 0.294 1 76.44 164 LEU B CA 1
ATOM 5497 C C . LEU B 1 164 ? 12.555 20.797 1.442 1 76.44 164 LEU B C 1
ATOM 5499 O O . LEU B 1 164 ? 12.234 21.125 2.588 1 76.44 164 LEU B O 1
ATOM 5503 N N . PRO B 1 165 ? 13.016 19.578 1.15 1 79.69 165 PRO B N 1
ATOM 5504 C CA . PRO B 1 165 ? 13.242 18.609 2.229 1 79.69 165 PRO B CA 1
ATOM 5505 C C . PRO B 1 165 ? 14.477 18.938 3.062 1 79.69 165 PRO B C 1
ATOM 5507 O O . PRO B 1 165 ? 15.508 19.344 2.518 1 79.69 165 PRO B O 1
ATOM 5510 N N . LEU B 1 166 ? 14.375 18.781 4.273 1 83.81 166 LEU B N 1
ATOM 5511 C CA . LEU B 1 166 ? 15.5 18.969 5.184 1 83.81 166 LEU B CA 1
ATOM 5512 C C . LEU B 1 166 ? 16.453 17.781 5.121 1 83.81 166 LEU B C 1
ATOM 5514 O O . LEU B 1 166 ? 16.016 16.625 5.051 1 83.81 166 LEU B O 1
ATOM 5518 N N . SER B 1 167 ? 17.688 18.047 5.055 1 82.12 167 SER B N 1
ATOM 5519 C CA . SER B 1 167 ? 18.688 16.984 5.164 1 82.12 167 SER B CA 1
ATOM 5520 C C . SER B 1 167 ? 18.828 16.516 6.605 1 82.12 167 SER B C 1
ATOM 5522 O O . SER B 1 167 ? 18.422 17.203 7.539 1 82.12 167 SER B O 1
ATOM 5524 N N . PRO B 1 168 ? 19.406 15.32 6.758 1 86 168 PRO B N 1
ATOM 5525 C CA . PRO B 1 168 ? 19.656 14.852 8.125 1 86 168 PRO B CA 1
ATOM 5526 C C . PRO B 1 168 ? 20.547 15.805 8.922 1 86 168 PRO B C 1
ATOM 5528 O O . PRO B 1 168 ? 20.328 15.992 10.125 1 86 168 PRO B O 1
ATOM 5531 N N . ALA B 1 169 ? 21.5 16.422 8.258 1 85.12 169 ALA B N 1
ATOM 5532 C CA . ALA B 1 169 ? 22.359 17.375 8.93 1 85.12 169 ALA B CA 1
ATOM 5533 C C . ALA B 1 169 ? 21.578 18.609 9.375 1 85.12 169 ALA B C 1
ATOM 5535 O O . ALA B 1 169 ? 21.812 19.125 10.469 1 85.12 169 ALA B O 1
ATOM 5536 N N . GLY B 1 170 ? 20.75 19.031 8.414 1 87.69 170 GLY B N 1
ATOM 5537 C CA . GLY B 1 170 ? 19.906 20.156 8.773 1 87.69 170 GLY B CA 1
ATOM 5538 C C . GLY B 1 170 ? 18.969 19.859 9.922 1 87.69 170 GLY B C 1
ATOM 5539 O O . GLY B 1 170 ? 18.781 20.703 10.812 1 87.69 170 GLY B O 1
ATOM 5540 N N . PHE B 1 171 ? 18.469 18.703 9.992 1 90.81 171 PHE B N 1
ATOM 5541 C CA . PHE B 1 171 ? 17.578 18.266 11.07 1 90.81 171 PHE B CA 1
ATOM 5542 C C . PHE B 1 171 ? 18.328 18.203 12.398 1 90.81 171 PHE B C 1
ATOM 5544 O O . PHE B 1 171 ? 17.828 18.672 13.414 1 90.81 171 PHE B O 1
ATOM 5551 N N . LEU B 1 172 ? 19.453 17.672 12.336 1 89.81 172 LEU B N 1
ATOM 5552 C CA . LEU B 1 172 ? 20.266 17.531 13.531 1 89.81 172 LEU B CA 1
ATOM 5553 C C . LEU B 1 172 ? 20.641 18.906 14.094 1 89.81 172 LEU B C 1
ATOM 5555 O O . LEU B 1 172 ? 20.609 19.109 15.305 1 89.81 172 LEU B O 1
ATOM 5559 N N . LYS B 1 173 ? 20.984 19.766 13.258 1 90 173 LYS B N 1
ATOM 5560 C CA . LYS B 1 173 ? 21.375 21.109 13.695 1 90 173 LYS B CA 1
ATOM 5561 C C . LYS B 1 173 ? 20.203 21.844 14.32 1 90 173 LYS B C 1
ATOM 5563 O O . LYS B 1 173 ? 20.375 22.578 15.305 1 90 173 LYS B O 1
ATOM 5568 N N . LEU B 1 174 ? 19.047 21.672 13.75 1 91.31 174 LEU B N 1
ATOM 5569 C CA . LEU B 1 174 ? 17.844 22.297 14.297 1 91.31 174 LEU B CA 1
ATOM 5570 C C . LEU B 1 174 ? 17.547 21.766 15.695 1 91.31 174 LEU B C 1
ATOM 5572 O O . LEU B 1 174 ? 17.156 22.531 16.578 1 91.31 174 LEU B O 1
ATOM 5576 N N . ILE B 1 175 ? 17.703 20.516 15.906 1 90.38 175 ILE B N 1
ATOM 5577 C CA . ILE B 1 175 ? 17.5 19.906 17.219 1 90.38 175 ILE B CA 1
ATOM 5578 C C . ILE B 1 175 ? 18.594 20.375 18.172 1 90.38 175 ILE B C 1
ATOM 5580 O O . ILE B 1 175 ? 18.328 20.688 19.344 1 90.38 175 ILE B O 1
ATOM 5584 N N . ASP B 1 176 ? 19.812 20.438 17.656 1 89.38 176 ASP B N 1
ATOM 5585 C CA . ASP B 1 176 ? 20.953 20.844 18.469 1 89.38 176 ASP B CA 1
ATOM 5586 C C . ASP B 1 176 ? 20.781 22.281 18.984 1 89.38 176 ASP B C 1
ATOM 5588 O O . ASP B 1 176 ? 21.125 22.578 20.141 1 89.38 176 ASP B O 1
ATOM 5592 N N . MET B 1 177 ? 20.188 23.156 18.203 1 89.06 177 MET B N 1
ATOM 5593 C CA . MET B 1 177 ? 19.984 24.562 18.562 1 89.06 177 MET B CA 1
ATOM 5594 C C . MET B 1 177 ? 18.688 24.75 19.328 1 89.06 177 MET B C 1
ATOM 5596 O O . MET B 1 177 ? 18.281 25.875 19.625 1 89.06 177 MET B O 1
ATOM 5600 N N . ASP B 1 178 ? 17.891 23.641 19.516 1 87.81 178 ASP B N 1
ATOM 5601 C CA . ASP B 1 178 ? 16.625 23.641 20.266 1 87.81 178 ASP B CA 1
ATOM 5602 C C . ASP B 1 178 ? 15.555 24.438 19.516 1 87.81 178 ASP B C 1
ATOM 5604 O O . ASP B 1 178 ? 14.742 25.125 20.141 1 87.81 178 ASP B O 1
ATOM 5608 N N . LEU B 1 179 ? 15.703 24.453 18.219 1 88.69 179 LEU B N 1
ATOM 5609 C CA . LEU B 1 179 ? 14.703 25.125 17.391 1 88.69 179 LEU B CA 1
ATOM 5610 C C . LEU B 1 179 ? 13.555 24.188 17.062 1 88.69 179 LEU B C 1
ATOM 5612 O O . LEU B 1 179 ? 12.453 24.641 16.734 1 88.69 179 LEU B O 1
ATOM 5616 N N . LEU B 1 180 ? 13.883 22.906 17.094 1 88.06 180 LEU B N 1
ATOM 5617 C CA . LEU B 1 180 ? 12.883 21.859 16.906 1 88.06 180 LEU B CA 1
ATOM 5618 C C . LEU B 1 180 ? 12.859 20.922 18.109 1 88.06 180 LEU B C 1
ATOM 5620 O O . LEU B 1 180 ? 13.914 20.562 18.641 1 88.06 180 LEU B O 1
ATOM 5624 N N . ASN B 1 181 ? 11.633 20.609 18.438 1 85.06 181 ASN B N 1
ATOM 5625 C CA . ASN B 1 181 ? 11.492 19.625 19.516 1 85.06 181 ASN B CA 1
ATOM 5626 C C . ASN B 1 181 ? 11.359 18.203 18.984 1 85.06 181 ASN B C 1
ATOM 5628 O O . ASN B 1 181 ? 10.406 17.891 18.266 1 85.06 181 ASN B O 1
ATOM 5632 N N . LEU B 1 182 ? 12.305 17.391 19.359 1 87 182 LEU B N 1
ATOM 5633 C CA . LEU B 1 182 ? 12.383 16.016 18.859 1 87 182 LEU B CA 1
ATOM 5634 C C . LEU B 1 182 ? 11.141 15.227 19.25 1 87 182 LEU B C 1
ATOM 5636 O O . LEU B 1 182 ? 10.594 14.484 18.422 1 87 182 LEU B O 1
ATOM 5640 N N . GLU B 1 183 ? 10.703 15.352 20.453 1 81.94 183 GLU B N 1
ATOM 5641 C CA . GLU B 1 183 ? 9.539 14.617 20.938 1 81.94 183 GLU B CA 1
ATOM 5642 C C . GLU B 1 183 ? 8.281 15.016 20.188 1 81.94 183 GLU B C 1
ATOM 5644 O O . GLU B 1 183 ? 7.465 14.164 19.812 1 81.94 183 GLU B O 1
ATOM 5649 N N . LYS B 1 184 ? 8.164 16.25 19.938 1 77.62 184 LYS B N 1
ATOM 5650 C CA . LYS B 1 184 ? 7.008 16.75 19.188 1 77.62 184 LYS B CA 1
ATOM 5651 C C . LYS B 1 184 ? 7.023 16.266 17.75 1 77.62 184 LYS B C 1
ATOM 5653 O O . LYS B 1 184 ? 5.98 15.883 17.203 1 77.62 184 LYS B O 1
ATOM 5658 N N . MET B 1 185 ? 8.234 16.25 17.203 1 82.94 185 MET B N 1
ATOM 5659 C CA . MET B 1 185 ? 8.352 15.812 15.812 1 82.94 185 MET B CA 1
ATOM 5660 C C . MET B 1 185 ? 8.039 14.328 15.68 1 82.94 185 MET B C 1
ATOM 5662 O O . MET B 1 185 ? 7.438 13.898 14.688 1 82.94 185 MET B O 1
ATOM 5666 N N . MET B 1 186 ? 8.469 13.594 16.641 1 81.94 186 MET B N 1
ATOM 5667 C CA . MET B 1 186 ? 8.219 12.156 16.625 1 81.94 186 MET B CA 1
ATOM 5668 C C . MET B 1 186 ? 6.734 11.859 16.797 1 81.94 186 MET B C 1
ATOM 5670 O O . MET B 1 186 ? 6.211 10.93 16.172 1 81.94 186 MET B O 1
ATOM 5674 N N . LYS B 1 187 ? 6.082 12.602 17.531 1 70.81 187 LYS B N 1
ATOM 5675 C CA . LYS B 1 187 ? 4.648 12.422 17.75 1 70.81 187 LYS B CA 1
ATOM 5676 C C . LYS B 1 187 ? 3.852 12.805 16.5 1 70.81 187 LYS B C 1
ATOM 5678 O O . LYS B 1 187 ? 2.877 12.133 16.156 1 70.81 187 LYS B O 1
ATOM 5683 N N . HIS B 1 188 ? 4.332 13.82 15.875 1 66.62 188 HIS B N 1
ATOM 5684 C CA . HIS B 1 188 ? 3.646 14.289 14.68 1 66.62 188 HIS B CA 1
ATOM 5685 C C . HIS B 1 188 ? 3.803 13.305 13.531 1 66.62 188 HIS B C 1
ATOM 5687 O O . HIS B 1 188 ? 2.869 13.094 12.75 1 66.62 188 HIS B O 1
ATOM 5693 N N . ALA B 1 189 ? 4.902 12.773 13.344 1 64.12 189 ALA B N 1
ATOM 5694 C CA . ALA B 1 189 ? 5.203 11.938 12.188 1 64.12 189 ALA B CA 1
ATOM 5695 C C . ALA B 1 189 ? 4.488 10.594 12.281 1 64.12 189 ALA B C 1
ATOM 5697 O O . ALA B 1 189 ? 4.227 9.953 11.258 1 64.12 189 ALA B O 1
ATOM 5698 N N . ASN B 1 190 ? 3.668 10.406 13.383 1 61.75 190 ASN B N 1
ATOM 5699 C CA . ASN B 1 190 ? 2.938 9.156 13.609 1 61.75 190 ASN B CA 1
ATOM 5700 C C . ASN B 1 190 ? 3.49 8.023 12.75 1 61.75 190 ASN B C 1
ATOM 5702 O O . ASN B 1 190 ? 2.727 7.293 12.117 1 61.75 190 ASN B O 1
ATOM 5706 N N . VAL B 1 191 ? 4.812 7.879 12.562 1 58.62 191 VAL B N 1
ATOM 5707 C CA . VAL B 1 191 ? 5.512 6.973 11.656 1 58.62 191 VAL B CA 1
ATOM 5708 C C . VAL B 1 191 ? 5.207 5.523 12.031 1 58.62 191 VAL B C 1
ATOM 5710 O O . VAL B 1 191 ? 5.168 4.648 11.164 1 58.62 191 VAL B O 1
ATOM 5713 N N . THR B 1 192 ? 4.816 5.32 13.273 1 58.75 192 THR B N 1
ATOM 5714 C CA . THR B 1 192 ? 4.602 3.951 13.727 1 58.75 192 THR B CA 1
ATOM 5715 C C . THR B 1 192 ? 3.348 3.361 13.086 1 58.75 192 THR B C 1
ATOM 5717 O O . THR B 1 192 ? 3.326 2.186 12.719 1 58.75 192 THR B O 1
ATOM 5720 N N . GLU B 1 193 ? 2.371 4.16 12.914 1 58.44 193 GLU B N 1
ATOM 5721 C CA . GLU B 1 193 ? 1.132 3.625 12.359 1 58.44 193 GLU B CA 1
ATOM 5722 C C . GLU B 1 193 ? 1.283 3.32 10.867 1 58.44 193 GLU B C 1
ATOM 5724 O O . GLU B 1 193 ? 0.748 2.326 10.375 1 58.44 193 GLU B O 1
ATOM 5729 N N . LYS B 1 194 ? 2.176 4.078 10.266 1 59.91 194 LYS B N 1
ATOM 5730 C CA . LYS B 1 194 ? 2.396 3.883 8.836 1 59.91 194 LYS B CA 1
ATOM 5731 C C . LYS B 1 194 ? 3.156 2.586 8.57 1 59.91 194 LYS B C 1
ATOM 5733 O O . LYS B 1 194 ? 2.957 1.943 7.539 1 59.91 194 LYS B O 1
ATOM 5738 N N . SER B 1 195 ? 3.861 2.158 9.547 1 58.78 195 SER B N 1
ATOM 5739 C CA . SER B 1 195 ? 4.734 1.001 9.383 1 58.78 195 SER B CA 1
ATOM 5740 C C . SER B 1 195 ? 3.953 -0.304 9.492 1 58.78 195 SER B C 1
ATOM 5742 O O . SER B 1 195 ? 4.293 -1.294 8.844 1 58.78 195 SER B O 1
ATOM 5744 N N . LYS B 1 196 ? 2.816 -0.348 10.188 1 57.72 196 LYS B N 1
ATOM 5745 C CA . LYS B 1 196 ? 2.082 -1.587 10.43 1 57.72 196 LYS B CA 1
ATOM 5746 C C . LYS B 1 196 ? 1.425 -2.096 9.148 1 57.72 196 LYS B C 1
ATOM 5748 O O . LYS B 1 196 ? 1.425 -3.301 8.883 1 57.72 196 LYS B O 1
ATOM 5753 N N . ALA B 1 197 ? 0.787 -1.262 8.375 1 57 197 ALA B N 1
ATOM 5754 C CA . ALA B 1 197 ? 0.122 -1.669 7.145 1 57 197 ALA B CA 1
ATOM 5755 C C . ALA B 1 197 ? 1.103 -2.348 6.191 1 57 197 ALA B C 1
ATOM 5757 O O . ALA B 1 197 ? 0.723 -3.242 5.434 1 57 197 ALA B O 1
ATOM 5758 N N . ASN B 1 198 ? 2.393 -2.33 6.477 1 64.12 198 ASN B N 1
ATOM 5759 C CA . ASN B 1 198 ? 3.432 -2.771 5.551 1 64.12 198 ASN B CA 1
ATOM 5760 C C . ASN B 1 198 ? 3.938 -4.168 5.898 1 64.12 198 ASN B C 1
ATOM 5762 O O . ASN B 1 198 ? 4.5 -4.859 5.051 1 64.12 198 ASN B O 1
ATOM 5766 N N . VAL B 1 199 ? 3.445 -4.645 7.008 1 68.81 199 VAL B N 1
ATOM 5767 C CA . VAL B 1 199 ? 4.062 -5.891 7.453 1 68.81 199 VAL B CA 1
ATOM 5768 C C . VAL B 1 199 ? 3.484 -7.062 6.664 1 68.81 199 VAL B C 1
ATOM 5770 O O . VAL B 1 199 ? 4.215 -7.98 6.281 1 68.81 199 VAL B O 1
ATOM 5773 N N . PHE B 1 200 ? 2.254 -7.086 6.34 1 71.5 200 PHE B N 1
ATOM 5774 C CA . PHE B 1 200 ? 1.618 -8.172 5.602 1 71.5 200 PHE B CA 1
ATOM 5775 C C . PHE B 1 200 ? 2.176 -8.266 4.188 1 71.5 200 PHE B C 1
ATOM 5777 O O . PHE B 1 200 ? 2.453 -9.359 3.695 1 71.5 200 PHE B O 1
ATOM 5784 N N . GLN B 1 201 ? 2.25 -7.129 3.662 1 75.5 201 GLN B N 1
ATOM 5785 C CA . GLN B 1 201 ? 2.809 -7.102 2.314 1 75.5 201 GLN B CA 1
ATOM 5786 C C . GLN B 1 201 ? 4.238 -7.637 2.301 1 75.5 201 GLN B C 1
ATOM 5788 O O . GLN B 1 201 ? 4.605 -8.414 1.42 1 75.5 201 GLN B O 1
ATOM 5793 N N . LYS B 1 202 ? 4.949 -7.305 3.285 1 78.62 202 LYS B N 1
ATOM 5794 C CA . LYS B 1 202 ? 6.336 -7.762 3.381 1 78.62 202 LYS B CA 1
ATOM 5795 C C . LYS B 1 202 ? 6.402 -9.266 3.617 1 78.62 202 LYS B C 1
ATOM 5797 O O . LYS B 1 202 ? 7.285 -9.945 3.086 1 78.62 202 LYS B O 1
ATOM 5802 N N . LEU B 1 203 ? 5.449 -9.781 4.27 1 80.56 203 LEU B N 1
ATOM 5803 C CA . LEU B 1 203 ? 5.414 -11.211 4.547 1 80.56 203 LEU B CA 1
ATOM 5804 C C . LEU B 1 203 ? 5.082 -12 3.283 1 80.56 203 LEU B C 1
ATOM 5806 O O . LEU B 1 203 ? 5.676 -13.047 3.027 1 80.56 203 LEU B O 1
ATOM 5810 N N . LEU B 1 204 ? 4.18 -11.516 2.523 1 81.94 204 LEU B N 1
ATOM 5811 C CA . LEU B 1 204 ? 3.822 -12.18 1.276 1 81.94 204 LEU B CA 1
ATOM 5812 C C . LEU B 1 204 ? 5.004 -12.203 0.312 1 81.94 204 LEU B C 1
ATOM 5814 O O . LEU B 1 204 ? 5.273 -13.227 -0.326 1 81.94 204 LEU B O 1
ATOM 5818 N N . ILE B 1 205 ? 5.676 -11.094 0.286 1 84.25 205 ILE B N 1
ATOM 5819 C CA . ILE B 1 205 ? 6.836 -10.992 -0.593 1 84.25 205 ILE B CA 1
ATOM 5820 C C . ILE B 1 205 ? 7.934 -11.938 -0.112 1 84.25 205 ILE B C 1
ATOM 5822 O O . ILE B 1 205 ? 8.516 -12.68 -0.908 1 84.25 205 ILE B O 1
ATOM 5826 N N . ALA B 1 206 ? 8.117 -11.984 1.151 1 86.69 206 ALA B N 1
ATOM 5827 C CA . ALA B 1 206 ? 9.148 -12.844 1.728 1 86.69 206 ALA B CA 1
ATOM 5828 C C . ALA B 1 206 ? 8.844 -14.312 1.471 1 86.69 206 ALA B C 1
ATOM 5830 O O . ALA B 1 206 ? 9.742 -15.094 1.13 1 86.69 206 ALA B O 1
ATOM 5831 N N . THR B 1 207 ? 7.594 -14.648 1.567 1 86.88 207 THR B N 1
ATOM 5832 C CA . THR B 1 207 ? 7.195 -16.031 1.348 1 86.88 207 THR B CA 1
ATOM 5833 C C . THR B 1 207 ? 7.477 -16.453 -0.091 1 86.88 207 THR B C 1
ATOM 5835 O O . THR B 1 207 ? 8.039 -17.531 -0.331 1 86.88 207 THR B O 1
ATOM 5838 N N . GLN B 1 208 ? 7.133 -15.594 -1.022 1 88 208 GLN B N 1
ATOM 5839 C CA . GLN B 1 208 ? 7.348 -15.891 -2.436 1 88 208 GLN B CA 1
ATOM 5840 C C . GLN B 1 208 ? 8.836 -15.992 -2.758 1 88 208 GLN B C 1
ATOM 5842 O O . GLN B 1 208 ? 9.266 -16.906 -3.459 1 88 208 GLN B O 1
ATOM 5847 N N . VAL B 1 209 ? 9.602 -15.117 -2.217 1 88.94 209 VAL B N 1
ATOM 5848 C CA . VAL B 1 209 ? 11.031 -15.047 -2.518 1 88.94 209 VAL B CA 1
ATOM 5849 C C . VAL B 1 209 ? 11.75 -16.219 -1.866 1 88.94 209 VAL B C 1
ATOM 5851 O O . VAL B 1 209 ? 12.594 -16.875 -2.494 1 88.94 209 VAL B O 1
ATOM 5854 N N . ILE B 1 210 ? 11.352 -16.594 -0.715 1 89.62 210 ILE B N 1
ATOM 5855 C CA . ILE B 1 210 ? 11.961 -17.719 -0.01 1 89.62 210 ILE B CA 1
ATOM 5856 C C . ILE B 1 210 ? 11.594 -19.031 -0.708 1 89.62 210 ILE B C 1
ATOM 5858 O O . ILE B 1 210 ? 12.438 -19.922 -0.862 1 89.62 210 ILE B O 1
ATOM 5862 N N . TRP B 1 211 ? 10.383 -19.047 -1.143 1 91.06 211 TRP B N 1
ATOM 5863 C CA . TRP B 1 211 ? 9.953 -20.25 -1.854 1 91.06 211 TRP B CA 1
ATOM 5864 C C . TRP B 1 211 ? 10.773 -20.453 -3.127 1 91.06 211 TRP B C 1
ATOM 5866 O O . TRP B 1 211 ? 11.227 -21.562 -3.412 1 91.06 211 TRP B O 1
ATOM 5876 N N . MET B 1 212 ? 10.945 -19.391 -3.883 1 91.62 212 MET B N 1
ATOM 5877 C CA . MET B 1 212 ? 11.719 -19.484 -5.117 1 91.62 212 MET B CA 1
ATOM 5878 C C . MET B 1 212 ? 13.156 -19.891 -4.832 1 91.62 212 MET B C 1
ATOM 5880 O O . MET B 1 212 ? 13.727 -20.719 -5.555 1 91.62 212 MET B O 1
ATOM 5884 N N . PHE B 1 213 ? 13.688 -19.422 -3.832 1 90 213 PHE B N 1
ATOM 5885 C CA . PHE B 1 213 ? 15.055 -19.734 -3.439 1 90 213 PHE B CA 1
ATOM 5886 C C . PHE B 1 213 ? 15.18 -21.203 -3.061 1 90 213 PHE B C 1
ATOM 5888 O O . PHE B 1 213 ? 16.062 -21.906 -3.549 1 90 213 PHE B O 1
ATOM 5895 N N . ILE B 1 214 ? 14.25 -21.719 -2.299 1 90.5 214 ILE B N 1
ATOM 5896 C CA . ILE B 1 214 ? 14.25 -23.109 -1.851 1 90.5 214 ILE B CA 1
ATOM 5897 C C . ILE B 1 214 ? 14.016 -24.031 -3.039 1 90.5 214 ILE B C 1
ATOM 5899 O O . ILE B 1 214 ? 14.641 -25.094 -3.145 1 90.5 214 ILE B O 1
ATOM 5903 N N . GLN B 1 215 ? 13.109 -23.625 -3.914 1 92.06 215 GLN B N 1
ATOM 5904 C CA . GLN B 1 215 ? 12.805 -24.422 -5.098 1 92.06 215 GLN B CA 1
ATOM 5905 C C . GLN B 1 215 ? 14.047 -24.641 -5.949 1 92.06 215 GLN B C 1
ATOM 5907 O O . GLN B 1 215 ? 14.305 -25.75 -6.414 1 92.06 215 GLN B O 1
ATOM 5912 N N . CYS B 1 216 ? 14.82 -23.656 -6.121 1 90.94 216 CYS B N 1
ATOM 5913 C CA . CYS B 1 216 ? 16.016 -23.75 -6.949 1 90.94 216 CYS B CA 1
ATOM 5914 C C . CYS B 1 216 ? 17.078 -24.609 -6.273 1 90.94 216 CYS B C 1
ATOM 5916 O O . CYS B 1 216 ? 17.703 -25.453 -6.922 1 90.94 216 CYS B O 1
ATOM 5918 N N . ILE B 1 217 ? 17.234 -24.469 -4.973 1 90.75 217 ILE B N 1
ATOM 5919 C CA . ILE B 1 217 ? 18.219 -25.266 -4.223 1 90.75 217 ILE B CA 1
ATOM 5920 C C . ILE B 1 217 ? 17.797 -26.734 -4.227 1 90.75 217 ILE B C 1
ATOM 5922 O O . ILE B 1 217 ? 18.625 -27.625 -4.434 1 90.75 217 ILE B O 1
ATOM 5926 N N . ALA B 1 218 ? 16.531 -27.016 -4.016 1 91.94 218 ALA B N 1
ATOM 5927 C CA . ALA B 1 218 ? 16.016 -28.375 -3.986 1 91.94 218 ALA B CA 1
ATOM 5928 C C . ALA B 1 218 ? 16.172 -29.062 -5.344 1 91.94 218 ALA B C 1
ATOM 5930 O O . ALA B 1 218 ? 16.594 -30.219 -5.422 1 91.94 218 ALA B O 1
ATOM 5931 N N . ARG B 1 219 ? 15.883 -28.391 -6.398 1 92 219 ARG B N 1
ATOM 5932 C CA . ARG B 1 219 ? 16.016 -28.953 -7.742 1 92 219 ARG B CA 1
ATOM 5933 C C . ARG B 1 219 ? 17.469 -29.219 -8.086 1 92 219 ARG B C 1
ATOM 5935 O O . ARG B 1 219 ? 17.797 -30.281 -8.625 1 92 219 ARG B O 1
ATOM 5942 N N . LYS B 1 220 ? 18.312 -28.297 -7.742 1 90.81 220 LYS B N 1
ATOM 5943 C CA . LYS B 1 220 ? 19.734 -28.5 -7.992 1 90.81 220 LYS B CA 1
ATOM 5944 C C . LYS B 1 220 ? 20.266 -29.703 -7.211 1 90.81 220 LYS B C 1
ATOM 5946 O O . LYS B 1 220 ? 21.062 -30.484 -7.734 1 90.81 220 LYS B O 1
ATOM 5951 N N . SER B 1 221 ? 19.812 -29.891 -6.031 1 91.56 221 SER B N 1
ATOM 5952 C CA . SER B 1 221 ? 20.25 -30.984 -5.176 1 91.56 221 SER B CA 1
ATOM 5953 C C . SER B 1 221 ? 19.797 -32.344 -5.727 1 91.56 221 SER B C 1
ATOM 5955 O O . SER B 1 221 ? 20.422 -33.344 -5.469 1 91.56 221 SER B O 1
ATOM 5957 N N . GLN B 1 222 ? 18.703 -32.344 -6.492 1 91.5 222 GLN B N 1
ATOM 5958 C CA . GLN B 1 222 ? 18.188 -33.594 -7.086 1 91.5 222 GLN B CA 1
ATOM 5959 C C . GLN B 1 222 ? 18.797 -33.844 -8.453 1 91.5 222 GLN B C 1
ATOM 5961 O O . GLN B 1 222 ? 18.391 -34.781 -9.164 1 91.5 222 GLN B O 1
ATOM 5966 N N . GLY B 1 223 ? 19.719 -32.938 -8.82 1 89.88 223 GLY B N 1
ATOM 5967 C CA . GLY B 1 223 ? 20.422 -33.125 -10.078 1 89.88 223 GLY B CA 1
ATOM 5968 C C . GLY B 1 223 ? 19.656 -32.594 -11.281 1 89.88 223 GLY B C 1
ATOM 5969 O O . GLY B 1 223 ? 19.953 -32.969 -12.414 1 89.88 223 GLY B O 1
ATOM 5970 N N . LEU B 1 224 ? 18.688 -31.828 -11.07 1 92.62 224 LEU B N 1
ATOM 5971 C CA . LEU B 1 224 ? 17.891 -31.266 -12.164 1 92.62 224 LEU B CA 1
ATOM 5972 C C . LEU B 1 224 ? 18.516 -29.969 -12.664 1 92.62 224 LEU B C 1
ATOM 5974 O O . LEU B 1 224 ? 19.109 -29.219 -11.891 1 92.62 224 LEU B O 1
ATOM 5978 N N . PRO B 1 225 ? 18.422 -29.703 -13.898 1 93.25 225 PRO B N 1
ATOM 5979 C CA . PRO B 1 225 ? 19 -28.469 -14.438 1 93.25 225 PRO B CA 1
ATOM 5980 C C . PRO B 1 225 ? 18.219 -27.219 -14.039 1 93.25 225 PRO B C 1
ATOM 5982 O O . PRO B 1 225 ? 17 -27.266 -13.945 1 93.25 225 PRO B O 1
ATOM 5985 N N . ILE B 1 226 ? 18.938 -26.188 -13.773 1 93.44 226 ILE B N 1
ATOM 5986 C CA . ILE B 1 226 ? 18.344 -24.875 -13.516 1 93.44 226 ILE B CA 1
ATOM 5987 C C . ILE B 1 226 ? 18.438 -24.016 -14.773 1 93.44 226 ILE B C 1
ATOM 5989 O O . ILE B 1 226 ? 19.5 -23.922 -15.391 1 93.44 226 ILE B O 1
ATOM 5993 N N . ILE B 1 227 ? 17.359 -23.422 -15.188 1 94.25 227 ILE B N 1
ATOM 5994 C CA . ILE B 1 227 ? 17.344 -22.672 -16.438 1 94.25 227 ILE B CA 1
ATOM 5995 C C . ILE B 1 227 ? 17.797 -21.234 -16.188 1 94.25 227 ILE B C 1
ATOM 5997 O O . ILE B 1 227 ? 17.875 -20.797 -15.039 1 94.25 227 ILE B O 1
ATOM 6001 N N . LEU B 1 228 ? 18.078 -20.531 -17.234 1 95.69 228 LEU B N 1
ATOM 6002 C CA . LEU B 1 228 ? 18.656 -19.188 -17.141 1 95.69 228 LEU B CA 1
ATOM 6003 C C . LEU B 1 228 ? 17.672 -18.219 -16.484 1 95.69 228 LEU B C 1
ATOM 6005 O O . LEU B 1 228 ? 18.062 -17.375 -15.688 1 95.69 228 LEU B O 1
ATOM 6009 N N . LEU B 1 229 ? 16.406 -18.359 -16.781 1 95 229 LEU B N 1
ATOM 6010 C CA . LEU B 1 229 ? 15.391 -17.484 -16.219 1 95 229 LEU B CA 1
ATOM 6011 C C . LEU B 1 229 ? 15.305 -17.656 -14.703 1 95 229 LEU B C 1
ATOM 6013 O O . LEU B 1 229 ? 15.148 -16.672 -13.969 1 95 229 LEU B O 1
ATOM 6017 N N . GLU B 1 230 ? 15.391 -18.859 -14.258 1 95.38 230 GLU B N 1
ATOM 6018 C CA . GLU B 1 230 ? 15.383 -19.125 -12.828 1 95.38 230 GLU B CA 1
ATOM 6019 C C . GLU B 1 230 ? 16.625 -18.562 -12.148 1 95.38 230 GLU B C 1
ATOM 6021 O O . GLU B 1 230 ? 16.547 -18.016 -11.047 1 95.38 230 GLU B O 1
ATOM 6026 N N . ILE B 1 231 ? 17.734 -18.656 -12.797 1 94.94 231 ILE B N 1
ATOM 6027 C CA . ILE B 1 231 ? 18.953 -18.094 -12.258 1 94.94 231 ILE B CA 1
ATOM 6028 C C . ILE B 1 231 ? 18.828 -16.578 -12.148 1 94.94 231 ILE B C 1
ATOM 6030 O O . ILE B 1 231 ? 19.156 -15.992 -11.125 1 94.94 231 ILE B O 1
ATOM 6034 N N . HIS B 1 232 ? 18.359 -16.031 -13.242 1 95.44 232 HIS B N 1
ATOM 6035 C CA . HIS B 1 232 ? 18.125 -14.594 -13.25 1 95.44 232 HIS B CA 1
ATOM 6036 C C . HIS B 1 232 ? 17.188 -14.18 -12.125 1 95.44 232 HIS B C 1
ATOM 6038 O O . HIS B 1 232 ? 17.438 -13.172 -11.445 1 95.44 232 HIS B O 1
ATOM 6044 N N . THR B 1 233 ? 16.156 -14.906 -11.883 1 95.06 233 THR B N 1
ATOM 6045 C CA . THR B 1 233 ? 15.188 -14.625 -10.836 1 95.06 233 THR B CA 1
ATOM 6046 C C . THR B 1 233 ? 15.82 -14.789 -9.453 1 95.06 233 THR B C 1
ATOM 6048 O O . THR B 1 233 ? 15.57 -13.992 -8.555 1 95.06 233 THR B O 1
ATOM 6051 N N . VAL B 1 234 ? 16.641 -15.805 -9.312 1 94.81 234 VAL B N 1
ATOM 6052 C CA . VAL B 1 234 ? 17.297 -16.062 -8.039 1 94.81 234 VAL B CA 1
ATOM 6053 C C . VAL B 1 234 ? 18.203 -14.891 -7.684 1 94.81 234 VAL B C 1
ATOM 6055 O O . VAL B 1 234 ? 18.312 -14.508 -6.516 1 94.81 234 VAL B O 1
ATOM 6058 N N . VAL B 1 235 ? 18.891 -14.352 -8.648 1 95 235 VAL B N 1
ATOM 6059 C CA . VAL B 1 235 ? 19.734 -13.188 -8.414 1 95 235 VAL B CA 1
ATOM 6060 C C . VAL B 1 235 ? 18.891 -12.055 -7.816 1 95 235 VAL B C 1
ATOM 6062 O O . VAL B 1 235 ? 19.297 -11.438 -6.828 1 95 235 VAL B O 1
ATOM 6065 N N . HIS B 1 236 ? 17.781 -11.82 -8.398 1 94.88 236 HIS B N 1
ATOM 6066 C CA . HIS B 1 236 ? 16.875 -10.797 -7.887 1 94.88 236 HIS B CA 1
ATOM 6067 C C . HIS B 1 236 ? 16.359 -11.148 -6.5 1 94.88 236 HIS B C 1
ATOM 6069 O O . HIS B 1 236 ? 16.219 -10.273 -5.645 1 94.88 236 HIS B O 1
ATOM 6075 N N . VAL B 1 237 ? 16.109 -12.406 -6.301 1 93.56 237 VAL B N 1
ATOM 6076 C CA . VAL B 1 237 ? 15.594 -12.891 -5.023 1 93.56 237 VAL B CA 1
ATOM 6077 C C . VAL B 1 237 ? 16.609 -12.633 -3.92 1 93.56 237 VAL B C 1
ATOM 6079 O O . VAL B 1 237 ? 16.281 -12.117 -2.855 1 93.56 237 VAL B O 1
ATOM 6082 N N . VAL B 1 238 ? 17.828 -12.938 -4.148 1 92.19 238 VAL B N 1
ATOM 6083 C CA . VAL B 1 238 ? 18.891 -12.75 -3.158 1 92.19 238 VAL B CA 1
ATOM 6084 C C . VAL B 1 238 ? 19.031 -11.266 -2.828 1 92.1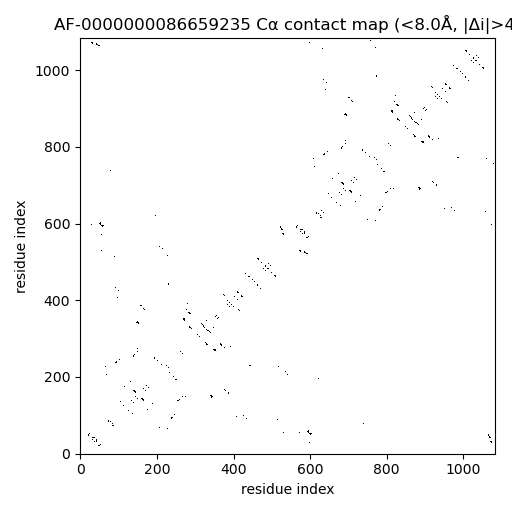9 238 VAL B C 1
ATOM 6086 O O . VAL B 1 238 ? 19.078 -10.891 -1.654 1 92.19 238 VAL B O 1
ATOM 6089 N N . CYS B 1 239 ? 19.016 -10.477 -3.846 1 91.81 239 CYS B N 1
ATOM 6090 C CA . CYS B 1 239 ? 19.078 -9.039 -3.631 1 91.81 239 CYS B CA 1
ATOM 6091 C C . CYS B 1 239 ? 17.859 -8.531 -2.877 1 91.81 239 CYS B C 1
ATOM 6093 O O . CYS B 1 239 ? 17.984 -7.746 -1.935 1 91.81 239 CYS B O 1
ATOM 6095 N N . ALA B 1 240 ? 16.734 -9.016 -3.242 1 90.38 240 ALA B N 1
ATOM 6096 C CA . ALA B 1 240 ? 15.492 -8.57 -2.631 1 90.38 240 ALA B CA 1
ATOM 6097 C C . ALA B 1 240 ? 15.438 -8.953 -1.154 1 90.38 240 ALA B C 1
ATOM 6099 O O . ALA B 1 240 ? 14.93 -8.188 -0.327 1 90.38 240 ALA B O 1
ATOM 6100 N N . LEU B 1 241 ? 15.914 -10.133 -0.808 1 89.12 241 LEU B N 1
ATOM 6101 C CA . LEU B 1 241 ? 15.914 -10.586 0.581 1 89.12 241 LEU B CA 1
ATOM 6102 C C . LEU B 1 241 ? 16.766 -9.664 1.449 1 89.12 241 LEU B C 1
ATOM 6104 O O . LEU B 1 241 ? 16.359 -9.297 2.553 1 89.12 241 LEU B O 1
ATOM 6108 N N . ILE B 1 242 ? 17.875 -9.234 0.95 1 90.5 242 ILE B N 1
ATOM 6109 C CA . ILE B 1 242 ? 18.75 -8.352 1.704 1 90.5 242 ILE B CA 1
ATOM 6110 C C . ILE B 1 242 ? 18.141 -6.953 1.778 1 90.5 242 ILE B C 1
ATOM 6112 O O . ILE B 1 242 ? 18.203 -6.297 2.82 1 90.5 242 ILE B O 1
ATOM 6116 N N . VAL B 1 243 ? 17.594 -6.52 0.695 1 88.5 243 VAL B N 1
ATOM 6117 C CA . VAL B 1 243 ? 16.922 -5.219 0.679 1 88.5 243 VAL B CA 1
ATOM 6118 C C . VAL B 1 243 ? 15.797 -5.203 1.706 1 88.5 243 VAL B C 1
ATOM 6120 O O . VAL B 1 243 ? 15.625 -4.223 2.434 1 88.5 243 VAL B O 1
ATOM 6123 N N . LEU B 1 244 ? 15.016 -6.301 1.805 1 86.88 244 LEU B N 1
ATOM 6124 C CA . LEU B 1 244 ? 13.938 -6.406 2.781 1 86.88 244 LEU B CA 1
ATOM 6125 C C . LEU B 1 244 ? 14.484 -6.301 4.203 1 86.88 244 LEU B C 1
ATOM 6127 O O . LEU B 1 244 ? 13.852 -5.691 5.066 1 86.88 244 LEU B O 1
ATOM 6131 N N . LEU B 1 245 ? 15.594 -6.828 4.391 1 88.12 245 LEU B N 1
ATOM 6132 C CA . LEU B 1 245 ? 16.203 -6.762 5.711 1 88.12 245 LEU B CA 1
ATOM 6133 C C . LEU B 1 245 ? 16.672 -5.344 6.023 1 88.12 245 LEU B C 1
ATOM 6135 O O . LEU B 1 245 ? 16.516 -4.863 7.145 1 88.12 245 LEU B O 1
ATOM 6139 N N . CYS B 1 246 ? 17.188 -4.664 5.027 1 87.56 246 CYS B N 1
ATOM 6140 C CA . CYS B 1 246 ? 17.672 -3.303 5.215 1 87.56 246 CYS B CA 1
ATOM 6141 C C . CYS B 1 246 ? 16.516 -2.332 5.395 1 87.56 246 CYS B C 1
ATOM 6143 O O . CYS B 1 246 ? 16.609 -1.379 6.168 1 87.56 246 CYS B O 1
ATOM 6145 N N . TRP B 1 247 ? 15.469 -2.572 4.75 1 83.69 247 TRP B N 1
ATOM 6146 C CA . TRP B 1 247 ? 14.352 -1.642 4.746 1 83.69 247 TRP B CA 1
ATOM 6147 C C . TRP B 1 247 ? 13.227 -2.141 5.648 1 83.69 247 TRP B C 1
ATOM 6149 O O . TRP B 1 247 ? 12.07 -1.753 5.48 1 83.69 247 TRP B O 1
ATOM 6159 N N . THR B 1 248 ? 13.516 -2.998 6.629 1 82.12 248 THR B N 1
ATOM 6160 C CA . THR B 1 248 ? 12.5 -3.525 7.535 1 82.12 248 THR B CA 1
ATOM 6161 C C . THR B 1 248 ? 11.836 -2.396 8.312 1 82.12 248 THR B C 1
ATOM 6163 O O . THR B 1 248 ? 10.625 -2.434 8.562 1 82.12 248 THR B O 1
ATOM 6166 N N . SER B 1 249 ? 12.594 -1.327 8.609 1 81.06 249 SER B N 1
ATOM 6167 C CA . SER B 1 249 ? 12.062 -0.236 9.422 1 81.06 249 SER B CA 1
ATOM 6168 C C . SER B 1 249 ? 11.742 0.986 8.57 1 81.06 249 SER B C 1
ATOM 6170 O O . SER B 1 249 ? 11.359 2.031 9.094 1 81.06 249 SER B O 1
ATOM 6172 N N . LYS B 1 250 ? 11.938 0.84 7.301 1 79.44 250 LYS B N 1
ATOM 6173 C CA . LYS B 1 250 ? 11.633 1.958 6.414 1 79.44 250 LYS B CA 1
ATOM 6174 C C . LYS B 1 250 ? 10.125 2.133 6.25 1 79.44 250 LYS B C 1
ATOM 6176 O O . LYS B 1 250 ? 9.414 1.176 5.93 1 79.44 250 LYS B O 1
ATOM 6181 N N . PRO B 1 251 ? 9.641 3.316 6.547 1 71.12 251 PRO B N 1
ATOM 6182 C CA . PRO B 1 251 ? 8.203 3.535 6.383 1 71.12 251 PRO B CA 1
ATOM 6183 C C . PRO B 1 251 ? 7.777 3.592 4.918 1 71.12 251 PRO B C 1
ATOM 6185 O O . PRO B 1 251 ? 8.555 4.039 4.062 1 71.12 251 PRO B O 1
ATOM 6188 N N . LEU B 1 252 ? 6.688 2.938 4.445 1 60.38 252 LEU B N 1
ATOM 6189 C CA . LEU B 1 252 ? 6.234 2.859 3.061 1 60.38 252 LEU B CA 1
ATOM 6190 C C . LEU B 1 252 ? 5.688 4.203 2.592 1 60.38 252 LEU B C 1
ATOM 6192 O O . LEU B 1 252 ? 5.84 4.566 1.424 1 60.38 252 LEU B O 1
ATOM 6196 N N . ASP B 1 253 ? 4.73 4.898 3.381 1 54.41 253 ASP B N 1
ATOM 6197 C CA . ASP B 1 253 ? 3.984 6.051 2.889 1 54.41 253 ASP B CA 1
ATOM 6198 C C . ASP B 1 253 ? 4.633 7.359 3.338 1 54.41 253 ASP B C 1
ATOM 6200 O O . ASP B 1 253 ? 4.164 8 4.281 1 54.41 253 ASP B O 1
ATOM 6204 N N . VAL B 1 254 ? 5.973 7.594 2.896 1 53.81 254 VAL B N 1
ATOM 6205 C CA . VAL B 1 254 ? 6.605 8.867 3.229 1 53.81 254 VAL B CA 1
ATOM 6206 C C . VAL B 1 254 ? 6 9.984 2.383 1 53.81 254 VAL B C 1
ATOM 6208 O O . VAL B 1 254 ? 6.41 11.141 2.488 1 53.81 254 VAL B O 1
ATOM 6211 N N . ASN B 1 255 ? 5.023 9.688 1.547 1 50.66 255 ASN B N 1
ATOM 6212 C CA . ASN B 1 255 ? 4.582 10.719 0.619 1 50.66 255 ASN B CA 1
ATOM 6213 C C . ASN B 1 255 ? 3.859 11.852 1.344 1 50.66 255 ASN B C 1
ATOM 6215 O O . ASN B 1 255 ? 3.564 12.891 0.748 1 50.66 255 ASN B O 1
ATOM 6219 N N . THR B 1 256 ? 3.596 11.68 2.58 1 59.06 256 THR B N 1
ATOM 6220 C CA . THR B 1 256 ? 3.049 12.875 3.219 1 59.06 256 THR B CA 1
ATOM 6221 C C . THR B 1 256 ? 4.09 13.531 4.125 1 59.06 256 THR B C 1
ATOM 6223 O O . THR B 1 256 ? 4.188 13.188 5.309 1 59.06 256 THR B O 1
ATOM 6226 N N . PRO B 1 257 ? 4.875 14.336 3.443 1 66.25 257 PRO B N 1
ATOM 6227 C CA . PRO B 1 257 ? 5.914 14.984 4.238 1 66.25 257 PRO B CA 1
ATOM 6228 C C . PRO B 1 257 ? 5.344 15.867 5.348 1 66.25 257 PRO B C 1
ATOM 6230 O O . PRO B 1 257 ? 4.215 16.359 5.238 1 66.25 257 PRO B O 1
ATOM 6233 N N . GLU B 1 258 ? 5.969 15.844 6.465 1 74.38 258 GLU B N 1
ATOM 6234 C CA . GLU B 1 258 ? 5.637 16.766 7.551 1 74.38 258 GLU B CA 1
ATOM 6235 C C . GLU B 1 258 ? 6.23 18.141 7.309 1 74.38 258 GLU B C 1
ATOM 6237 O O . GLU B 1 258 ? 7.426 18.281 7.039 1 74.38 258 GLU B O 1
ATOM 6242 N N . ILE B 1 259 ? 5.289 19.078 7.309 1 73.88 259 ILE B N 1
ATOM 6243 C CA . ILE B 1 259 ? 5.762 20.438 7.117 1 73.88 259 ILE B CA 1
ATOM 6244 C C . ILE B 1 259 ? 6.207 21.031 8.453 1 73.88 259 ILE B C 1
ATOM 6246 O O . ILE B 1 259 ? 5.449 21.016 9.43 1 73.88 259 ILE B O 1
ATOM 6250 N N . VAL B 1 260 ? 7.434 21.344 8.484 1 78.5 260 VAL B N 1
ATOM 6251 C CA . VAL B 1 260 ? 7.977 21.922 9.703 1 78.5 260 VAL B CA 1
ATOM 6252 C C . VAL B 1 260 ? 7.375 23.297 9.93 1 78.5 260 VAL B C 1
ATOM 6254 O O . VAL B 1 260 ? 7.426 24.172 9.047 1 78.5 260 VAL B O 1
ATOM 6257 N N . GLU B 1 261 ? 6.547 23.391 11.102 1 66.44 261 GLU B N 1
ATOM 6258 C CA . GLU B 1 261 ? 5.93 24.656 11.461 1 66.44 261 GLU B CA 1
ATOM 6259 C C . GLU B 1 261 ? 6.984 25.719 11.781 1 66.44 261 GLU B C 1
ATOM 6261 O O . GLU B 1 261 ? 7.969 25.422 12.469 1 66.44 261 GLU B O 1
ATOM 6266 N N . SER B 1 262 ? 6.98 26.859 11.008 1 66.12 262 SER B N 1
ATOM 6267 C CA . SER B 1 262 ? 7.988 27.906 11.031 1 66.12 262 SER B CA 1
ATOM 6268 C C . SER B 1 262 ? 7.5 29.125 11.805 1 66.12 262 SER B C 1
ATOM 6270 O O . SER B 1 262 ? 7.848 30.266 11.469 1 66.12 262 SER B O 1
ATOM 6272 N N . GLU B 1 263 ? 6.758 28.938 12.898 1 63.53 263 GLU B N 1
ATOM 6273 C CA . GLU B 1 263 ? 6.18 30.188 13.398 1 63.53 263 GLU B CA 1
ATOM 6274 C C . GLU B 1 263 ? 7.207 31 14.18 1 63.53 263 GLU B C 1
ATOM 6276 O O . GLU B 1 263 ? 7.098 32.219 14.281 1 63.53 263 GLU B O 1
ATOM 6281 N N . SER B 1 264 ? 8.328 30.359 14.531 1 76.12 264 SER B N 1
ATOM 6282 C CA . SER B 1 264 ? 9.289 31.125 15.32 1 76.12 264 SER B CA 1
ATOM 6283 C C . SER B 1 264 ? 10.289 31.844 14.43 1 76.12 264 SER B C 1
ATOM 6285 O O . SER B 1 264 ? 10.688 31.328 13.383 1 76.12 264 SER B O 1
ATOM 6287 N N . ASP B 1 265 ? 10.609 33.094 14.828 1 79.5 265 ASP B N 1
ATOM 6288 C CA . ASP B 1 265 ? 11.555 33.938 14.102 1 79.5 265 ASP B CA 1
ATOM 6289 C C . ASP B 1 265 ? 12.922 33.25 13.992 1 79.5 265 ASP B C 1
ATOM 6291 O O . ASP B 1 265 ? 13.602 33.375 12.977 1 79.5 265 ASP B O 1
ATOM 6295 N N . ASN B 1 266 ? 13.211 32.531 14.969 1 86 266 ASN B N 1
ATOM 6296 C CA . ASN B 1 266 ? 14.508 31.859 14.961 1 86 266 ASN B CA 1
ATOM 6297 C C . ASN B 1 266 ? 14.555 30.734 13.93 1 86 266 ASN B C 1
ATOM 6299 O O . ASN B 1 266 ? 15.562 30.547 13.25 1 86 266 ASN B O 1
ATOM 6303 N N . VAL B 1 267 ? 13.469 30.062 13.836 1 88.5 267 VAL B N 1
ATOM 6304 C CA . VAL B 1 267 ? 13.414 28.969 12.867 1 88.5 267 VAL B CA 1
ATOM 6305 C C . VAL B 1 267 ? 13.43 29.531 11.445 1 88.5 267 VAL B C 1
ATOM 6307 O O . VAL B 1 267 ? 14.125 29 10.57 1 88.5 267 VAL B O 1
ATOM 6310 N N . LEU B 1 268 ? 12.75 30.578 11.273 1 86.5 268 LEU B N 1
ATOM 6311 C CA . LEU B 1 268 ? 12.727 31.234 9.969 1 86.5 268 LEU B CA 1
ATOM 6312 C C . LEU B 1 268 ? 14.102 31.781 9.609 1 86.5 268 LEU B C 1
ATOM 6314 O O . LEU B 1 268 ? 14.508 31.75 8.445 1 86.5 268 LEU B O 1
ATOM 6318 N N . GLY B 1 269 ? 14.727 32.375 10.68 1 86.38 269 GLY B N 1
ATOM 6319 C CA . GLY B 1 269 ? 16.094 32.844 10.461 1 86.38 269 GLY B CA 1
ATOM 6320 C C . GLY B 1 269 ? 17.047 31.75 10.062 1 86.38 269 GLY B C 1
ATOM 6321 O O . GLY B 1 269 ? 17.891 31.938 9.18 1 86.38 269 GLY B O 1
ATOM 6322 N N . PHE B 1 270 ? 16.938 30.641 10.648 1 89.12 270 PHE B N 1
ATOM 6323 C CA . PHE B 1 270 ? 17.75 29.469 10.32 1 89.12 270 PHE B CA 1
ATOM 6324 C C . PHE B 1 270 ? 17.531 29.062 8.867 1 89.12 270 PHE B C 1
ATOM 6326 O O . PHE B 1 270 ? 18.5 28.859 8.125 1 89.12 270 PHE B O 1
ATOM 6333 N N . PHE B 1 271 ? 16.297 28.922 8.461 1 86.81 271 PHE B N 1
ATOM 6334 C CA . PHE B 1 271 ? 15.977 28.516 7.094 1 86.81 271 PHE B CA 1
ATOM 6335 C C . PHE B 1 271 ? 16.469 29.547 6.09 1 86.81 271 PHE B C 1
ATOM 6337 O O . PHE B 1 271 ? 16.953 29.203 5.016 1 86.81 271 PHE B O 1
ATOM 6344 N N . SER B 1 272 ? 16.297 30.75 6.477 1 82.38 272 SER B N 1
ATOM 6345 C CA . SER B 1 272 ? 16.766 31.828 5.59 1 82.38 272 SER B CA 1
ATOM 6346 C C . SER B 1 272 ? 18.266 31.734 5.367 1 82.38 272 SER B C 1
ATOM 6348 O O . SER B 1 272 ? 18.75 31.891 4.238 1 82.38 272 SER B O 1
ATOM 6350 N N . LEU B 1 273 ? 18.984 31.547 6.43 1 83 273 LEU B N 1
ATOM 6351 C CA . LEU B 1 273 ? 20.438 31.422 6.324 1 83 273 LEU B CA 1
ATOM 6352 C C . LEU B 1 273 ? 20.828 30.188 5.516 1 83 273 LEU B C 1
ATOM 6354 O O . LEU B 1 273 ? 21.734 30.25 4.688 1 83 273 LEU B O 1
ATOM 6358 N N . ALA B 1 274 ? 20.172 29.109 5.793 1 82.62 274 ALA B N 1
ATOM 6359 C CA . ALA B 1 274 ? 20.484 27.875 5.082 1 82.62 274 ALA B CA 1
ATOM 6360 C C . ALA B 1 274 ? 20.203 28.016 3.588 1 82.62 274 ALA B C 1
ATOM 6362 O O . ALA B 1 274 ? 20.984 27.562 2.754 1 82.62 274 ALA B O 1
ATOM 6363 N N . ILE B 1 275 ? 19.109 28.609 3.25 1 78.94 275 ILE B N 1
ATOM 6364 C CA . ILE B 1 275 ? 18.734 28.812 1.853 1 78.94 275 ILE B CA 1
ATOM 6365 C C . ILE B 1 275 ? 19.734 29.734 1.181 1 78.94 275 ILE B C 1
ATOM 6367 O O . ILE B 1 275 ? 20.172 29.484 0.057 1 78.94 275 ILE B O 1
ATOM 6371 N N . GLN B 1 276 ? 20.078 30.75 1.896 1 75.69 276 GLN B N 1
ATOM 6372 C CA . GLN B 1 276 ? 21.047 31.703 1.355 1 75.69 276 GLN B CA 1
ATOM 6373 C C . GLN B 1 276 ? 22.406 31.047 1.123 1 75.69 276 GLN B C 1
ATOM 6375 O O . GLN B 1 276 ? 23.078 31.328 0.125 1 75.69 276 GLN B O 1
ATOM 6380 N N . SER B 1 277 ? 22.781 30.266 2.043 1 75.56 277 SER B N 1
ATOM 6381 C CA . SER B 1 277 ? 24.094 29.641 1.975 1 75.56 277 SER B CA 1
ATOM 6382 C C . SER B 1 277 ? 24.125 28.516 0.946 1 75.56 277 SER B C 1
ATOM 6384 O O . SER B 1 277 ? 25.141 28.266 0.309 1 75.56 277 SER B O 1
ATOM 6386 N N . GLN B 1 278 ? 23.062 27.875 0.841 1 70.5 278 GLN B N 1
ATOM 6387 C CA . GLN B 1 278 ? 23.062 26.688 -0.004 1 70.5 278 GLN B CA 1
ATOM 6388 C C . GLN B 1 278 ? 22.578 27.016 -1.417 1 70.5 278 GLN B C 1
ATOM 6390 O O . GLN B 1 278 ? 23.094 26.469 -2.395 1 70.5 278 GLN B O 1
ATOM 6395 N N . ILE B 1 279 ? 21.672 27.844 -1.442 1 63.59 279 ILE B N 1
ATOM 6396 C CA . ILE B 1 279 ? 20.984 28.016 -2.719 1 63.59 279 ILE B CA 1
ATOM 6397 C C . ILE B 1 279 ? 21.484 29.297 -3.398 1 63.59 279 ILE B C 1
ATOM 6399 O O . ILE B 1 279 ? 21.734 29.312 -4.605 1 63.59 279 ILE B O 1
ATOM 6403 N N . CYS B 1 280 ? 21.625 30.438 -2.605 1 61.06 280 CYS B N 1
ATOM 6404 C CA . CYS B 1 280 ? 21.891 31.734 -3.211 1 61.06 280 CYS B CA 1
ATOM 6405 C C . CYS B 1 280 ? 23.391 31.938 -3.422 1 61.06 280 CYS B C 1
ATOM 6407 O O . CYS B 1 280 ? 23.812 32.719 -4.273 1 61.06 280 CYS B O 1
ATOM 6409 N N . GLU B 1 281 ? 24.281 31.062 -3.898 1 52.91 281 GLU B N 1
ATOM 6410 C CA . GLU B 1 281 ? 25.703 31.047 -4.211 1 52.91 281 GLU B CA 1
ATOM 6411 C C . GLU B 1 281 ? 26.312 32.438 -4.062 1 52.91 281 GLU B C 1
ATOM 6413 O O . GLU B 1 281 ? 27.078 32.875 -4.926 1 52.91 281 GLU B O 1
ATOM 6418 N N . GLN B 1 282 ? 25.969 33.312 -3.111 1 55.91 282 GLN B N 1
ATOM 6419 C CA . GLN B 1 282 ? 26.594 34.625 -3.061 1 55.91 282 GLN B CA 1
ATOM 6420 C C . GLN B 1 282 ? 27.766 34.625 -2.082 1 55.91 282 GLN B C 1
ATOM 6422 O O . GLN B 1 282 ? 27.609 35 -0.917 1 55.91 282 GLN B O 1
ATOM 6427 N N . LYS B 1 283 ? 28.922 34.094 -2.578 1 55.72 283 LYS B N 1
ATOM 6428 C CA . LYS B 1 283 ? 30.156 34 -1.792 1 55.72 283 LYS B CA 1
ATOM 6429 C C . LYS B 1 283 ? 30.672 35.375 -1.376 1 55.72 283 LYS B C 1
ATOM 6431 O O . LYS B 1 283 ? 31.516 35.469 -0.492 1 55.72 283 LYS B O 1
ATOM 6436 N N . PHE B 1 284 ? 29.984 36.438 -1.904 1 57.66 284 PHE B N 1
ATOM 6437 C CA . PHE B 1 284 ? 30.625 37.719 -1.728 1 57.66 284 PHE B CA 1
ATOM 6438 C C . PHE B 1 284 ? 29.844 38.594 -0.749 1 57.66 284 PHE B C 1
ATOM 6440 O O . PHE B 1 284 ? 29.953 39.812 -0.767 1 57.66 284 PHE B O 1
ATOM 6447 N N . VAL B 1 285 ? 29.047 37.875 0.046 1 62.5 285 VAL B N 1
ATOM 6448 C CA . VAL B 1 285 ? 28.266 38.688 0.98 1 62.5 285 VAL B CA 1
ATOM 6449 C C . VAL B 1 285 ? 28.828 38.531 2.389 1 62.5 285 VAL B C 1
ATOM 6451 O O . VAL B 1 285 ? 29.094 37.438 2.848 1 62.5 285 VAL B O 1
ATOM 6454 N N . LEU B 1 286 ? 29.234 39.719 2.938 1 63.41 286 LEU B N 1
ATOM 6455 C CA . LEU B 1 286 ? 29.781 39.781 4.293 1 63.41 286 LEU B CA 1
ATOM 6456 C C . LEU B 1 286 ? 28.766 40.375 5.254 1 63.41 286 LEU B C 1
ATOM 6458 O O . LEU B 1 286 ? 27.984 41.25 4.867 1 63.41 286 LEU B O 1
ATOM 6462 N N . VAL B 1 287 ? 28.672 39.812 6.438 1 66.56 287 VAL B N 1
ATOM 6463 C CA . VAL B 1 287 ? 27.812 40.344 7.484 1 66.56 287 VAL B CA 1
ATOM 6464 C C . VAL B 1 287 ? 28.656 41.094 8.523 1 66.56 287 VAL B C 1
ATOM 6466 O O . VAL B 1 287 ? 29.641 40.531 9.031 1 66.56 287 VAL B O 1
ATOM 6469 N N . GLY B 1 288 ? 28.578 42.531 8.625 1 60.25 288 GLY B N 1
ATOM 6470 C CA . GLY B 1 288 ? 29.266 43.344 9.609 1 60.25 288 GLY B CA 1
ATOM 6471 C C . GLY B 1 288 ? 28.359 43.781 10.75 1 60.25 288 GLY B C 1
ATOM 6472 O O . GLY B 1 288 ? 27.203 43.375 10.812 1 60.25 288 GLY B O 1
ATOM 6473 N N . PRO B 1 289 ? 28.953 44.5 11.93 1 57.03 289 PRO B N 1
ATOM 6474 C CA . PRO B 1 289 ? 28.172 45 13.055 1 57.03 289 PRO B CA 1
ATOM 6475 C C . PRO B 1 289 ? 27.078 45.969 12.617 1 57.03 289 PRO B C 1
ATOM 6477 O O . PRO B 1 289 ? 27.172 46.562 11.539 1 57.03 289 PRO B O 1
ATOM 6480 N N . ARG B 1 290 ? 25.844 45.938 13.305 1 54.34 290 ARG B N 1
ATOM 6481 C CA . ARG B 1 290 ? 24.75 46.844 13.016 1 54.34 290 ARG B CA 1
ATOM 6482 C C . ARG B 1 290 ? 25.266 48.281 12.977 1 54.34 290 ARG B C 1
ATOM 6484 O O . ARG B 1 290 ? 25.891 48.75 13.93 1 54.34 290 ARG B O 1
ATOM 6491 N N . ASP B 1 291 ? 25.828 48.844 12.008 1 45.88 291 ASP B N 1
ATOM 6492 C CA . ASP B 1 291 ? 26.109 50.281 12.07 1 45.88 291 ASP B CA 1
ATOM 6493 C C . ASP B 1 291 ? 24.812 51.094 12.062 1 45.88 291 ASP B C 1
ATOM 6495 O O . ASP B 1 291 ? 24.094 51.125 11.062 1 45.88 291 ASP B O 1
ATOM 6499 N N . ILE B 1 292 ? 24.234 51.375 13.234 1 41.31 292 ILE B N 1
ATOM 6500 C CA . ILE B 1 292 ? 23.109 52.281 13.43 1 41.31 292 ILE B CA 1
ATOM 6501 C C . ILE B 1 292 ? 23.297 53.531 12.555 1 41.31 292 ILE B C 1
ATOM 6503 O O . ILE B 1 292 ? 22.328 54.125 12.102 1 41.31 292 ILE B O 1
ATOM 6507 N N . HIS B 1 293 ? 24.484 54.156 12.5 1 37.84 293 HIS B N 1
ATOM 6508 C CA . HIS B 1 293 ? 24.672 55.5 11.93 1 37.84 293 HIS B CA 1
ATOM 6509 C C . HIS B 1 293 ? 24.547 55.469 10.406 1 37.84 293 HIS B C 1
ATOM 6511 O O . HIS B 1 293 ? 24.344 56.5 9.781 1 37.84 293 HIS B O 1
ATOM 6517 N N . SER B 1 294 ? 24.828 54.531 9.781 1 37.94 294 SER B N 1
ATOM 6518 C CA . SER B 1 294 ? 24.922 54.531 8.328 1 37.94 294 SER B CA 1
ATOM 6519 C C . SER B 1 294 ? 23.547 54.438 7.68 1 37.94 294 SER B C 1
ATOM 6521 O O . SER B 1 294 ? 23.422 54.375 6.453 1 37.94 294 SER B O 1
ATOM 6523 N N . TYR B 1 295 ? 22.516 54.219 8.359 1 36.53 295 TYR B N 1
ATOM 6524 C CA . TYR B 1 295 ? 21.172 54.125 7.805 1 36.53 295 TYR B CA 1
ATOM 6525 C C . TYR B 1 295 ? 20.812 55.375 7.031 1 36.53 295 TYR B C 1
ATOM 6527 O O . TYR B 1 295 ? 20.172 55.312 5.98 1 36.53 295 TYR B O 1
ATOM 6535 N N . THR B 1 296 ? 20.984 56.531 7.754 1 35 296 THR B N 1
ATOM 6536 C CA . THR B 1 296 ? 20.359 57.812 7.492 1 35 296 THR B CA 1
ATOM 6537 C C . THR B 1 296 ? 20.797 58.375 6.141 1 35 296 THR B C 1
ATOM 6539 O O . THR B 1 296 ? 20.031 59.094 5.48 1 35 296 THR B O 1
ATOM 6542 N N . THR B 1 297 ? 22.047 58.219 5.766 1 35.06 297 THR B N 1
ATOM 6543 C CA . THR B 1 297 ? 22.453 59.031 4.625 1 35.06 297 THR B CA 1
ATOM 6544 C C . THR B 1 297 ? 21.969 58.438 3.32 1 35.06 297 THR B C 1
ATOM 6546 O O . THR B 1 297 ? 21.641 59.156 2.373 1 35.06 297 THR B O 1
ATOM 6549 N N . ALA B 1 298 ? 22.031 57.094 3.145 1 36.25 298 ALA B N 1
ATOM 6550 C CA . ALA B 1 298 ? 21.719 56.625 1.796 1 36.25 298 ALA B CA 1
ATOM 6551 C C . ALA B 1 298 ? 20.219 56.656 1.532 1 36.25 298 ALA B C 1
ATOM 6553 O O . ALA B 1 298 ? 19.781 56.969 0.418 1 36.25 298 ALA B O 1
ATOM 6554 N N . ILE B 1 299 ? 19.344 56.25 2.539 1 37.91 299 ILE B N 1
ATOM 6555 C CA . ILE B 1 299 ? 17.922 56.469 2.252 1 37.91 299 ILE B CA 1
ATOM 6556 C C . ILE B 1 299 ? 17.609 57.969 2.314 1 37.91 299 ILE B C 1
ATOM 6558 O O . ILE B 1 299 ? 16.625 58.406 1.734 1 37.91 299 ILE B O 1
ATOM 6562 N N . ARG B 1 300 ? 18.219 58.781 3.178 1 36.97 300 ARG B N 1
ATOM 6563 C CA . ARG B 1 300 ? 17.875 60.188 3.293 1 36.97 300 ARG B CA 1
ATOM 6564 C C . ARG B 1 300 ? 18.172 60.938 1.995 1 36.97 300 ARG B C 1
ATOM 6566 O O . ARG B 1 300 ? 17.609 62 1.738 1 36.97 300 ARG B O 1
ATOM 6573 N N . GLN B 1 301 ? 19.281 60.688 1.364 1 34.69 301 GLN B N 1
ATOM 6574 C CA . GLN B 1 301 ? 19.453 61.688 0.324 1 34.69 301 GLN B CA 1
ATOM 6575 C C . GLN B 1 301 ? 18.203 61.781 -0.565 1 34.69 301 GLN B C 1
ATOM 6577 O O . GLN B 1 301 ? 17.797 62.875 -0.97 1 34.69 301 GLN B O 1
ATOM 6582 N N . ASP B 1 302 ? 17.688 60.75 -1.281 1 34.41 302 ASP B N 1
ATOM 6583 C CA . ASP B 1 302 ? 16.594 61.125 -2.174 1 34.41 302 ASP B CA 1
ATOM 6584 C C . ASP B 1 302 ? 15.242 61.062 -1.456 1 34.41 302 ASP B C 1
ATOM 6586 O O . ASP B 1 302 ? 14.195 61.25 -2.072 1 34.41 302 ASP B O 1
ATOM 6590 N N . ALA B 1 303 ? 15.078 60.375 -0.182 1 34.88 303 ALA B N 1
ATOM 6591 C CA . ALA B 1 303 ? 13.719 60.469 0.339 1 34.88 303 ALA B CA 1
ATOM 6592 C C . ALA B 1 303 ? 13.508 61.75 1.117 1 34.88 303 ALA B C 1
ATOM 6594 O O . ALA B 1 303 ? 14.328 62.125 1.967 1 34.88 303 ALA B O 1
ATOM 6595 N N . ASN B 1 304 ? 12.805 62.844 0.73 1 31.55 304 ASN B N 1
ATOM 6596 C CA . ASN B 1 304 ? 12.086 63.906 1.424 1 31.55 304 ASN B CA 1
ATOM 6597 C C . ASN B 1 304 ? 11.406 63.375 2.688 1 31.55 304 ASN B C 1
ATOM 6599 O O . ASN B 1 304 ? 11.023 62.219 2.76 1 31.55 304 ASN B O 1
ATOM 6603 N N . GLU B 1 305 ? 11.477 63.938 3.992 1 33.91 305 GLU B N 1
ATOM 6604 C CA . GLU B 1 305 ? 10.93 63.781 5.336 1 33.91 305 GLU B CA 1
ATOM 6605 C C . GLU B 1 305 ? 9.539 63.156 5.297 1 33.91 305 GLU B C 1
ATOM 6607 O O . GLU B 1 305 ? 9.172 62.375 6.184 1 33.91 305 GLU B O 1
ATOM 6612 N N . ASP B 1 306 ? 8.445 63.781 4.578 1 33.91 306 ASP B N 1
ATOM 6613 C CA . ASP B 1 306 ? 7.012 63.5 4.543 1 33.91 306 ASP B CA 1
ATOM 6614 C C . ASP B 1 306 ? 6.75 62.031 4.328 1 33.91 306 ASP B C 1
ATOM 6616 O O . ASP B 1 306 ? 5.637 61.531 4.566 1 33.91 306 ASP B O 1
ATOM 6620 N N . ASP B 1 307 ? 7.578 61.312 3.547 1 31.92 307 ASP B N 1
ATOM 6621 C CA . ASP B 1 307 ? 7.164 60 3.049 1 31.92 307 ASP B CA 1
ATOM 6622 C C . ASP B 1 307 ? 7.52 58.875 4.047 1 31.92 307 ASP B C 1
ATOM 6624 O O . ASP B 1 307 ? 7.461 57.719 3.713 1 31.92 307 ASP B O 1
ATOM 6628 N N . LEU B 1 308 ? 8.086 59.031 5.195 1 32.62 308 LEU B N 1
ATOM 6629 C CA . LEU B 1 308 ? 8.477 58.062 6.188 1 32.62 308 LEU B CA 1
ATOM 6630 C C . LEU B 1 308 ? 7.246 57.406 6.816 1 32.62 308 LEU B C 1
ATOM 6632 O O . LEU B 1 308 ? 7.363 56.375 7.508 1 32.62 308 LEU B O 1
ATOM 6636 N N . ASP B 1 309 ? 6.188 58.125 7.281 1 32.66 309 ASP B N 1
ATOM 6637 C CA . ASP B 1 309 ? 5.023 57.625 8.008 1 32.66 309 ASP B CA 1
ATOM 6638 C C . ASP B 1 309 ? 4.355 56.469 7.25 1 32.66 309 ASP B C 1
ATOM 6640 O O . ASP B 1 309 ? 3.365 55.906 7.719 1 32.66 309 ASP B O 1
ATOM 6644 N N . ALA B 1 310 ? 4.16 56.656 5.867 1 32.56 310 ALA B N 1
ATOM 6645 C CA . ALA B 1 310 ? 3.312 55.75 5.09 1 32.56 310 ALA B CA 1
ATOM 6646 C C . ALA B 1 310 ? 3.91 54.344 5.031 1 32.56 310 ALA B C 1
ATOM 6648 O O . ALA B 1 310 ? 5.133 54.188 4.977 1 32.56 310 ALA B O 1
ATOM 6649 N N . GLU B 1 311 ? 3.393 53.25 5.617 1 34.59 311 GLU B N 1
ATOM 6650 C CA . GLU B 1 311 ? 3.609 51.812 5.418 1 34.59 311 GLU B CA 1
ATOM 6651 C C . GLU B 1 311 ? 4.277 51.531 4.074 1 34.59 311 GLU B C 1
ATOM 6653 O O . GLU B 1 311 ? 3.609 51.188 3.1 1 34.59 311 GLU B O 1
ATOM 6658 N N . ARG B 1 312 ? 5.191 52.219 3.549 1 35.78 312 ARG B N 1
ATOM 6659 C CA . ARG B 1 312 ? 5.758 52.469 2.229 1 35.78 312 ARG B CA 1
ATOM 6660 C C . ARG B 1 312 ? 6.406 51.219 1.663 1 35.78 312 ARG B C 1
ATOM 6662 O O . ARG B 1 312 ? 7.059 50.469 2.395 1 35.78 312 ARG B O 1
ATOM 6669 N N . GLU B 1 313 ? 6.051 50.875 0.436 1 38.25 313 GLU B N 1
ATOM 6670 C CA . GLU B 1 313 ? 6.285 49.781 -0.525 1 38.25 313 GLU B CA 1
ATOM 6671 C C . GLU B 1 313 ? 7.777 49.5 -0.688 1 38.25 313 GLU B C 1
ATOM 6673 O O . GLU B 1 313 ? 8.555 50.406 -1.018 1 38.25 313 GLU B O 1
ATOM 6678 N N . LEU B 1 314 ? 8.57 48.781 0.252 1 41.84 314 LEU B N 1
ATOM 6679 C CA . LEU B 1 314 ? 9.898 48.344 -0.138 1 41.84 314 LEU B CA 1
ATOM 6680 C C . LEU B 1 314 ? 10.094 48.469 -1.644 1 41.84 314 LEU B C 1
ATOM 6682 O O . LEU B 1 314 ? 9.18 48.188 -2.422 1 41.84 314 LEU B O 1
ATOM 6686 N N . PRO B 1 315 ? 10.938 49.344 -2.105 1 46.59 315 PRO B N 1
ATOM 6687 C CA . PRO B 1 315 ? 11.102 49.406 -3.561 1 46.59 315 PRO B CA 1
ATOM 6688 C C . PRO B 1 315 ? 11.047 48 -4.199 1 46.59 315 PRO B C 1
ATOM 6690 O O . PRO B 1 315 ? 11.359 47 -3.547 1 46.59 315 PRO B O 1
ATOM 6693 N N . ARG B 1 316 ? 10.328 47.781 -5.352 1 57.97 316 ARG B N 1
ATOM 6694 C CA . ARG B 1 316 ? 10.039 46.562 -6.121 1 57.97 316 ARG B CA 1
ATOM 6695 C C . ARG B 1 316 ? 11.312 45.75 -6.359 1 57.97 316 ARG B C 1
ATOM 6697 O O . ARG B 1 316 ? 11.305 44.531 -6.207 1 57.97 316 ARG B O 1
ATOM 6704 N N . ILE B 1 317 ? 12.477 46.375 -6.867 1 62.09 317 ILE B N 1
ATOM 6705 C CA . ILE B 1 317 ? 13.758 45.719 -7.117 1 62.09 317 ILE B CA 1
ATOM 6706 C C . ILE B 1 317 ? 14.891 46.594 -6.641 1 62.09 317 ILE B C 1
ATOM 6708 O O . ILE B 1 317 ? 14.984 47.781 -7.035 1 62.09 317 ILE B O 1
ATOM 6712 N N . LEU B 1 318 ? 15.68 46.25 -5.52 1 68.5 318 LEU B N 1
ATOM 6713 C CA . LEU B 1 318 ? 16.859 46.969 -5.047 1 68.5 318 LEU B CA 1
ATOM 6714 C C . LEU B 1 318 ? 18.109 46.5 -5.801 1 68.5 318 LEU B C 1
ATOM 6716 O O . LEU B 1 318 ? 18.375 45.312 -5.895 1 68.5 318 LEU B O 1
ATOM 6720 N N . HIS B 1 319 ? 18.75 47.406 -6.508 1 72.56 319 HIS B N 1
ATOM 6721 C CA . HIS B 1 319 ? 20.016 47.125 -7.176 1 72.56 319 HIS B CA 1
ATOM 6722 C C . HIS B 1 319 ? 21.203 47.406 -6.258 1 72.56 319 HIS B C 1
ATOM 6724 O O . HIS B 1 319 ? 21.359 48.5 -5.766 1 72.56 319 HIS B O 1
ATOM 6730 N N . LEU B 1 320 ? 21.906 46.375 -5.93 1 73.56 320 LEU B N 1
ATOM 6731 C CA . LEU B 1 320 ? 23.078 46.5 -5.07 1 73.56 320 LEU B CA 1
ATOM 6732 C C . LEU B 1 320 ? 24.359 46.375 -5.879 1 73.56 320 LEU B C 1
ATOM 6734 O O . LEU B 1 320 ? 24.562 45.375 -6.578 1 73.56 320 LEU B O 1
ATOM 6738 N N . ARG B 1 321 ? 25.219 47.406 -5.926 1 77.38 321 ARG B N 1
ATOM 6739 C CA . ARG B 1 321 ? 26.516 47.406 -6.586 1 77.38 321 ARG B CA 1
ATOM 6740 C C . ARG B 1 321 ? 27.609 46.875 -5.645 1 77.38 321 ARG B C 1
ATOM 6742 O O . ARG B 1 321 ? 27.422 46.875 -4.426 1 77.38 321 ARG B O 1
ATOM 6749 N N . PRO B 1 322 ? 28.609 46.438 -6.199 1 76.44 322 PRO B N 1
ATOM 6750 C CA . PRO B 1 322 ? 29.719 46 -5.355 1 76.44 322 PRO B CA 1
ATOM 6751 C C . PRO B 1 322 ? 30.188 47.062 -4.363 1 76.44 322 PRO B C 1
ATOM 6753 O O . PRO B 1 322 ? 30.219 48.25 -4.703 1 76.44 322 PRO B O 1
ATOM 6756 N N . LYS B 1 323 ? 30.453 46.656 -3.111 1 74.56 323 LYS B N 1
ATOM 6757 C CA . LYS B 1 323 ? 31 47.469 -2.018 1 74.56 323 LYS B CA 1
ATOM 6758 C C . LYS B 1 323 ? 29.906 48.25 -1.323 1 74.56 323 LYS B C 1
ATOM 6760 O O . LYS B 1 323 ? 30.188 49.125 -0.508 1 74.56 323 LYS B O 1
ATOM 6765 N N . GLU B 1 324 ? 28.734 47.969 -1.734 1 74.5 324 GLU B N 1
ATOM 6766 C CA . GLU B 1 324 ? 27.625 48.625 -1.048 1 74.5 324 GLU B CA 1
ATOM 6767 C C . GLU B 1 324 ? 27.172 47.812 0.163 1 74.5 324 GLU B C 1
ATOM 6769 O O . GLU B 1 324 ? 27.281 46.594 0.172 1 74.5 324 GLU B O 1
ATOM 6774 N N . THR B 1 325 ? 26.797 48.531 1.251 1 73.94 325 THR B N 1
ATOM 6775 C CA . THR B 1 325 ? 26.344 47.906 2.48 1 73.94 325 THR B CA 1
ATOM 6776 C C . THR B 1 325 ? 24.875 48.219 2.746 1 73.94 325 THR B C 1
ATOM 6778 O O . THR B 1 325 ? 24.438 49.375 2.559 1 73.94 325 THR B O 1
ATOM 6781 N N . LEU B 1 326 ? 24.125 47.188 3.068 1 74.5 326 LEU B N 1
ATOM 6782 C CA . LEU B 1 326 ? 22.719 47.375 3.436 1 74.5 326 LEU B CA 1
ATOM 6783 C C . LEU B 1 326 ? 22.594 47.75 4.91 1 74.5 326 LEU B C 1
ATOM 6785 O O . LEU B 1 326 ? 23.469 47.406 5.715 1 74.5 326 LEU B O 1
ATOM 6789 N N . PRO B 1 327 ? 21.469 48.375 5.277 1 69.56 327 PRO B N 1
ATOM 6790 C CA . PRO B 1 327 ? 21.312 48.875 6.641 1 69.56 327 PRO B CA 1
ATOM 6791 C C . PRO B 1 327 ? 21.406 47.781 7.703 1 69.56 327 PRO B C 1
ATOM 6793 O O . PRO B 1 327 ? 21.781 48.062 8.844 1 69.56 327 PRO B O 1
ATOM 6796 N N . PHE B 1 328 ? 21.109 46.688 7.434 1 74.56 328 PHE B N 1
ATOM 6797 C CA . PHE B 1 328 ? 21.094 45.656 8.453 1 74.56 328 PHE B CA 1
ATOM 6798 C C . PHE B 1 328 ? 22.453 44.938 8.523 1 74.56 328 PHE B C 1
ATOM 6800 O O . PHE B 1 328 ? 22.594 43.938 9.234 1 74.56 328 PHE B O 1
ATOM 6807 N N . GLY B 1 329 ? 23.531 45.438 7.895 1 70.81 329 GLY B N 1
ATOM 6808 C CA . GLY B 1 329 ? 24.891 44.969 8.055 1 70.81 329 GLY B CA 1
ATOM 6809 C C . GLY B 1 329 ? 25.344 44.031 6.941 1 70.81 329 GLY B C 1
ATOM 6810 O O . GLY B 1 329 ? 26.375 43.375 7.051 1 70.81 329 GLY B O 1
ATOM 6811 N N . PHE B 1 330 ? 24.562 43.969 5.926 1 74.38 330 PHE B N 1
ATOM 6812 C CA . PHE B 1 330 ? 24.906 43.156 4.758 1 74.38 330 PHE B CA 1
ATOM 6813 C C . PHE B 1 330 ? 25.797 43.938 3.805 1 74.38 330 PHE B C 1
ATOM 6815 O O . PHE B 1 330 ? 25.391 44.969 3.268 1 74.38 330 PHE B O 1
ATOM 6822 N N . LYS B 1 331 ? 27.047 43.469 3.732 1 73 331 LYS B N 1
ATOM 6823 C CA . LYS B 1 331 ? 28 44.125 2.852 1 73 331 LYS B CA 1
ATOM 6824 C C . LYS B 1 331 ? 28.297 43.25 1.62 1 73 331 LYS B C 1
ATOM 6826 O O . LYS B 1 331 ? 28.656 42.094 1.741 1 73 331 LYS B O 1
ATOM 6831 N N . TYR B 1 332 ? 28.031 43.844 0.445 1 73.31 332 TYR B N 1
ATOM 6832 C CA . TYR B 1 332 ? 28.328 43.188 -0.828 1 73.31 332 TYR B CA 1
ATOM 6833 C C . TYR B 1 332 ? 29.734 43.531 -1.285 1 73.31 332 TYR B C 1
ATOM 6835 O O . TYR B 1 332 ? 30.047 44.688 -1.607 1 73.31 332 TYR B O 1
ATOM 6843 N N . GLU B 1 333 ? 30.688 42.594 -1.098 1 70.62 333 GLU B N 1
ATOM 6844 C CA . GLU B 1 333 ? 32.094 42.844 -1.341 1 70.62 333 GLU B CA 1
ATOM 6845 C C . GLU B 1 333 ? 32.406 42.906 -2.836 1 70.62 333 GLU B C 1
ATOM 6847 O O . GLU B 1 333 ? 33.219 43.688 -3.279 1 70.62 333 GLU B O 1
ATOM 6852 N N . GLY B 1 334 ? 31.781 41.938 -3.586 1 65.12 334 GLY B N 1
ATOM 6853 C CA . GLY B 1 334 ? 32.125 41.906 -4.992 1 65.12 334 GLY B CA 1
ATOM 6854 C C . GLY B 1 334 ? 31.234 41.031 -5.828 1 65.12 334 GLY B C 1
ATOM 6855 O O . GLY B 1 334 ? 30.328 40.375 -5.301 1 65.12 334 GLY B O 1
ATOM 6856 N N . GLY B 1 335 ? 31.266 41.188 -7.242 1 63.5 335 GLY B N 1
ATOM 6857 C CA . GLY B 1 335 ? 30.5 40.406 -8.211 1 63.5 335 GLY B CA 1
ATOM 6858 C C . GLY B 1 335 ? 29.562 41.25 -9.047 1 63.5 335 GLY B C 1
ATOM 6859 O O . GLY B 1 335 ? 29.719 42.469 -9.125 1 63.5 335 GLY B O 1
ATOM 6860 N N . PRO B 1 336 ? 28.781 40.562 -9.734 1 67.81 336 PRO B N 1
ATOM 6861 C CA . PRO B 1 336 ? 27.812 41.281 -10.547 1 67.81 336 PRO B CA 1
ATOM 6862 C C . PRO B 1 336 ? 26.766 42.031 -9.703 1 67.81 336 PRO B C 1
ATOM 6864 O O . PRO B 1 336 ? 26.547 41.656 -8.547 1 67.81 336 PRO B O 1
ATOM 6867 N N . ASN B 1 337 ? 26.297 43.031 -10.281 1 67.88 337 ASN B N 1
ATOM 6868 C CA . ASN B 1 337 ? 25.219 43.781 -9.602 1 67.88 337 ASN B CA 1
ATOM 6869 C C . ASN B 1 337 ? 24.094 42.844 -9.18 1 67.88 337 ASN B C 1
ATOM 6871 O O . ASN B 1 337 ? 23.703 41.938 -9.938 1 67.88 337 ASN B O 1
ATOM 6875 N N . LEU B 1 338 ? 23.75 42.969 -7.93 1 68.94 338 LEU B N 1
ATOM 6876 C CA . LEU B 1 338 ? 22.672 42.125 -7.406 1 68.94 338 LEU B CA 1
ATOM 6877 C C . LEU B 1 338 ? 21.328 42.844 -7.48 1 68.94 338 LEU B C 1
ATOM 6879 O O . LEU B 1 338 ? 21.234 44.031 -7.137 1 68.94 338 LEU B O 1
ATOM 6883 N N . HIS B 1 339 ? 20.375 42.188 -8.125 1 69.94 339 HIS B N 1
ATOM 6884 C CA . HIS B 1 339 ? 19 42.656 -8.117 1 69.94 339 HIS B CA 1
ATOM 6885 C C . HIS B 1 339 ? 18.188 41.938 -7.047 1 69.94 339 HIS B C 1
ATOM 6887 O O . HIS B 1 339 ? 17.906 40.75 -7.176 1 69.94 339 HIS B O 1
ATOM 6893 N N . LEU B 1 340 ? 17.906 42.688 -5.984 1 69.44 340 LEU B N 1
ATOM 6894 C CA . LEU B 1 340 ? 17.234 42.062 -4.852 1 69.44 340 LEU B CA 1
ATOM 6895 C C . LEU B 1 340 ? 15.75 42.438 -4.832 1 69.44 340 LEU B C 1
ATOM 6897 O O . LEU B 1 340 ? 15.391 43.594 -4.859 1 69.44 340 LEU B O 1
ATOM 6901 N N . GLN B 1 341 ? 14.969 41.375 -4.805 1 70.5 341 GLN B N 1
ATOM 6902 C CA . GLN B 1 341 ? 13.539 41.531 -4.602 1 70.5 341 GLN B CA 1
ATOM 6903 C C . GLN B 1 341 ? 13.211 41.719 -3.121 1 70.5 341 GLN B C 1
ATOM 6905 O O . GLN B 1 341 ? 14.039 41.438 -2.256 1 70.5 341 GLN B O 1
ATOM 6910 N N . PRO B 1 342 ? 12.086 42.281 -2.863 1 71.06 342 PRO B N 1
ATOM 6911 C CA . PRO B 1 342 ? 11.711 42.469 -1.459 1 71.06 342 PRO B CA 1
ATOM 6912 C C . PRO B 1 342 ? 11.789 41.156 -0.656 1 71.06 342 PRO B C 1
ATOM 6914 O O . PRO B 1 342 ? 12.164 41.188 0.52 1 71.06 342 PRO B O 1
ATOM 6917 N N . THR B 1 343 ? 11.453 40.094 -1.214 1 72.88 343 THR B N 1
ATOM 6918 C CA . THR B 1 343 ? 11.523 38.781 -0.532 1 72.88 343 THR B CA 1
ATOM 6919 C C . THR B 1 343 ? 12.969 38.438 -0.221 1 72.88 343 THR B C 1
ATOM 6921 O O . THR B 1 343 ? 13.258 37.844 0.821 1 72.88 343 THR B O 1
ATOM 6924 N N . ASP B 1 344 ? 13.789 38.844 -1.103 1 73.12 344 ASP B N 1
ATOM 6925 C CA . ASP B 1 344 ? 15.211 38.594 -0.876 1 73.12 344 ASP B CA 1
ATOM 6926 C C . ASP B 1 344 ? 15.727 39.438 0.297 1 73.12 344 ASP B C 1
ATOM 6928 O O . ASP B 1 344 ? 16.516 38.938 1.107 1 73.12 344 ASP B O 1
ATOM 6932 N N . MET B 1 345 ? 15.234 40.594 0.275 1 73.62 345 MET B N 1
ATOM 6933 C CA . MET B 1 345 ? 15.672 41.5 1.333 1 73.62 345 MET B CA 1
ATOM 6934 C C . MET B 1 345 ? 15.234 41 2.701 1 73.62 345 MET B C 1
ATOM 6936 O O . MET B 1 345 ? 16.016 41.031 3.66 1 73.62 345 MET B O 1
ATOM 6940 N N . LEU B 1 346 ? 14.062 40.531 2.73 1 78.19 346 LEU B N 1
ATOM 6941 C CA . LEU B 1 346 ? 13.555 40 3.986 1 78.19 346 LEU B CA 1
ATOM 6942 C C . LEU B 1 346 ? 14.336 38.75 4.41 1 78.19 346 LEU B C 1
ATOM 6944 O O . LEU B 1 346 ? 14.641 38.594 5.594 1 78.19 346 LEU B O 1
ATOM 6948 N N . ARG B 1 347 ? 14.648 37.938 3.549 1 80.31 347 ARG B N 1
ATOM 6949 C CA . ARG B 1 347 ? 15.43 36.75 3.83 1 80.31 347 ARG B CA 1
ATOM 6950 C C . ARG B 1 347 ? 16.828 37.094 4.336 1 80.31 347 ARG B C 1
ATOM 6952 O O . ARG B 1 347 ? 17.312 36.5 5.305 1 80.31 347 ARG B O 1
ATOM 6959 N N . LEU B 1 348 ? 17.391 38.031 3.656 1 79.12 348 LEU B N 1
ATOM 6960 C CA . LEU B 1 348 ? 18.734 38.469 4.043 1 79.12 348 LEU B CA 1
ATOM 6961 C C . LEU B 1 348 ? 18.719 39.094 5.43 1 79.12 348 LEU B C 1
ATOM 6963 O O . LEU B 1 348 ? 19.656 38.906 6.215 1 79.12 348 LEU B O 1
ATOM 6967 N N . ARG B 1 349 ? 17.75 39.844 5.652 1 80.31 349 ARG B N 1
ATOM 6968 C CA . ARG B 1 349 ? 17.625 40.438 6.969 1 80.31 349 ARG B CA 1
ATOM 6969 C C . ARG B 1 349 ? 17.484 39.406 8.055 1 80.31 349 ARG B C 1
ATOM 6971 O O . ARG B 1 349 ? 18.156 39.469 9.094 1 80.31 349 ARG B O 1
ATOM 6978 N N . ARG B 1 350 ? 16.688 38.438 7.863 1 82.69 350 ARG B N 1
ATOM 6979 C CA . ARG B 1 350 ? 16.469 37.375 8.828 1 82.69 350 ARG B CA 1
ATOM 6980 C C . ARG B 1 350 ? 17.734 36.531 9.016 1 82.69 350 ARG B C 1
ATOM 6982 O O . ARG B 1 350 ? 18.078 36.156 10.133 1 82.69 350 ARG B O 1
ATOM 6989 N N . ALA B 1 351 ? 18.375 36.281 7.949 1 83.31 351 ALA B N 1
ATOM 6990 C CA . ALA B 1 351 ? 19.609 35.5 7.992 1 83.31 351 ALA B CA 1
ATOM 6991 C C . ALA B 1 351 ? 20.688 36.219 8.789 1 83.31 351 ALA B C 1
ATOM 6993 O O . ALA B 1 351 ? 21.375 35.625 9.617 1 83.31 351 ALA B O 1
ATOM 6994 N N . THR B 1 352 ? 20.781 37.469 8.539 1 79.56 352 THR B N 1
ATOM 6995 C CA . THR B 1 352 ? 21.781 38.281 9.227 1 79.56 352 THR B CA 1
ATOM 6996 C C . THR B 1 352 ? 21.469 38.375 10.719 1 79.56 352 THR B C 1
ATOM 6998 O O . THR B 1 352 ? 22.375 38.281 11.555 1 79.56 352 THR B O 1
ATOM 7001 N N . GLN B 1 353 ? 20.219 38.594 10.961 1 80.88 353 GLN B N 1
ATOM 7002 C CA . GLN B 1 353 ? 19.828 38.656 12.359 1 80.88 353 GLN B CA 1
ATOM 7003 C C . GLN B 1 353 ? 20.094 37.344 13.078 1 80.88 353 GLN B C 1
ATOM 7005 O O . GLN B 1 353 ? 20.547 37.344 14.227 1 80.88 353 GLN B O 1
ATOM 7010 N N . PHE B 1 354 ? 19.812 36.281 12.43 1 86.12 354 PHE B N 1
ATOM 7011 C CA . PHE B 1 354 ? 20.062 34.969 13.008 1 86.12 354 PHE B CA 1
ATOM 7012 C C . PHE B 1 354 ? 21.547 34.781 13.281 1 86.12 354 PHE B C 1
ATOM 7014 O O . PHE B 1 354 ? 21.922 34.25 14.328 1 86.12 354 PHE B O 1
ATOM 7021 N N . LEU B 1 355 ? 22.312 35.094 12.352 1 81.31 355 LEU B N 1
ATOM 7022 C CA . LEU B 1 355 ? 23.75 34.938 12.492 1 81.31 355 LEU B CA 1
ATOM 7023 C C . LEU B 1 355 ? 24.266 35.75 13.68 1 81.31 355 LEU B C 1
ATOM 7025 O O . LEU B 1 355 ? 25.109 35.281 14.438 1 81.31 355 LEU B O 1
ATOM 7029 N N . ARG B 1 356 ? 23.734 36.875 13.836 1 77.19 356 ARG B N 1
ATOM 7030 C CA . ARG B 1 356 ? 24.141 37.75 14.93 1 77.19 356 ARG B CA 1
ATOM 7031 C C . ARG B 1 356 ? 23.719 37.156 16.281 1 77.19 356 ARG B C 1
ATOM 7033 O O . ARG B 1 356 ? 24.469 37.219 17.25 1 77.19 356 ARG B O 1
ATOM 7040 N N . ASP B 1 357 ? 22.547 36.688 16.281 1 81 357 ASP B N 1
ATOM 7041 C CA . ASP B 1 357 ? 21.984 36.188 17.531 1 81 357 ASP B CA 1
ATOM 7042 C C . ASP B 1 357 ? 22.688 34.906 17.984 1 81 357 ASP B C 1
ATOM 7044 O O . ASP B 1 357 ? 22.891 34.688 19.172 1 81 357 ASP B O 1
ATOM 7048 N N . HIS B 1 358 ? 23.094 34.094 17.094 1 82.75 358 HIS B N 1
ATOM 7049 C CA . HIS B 1 358 ? 23.562 32.781 17.484 1 82.75 358 HIS B CA 1
ATOM 7050 C C . HIS B 1 358 ? 25.078 32.656 17.297 1 82.75 358 HIS B C 1
ATOM 7052 O O . HIS B 1 358 ? 25.734 31.844 17.953 1 82.75 358 HIS B O 1
ATOM 7058 N N . TYR B 1 359 ? 25.625 33.438 16.359 1 75.38 359 TYR B N 1
ATOM 7059 C CA . TYR B 1 359 ? 27.062 33.344 16.094 1 75.38 359 TYR B CA 1
ATOM 7060 C C . TYR B 1 359 ? 27.75 34.688 16.328 1 75.38 359 TYR B C 1
ATOM 7062 O O . TYR B 1 359 ? 28.844 34.938 15.812 1 75.38 359 TYR B O 1
ATOM 7070 N N . GLY B 1 360 ? 27.062 35.594 16.969 1 67.19 360 GLY B N 1
ATOM 7071 C CA . GLY B 1 360 ? 27.547 36.938 17.203 1 67.19 360 GLY B CA 1
ATOM 7072 C C . GLY B 1 360 ? 28.953 37 17.734 1 67.19 360 GLY B C 1
ATOM 7073 O O . GLY B 1 360 ? 29.734 37.875 17.375 1 67.19 360 GLY B O 1
ATOM 7074 N N . ARG B 1 361 ? 29.312 36.156 18.641 1 60.66 361 ARG B N 1
ATOM 7075 C CA . ARG B 1 361 ? 30.641 36.188 19.234 1 60.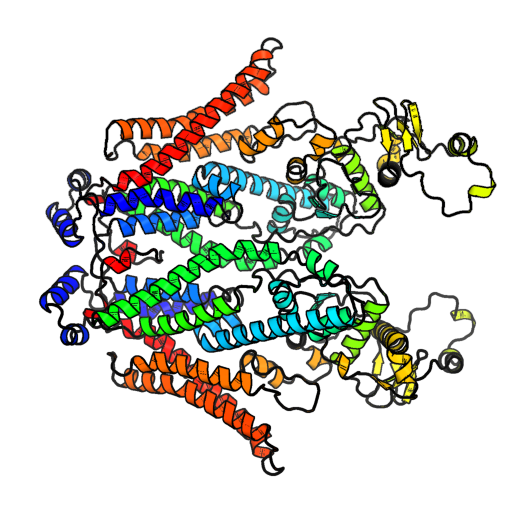66 361 ARG B CA 1
ATOM 7076 C C . ARG B 1 361 ? 31.719 35.906 18.188 1 60.66 361 ARG B C 1
ATOM 7078 O O . ARG B 1 361 ? 32.812 36.469 18.234 1 60.66 361 ARG B O 1
ATOM 7085 N N . GLU B 1 362 ? 31.266 35.062 17.219 1 59.88 362 GLU B N 1
ATOM 7086 C CA . GLU B 1 362 ? 32.219 34.719 16.156 1 59.88 362 GLU B CA 1
ATOM 7087 C C . GLU B 1 362 ? 32.25 35.781 15.086 1 59.88 362 GLU B C 1
ATOM 7089 O O . GLU B 1 362 ? 33.281 35.938 14.398 1 59.88 362 GLU B O 1
ATOM 7094 N N . LEU B 1 363 ? 31.141 36.469 14.984 1 60.31 363 LEU B N 1
ATOM 7095 C CA . LEU B 1 363 ? 31.016 37.531 13.984 1 60.31 363 LEU B CA 1
ATOM 7096 C C . LEU B 1 363 ? 31.828 38.781 14.398 1 60.31 363 LEU B C 1
ATOM 7098 O O . LEU B 1 363 ? 32 39.688 13.609 1 60.31 363 LEU B O 1
ATOM 7102 N N . ARG B 1 364 ? 32.312 38.938 15.695 1 52.44 364 ARG B N 1
ATOM 7103 C CA . ARG B 1 364 ? 33.062 40.094 16.141 1 52.44 364 ARG B CA 1
ATOM 7104 C C . ARG B 1 364 ? 34.25 40.375 15.195 1 52.44 364 ARG B C 1
ATOM 7106 O O . ARG B 1 364 ? 34.844 41.438 15.258 1 52.44 364 ARG B O 1
ATOM 7113 N N . HIS B 1 365 ? 34.5 39.375 14.414 1 51.53 365 HIS B N 1
ATOM 7114 C CA . HIS B 1 365 ? 35.469 39.812 13.406 1 51.53 365 HIS B CA 1
ATOM 7115 C C . HIS B 1 365 ? 34.781 40.281 12.141 1 51.53 365 HIS B C 1
ATOM 7117 O O . HIS B 1 365 ? 33.812 39.656 11.672 1 51.53 365 HIS B O 1
ATOM 7123 N N . PRO B 1 366 ? 34.75 41.656 11.773 1 54 366 PRO B N 1
ATOM 7124 C CA . PRO B 1 366 ? 34 42.562 10.891 1 54 366 PRO B CA 1
ATOM 7125 C C . PRO B 1 366 ? 33.75 41.938 9.508 1 54 366 PRO B C 1
ATOM 7127 O O . PRO B 1 366 ? 32.875 42.438 8.766 1 54 366 PRO B O 1
ATOM 7130 N N . ASN B 1 367 ? 34 40.562 9.211 1 58.09 367 ASN B N 1
ATOM 7131 C CA . ASN B 1 367 ? 33.875 40.188 7.816 1 58.09 367 ASN B CA 1
ATOM 7132 C C . ASN B 1 367 ? 33.5 38.688 7.676 1 58.09 367 ASN B C 1
ATOM 7134 O O . ASN B 1 367 ? 34.219 37.938 7.039 1 58.09 367 ASN B O 1
ATOM 7138 N N . GLN B 1 368 ? 32.375 38.375 8.32 1 63.03 368 GLN B N 1
ATOM 7139 C CA . GLN B 1 368 ? 32.031 36.969 8.102 1 63.03 368 GLN B CA 1
ATOM 7140 C C . GLN B 1 368 ? 31.203 36.812 6.82 1 63.03 368 GLN B C 1
ATOM 7142 O O . GLN B 1 368 ? 30.281 37.594 6.555 1 63.03 368 GLN B O 1
ATOM 7147 N N . ALA B 1 369 ? 31.641 35.875 6.027 1 67.56 369 ALA B N 1
ATOM 7148 C CA . ALA B 1 369 ? 30.953 35.594 4.77 1 67.56 369 ALA B CA 1
ATOM 7149 C C . ALA B 1 369 ? 29.641 34.844 5.02 1 67.56 369 ALA B C 1
ATOM 7151 O O . ALA B 1 369 ? 29.562 34 5.895 1 67.56 369 ALA B O 1
ATOM 7152 N N . LEU B 1 370 ? 28.531 35.406 4.586 1 64.12 370 LEU B N 1
ATOM 7153 C CA . LEU B 1 370 ? 27.203 34.781 4.727 1 64.12 370 LEU B CA 1
ATOM 7154 C C . LEU B 1 370 ? 27.172 33.406 4.07 1 64.12 370 LEU B C 1
ATOM 7156 O O . LEU B 1 370 ? 26.469 32.531 4.539 1 64.12 370 LEU B O 1
ATOM 7160 N N . PRO B 1 371 ? 27.516 33.219 2.912 1 62.44 371 PRO B N 1
ATOM 7161 C CA . PRO B 1 371 ? 27.469 31.766 2.781 1 62.44 371 PRO B CA 1
ATOM 7162 C C . PRO B 1 371 ? 28.359 31.047 3.791 1 62.44 371 PRO B C 1
ATOM 7164 O O . PRO B 1 371 ? 29.547 31.359 3.908 1 62.44 371 PRO B O 1
ATOM 7167 N N . MET B 1 372 ? 27.578 30.453 4.922 1 67.19 372 MET B N 1
ATOM 7168 C CA . MET B 1 372 ? 28.312 29.625 5.879 1 67.19 372 MET B CA 1
ATOM 7169 C C . MET B 1 372 ? 28.344 28.172 5.426 1 67.19 372 MET B C 1
ATOM 7171 O O . MET B 1 372 ? 27.297 27.547 5.25 1 67.19 372 MET B O 1
ATOM 7175 N N . SER B 1 373 ? 29.547 27.781 5.164 1 64.88 373 SER B N 1
ATOM 7176 C CA . SER B 1 373 ? 29.75 26.453 4.617 1 64.88 373 SER B CA 1
ATOM 7177 C C . SER B 1 373 ? 29 25.406 5.426 1 64.88 373 SER B C 1
ATOM 7179 O O . SER B 1 373 ? 28.469 24.438 4.867 1 64.88 373 SER B O 1
ATOM 7181 N N . GLN B 1 374 ? 28.797 25.672 6.707 1 70.19 374 GLN B N 1
ATOM 7182 C CA . GLN B 1 374 ? 28.141 24.703 7.574 1 70.19 374 GLN B CA 1
ATOM 7183 C C . GLN B 1 374 ? 26.641 24.594 7.246 1 70.19 374 GLN B C 1
ATOM 7185 O O . GLN B 1 374 ? 26.031 23.547 7.488 1 70.19 374 GLN B O 1
ATOM 7190 N N . PHE B 1 375 ? 26.156 25.688 6.664 1 71.94 375 PHE B N 1
ATOM 7191 C CA . PHE B 1 375 ? 24.719 25.719 6.398 1 71.94 375 PHE B CA 1
ATOM 7192 C C . PHE B 1 375 ? 24.422 25.297 4.961 1 71.94 375 PHE B C 1
ATOM 7194 O O . PHE B 1 375 ? 23.281 25.328 4.527 1 71.94 375 PHE B O 1
ATOM 7201 N N . GLY B 1 376 ? 25.438 24.969 4.281 1 66.62 376 GLY B N 1
ATOM 7202 C CA . GLY B 1 376 ? 25.297 24.641 2.871 1 66.62 376 GLY B CA 1
ATOM 7203 C C . GLY B 1 376 ? 24.812 23.219 2.637 1 66.62 376 GLY B C 1
ATOM 7204 O O . GLY B 1 376 ? 24.766 22.766 1.496 1 66.62 376 GLY B O 1
ATOM 7205 N N . SER B 1 377 ? 24.422 22.453 3.723 1 70.75 377 SER B N 1
ATOM 7206 C CA . SER B 1 377 ? 24.031 21.062 3.523 1 70.75 377 SER B CA 1
ATOM 7207 C C . SER B 1 377 ? 22.766 20.719 4.32 1 70.75 377 SER B C 1
ATOM 7209 O O . SER B 1 377 ? 22.516 19.547 4.613 1 70.75 377 SER B O 1
ATOM 7211 N N . PHE B 1 378 ? 22.047 21.766 4.621 1 78.06 378 PHE B N 1
ATOM 7212 C CA . PHE B 1 378 ? 20.969 21.5 5.559 1 78.06 378 PHE B CA 1
ATOM 7213 C C . PHE B 1 378 ? 19.688 21.156 4.816 1 78.06 378 PHE B C 1
ATOM 7215 O O . PHE B 1 378 ? 18.703 20.719 5.43 1 78.06 378 PHE B O 1
ATOM 7222 N N . PHE B 1 379 ? 19.672 21.312 3.609 1 72.19 379 PHE B N 1
ATOM 7223 C CA . PHE B 1 379 ? 18.578 20.828 2.795 1 72.19 379 PHE B CA 1
ATOM 7224 C C . PHE B 1 379 ? 19.031 19.719 1.865 1 72.19 379 PHE B C 1
ATOM 7226 O O . PHE B 1 379 ? 20.188 19.688 1.442 1 72.19 379 PHE B O 1
ATOM 7233 N N . SER B 1 380 ? 18.125 18.594 1.896 1 61.94 380 SER B N 1
ATOM 7234 C CA . SER B 1 380 ? 18.5 17.422 1.125 1 61.94 380 SER B CA 1
ATOM 7235 C C . SER B 1 380 ? 18.719 17.766 -0.342 1 61.94 380 SER B C 1
ATOM 7237 O O . SER B 1 380 ? 18.094 18.688 -0.875 1 61.94 380 SER B O 1
ATOM 7239 N N . GLU B 1 381 ? 19.844 17.359 -0.769 1 51.22 381 GLU B N 1
ATOM 7240 C CA . GLU B 1 381 ? 20.297 17.609 -2.133 1 51.22 381 GLU B CA 1
ATOM 7241 C C . GLU B 1 381 ? 19.281 17.109 -3.154 1 51.22 381 GLU B C 1
ATOM 7243 O O . GLU B 1 381 ? 19.172 17.672 -4.254 1 51.22 381 GLU B O 1
ATOM 7248 N N . GLY B 1 382 ? 18.734 15.906 -2.971 1 43.97 382 GLY B N 1
ATOM 7249 C CA . GLY B 1 382 ? 17.812 15.383 -3.969 1 43.97 382 GLY B CA 1
ATOM 7250 C C . GLY B 1 382 ? 16.797 16.406 -4.438 1 43.97 382 GLY B C 1
ATOM 7251 O O . GLY B 1 382 ? 16.453 16.453 -5.617 1 43.97 382 GLY B O 1
ATOM 7252 N N . GLY B 1 383 ? 16.156 17.016 -3.562 1 36.97 383 GLY B N 1
ATOM 7253 C CA . GLY B 1 383 ? 15.266 18.094 -3.939 1 36.97 383 GLY B CA 1
ATOM 7254 C C . GLY B 1 383 ? 16 19.25 -4.609 1 36.97 383 GLY B C 1
ATOM 7255 O O . GLY B 1 383 ? 15.383 20.047 -5.324 1 36.97 383 GLY B O 1
ATOM 7256 N N . ASN B 1 384 ? 17.141 19.469 -4.184 1 35.94 384 ASN B N 1
ATOM 7257 C CA . ASN B 1 384 ? 17.938 20.547 -4.746 1 35.94 384 ASN B CA 1
ATOM 7258 C C . ASN B 1 384 ? 18.188 20.344 -6.238 1 35.94 384 ASN B C 1
ATOM 7260 O O . ASN B 1 384 ? 18.203 21.312 -7.008 1 35.94 384 ASN B O 1
ATOM 7264 N N . TYR B 1 385 ? 18.578 19.078 -6.531 1 34.72 385 TYR B N 1
ATOM 7265 C CA . TYR B 1 385 ? 19 18.75 -7.891 1 34.72 385 TYR B CA 1
ATOM 7266 C C . TYR B 1 385 ? 17.797 18.797 -8.844 1 34.72 385 TYR B C 1
ATOM 7268 O O . TYR B 1 385 ? 17.953 19.109 -10.023 1 34.72 385 TYR B O 1
ATOM 7276 N N . ALA B 1 386 ? 16.766 18.078 -8.391 1 34.41 386 ALA B N 1
ATOM 7277 C CA . ALA B 1 386 ? 15.664 18.141 -9.352 1 34.41 386 ALA B CA 1
ATOM 7278 C C . ALA B 1 386 ? 15.391 19.578 -9.773 1 34.41 386 ALA B C 1
ATOM 7280 O O . ALA B 1 386 ? 14.852 19.828 -10.859 1 34.41 386 ALA B O 1
ATOM 7281 N N . TYR B 1 387 ? 15.32 20.438 -8.734 1 32.31 387 TYR B N 1
ATOM 7282 C CA . TYR B 1 387 ? 14.969 21.797 -9.125 1 32.31 387 TYR B CA 1
ATOM 7283 C C . TYR B 1 387 ? 16.203 22.594 -9.547 1 32.31 387 TYR B C 1
ATOM 7285 O O . TYR B 1 387 ? 17.203 22.625 -8.812 1 32.31 387 TYR B O 1
ATOM 7293 N N . SER B 1 388 ? 16.641 22.438 -10.727 1 35.25 388 SER B N 1
ATOM 7294 C CA . SER B 1 388 ? 17.531 23.359 -11.422 1 35.25 388 SER B CA 1
ATOM 7295 C C . SER B 1 388 ? 17.891 24.547 -10.547 1 35.25 388 SER B C 1
ATOM 7297 O O . SER B 1 388 ? 18.125 25.656 -11.055 1 35.25 388 SER B O 1
ATOM 7299 N N . ILE B 1 389 ? 17.578 24.562 -9.438 1 37.06 389 ILE B N 1
ATOM 7300 C CA . ILE B 1 389 ? 17.906 25.781 -8.711 1 37.06 389 ILE B CA 1
ATOM 7301 C C . ILE B 1 389 ? 19.391 26.078 -8.844 1 37.06 389 ILE B C 1
ATOM 7303 O O . ILE B 1 389 ? 19.797 27.25 -8.93 1 37.06 389 ILE B O 1
ATOM 7307 N N . SER B 1 390 ? 20.172 24.969 -8.734 1 36.41 390 SER B N 1
ATOM 7308 C CA . SER B 1 390 ? 21.562 25.344 -9.016 1 36.41 390 SER B CA 1
ATOM 7309 C C . SER B 1 390 ? 21.688 25.984 -10.391 1 36.41 390 SER B C 1
ATOM 7311 O O . SER B 1 390 ? 22.547 26.844 -10.609 1 36.41 390 SER B O 1
ATOM 7313 N N . GLY B 1 391 ? 20.938 25.422 -11.328 1 35.56 391 GLY B N 1
ATOM 7314 C CA . GLY B 1 391 ? 21.047 26.141 -12.586 1 35.56 391 GLY B CA 1
ATOM 7315 C C . GLY B 1 391 ? 20.688 27.609 -12.469 1 35.56 391 GLY B C 1
ATOM 7316 O O . GLY B 1 391 ? 20.938 28.391 -13.398 1 35.56 391 GLY B O 1
ATOM 7317 N N . ARG B 1 392 ? 19.703 28.016 -11.812 1 34.75 392 ARG B N 1
ATOM 7318 C CA . ARG B 1 392 ? 19.5 29.469 -11.719 1 34.75 392 ARG B CA 1
ATOM 7319 C C . ARG B 1 392 ? 20.812 30.172 -11.375 1 34.75 392 ARG B C 1
ATOM 7321 O O . ARG B 1 392 ? 21.047 31.297 -11.82 1 34.75 392 ARG B O 1
ATOM 7328 N N . TYR B 1 393 ? 21.5 29.703 -10.414 1 33.34 393 TYR B N 1
ATOM 7329 C CA . TYR B 1 393 ? 22.766 30.359 -10.156 1 33.34 393 TYR B CA 1
ATOM 7330 C C . TYR B 1 393 ? 23.922 29.578 -10.773 1 33.34 393 TYR B C 1
ATOM 7332 O O . TYR B 1 393 ? 24.938 30.156 -11.164 1 33.34 393 TYR B O 1
ATOM 7340 N N . LYS B 1 394 ? 24.062 28.219 -10.492 1 34.59 394 LYS B N 1
ATOM 7341 C CA . LYS B 1 394 ? 25.156 27.547 -11.203 1 34.59 394 LYS B CA 1
ATOM 7342 C C . LYS B 1 394 ? 24.656 26.922 -12.5 1 34.59 394 LYS B C 1
ATOM 7344 O O . LYS B 1 394 ? 23.484 26.578 -12.617 1 34.59 394 LYS B O 1
ATOM 7349 N N . GLY B 1 395 ? 25.141 27.281 -13.602 1 30.53 395 GLY B N 1
ATOM 7350 C CA . GLY B 1 395 ? 24.953 26.688 -14.922 1 30.53 395 GLY B CA 1
ATOM 7351 C C . GLY B 1 395 ? 24.5 25.25 -14.883 1 30.53 395 GLY B C 1
ATOM 7352 O O . GLY B 1 395 ? 24.625 24.578 -13.852 1 30.53 395 GLY B O 1
ATOM 7353 N N . LEU B 1 396 ? 23.609 24.859 -15.797 1 32.25 396 LEU B N 1
ATOM 7354 C CA . LEU B 1 396 ? 23.109 23.531 -16.109 1 32.25 396 LEU B CA 1
ATOM 7355 C C . LEU B 1 396 ? 24.172 22.469 -15.906 1 32.25 396 LEU B C 1
ATOM 7357 O O . LEU B 1 396 ? 25.078 22.312 -16.734 1 32.25 396 LEU B O 1
ATOM 7361 N N . ALA B 1 397 ? 24.906 22.297 -14.93 1 31.91 397 ALA B N 1
ATOM 7362 C CA . ALA B 1 397 ? 25.922 21.281 -15.141 1 31.91 397 ALA B CA 1
ATOM 7363 C C . ALA B 1 397 ? 25.297 19.922 -15.438 1 31.91 397 ALA B C 1
ATOM 7365 O O . ALA B 1 397 ? 24.578 19.375 -14.594 1 31.91 397 ALA B O 1
ATOM 7366 N N . LEU B 1 398 ? 24.922 19.609 -16.656 1 33.34 398 LEU B N 1
ATOM 7367 C CA . LEU B 1 398 ? 24.625 18.297 -17.219 1 33.34 398 LEU B CA 1
ATOM 7368 C C . LEU B 1 398 ? 25.125 17.172 -16.312 1 33.34 398 LEU B C 1
ATOM 7370 O O . LEU B 1 398 ? 24.469 16.141 -16.188 1 33.34 398 LEU B O 1
ATOM 7374 N N . TRP B 1 399 ? 26.344 17.359 -15.883 1 32.94 399 TRP B N 1
ATOM 7375 C CA . TRP B 1 399 ? 27.094 16.328 -15.164 1 32.94 399 TRP B CA 1
ATOM 7376 C C . TRP B 1 399 ? 26.438 16.047 -13.812 1 32.94 399 TRP B C 1
ATOM 7378 O O . TRP B 1 399 ? 26.5 14.922 -13.312 1 32.94 399 TRP B O 1
ATOM 7388 N N . GLU B 1 400 ? 25.828 17.062 -13.258 1 36.75 400 GLU B N 1
ATOM 7389 C CA . GLU B 1 400 ? 25.219 16.844 -11.945 1 36.75 400 GLU B CA 1
ATOM 7390 C C . GLU B 1 400 ? 23.953 16.016 -12.07 1 36.75 400 GLU B C 1
ATOM 7392 O O . GLU B 1 400 ? 23.641 15.203 -11.195 1 36.75 400 GLU B O 1
ATOM 7397 N N . GLN B 1 401 ? 23.266 16.188 -13.148 1 34.97 401 GLN B N 1
ATOM 7398 C CA . GLN B 1 401 ? 22.109 15.359 -13.508 1 34.97 401 GLN B CA 1
ATOM 7399 C C . GLN B 1 401 ? 22.547 13.93 -13.844 1 34.97 401 GLN B C 1
ATOM 7401 O O . GLN B 1 401 ? 21.812 12.977 -13.547 1 34.97 401 GLN B O 1
ATOM 7406 N N . ALA B 1 402 ? 23.562 13.875 -14.719 1 33.28 402 ALA B N 1
ATOM 7407 C CA . ALA B 1 402 ? 24.156 12.586 -15.055 1 33.28 402 ALA B CA 1
ATOM 7408 C C . ALA B 1 402 ? 24.594 11.836 -13.797 1 33.28 402 ALA B C 1
ATOM 7410 O O . ALA B 1 402 ? 24.703 10.609 -13.805 1 33.28 402 ALA B O 1
ATOM 7411 N N . SER B 1 403 ? 24.969 12.641 -12.797 1 33.44 403 SER B N 1
ATOM 7412 C CA . SER B 1 403 ? 25.297 11.953 -11.547 1 33.44 403 SER B CA 1
ATOM 7413 C C . SER B 1 403 ? 24.109 11.148 -11.039 1 33.44 403 SER B C 1
ATOM 7415 O O . SER B 1 403 ? 24.266 10.258 -10.203 1 33.44 403 SER B O 1
ATOM 7417 N N . LEU B 1 404 ? 22.969 11.633 -11.266 1 34.59 404 LEU B N 1
ATOM 7418 C CA . LEU B 1 404 ? 21.766 10.906 -10.875 1 34.59 404 LEU B CA 1
ATOM 7419 C C . LEU B 1 404 ? 21.688 9.57 -11.602 1 34.59 404 LEU B C 1
ATOM 7421 O O . LEU B 1 404 ? 21.188 8.586 -11.039 1 34.59 404 LEU B O 1
ATOM 7425 N N . LEU B 1 405 ? 21.672 9.711 -12.922 1 34.19 405 LEU B N 1
ATOM 7426 C CA . LEU B 1 405 ? 21.578 8.5 -13.734 1 34.19 405 LEU B CA 1
ATOM 7427 C C . LEU B 1 405 ? 22.656 7.492 -13.344 1 34.19 405 LEU B C 1
ATOM 7429 O O . LEU B 1 405 ? 22.422 6.285 -13.367 1 34.19 405 LEU B O 1
ATOM 7433 N N . VAL B 1 406 ? 23.969 7.918 -13.633 1 32.91 406 VAL B N 1
ATOM 7434 C CA . VAL B 1 406 ? 25.031 6.918 -13.531 1 32.91 406 VAL B CA 1
ATOM 7435 C C . VAL B 1 406 ? 24.984 6.262 -12.148 1 32.91 406 VAL B C 1
ATOM 7437 O O . VAL B 1 406 ? 24.969 5.035 -12.039 1 32.91 406 VAL B O 1
ATOM 7440 N N . ILE B 1 407 ? 25.953 6.863 -11.086 1 34.38 407 ILE B N 1
ATOM 7441 C CA . ILE B 1 407 ? 26.453 6.125 -9.93 1 34.38 407 ILE B CA 1
ATOM 7442 C C . ILE B 1 407 ? 25.359 6.02 -8.867 1 34.38 407 ILE B C 1
ATOM 7444 O O . ILE B 1 407 ? 24.734 7.023 -8.508 1 34.38 407 ILE B O 1
ATOM 7448 N N . GLY B 1 408 ? 24.703 5.02 -8.602 1 33.22 408 GLY B N 1
ATOM 7449 C CA . GLY B 1 408 ? 23.875 4.625 -7.469 1 33.22 408 GLY B CA 1
ATOM 7450 C C . GLY B 1 408 ? 24.078 5.512 -6.254 1 33.22 40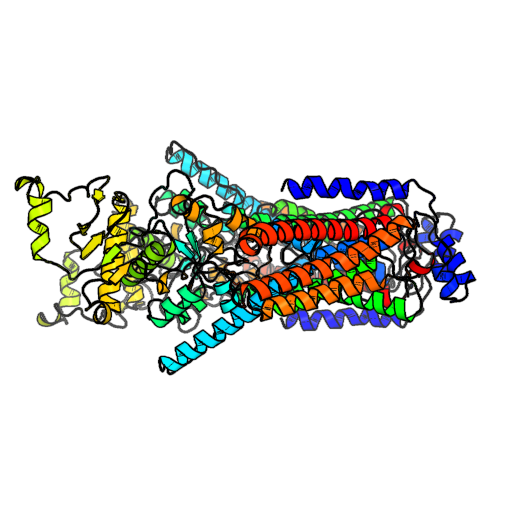8 GLY B C 1
ATOM 7451 O O . GLY B 1 408 ? 24.984 6.344 -6.227 1 33.22 408 GLY B O 1
ATOM 7452 N N . PRO B 1 409 ? 23.125 5.512 -5.156 1 32.81 409 PRO B N 1
ATOM 7453 C CA . PRO B 1 409 ? 23.312 6.176 -3.863 1 32.81 409 PRO B CA 1
ATOM 7454 C C . PRO B 1 409 ? 24.781 6.363 -3.508 1 32.81 409 PRO B C 1
ATOM 7456 O O . PRO B 1 409 ? 25.109 6.828 -2.408 1 32.81 409 PRO B O 1
ATOM 7459 N N . TRP B 1 410 ? 25.688 5.98 -4.266 1 32.91 410 TRP B N 1
ATOM 7460 C CA . TRP B 1 410 ? 27.094 5.918 -3.85 1 32.91 410 TRP B CA 1
ATOM 7461 C C . TRP B 1 410 ? 27.688 7.316 -3.752 1 32.91 410 TRP B C 1
ATOM 7463 O O . TRP B 1 410 ? 28.594 7.555 -2.955 1 32.91 410 TRP B O 1
ATOM 7473 N N . PHE B 1 411 ? 27.484 8.195 -4.715 1 32.84 411 PHE B N 1
ATOM 7474 C CA . PHE B 1 411 ? 28.328 9.375 -4.688 1 32.84 411 PHE B CA 1
ATOM 7475 C C . PHE B 1 411 ? 27.609 10.555 -4.059 1 32.84 411 PHE B C 1
ATOM 7477 O O . PHE B 1 411 ? 26.672 11.094 -4.645 1 32.84 411 PHE B O 1
ATOM 7484 N N . TYR B 1 412 ? 27.234 10.523 -2.898 1 31.72 412 TYR B N 1
ATOM 7485 C CA . TYR B 1 412 ? 26.906 11.773 -2.225 1 31.72 412 TYR B CA 1
ATOM 7486 C C . TYR B 1 412 ? 28.047 12.773 -2.357 1 31.72 412 TYR B C 1
ATOM 7488 O O . TYR B 1 412 ? 29.203 12.453 -2.068 1 31.72 412 TYR B O 1
ATOM 7496 N N . THR B 1 413 ? 28 13.711 -3.275 1 32 413 THR B N 1
ATOM 7497 C CA . THR B 1 413 ? 28.969 14.805 -3.252 1 32 413 THR B CA 1
ATOM 7498 C C . THR B 1 413 ? 28.797 15.648 -1.988 1 32 413 THR B C 1
ATOM 7500 O O . THR B 1 413 ? 27.719 16.188 -1.737 1 32 413 THR B O 1
ATOM 7503 N N . HIS B 1 414 ? 29.219 15.258 -0.863 1 31.11 414 HIS B N 1
ATOM 7504 C CA . HIS B 1 414 ? 29.344 16.25 0.199 1 31.11 414 HIS B CA 1
ATOM 7505 C C . HIS B 1 414 ? 30.094 17.484 -0.28 1 31.11 414 HIS B C 1
ATOM 7507 O O . HIS B 1 414 ? 31.234 17.375 -0.735 1 31.11 414 HIS B O 1
ATOM 7513 N N . GLU B 1 415 ? 29.469 18.422 -0.815 1 32.78 415 GLU B N 1
ATOM 7514 C CA . GLU B 1 415 ? 30.109 19.672 -1.189 1 32.78 415 GLU B CA 1
ATOM 7515 C C . GLU B 1 415 ? 30.969 20.219 -0.052 1 32.78 415 GLU B C 1
ATOM 7517 O O . GLU B 1 415 ? 31.422 21.359 -0.095 1 32.78 415 GLU B O 1
ATOM 7522 N N . GLU B 1 416 ? 31.031 19.828 1.171 1 33 416 GLU B N 1
ATOM 7523 C CA . GLU B 1 416 ? 31.891 20.75 1.912 1 33 416 GLU B CA 1
ATOM 7524 C C . GLU B 1 416 ? 33.094 21.188 1.078 1 33 416 GLU B C 1
ATOM 7526 O O . GLU B 1 416 ? 33.406 22.375 1.004 1 33 416 GLU B O 1
ATOM 7531 N N . GLU B 1 417 ? 34.375 20.484 1.076 1 31.62 417 GLU B N 1
ATOM 7532 C CA . GLU B 1 417 ? 35.594 20.891 0.398 1 31.62 417 GLU B CA 1
ATOM 7533 C C . GLU B 1 417 ? 35.438 20.828 -1.118 1 31.62 417 GLU B C 1
ATOM 7535 O O . GLU B 1 417 ? 34.531 20.172 -1.625 1 31.62 417 GLU B O 1
ATOM 7540 N N . GLU B 1 418 ? 36.5 21.203 -2.035 1 30.45 418 GLU B N 1
ATOM 7541 C CA . GLU B 1 418 ? 36.562 21.188 -3.494 1 30.45 418 GLU B CA 1
ATOM 7542 C C . GLU B 1 418 ? 35.656 20.094 -4.066 1 30.45 418 GLU B C 1
ATOM 7544 O O . GLU B 1 418 ? 35.094 19.281 -3.326 1 30.45 418 GLU B O 1
ATOM 7549 N N . GLY B 1 419 ? 35.781 19.828 -5.484 1 30.8 419 GLY B N 1
ATOM 7550 C CA . GLY B 1 419 ? 35.344 19.078 -6.652 1 30.8 419 GLY B CA 1
ATOM 7551 C C . GLY B 1 419 ? 35 17.641 -6.348 1 30.8 419 GLY B C 1
ATOM 7552 O O . GLY B 1 419 ? 34.562 16.891 -7.234 1 30.8 419 GLY B O 1
ATOM 7553 N N . VAL B 1 420 ? 35.75 16.922 -5.492 1 29.5 420 VAL B N 1
ATOM 7554 C CA . VAL B 1 420 ? 36 15.484 -5.598 1 29.5 420 VAL B CA 1
ATOM 7555 C C . VAL B 1 420 ? 34.812 14.711 -5.023 1 29.5 420 VAL B C 1
ATOM 7557 O O . VAL B 1 420 ? 34.219 15.133 -4.035 1 29.5 420 VAL B O 1
ATOM 7560 N N . LEU B 1 421 ? 34.156 13.805 -5.762 1 37.56 421 LEU B N 1
ATOM 7561 C CA . LEU B 1 421 ? 33.312 12.641 -5.512 1 37.56 421 LEU B CA 1
ATOM 7562 C C . LEU B 1 421 ? 33.625 12.031 -4.148 1 37.56 421 LEU B C 1
ATOM 7564 O O . LEU B 1 421 ? 34.688 11.469 -3.934 1 37.56 421 LEU B O 1
ATOM 7568 N N . ASN B 1 422 ? 33.469 12.648 -3.039 1 38.62 422 ASN B N 1
ATOM 7569 C CA . ASN B 1 422 ? 33.719 11.922 -1.798 1 38.62 422 ASN B CA 1
ATOM 7570 C C . ASN B 1 422 ? 32.969 10.594 -1.775 1 38.62 422 ASN B C 1
ATOM 7572 O O . ASN B 1 422 ? 31.859 10.508 -1.266 1 38.62 422 ASN B O 1
ATOM 7576 N N . VAL B 1 423 ? 33.094 9.852 -2.768 1 47.09 423 VAL B N 1
ATOM 7577 C CA . VAL B 1 423 ? 32.656 8.469 -2.795 1 47.09 423 VAL B CA 1
ATOM 7578 C C . VAL B 1 423 ? 33.344 7.672 -1.688 1 47.09 423 VAL B C 1
ATOM 7580 O O . VAL B 1 423 ? 34.562 7.57 -1.658 1 47.09 423 VAL B O 1
ATOM 7583 N N . SER B 1 424 ? 32.594 7.484 -0.43 1 57.91 424 SER B N 1
ATOM 7584 C CA . SER B 1 424 ? 33.188 6.672 0.627 1 57.91 424 SER B CA 1
ATOM 7585 C C . SER B 1 424 ? 33.688 5.336 0.085 1 57.91 424 SER B C 1
ATOM 7587 O O . SER B 1 424 ? 32.969 4.672 -0.679 1 57.91 424 SER B O 1
ATOM 7589 N N . TYR B 1 425 ? 35 5.145 0.096 1 66.69 425 TYR B N 1
ATOM 7590 C CA . TYR B 1 425 ? 35.656 3.887 -0.253 1 66.69 425 TYR B CA 1
ATOM 7591 C C . TYR B 1 425 ? 34.875 2.695 0.295 1 66.69 425 TYR B C 1
ATOM 7593 O O . TYR B 1 425 ? 34.781 1.66 -0.365 1 66.69 425 TYR B O 1
ATOM 7601 N N . ARG B 1 426 ? 34.281 2.891 1.34 1 70.75 426 ARG B N 1
ATOM 7602 C CA . ARG B 1 426 ? 33.594 1.777 1.978 1 70.75 426 ARG B CA 1
ATOM 7603 C C . ARG B 1 426 ? 32.344 1.382 1.185 1 70.75 426 ARG B C 1
ATOM 7605 O O . ARG B 1 426 ? 32.094 0.194 0.98 1 70.75 426 ARG B O 1
ATOM 7612 N N . VAL B 1 427 ? 31.703 2.389 0.668 1 73.69 427 VAL B N 1
ATOM 7613 C CA . VAL B 1 427 ? 30.484 2.127 -0.098 1 73.69 427 VAL B CA 1
ATOM 7614 C C . VAL B 1 427 ? 30.844 1.489 -1.438 1 73.69 427 VAL B C 1
ATOM 7616 O O . VAL B 1 427 ? 30.156 0.577 -1.903 1 73.69 427 VAL B O 1
ATOM 7619 N N . SER B 1 428 ? 31.984 1.923 -1.988 1 76.81 428 SER B N 1
ATOM 7620 C CA . SER B 1 428 ? 32.406 1.404 -3.289 1 76.81 428 SER B CA 1
ATOM 7621 C C . SER B 1 428 ? 32.875 -0.045 -3.184 1 76.81 428 SER B C 1
ATOM 7623 O O . SER B 1 428 ? 32.594 -0.852 -4.078 1 76.81 428 SER B O 1
ATOM 7625 N N . ILE B 1 429 ? 33.531 -0.318 -2.137 1 82.25 429 ILE B N 1
ATOM 7626 C CA . ILE B 1 429 ? 33.969 -1.694 -1.927 1 82.25 429 ILE B CA 1
ATOM 7627 C C . ILE B 1 429 ? 32.75 -2.594 -1.714 1 82.25 429 ILE B C 1
ATOM 7629 O O . ILE B 1 429 ? 32.719 -3.707 -2.242 1 82.25 429 ILE B O 1
ATOM 7633 N N . PHE B 1 430 ? 31.891 -2.131 -1.016 1 85 430 PHE B N 1
ATOM 7634 C CA . PHE B 1 430 ? 30.656 -2.881 -0.804 1 85 430 PHE B CA 1
ATOM 7635 C C . PHE B 1 430 ? 29.906 -3.08 -2.119 1 85 430 PHE B C 1
ATOM 7637 O O . PHE B 1 430 ? 29.406 -4.168 -2.389 1 85 430 PHE B O 1
ATOM 7644 N N . ALA B 1 431 ? 29.844 -2.076 -2.852 1 84.81 431 ALA B N 1
ATOM 7645 C CA . ALA B 1 431 ? 29.188 -2.166 -4.152 1 84.81 431 ALA B CA 1
ATOM 7646 C C . ALA B 1 431 ? 29.859 -3.207 -5.039 1 84.81 431 ALA B C 1
ATOM 7648 O O . ALA B 1 431 ? 29.188 -3.957 -5.754 1 84.81 431 ALA B O 1
ATOM 7649 N N . LEU B 1 432 ? 31.188 -3.234 -5.004 1 89.19 432 LEU B N 1
ATOM 7650 C CA . LEU B 1 432 ? 31.938 -4.227 -5.773 1 89.19 432 LEU B CA 1
ATOM 7651 C C . LEU B 1 432 ? 31.609 -5.641 -5.301 1 89.19 432 LEU B C 1
ATOM 7653 O O . LEU B 1 432 ? 31.406 -6.539 -6.121 1 89.19 432 LEU B O 1
ATOM 7657 N N . LEU B 1 433 ? 31.5 -5.836 -4.055 1 90.75 433 LEU B N 1
ATOM 7658 C CA . LEU B 1 433 ? 31.203 -7.152 -3.506 1 90.75 433 LEU B CA 1
ATOM 7659 C C . LEU B 1 433 ? 29.812 -7.617 -3.941 1 90.75 433 LEU B C 1
ATOM 7661 O O . LEU B 1 433 ? 29.625 -8.773 -4.316 1 90.75 433 LEU B O 1
ATOM 7665 N N . VAL B 1 434 ? 28.875 -6.734 -3.932 1 91.5 434 VAL B N 1
ATOM 7666 C CA . VAL B 1 434 ? 27.5 -7.066 -4.332 1 91.5 434 VAL B CA 1
ATOM 7667 C C . VAL B 1 434 ? 27.469 -7.395 -5.824 1 91.5 434 VAL B C 1
ATOM 7669 O O . VAL B 1 434 ? 26.797 -8.344 -6.242 1 91.5 434 VAL B O 1
ATOM 7672 N N . THR B 1 435 ? 28.188 -6.625 -6.555 1 92.06 435 THR B N 1
ATOM 7673 C CA . THR B 1 435 ? 28.25 -6.859 -7.996 1 92.06 435 THR B CA 1
ATOM 7674 C C . THR B 1 435 ? 28.906 -8.203 -8.297 1 92.06 435 THR B C 1
ATOM 7676 O O . THR B 1 435 ? 28.516 -8.891 -9.242 1 92.06 435 THR B O 1
ATOM 7679 N N . LEU B 1 436 ? 29.875 -8.539 -7.512 1 93.44 436 LEU B N 1
ATOM 7680 C CA . LEU B 1 436 ? 30.531 -9.836 -7.684 1 93.44 436 LEU B CA 1
ATOM 7681 C C . LEU B 1 436 ? 29.547 -10.977 -7.441 1 93.44 436 LEU B C 1
ATOM 7683 O O . LEU B 1 436 ? 29.578 -11.984 -8.148 1 93.44 436 LEU B O 1
ATOM 7687 N N . VAL B 1 437 ? 28.734 -10.805 -6.523 1 91.88 437 VAL B N 1
ATOM 7688 C CA . VAL B 1 437 ? 27.719 -11.82 -6.246 1 91.88 437 VAL B CA 1
ATOM 7689 C C . VAL B 1 437 ? 26.719 -11.867 -7.391 1 91.88 437 VAL B C 1
ATOM 7691 O O . VAL B 1 437 ? 26.359 -12.945 -7.867 1 91.88 437 VAL B O 1
ATOM 7694 N N . TYR B 1 438 ? 26.25 -10.727 -7.863 1 94.19 438 TYR B N 1
ATOM 7695 C CA . TYR B 1 438 ? 25.344 -10.609 -8.992 1 94.19 438 TYR B CA 1
ATOM 7696 C C . TYR B 1 438 ? 25.891 -11.312 -10.219 1 94.19 438 TYR B C 1
ATOM 7698 O O . TYR B 1 438 ? 25.234 -12.172 -10.812 1 94.19 438 TYR B O 1
ATOM 7706 N N . SER B 1 439 ? 27.062 -10.953 -10.516 1 95.25 439 SER B N 1
ATOM 7707 C CA . SER B 1 439 ? 27.703 -11.523 -11.688 1 95.25 439 SER B CA 1
ATOM 7708 C C . SER B 1 439 ? 28.062 -12.992 -11.469 1 95.25 439 SER B C 1
ATOM 7710 O O . SER B 1 439 ? 27.922 -13.812 -12.367 1 95.25 439 SER B O 1
ATOM 7712 N N . GLY B 1 440 ? 28.547 -13.242 -10.273 1 94.81 440 GLY B N 1
ATOM 7713 C CA . GLY B 1 440 ? 28.906 -14.617 -9.945 1 94.81 440 GLY B CA 1
ATOM 7714 C C . GLY B 1 440 ? 27.734 -15.57 -10.086 1 94.81 440 GLY B C 1
ATOM 7715 O O . GLY B 1 440 ? 27.891 -16.688 -10.602 1 94.81 440 GLY B O 1
ATOM 7716 N N . LEU B 1 441 ? 26.594 -15.211 -9.711 1 93.81 441 LEU B N 1
ATOM 7717 C CA . LEU B 1 441 ? 25.406 -16.047 -9.82 1 93.81 441 LEU B CA 1
ATOM 7718 C C . LEU B 1 441 ? 25.016 -16.25 -11.281 1 93.81 441 LEU B C 1
ATOM 7720 O O . LEU B 1 441 ? 24.656 -17.359 -11.68 1 93.81 441 LEU B O 1
ATOM 7724 N N . HIS B 1 442 ? 25.109 -15.258 -12.062 1 95.5 442 HIS B N 1
ATOM 7725 C CA . HIS B 1 442 ? 24.812 -15.414 -13.484 1 95.5 442 HIS B CA 1
ATOM 7726 C C . HIS B 1 442 ? 25.844 -16.328 -14.156 1 95.5 442 HIS B C 1
ATOM 7728 O O . HIS B 1 442 ? 25.484 -17.141 -15.008 1 95.5 442 HIS B O 1
ATOM 7734 N N . LEU B 1 443 ? 27.047 -16.156 -13.703 1 95.38 443 LEU B N 1
ATOM 7735 C CA . LEU B 1 443 ? 28.125 -16.938 -14.328 1 95.38 443 LEU B CA 1
ATOM 7736 C C . LEU B 1 443 ? 28.109 -18.375 -13.844 1 95.38 443 LEU B C 1
ATOM 7738 O O . LEU B 1 443 ? 28.781 -19.234 -14.414 1 95.38 443 LEU B O 1
ATOM 7742 N N . SER B 1 444 ? 27.328 -18.656 -12.805 1 91.56 444 SER B N 1
ATOM 7743 C CA . SER B 1 444 ? 27.172 -20.047 -12.375 1 91.56 444 SER B CA 1
ATOM 7744 C C . SER B 1 444 ? 26.5 -20.891 -13.461 1 91.56 444 SER B C 1
ATOM 7746 O O . SER B 1 444 ? 26.594 -22.125 -13.445 1 91.56 444 SER B O 1
ATOM 7748 N N . ALA B 1 445 ? 25.797 -20.203 -14.398 1 91.06 445 ALA B N 1
ATOM 7749 C CA . ALA B 1 445 ? 25.219 -20.875 -15.562 1 91.06 445 ALA B CA 1
ATOM 7750 C C . ALA B 1 445 ? 26.25 -21.062 -16.656 1 91.06 445 ALA B C 1
ATOM 7752 O O . ALA B 1 445 ? 25.922 -21.094 -17.844 1 91.06 445 ALA B O 1
ATOM 7753 N N . TRP B 1 446 ? 27.484 -21.25 -16.281 1 88.25 446 TRP B N 1
ATOM 7754 C CA . TRP B 1 446 ? 28.594 -21.375 -17.219 1 88.25 446 TRP B CA 1
ATOM 7755 C C . TRP B 1 446 ? 28.406 -22.578 -18.141 1 88.25 446 TRP B C 1
ATOM 7757 O O . TRP B 1 446 ? 28.688 -22.5 -19.328 1 88.25 446 TRP B O 1
ATOM 7767 N N . SER B 1 447 ? 27.812 -23.672 -17.594 1 85.31 447 SER B N 1
ATOM 7768 C CA . SER B 1 447 ? 27.672 -24.891 -18.375 1 85.31 447 SER B CA 1
ATOM 7769 C C . SER B 1 447 ? 26.203 -25.156 -18.703 1 85.31 447 SER B C 1
ATOM 7771 O O . SER B 1 447 ? 25.828 -26.297 -18.984 1 85.31 447 SER B O 1
ATOM 7773 N N . ALA B 1 448 ? 25.438 -24.188 -18.656 1 86.62 448 ALA B N 1
ATOM 7774 C CA . ALA B 1 448 ? 24.016 -24.359 -18.969 1 86.62 448 ALA B CA 1
ATOM 7775 C C . ALA B 1 448 ? 23.812 -24.5 -20.484 1 86.62 448 ALA B C 1
ATOM 7777 O O . ALA B 1 448 ? 24.719 -24.219 -21.266 1 86.62 448 ALA B O 1
ATOM 7778 N N . ARG B 1 449 ? 22.719 -24.953 -20.781 1 86.25 449 ARG B N 1
ATOM 7779 C CA . ARG B 1 449 ? 22.359 -25.141 -22.188 1 86.25 449 ARG B CA 1
ATOM 7780 C C . ARG B 1 449 ? 21.844 -23.828 -22.797 1 86.25 449 ARG B C 1
ATOM 7782 O O . ARG B 1 449 ? 20.969 -23.172 -22.219 1 86.25 449 ARG B O 1
ATOM 7789 N N . PHE B 1 450 ? 22.438 -23.5 -23.938 1 90.5 450 PHE B N 1
ATOM 7790 C CA . PHE B 1 450 ? 22.016 -22.312 -24.688 1 90.5 450 PHE B CA 1
ATOM 7791 C C . PHE B 1 450 ? 21.547 -22.703 -26.078 1 90.5 450 PHE B C 1
ATOM 7793 O O . PHE B 1 450 ? 21.984 -23.719 -26.641 1 90.5 450 PHE B O 1
ATOM 7800 N N . PRO B 1 451 ? 20.578 -21.969 -26.625 1 87.12 451 PRO B N 1
ATOM 7801 C CA . PRO B 1 451 ? 20.094 -22.297 -27.969 1 87.12 451 PRO B CA 1
ATOM 7802 C C . PRO B 1 451 ? 21.188 -22.203 -29.031 1 87.12 451 PRO B C 1
ATOM 7804 O O . PRO B 1 451 ? 21.219 -23.016 -29.969 1 87.12 451 PRO B O 1
ATOM 7807 N N . THR B 1 452 ? 22.062 -21.156 -28.922 1 91.94 452 THR B N 1
ATOM 7808 C CA . THR B 1 452 ? 23.172 -21 -29.875 1 91.94 452 THR B CA 1
ATOM 7809 C C . THR B 1 452 ? 24.469 -20.719 -29.141 1 91.94 452 THR B C 1
ATOM 7811 O O . THR B 1 452 ? 24.469 -20.312 -27.969 1 91.94 452 THR B O 1
ATOM 7814 N N . GLN B 1 453 ? 25.594 -21.031 -29.812 1 93.5 453 GLN B N 1
ATOM 7815 C CA . GLN B 1 453 ? 26.906 -20.781 -29.234 1 93.5 453 GLN B CA 1
ATOM 7816 C C . GLN B 1 453 ? 27.156 -19.297 -29.031 1 93.5 453 GLN B C 1
ATOM 7818 O O . GLN B 1 453 ? 27.812 -18.891 -28.062 1 93.5 453 GLN B O 1
ATOM 7823 N N . VAL B 1 454 ? 26.641 -18.5 -29.906 1 94.94 454 VAL B N 1
ATOM 7824 C CA . VAL B 1 454 ? 26.812 -17.062 -29.812 1 94.94 454 VAL B CA 1
ATOM 7825 C C . VAL B 1 454 ? 26.125 -16.547 -28.531 1 94.94 454 VAL B C 1
ATOM 7827 O O . VAL B 1 454 ? 26.688 -15.711 -27.812 1 94.94 454 VAL B O 1
ATOM 7830 N N . GLU B 1 455 ? 24.984 -17.094 -28.297 1 95.56 455 GLU B N 1
ATOM 7831 C CA . GLU B 1 455 ? 24.25 -16.688 -27.094 1 95.56 455 GLU B CA 1
ATOM 7832 C C . GLU B 1 455 ? 25.016 -17.078 -25.828 1 95.56 455 GLU B C 1
ATOM 7834 O O . GLU B 1 455 ? 25.016 -16.344 -24.844 1 95.56 455 GLU B O 1
ATOM 7839 N N . GLU B 1 456 ? 25.641 -18.188 -25.906 1 95.44 456 GLU B N 1
ATOM 7840 C CA . GLU B 1 456 ? 26.438 -18.641 -24.766 1 95.44 456 GLU B CA 1
ATOM 7841 C C . GLU B 1 456 ? 27.609 -17.703 -24.5 1 95.44 456 GLU B C 1
ATOM 7843 O O . GLU B 1 456 ? 27.844 -17.297 -23.344 1 95.44 456 GLU B O 1
ATOM 7848 N N . ILE B 1 457 ? 28.328 -17.328 -25.5 1 96.19 457 ILE B N 1
ATOM 7849 C CA . ILE B 1 457 ? 29.484 -16.453 -25.359 1 96.19 457 ILE B CA 1
ATOM 7850 C C . ILE B 1 457 ? 29.031 -15.078 -24.875 1 96.19 457 ILE B C 1
ATOM 7852 O O . ILE B 1 457 ? 29.656 -14.477 -24 1 96.19 457 ILE B O 1
ATOM 7856 N N . CYS B 1 458 ? 27.969 -14.617 -25.469 1 96.25 458 CYS B N 1
ATOM 7857 C CA . CYS B 1 458 ? 27.453 -13.32 -25.078 1 96.25 458 CYS B CA 1
ATOM 7858 C C . CYS B 1 458 ? 27.031 -13.32 -23.625 1 96.25 458 CYS B C 1
ATOM 7860 O O . CYS B 1 458 ? 27.219 -12.328 -22.906 1 96.25 458 CYS B O 1
ATOM 7862 N N . TRP B 1 459 ? 26.422 -14.422 -23.156 1 96.56 459 TRP B N 1
ATOM 7863 C CA . TRP B 1 459 ? 26.016 -14.539 -21.75 1 96.56 459 TRP B CA 1
ATOM 7864 C C . TRP B 1 459 ? 27.219 -14.453 -20.828 1 96.56 459 TRP B C 1
ATOM 7866 O O . TRP B 1 459 ? 27.188 -13.711 -19.844 1 96.56 459 TRP B O 1
ATOM 7876 N N . LYS B 1 460 ? 28.297 -15.133 -21.156 1 96.56 460 LYS B N 1
ATOM 7877 C CA . LYS B 1 460 ? 29.516 -15.141 -20.344 1 96.56 460 LYS B CA 1
ATOM 7878 C C . LYS B 1 460 ? 30.172 -13.766 -20.328 1 96.56 460 LYS B C 1
ATOM 7880 O O . LYS B 1 460 ? 30.594 -13.289 -19.266 1 96.56 460 LYS B O 1
ATOM 7885 N N . ALA B 1 461 ? 30.156 -13.109 -21.453 1 96.44 461 ALA B N 1
ATOM 7886 C CA . ALA B 1 461 ? 30.703 -11.758 -21.531 1 96.44 461 ALA B CA 1
ATOM 7887 C C . ALA B 1 461 ? 29.859 -10.781 -20.719 1 96.44 461 ALA B C 1
ATOM 7889 O O . ALA B 1 461 ? 30.406 -9.961 -19.969 1 96.44 461 ALA B O 1
ATOM 7890 N N . ALA B 1 462 ? 28.594 -10.906 -20.906 1 96.81 462 ALA B N 1
ATOM 7891 C CA . ALA B 1 462 ? 27.672 -10.016 -20.188 1 96.81 462 ALA B CA 1
ATOM 7892 C C . ALA B 1 462 ? 27.781 -10.219 -18.672 1 96.81 462 ALA B C 1
ATOM 7894 O O . ALA B 1 462 ? 27.547 -9.289 -17.906 1 96.81 462 ALA B O 1
ATOM 7895 N N . GLY B 1 463 ? 28.062 -11.445 -18.25 1 95.75 463 GLY B N 1
ATOM 7896 C CA . GLY B 1 463 ? 28.25 -11.719 -16.844 1 95.75 463 GLY B CA 1
ATOM 7897 C C . GLY B 1 463 ? 29.531 -11.125 -16.281 1 95.75 463 GLY B C 1
ATOM 7898 O O . GLY B 1 463 ? 29.578 -10.773 -15.094 1 95.75 463 GLY B O 1
ATOM 7899 N N . ILE B 1 464 ? 30.5 -10.852 -17.094 1 95.88 464 ILE B N 1
ATOM 7900 C CA . ILE B 1 464 ? 31.812 -10.398 -16.656 1 95.88 464 ILE B CA 1
ATOM 7901 C C . ILE B 1 464 ? 31.875 -8.875 -16.719 1 95.88 464 ILE B C 1
ATOM 7903 O O . ILE B 1 464 ? 32.562 -8.242 -15.891 1 95.88 464 ILE B O 1
ATOM 7907 N N . ILE B 1 465 ? 31.188 -8.25 -17.594 1 95.38 465 ILE B N 1
ATOM 7908 C CA . ILE B 1 465 ? 31.266 -6.82 -17.875 1 95.38 465 ILE B CA 1
ATOM 7909 C C . ILE B 1 465 ? 30.938 -6.023 -16.609 1 95.38 465 ILE B C 1
ATOM 7911 O O . ILE B 1 465 ? 31.641 -5.062 -16.281 1 95.38 465 ILE B O 1
ATOM 7915 N N . PRO B 1 466 ? 29.906 -6.398 -15.844 1 94 466 PRO B N 1
ATOM 7916 C CA . PRO B 1 466 ? 29.625 -5.617 -14.641 1 94 466 PRO B CA 1
ATOM 7917 C C . PRO B 1 466 ? 30.781 -5.629 -13.641 1 94 466 PRO B C 1
ATOM 7919 O O . PRO B 1 466 ? 31.016 -4.625 -12.961 1 94 466 PRO B O 1
ATOM 7922 N N . ILE B 1 467 ? 31.5 -6.723 -13.539 1 93.12 467 ILE B N 1
ATOM 7923 C CA . ILE B 1 467 ? 32.656 -6.801 -12.656 1 93.12 467 ILE B CA 1
ATOM 7924 C C . ILE B 1 467 ? 33.75 -5.832 -13.133 1 93.12 467 ILE B C 1
ATOM 7926 O O . ILE B 1 467 ? 34.312 -5.094 -12.328 1 93.12 467 ILE B O 1
ATOM 7930 N N . GLY B 1 468 ? 33.969 -5.848 -14.414 1 91.5 468 GLY B N 1
ATOM 7931 C CA . GLY B 1 468 ? 34.938 -4.918 -14.984 1 91.5 468 GLY B CA 1
ATOM 7932 C C . GLY B 1 468 ? 34.562 -3.465 -14.75 1 91.5 468 GLY B C 1
ATOM 7933 O O . GLY B 1 468 ? 35.438 -2.646 -14.445 1 91.5 468 GLY B O 1
ATOM 7934 N N . ASN B 1 469 ? 33.344 -3.227 -14.906 1 89.88 469 ASN B N 1
ATOM 7935 C CA . ASN B 1 469 ? 32.875 -1.865 -14.672 1 89.88 469 ASN B CA 1
ATOM 7936 C C . ASN B 1 469 ? 33.094 -1.436 -13.227 1 89.88 469 ASN B C 1
ATOM 7938 O O . ASN B 1 469 ? 33.562 -0.315 -12.969 1 89.88 469 ASN B O 1
ATOM 7942 N N . ALA B 1 470 ? 32.75 -2.309 -12.273 1 88.06 470 ALA B N 1
ATOM 7943 C CA . ALA B 1 470 ? 32.938 -2 -10.859 1 88.06 470 ALA B CA 1
ATOM 7944 C C . ALA B 1 470 ? 34.406 -1.824 -10.508 1 88.06 470 ALA B C 1
ATOM 7946 O O . ALA B 1 470 ? 34.781 -0.911 -9.766 1 88.06 470 ALA B O 1
ATOM 7947 N N . LEU B 1 471 ? 35.25 -2.605 -11.047 1 89.19 471 LEU B N 1
ATOM 7948 C CA . LEU B 1 471 ? 36.688 -2.516 -10.805 1 89.19 471 LEU B CA 1
ATOM 7949 C C . LEU B 1 471 ? 37.281 -1.234 -11.398 1 89.19 471 LEU B C 1
ATOM 7951 O O . LEU B 1 471 ? 38.125 -0.583 -10.789 1 89.19 471 LEU B O 1
ATOM 7955 N N . PHE B 1 472 ? 36.812 -0.91 -12.547 1 86.38 472 PHE B N 1
ATOM 7956 C CA . PHE B 1 472 ? 37.281 0.319 -13.188 1 86.38 472 PHE B CA 1
ATOM 7957 C C . PHE B 1 472 ? 36.844 1.539 -12.375 1 86.38 472 PHE B C 1
ATOM 7959 O O . PHE B 1 472 ? 37.625 2.482 -12.211 1 86.38 472 PHE B O 1
ATOM 7966 N N . ALA B 1 473 ? 35.594 1.551 -11.906 1 81.19 473 ALA B N 1
ATOM 7967 C CA . ALA B 1 473 ? 35.125 2.652 -11.07 1 81.19 473 ALA B CA 1
ATOM 7968 C C . ALA B 1 473 ? 35.969 2.797 -9.812 1 81.19 473 ALA B C 1
ATOM 7970 O O . ALA B 1 473 ? 36.344 3.91 -9.43 1 81.19 473 ALA B O 1
ATOM 7971 N N . LEU B 1 474 ? 36.312 1.68 -9.188 1 81.75 474 LEU B N 1
ATOM 7972 C CA . LEU B 1 474 ? 37.156 1.701 -8 1 81.75 474 LEU B CA 1
ATOM 7973 C C . LEU B 1 474 ? 38.531 2.229 -8.336 1 81.75 474 LEU B C 1
ATOM 7975 O O . LEU B 1 474 ? 39.125 2.959 -7.543 1 81.75 474 LEU B O 1
ATOM 7979 N N . PHE B 1 475 ? 39.062 1.917 -9.531 1 83.06 475 PHE B N 1
ATOM 7980 C CA . PHE B 1 475 ? 40.344 2.393 -10 1 83.06 475 PHE B CA 1
ATOM 7981 C C . PHE B 1 475 ? 40.344 3.904 -10.188 1 83.06 475 PHE B C 1
ATOM 7983 O O . PHE B 1 475 ? 41.281 4.594 -9.781 1 83.06 475 PHE B O 1
ATOM 7990 N N . VAL B 1 476 ? 39.281 4.363 -10.719 1 77.44 476 VAL B N 1
ATOM 7991 C CA . VAL B 1 476 ? 39.156 5.801 -10.961 1 77.44 476 VAL B CA 1
ATOM 7992 C C . VAL B 1 476 ? 39.094 6.543 -9.625 1 77.44 476 VAL B C 1
ATOM 7994 O O . VAL B 1 476 ? 39.75 7.574 -9.453 1 77.44 476 VAL B O 1
ATOM 7997 N N . ILE B 1 477 ? 38.344 6.004 -8.688 1 74.31 477 ILE B N 1
ATOM 7998 C CA . ILE B 1 477 ? 38.219 6.609 -7.367 1 74.31 477 ILE B CA 1
ATOM 7999 C C . ILE B 1 477 ? 39.594 6.617 -6.68 1 74.31 477 ILE B C 1
ATOM 8001 O O . ILE B 1 477 ? 39.969 7.609 -6.062 1 74.31 477 ILE B O 1
ATOM 8005 N N . TYR B 1 478 ? 40.312 5.566 -6.797 1 76.31 478 TYR B N 1
ATOM 8006 C CA . TYR B 1 478 ? 41.656 5.445 -6.211 1 76.31 478 TYR B CA 1
ATOM 8007 C C . TYR B 1 478 ? 42.594 6.477 -6.797 1 76.31 478 TYR B C 1
ATOM 8009 O O . TYR B 1 478 ? 43.344 7.113 -6.066 1 76.31 478 TYR B O 1
ATOM 8017 N N . VAL B 1 479 ? 42.5 6.738 -8.062 1 75.69 479 VAL B N 1
ATOM 8018 C CA . VAL B 1 479 ? 43.406 7.664 -8.742 1 75.69 479 VAL B CA 1
ATOM 8019 C C . VAL B 1 479 ? 43.062 9.102 -8.352 1 75.69 479 VAL B C 1
ATOM 8021 O O . VAL B 1 479 ? 43.938 9.922 -8.148 1 75.69 479 VAL B O 1
ATOM 8024 N N . ILE B 1 480 ? 41.781 9.305 -8.25 1 70.19 480 ILE B N 1
ATOM 8025 C CA . ILE B 1 480 ? 41.344 10.656 -7.91 1 70.19 480 ILE B CA 1
ATOM 8026 C C . ILE B 1 480 ? 41.719 10.977 -6.465 1 70.19 480 ILE B C 1
ATOM 8028 O O . ILE B 1 480 ? 42.125 12.094 -6.16 1 70.19 480 ILE B O 1
ATOM 8032 N N . GLU B 1 481 ? 41.5 10.031 -5.578 1 66.5 481 GLU B N 1
ATOM 8033 C CA . GLU B 1 481 ? 41.75 10.25 -4.16 1 66.5 481 GLU B CA 1
ATOM 8034 C C . GLU B 1 481 ? 43.25 10.359 -3.893 1 66.5 481 GLU B C 1
ATOM 8036 O O . GLU B 1 481 ? 43.688 11.102 -3.014 1 66.5 481 GLU B O 1
ATOM 8041 N N . PHE B 1 482 ? 44 9.516 -4.414 1 63.91 482 PHE B N 1
ATOM 8042 C CA . PHE B 1 482 ? 45.438 9.508 -4.094 1 63.91 482 PHE B CA 1
ATOM 8043 C C . PHE B 1 482 ? 46.188 10.453 -5.004 1 63.91 482 PHE B C 1
ATOM 8045 O O . PHE B 1 482 ? 47 10.016 -5.816 1 63.91 482 PHE B O 1
ATOM 8052 N N . ASP B 1 483 ? 45.938 11.844 -4.934 1 59.25 483 ASP B N 1
ATOM 8053 C CA . ASP B 1 483 ? 46.656 13.047 -5.359 1 59.25 483 ASP B CA 1
ATOM 8054 C C . ASP B 1 483 ? 47.094 12.938 -6.816 1 59.25 483 ASP B C 1
ATOM 8056 O O . ASP B 1 483 ? 48.125 12.336 -7.109 1 59.25 483 ASP B O 1
ATOM 8060 N N . THR B 1 484 ? 46.25 13.086 -7.684 1 59.34 484 THR B N 1
ATOM 8061 C CA . THR B 1 484 ? 46.594 13.086 -9.102 1 59.34 484 THR B CA 1
ATOM 8062 C C . THR B 1 484 ? 47.719 14.047 -9.391 1 59.34 484 THR B C 1
ATOM 8064 O O . THR B 1 484 ? 47.688 15.219 -8.992 1 59.34 484 THR B O 1
ATOM 8067 N N . PRO B 1 485 ? 48.906 13.539 -9.594 1 60.78 485 PRO B N 1
ATOM 8068 C CA . PRO B 1 485 ? 49.906 14.492 -10.078 1 60.78 485 PRO B CA 1
ATOM 8069 C C . PRO B 1 485 ? 49.344 15.414 -11.164 1 60.78 485 PRO B C 1
ATOM 8071 O O . PRO B 1 485 ? 48.406 15.047 -11.867 1 60.78 485 PRO B O 1
ATOM 8074 N N . SER B 1 486 ? 49.625 16.703 -11.148 1 61.28 486 SER B N 1
ATOM 8075 C CA . SER B 1 486 ? 49.25 17.766 -12.086 1 61.28 486 SER B CA 1
ATOM 8076 C C . SER B 1 486 ? 49.188 17.234 -13.516 1 61.28 486 SER B C 1
ATOM 8078 O O . SER B 1 486 ? 48.344 17.672 -14.297 1 61.28 486 SER B O 1
ATOM 8080 N N . GLY B 1 487 ? 50.031 16.297 -13.852 1 63.5 487 GLY B N 1
ATOM 8081 C CA . GLY B 1 487 ? 50.125 15.828 -15.227 1 63.5 487 GLY B CA 1
ATOM 8082 C C . GLY B 1 487 ? 48.969 14.945 -15.641 1 63.5 487 GLY B C 1
ATOM 8083 O O . GLY B 1 487 ? 48.75 14.719 -16.828 1 63.5 487 GLY B O 1
ATOM 8084 N N . LEU B 1 488 ? 48.25 14.516 -14.664 1 69.56 488 LEU B N 1
ATOM 8085 C CA . LEU B 1 488 ? 47.188 13.562 -15.016 1 69.56 488 LEU B CA 1
ATOM 8086 C C . LEU B 1 488 ? 45.844 14.234 -15.008 1 69.56 488 LEU B C 1
ATOM 8088 O O . LEU B 1 488 ? 44.812 13.547 -15.031 1 69.56 488 LEU B O 1
ATOM 8092 N N . SER B 1 489 ? 46 15.539 -15.055 1 70.56 489 SER B N 1
ATOM 8093 C CA . SER B 1 489 ? 44.781 16.312 -14.969 1 70.56 489 SER B CA 1
ATOM 8094 C C . SER B 1 489 ? 43.875 16.062 -16.172 1 70.56 489 SER B C 1
ATOM 8096 O O . SER B 1 489 ? 42.656 15.984 -16.047 1 70.56 489 SER B O 1
ATOM 8098 N N . PHE B 1 490 ? 44.594 15.922 -17.359 1 73.88 490 PHE B N 1
ATOM 8099 C CA . PHE B 1 490 ? 43.812 15.656 -18.562 1 73.88 490 PHE B CA 1
ATOM 8100 C C . PHE B 1 490 ? 43.062 14.336 -18.453 1 73.88 490 PHE B C 1
ATOM 8102 O O . PHE B 1 490 ? 41.875 14.25 -18.812 1 73.88 490 PHE B O 1
ATOM 8109 N N . PHE B 1 491 ? 43.75 13.359 -17.906 1 74.5 491 PHE B N 1
ATOM 8110 C CA . PHE B 1 491 ? 43.156 12.031 -17.781 1 74.5 491 PHE B CA 1
ATOM 8111 C C . PHE B 1 491 ? 42.031 12.031 -16.766 1 74.5 491 PHE B C 1
ATOM 8113 O O . PHE B 1 491 ? 40.969 11.461 -17 1 74.5 491 PHE B O 1
ATOM 8120 N N . THR B 1 492 ? 42.219 12.734 -15.742 1 72.94 492 THR B N 1
ATOM 8121 C CA . THR B 1 492 ? 41.25 12.695 -14.656 1 72.94 492 THR B CA 1
ATOM 8122 C C . THR B 1 492 ? 40.031 13.547 -14.992 1 72.94 492 THR B C 1
ATOM 8124 O O . THR B 1 492 ? 38.906 13.234 -14.562 1 72.94 492 THR B O 1
ATOM 8127 N N . SER B 1 493 ? 40.281 14.531 -15.82 1 70.69 493 SER B N 1
ATOM 8128 C CA . SER B 1 493 ? 39.188 15.461 -16.062 1 70.69 493 SER B CA 1
ATOM 8129 C C . SER B 1 493 ? 38.406 15.094 -17.312 1 70.69 493 SER B C 1
ATOM 8131 O O . SER B 1 493 ? 37.219 15.383 -17.438 1 70.69 493 SER B O 1
ATOM 8133 N N . LYS B 1 494 ? 39.062 14.461 -18.234 1 75.88 494 LYS B N 1
ATOM 8134 C CA . LYS B 1 494 ? 38.375 14.227 -19.516 1 75.88 494 LYS B CA 1
ATOM 8135 C C . LYS B 1 494 ? 38.281 12.734 -19.812 1 75.88 494 LYS B C 1
ATOM 8137 O O . LYS B 1 494 ? 37.188 12.227 -20.078 1 75.88 494 LYS B O 1
ATOM 8142 N N . VAL B 1 495 ? 39.344 12.047 -19.688 1 79.62 495 VAL B N 1
ATOM 8143 C CA . VAL B 1 495 ? 39.406 10.664 -20.156 1 79.62 495 VAL B CA 1
ATOM 8144 C C . VAL B 1 495 ? 38.625 9.766 -19.188 1 79.62 495 VAL B C 1
ATOM 8146 O O . VAL B 1 495 ? 37.781 8.961 -19.625 1 79.62 495 VAL B O 1
ATOM 8149 N N . PHE B 1 496 ? 38.875 9.93 -17.938 1 77.5 496 PHE B N 1
ATOM 8150 C CA . PHE B 1 496 ? 38.25 9.031 -16.969 1 77.5 496 PHE B CA 1
ATOM 8151 C C . PHE B 1 496 ? 36.75 9.188 -16.969 1 77.5 496 PHE B C 1
ATOM 8153 O O . PHE B 1 496 ? 36 8.195 -17 1 77.5 496 PHE B O 1
ATOM 8160 N N . PRO B 1 497 ? 36.25 10.359 -17.016 1 74.31 497 PRO B N 1
ATOM 8161 C CA . PRO B 1 497 ? 34.781 10.477 -17.078 1 74.31 497 PRO B CA 1
ATOM 8162 C C . PRO B 1 497 ? 34.188 9.891 -18.359 1 74.31 497 PRO B C 1
ATOM 8164 O O . PRO B 1 497 ? 33.125 9.273 -18.328 1 74.31 497 PRO B O 1
ATOM 8167 N N . ALA B 1 498 ? 34.844 10.094 -19.438 1 79.81 498 ALA B N 1
ATOM 8168 C CA . ALA B 1 498 ? 34.406 9.523 -20.703 1 79.81 498 ALA B CA 1
ATOM 8169 C C . ALA B 1 498 ? 34.406 7.996 -20.656 1 79.81 498 ALA B C 1
ATOM 8171 O O . ALA B 1 498 ? 33.5 7.34 -21.141 1 79.81 498 ALA B O 1
ATOM 8172 N N . ALA B 1 499 ? 35.5 7.492 -20.125 1 83 499 ALA B N 1
ATOM 8173 C CA . ALA B 1 499 ? 35.594 6.043 -19.984 1 83 499 ALA B CA 1
ATOM 8174 C C . ALA B 1 499 ? 34.531 5.496 -19.047 1 83 499 ALA B C 1
ATOM 8176 O O . ALA B 1 499 ? 33.969 4.426 -19.281 1 83 499 ALA B O 1
ATOM 8177 N N . LEU B 1 500 ? 34.281 6.203 -18.078 1 79.56 500 LEU B N 1
ATOM 8178 C CA . LEU B 1 500 ? 33.25 5.781 -17.125 1 79.56 500 LEU B CA 1
ATOM 8179 C C . LEU B 1 500 ? 31.875 5.754 -17.797 1 79.56 500 LEU B C 1
ATOM 8181 O O . LEU B 1 500 ? 31.062 4.859 -17.531 1 79.56 500 LEU B O 1
ATOM 8185 N N . LEU B 1 501 ? 31.641 6.652 -18.609 1 79.69 501 LEU B N 1
ATOM 8186 C CA . LEU B 1 501 ? 30.375 6.688 -19.344 1 79.69 501 LEU B CA 1
ATOM 8187 C C . LEU B 1 501 ? 30.281 5.512 -20.312 1 79.69 501 LEU B C 1
ATOM 8189 O O . LEU B 1 501 ? 29.219 4.895 -20.438 1 79.69 501 LEU B O 1
ATOM 8193 N N . MET B 1 502 ? 31.359 5.246 -20.922 1 85.62 502 MET B N 1
ATOM 8194 C CA . MET B 1 502 ? 31.391 4.137 -21.875 1 85.62 502 MET B CA 1
ATOM 8195 C C . MET B 1 502 ? 31.188 2.803 -21.156 1 85.62 502 MET B C 1
ATOM 8197 O O . MET B 1 502 ? 30.391 1.971 -21.594 1 85.62 502 MET B O 1
ATOM 8201 N N . PHE B 1 503 ? 31.906 2.645 -20.109 1 86 503 PHE B N 1
ATOM 8202 C CA . PHE B 1 503 ? 31.781 1.413 -19.328 1 86 503 PHE B CA 1
ATOM 8203 C C . PHE B 1 503 ? 30.391 1.313 -18.703 1 86 503 PHE B C 1
ATOM 8205 O O . PHE B 1 503 ? 29.844 0.218 -18.578 1 86 503 PHE B O 1
ATOM 8212 N N . GLY B 1 504 ? 29.906 2.445 -18.391 1 86 504 GLY B N 1
ATOM 8213 C CA . GLY B 1 504 ? 28.531 2.465 -17.891 1 86 504 GLY B CA 1
ATOM 8214 C C . GLY B 1 504 ? 27.516 2.031 -18.922 1 86 504 GLY B C 1
ATOM 8215 O O . GLY B 1 504 ? 26.609 1.262 -18.625 1 86 504 GLY B O 1
ATOM 8216 N N . ALA B 1 505 ? 27.688 2.453 -20.078 1 88.38 505 ALA B N 1
ATOM 8217 C CA . ALA B 1 505 ? 26.797 2.07 -21.172 1 88.38 505 ALA B CA 1
ATOM 8218 C C . ALA B 1 505 ? 26.922 0.582 -21.484 1 88.38 505 ALA B C 1
ATOM 8220 O O . ALA B 1 505 ? 25.906 -0.099 -21.703 1 88.38 505 ALA B O 1
ATOM 8221 N N . LEU B 1 506 ? 28.156 0.159 -21.438 1 91.88 506 LEU B N 1
ATOM 8222 C CA . LEU B 1 506 ? 28.391 -1.262 -21.672 1 91.88 506 LEU B CA 1
ATOM 8223 C C . LEU B 1 506 ? 27.766 -2.105 -20.578 1 91.88 506 LEU B C 1
ATOM 8225 O O . LEU B 1 506 ? 27.203 -3.174 -20.844 1 91.88 506 LEU B O 1
ATOM 8229 N N . ASN B 1 507 ? 27.891 -1.647 -19.438 1 92.62 507 ASN B N 1
ATOM 8230 C CA . ASN B 1 507 ? 27.266 -2.328 -18.312 1 92.62 507 ASN B CA 1
ATOM 8231 C C . ASN B 1 507 ? 25.75 -2.373 -18.469 1 92.62 507 ASN B C 1
ATOM 8233 O O . ASN B 1 507 ? 25.125 -3.414 -18.25 1 92.62 507 ASN B O 1
ATOM 8237 N N . GLY B 1 508 ? 25.172 -1.312 -18.922 1 91.5 508 GLY B N 1
ATOM 8238 C CA . GLY B 1 508 ? 23.75 -1.281 -19.172 1 91.5 508 GLY B CA 1
ATOM 8239 C C . GLY B 1 508 ? 23.312 -2.254 -20.266 1 91.5 508 GLY B C 1
ATOM 8240 O O . GLY B 1 508 ? 22.328 -2.973 -20.094 1 91.5 508 GLY B O 1
ATOM 8241 N N . MET B 1 509 ? 24.078 -2.367 -21.266 1 94.38 509 MET B N 1
ATOM 8242 C CA . MET B 1 509 ? 23.781 -3.281 -22.359 1 94.38 509 MET B CA 1
ATOM 8243 C C . MET B 1 509 ? 23.922 -4.734 -21.922 1 94.38 509 MET B C 1
ATOM 8245 O O . MET B 1 509 ? 23.109 -5.586 -22.297 1 94.38 509 MET B O 1
ATOM 8249 N N . ALA B 1 510 ? 24.906 -4.906 -21.156 1 96.06 510 ALA B N 1
ATOM 8250 C CA . ALA B 1 510 ? 25.109 -6.258 -20.641 1 96.06 510 ALA B CA 1
ATOM 8251 C C . ALA B 1 510 ? 23.938 -6.703 -19.781 1 96.06 510 ALA B C 1
ATOM 8253 O O . ALA B 1 510 ? 23.453 -7.832 -19.906 1 96.06 510 ALA B O 1
ATOM 8254 N N . ARG B 1 511 ? 23.438 -5.852 -19.016 1 94.88 511 ARG B N 1
ATOM 8255 C CA . ARG B 1 511 ? 22.328 -6.18 -18.125 1 94.88 511 ARG B CA 1
ATOM 8256 C C . ARG B 1 511 ? 21.047 -6.379 -18.922 1 94.88 511 ARG B C 1
ATOM 8258 O O . ARG B 1 511 ? 20.234 -7.258 -18.594 1 94.88 511 ARG B O 1
ATOM 8265 N N . ILE B 1 512 ? 20.906 -5.629 -19.875 1 94.81 512 ILE B N 1
ATOM 8266 C CA . ILE B 1 512 ? 19.734 -5.789 -20.734 1 94.81 512 ILE B CA 1
ATOM 8267 C C . ILE B 1 512 ? 19.812 -7.137 -21.453 1 94.81 512 ILE B C 1
ATOM 8269 O O . ILE B 1 512 ? 18.797 -7.84 -21.562 1 94.81 512 ILE B O 1
ATOM 8273 N N . TYR B 1 513 ? 20.969 -7.473 -21.906 1 95.56 513 TYR B N 1
ATOM 8274 C CA . TYR B 1 513 ? 21.141 -8.75 -22.594 1 95.56 513 TYR B CA 1
ATOM 8275 C C . TYR B 1 513 ? 20.859 -9.914 -21.641 1 95.56 513 TYR B C 1
ATOM 8277 O O . TYR B 1 513 ? 20.188 -10.875 -22.016 1 95.56 513 TYR B O 1
ATOM 8285 N N . LEU B 1 514 ? 21.406 -9.844 -20.438 1 95.81 514 LEU B N 1
ATOM 8286 C CA . LEU B 1 514 ? 21.188 -10.906 -19.469 1 95.81 514 LEU B CA 1
ATOM 8287 C C . LEU B 1 514 ? 19.688 -11.094 -19.203 1 95.81 514 LEU B C 1
ATOM 8289 O O . LEU B 1 514 ? 19.203 -12.234 -19.141 1 95.81 514 LEU B O 1
ATOM 8293 N N . THR B 1 515 ? 18.969 -9.992 -19.094 1 94.81 515 THR B N 1
ATOM 8294 C CA . THR B 1 515 ? 17.531 -10.055 -18.844 1 94.81 515 THR B CA 1
ATOM 8295 C C . THR B 1 515 ? 16.797 -10.625 -20.062 1 94.81 515 THR B C 1
ATOM 8297 O O . THR B 1 515 ? 16 -11.555 -19.938 1 94.81 515 THR B O 1
ATOM 8300 N N . ALA B 1 516 ? 17.141 -10.195 -21.219 1 93.62 516 ALA B N 1
ATOM 8301 C CA . ALA B 1 516 ? 16.469 -10.633 -22.438 1 93.62 516 ALA B CA 1
ATOM 8302 C C . ALA B 1 516 ? 16.781 -12.094 -22.734 1 93.62 516 ALA B C 1
ATOM 8304 O O . ALA B 1 516 ? 15.883 -12.859 -23.094 1 93.62 516 ALA B O 1
ATOM 8305 N N . GLU B 1 517 ? 18.016 -12.469 -22.562 1 94.25 517 GLU B N 1
ATOM 8306 C CA . GLU B 1 517 ? 18.422 -13.844 -22.844 1 94.25 517 GLU B CA 1
ATOM 8307 C C . GLU B 1 517 ? 17.797 -14.82 -21.859 1 94.25 517 GLU B C 1
ATOM 8309 O O . GLU B 1 517 ? 17.5 -15.961 -22.219 1 94.25 517 GLU B O 1
ATOM 8314 N N . SER B 1 518 ? 17.578 -14.383 -20.641 1 94.56 518 SER B N 1
ATOM 8315 C CA . SER B 1 518 ? 16.922 -15.242 -19.656 1 94.56 518 SER B CA 1
ATOM 8316 C C . SER B 1 518 ? 15.523 -15.633 -20.125 1 94.56 518 SER B C 1
ATOM 8318 O O . SER B 1 518 ? 15.102 -16.781 -19.938 1 94.56 518 SER B O 1
ATOM 8320 N N . PHE B 1 519 ? 14.844 -14.766 -20.734 1 93.31 519 PHE B N 1
ATOM 8321 C CA . PHE B 1 519 ? 13.516 -15.055 -21.266 1 93.31 519 PHE B CA 1
ATOM 8322 C C . PHE B 1 519 ? 13.602 -15.812 -22.578 1 93.31 519 PHE B C 1
ATOM 8324 O O . PHE B 1 519 ? 12.852 -16.766 -22.812 1 93.31 519 PHE B O 1
ATOM 8331 N N . ALA B 1 520 ? 14.578 -15.477 -23.391 1 91.06 520 ALA B N 1
ATOM 8332 C CA . ALA B 1 520 ? 14.719 -16.078 -24.719 1 91.06 520 ALA B CA 1
ATOM 8333 C C . ALA B 1 520 ? 15.156 -17.531 -24.609 1 91.06 520 ALA B C 1
ATOM 8335 O O . ALA B 1 520 ? 14.836 -18.359 -25.469 1 91.06 520 ALA B O 1
ATOM 8336 N N . SER B 1 521 ? 15.82 -17.891 -23.594 1 91.81 521 SER B N 1
ATOM 8337 C CA . SER B 1 521 ? 16.359 -19.234 -23.406 1 91.81 521 SER B CA 1
ATOM 8338 C C . SER B 1 521 ? 15.242 -20.25 -23.172 1 91.81 521 SER B C 1
ATOM 8340 O O . SER B 1 521 ? 15.461 -21.453 -23.281 1 91.81 521 SER B O 1
ATOM 8342 N N . LEU B 1 522 ? 14 -19.766 -22.922 1 91.69 522 LEU B N 1
ATOM 8343 C CA . LEU B 1 522 ? 12.867 -20.656 -22.672 1 91.69 522 LEU B CA 1
ATOM 8344 C C . LEU B 1 522 ? 12.516 -21.453 -23.922 1 91.69 522 LEU B C 1
ATOM 8346 O O . LEU B 1 522 ? 11.859 -22.484 -23.844 1 91.69 522 LEU B O 1
ATOM 8350 N N . ARG B 1 523 ? 13.023 -21.016 -25.062 1 89.06 523 ARG B N 1
ATOM 8351 C CA . ARG B 1 523 ? 12.664 -21.656 -26.328 1 89.06 523 ARG B CA 1
ATOM 8352 C C . ARG B 1 523 ? 13.383 -22.984 -26.5 1 89.06 523 ARG B C 1
ATOM 8354 O O . ARG B 1 523 ? 13 -23.797 -27.344 1 89.06 523 ARG B O 1
ATOM 8361 N N . ASN B 1 524 ? 14.438 -23.141 -25.734 1 90.12 524 ASN B N 1
ATOM 8362 C CA . ASN B 1 524 ? 15.219 -24.375 -25.797 1 90.12 524 ASN B CA 1
ATOM 8363 C C . ASN B 1 524 ? 15.625 -24.844 -24.406 1 90.12 524 ASN B C 1
ATOM 8365 O O . ASN B 1 524 ? 16.719 -24.516 -23.922 1 90.12 524 ASN B O 1
ATOM 8369 N N . LEU B 1 525 ? 14.75 -25.719 -23.844 1 93.44 525 LEU B N 1
ATOM 8370 C CA . LEU B 1 525 ? 15.016 -26.203 -22.484 1 93.44 525 LEU B CA 1
ATOM 8371 C C . LEU B 1 525 ? 15.195 -27.719 -22.484 1 93.44 525 LEU B C 1
ATOM 8373 O O . LEU B 1 525 ? 14.633 -28.406 -23.328 1 93.44 525 LEU B O 1
ATOM 8377 N N . PRO B 1 526 ? 16.047 -28.172 -21.594 1 94.25 526 PRO B N 1
ATOM 8378 C CA . PRO B 1 526 ? 16.125 -29.609 -21.391 1 94.25 526 PRO B CA 1
ATOM 8379 C C . PRO B 1 526 ? 14.883 -30.188 -20.703 1 94.25 526 PRO B C 1
ATOM 8381 O O . PRO B 1 526 ? 14.164 -29.453 -20.016 1 94.25 526 PRO B O 1
ATOM 8384 N N . ILE B 1 527 ? 14.609 -31.438 -20.875 1 94.38 527 ILE B N 1
ATOM 8385 C CA . ILE B 1 527 ? 13.406 -32.062 -20.344 1 94.38 527 ILE B CA 1
ATOM 8386 C C . ILE B 1 527 ? 13.438 -32.031 -18.812 1 94.38 527 ILE B C 1
ATOM 8388 O O . ILE B 1 527 ? 12.383 -31.969 -18.172 1 94.38 527 ILE B O 1
ATOM 8392 N N . GLY B 1 528 ? 14.594 -31.969 -18.188 1 94.19 528 GLY B N 1
ATOM 8393 C CA . GLY B 1 528 ? 14.711 -31.938 -16.75 1 94.19 528 GLY B CA 1
ATOM 8394 C C . GLY B 1 528 ? 14.211 -30.641 -16.141 1 94.19 528 GLY B C 1
ATOM 8395 O O . GLY B 1 528 ? 13.914 -30.578 -14.945 1 94.19 528 GLY B O 1
ATOM 8396 N N . ALA B 1 529 ? 14.156 -29.578 -16.922 1 94.5 529 ALA B N 1
ATOM 8397 C CA . ALA B 1 529 ? 13.711 -28.266 -16.453 1 94.5 529 ALA B CA 1
ATOM 8398 C C . ALA B 1 529 ? 12.227 -28.281 -16.094 1 94.5 529 ALA B C 1
ATOM 8400 O O . ALA B 1 529 ? 11.758 -27.453 -15.312 1 94.5 529 ALA B O 1
ATOM 8401 N N . PHE B 1 530 ? 11.523 -29.25 -16.641 1 95.44 530 PHE B N 1
ATOM 8402 C CA . PHE B 1 530 ? 10.078 -29.297 -16.469 1 95.44 530 PHE B CA 1
ATOM 8403 C C . PHE B 1 530 ? 9.703 -30.203 -15.297 1 95.44 530 PHE B C 1
ATOM 8405 O O . PHE B 1 530 ? 8.523 -30.297 -14.93 1 95.44 530 PHE B O 1
ATOM 8412 N N . SER B 1 531 ? 10.672 -30.859 -14.719 1 93.5 531 SER B N 1
ATOM 8413 C CA . SER B 1 531 ? 10.414 -31.719 -13.57 1 93.5 531 SER B CA 1
ATOM 8414 C C . SER B 1 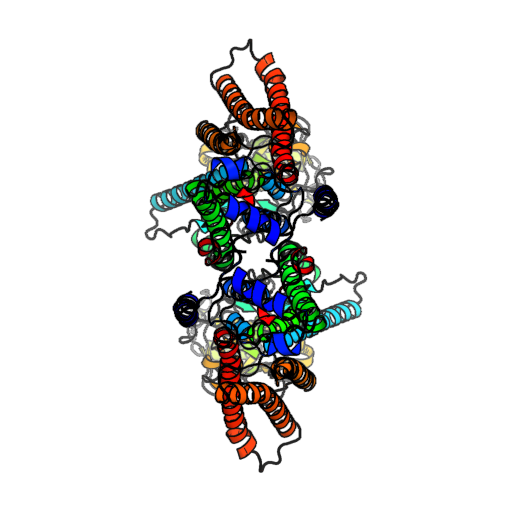531 ? 10.266 -30.891 -12.289 1 93.5 531 SER B C 1
ATOM 8416 O O . SER B 1 531 ? 11.039 -29.969 -12.047 1 93.5 531 SER B O 1
ATOM 8418 N N . MET B 1 532 ? 9.219 -31.156 -11.531 1 91.56 532 MET B N 1
ATOM 8419 C CA . MET B 1 532 ? 8.953 -30.469 -10.281 1 91.56 532 MET B CA 1
ATOM 8420 C C . MET B 1 532 ? 8.609 -31.453 -9.172 1 91.56 532 MET B C 1
ATOM 8422 O O . MET B 1 532 ? 7.594 -32.156 -9.242 1 91.56 532 MET B O 1
ATOM 8426 N N . PRO B 1 533 ? 9.477 -31.484 -8.164 1 87.75 533 PRO B N 1
ATOM 8427 C CA . PRO B 1 533 ? 9.156 -32.344 -7.027 1 87.75 533 PRO B CA 1
ATOM 8428 C C . PRO B 1 533 ? 7.836 -32 -6.355 1 87.75 533 PRO B C 1
ATOM 8430 O O . PRO B 1 533 ? 7.559 -30.812 -6.125 1 87.75 533 PRO B O 1
ATOM 8433 N N . VAL B 1 534 ? 7.043 -32.969 -5.996 1 87.06 534 VAL B N 1
ATOM 8434 C CA . VAL B 1 534 ? 5.688 -32.812 -5.477 1 87.06 534 VAL B CA 1
ATOM 8435 C C . VAL B 1 534 ? 5.734 -32.094 -4.121 1 87.06 534 VAL B C 1
ATOM 8437 O O . VAL B 1 534 ? 4.883 -31.266 -3.822 1 87.06 534 VAL B O 1
ATOM 8440 N N . TRP B 1 535 ? 6.727 -32.344 -3.271 1 83.44 535 TRP B N 1
ATOM 8441 C CA . TRP B 1 535 ? 6.777 -31.797 -1.918 1 83.44 535 TRP B CA 1
ATOM 8442 C C . TRP B 1 535 ? 6.996 -30.297 -1.941 1 83.44 535 TRP B C 1
ATOM 8444 O O . TRP B 1 535 ? 6.594 -29.594 -1.015 1 83.44 535 TRP B O 1
ATOM 8454 N N . LEU B 1 536 ? 7.613 -29.766 -3.014 1 85.12 536 LEU B N 1
ATOM 8455 C CA . LEU B 1 536 ? 7.848 -28.328 -3.135 1 85.12 536 LEU B CA 1
ATOM 8456 C C . LEU B 1 536 ? 6.539 -27.578 -3.375 1 85.12 536 LEU B C 1
ATOM 8458 O O . LEU B 1 536 ? 6.414 -26.406 -3.014 1 85.12 536 LEU B O 1
ATOM 8462 N N . GLN B 1 537 ? 5.656 -28.234 -3.967 1 83.94 537 GLN B N 1
ATOM 8463 C CA . GLN B 1 537 ? 4.395 -27.609 -4.348 1 83.94 537 GLN B CA 1
ATOM 8464 C C . GLN B 1 537 ? 3.443 -27.516 -3.156 1 83.94 537 GLN B C 1
ATOM 8466 O O . GLN B 1 537 ? 2.432 -26.812 -3.217 1 83.94 537 GLN B O 1
ATOM 8471 N N . LEU B 1 538 ? 3.82 -28.156 -2.002 1 76.38 538 LEU B N 1
ATOM 8472 C CA . LEU B 1 538 ? 3 -28.156 -0.796 1 76.38 538 LEU B CA 1
ATOM 8473 C C . LEU B 1 538 ? 3.139 -26.828 -0.06 1 76.38 538 LEU B C 1
ATOM 8475 O O . LEU B 1 538 ? 2.266 -26.453 0.726 1 76.38 538 LEU B O 1
ATOM 8479 N N . PHE B 1 539 ? 4.191 -26.062 -0.393 1 76.44 539 PHE B N 1
ATOM 8480 C CA . PHE B 1 539 ? 4.422 -24.812 0.295 1 76.44 539 PHE B CA 1
ATOM 8481 C C . PHE B 1 539 ? 3.707 -23.656 -0.417 1 76.44 539 PHE B C 1
ATOM 8483 O O . PHE B 1 539 ? 3.668 -23.625 -1.648 1 76.44 539 PHE B O 1
ATOM 8490 N N . PRO B 1 540 ? 3.168 -22.812 0.516 1 72.12 540 PRO B N 1
ATOM 8491 C CA . PRO B 1 540 ? 2.465 -21.672 -0.085 1 72.12 540 PRO B CA 1
ATOM 8492 C C . PRO B 1 540 ? 3.369 -20.828 -0.977 1 72.12 540 PRO B C 1
ATOM 8494 O O . PRO B 1 540 ? 4.5 -20.5 -0.593 1 72.12 540 PRO B O 1
ATOM 8497 N N . HIS B 1 541 ? 2.939 -20.734 -2.148 1 74.94 541 HIS B N 1
ATOM 8498 C CA . HIS B 1 541 ? 3.637 -19.875 -3.109 1 74.94 541 HIS B CA 1
ATOM 8499 C C . HIS B 1 541 ? 2.682 -19.359 -4.176 1 74.94 541 HIS B C 1
ATOM 8501 O O . HIS B 1 541 ? 1.526 -19.781 -4.246 1 74.94 541 HIS B O 1
ATOM 8507 N N . ILE B 1 542 ? 3.051 -18.266 -4.734 1 68.88 542 ILE B N 1
ATOM 8508 C CA . ILE B 1 542 ? 2.262 -17.719 -5.836 1 68.88 542 ILE B CA 1
ATOM 8509 C C . ILE B 1 542 ? 2.922 -18.062 -7.168 1 68.88 542 ILE B C 1
ATOM 8511 O O . ILE B 1 542 ? 4.137 -17.906 -7.324 1 68.88 542 ILE B O 1
#